Protein AF-0000000073466917 (afdb_homodimer)

pLDDT: mean 86.4, std 21.06, range [17.06, 98.94]

Structure (mmCIF, N/CA/C/O backbone):
data_AF-0000000073466917-model_v1
#
loop_
_entity.id
_entity.type
_entity.pdbx_description
1 polymer 'Aminotransferase class V domain-containing protein'
#
loop_
_atom_site.group_PDB
_atom_site.id
_atom_site.type_symbol
_atom_site.label_atom_id
_atom_site.label_alt_id
_atom_site.label_comp_id
_atom_site.label_asym_id
_atom_site.label_entity_id
_atom_site.label_seq_id
_atom_site.pdbx_PDB_ins_code
_atom_site.Cartn_x
_atom_site.Cartn_y
_atom_site.Cartn_z
_atom_site.occupancy
_atom_site.B_iso_or_equiv
_atom_site.auth_seq_id
_atom_site.auth_comp_id
_atom_site.auth_asym_id
_atom_site.auth_atom_id
_atom_site.pdbx_PDB_model_num
ATOM 1 N N . MET A 1 1 ? -24.281 -47.406 -5.012 1 67.31 1 MET A N 1
ATOM 2 C CA . MET A 1 1 ? -24.969 -46.812 -6.164 1 67.31 1 MET A CA 1
ATOM 3 C C . MET A 1 1 ? -26.047 -45.844 -5.715 1 67.31 1 MET A C 1
ATOM 5 O O . MET A 1 1 ? -26.109 -44.719 -6.207 1 67.31 1 MET A O 1
ATOM 9 N N . SER A 1 2 ? -26.781 -46.25 -4.707 1 73.5 2 SER A N 1
ATOM 10 C CA . SER A 1 2 ? -27.891 -45.406 -4.266 1 73.5 2 SER A CA 1
ATOM 11 C C . SER A 1 2 ? -27.359 -44.125 -3.578 1 73.5 2 SER A C 1
ATOM 13 O O . SER A 1 2 ? -27.828 -43.031 -3.844 1 73.5 2 SER A O 1
ATOM 15 N N . 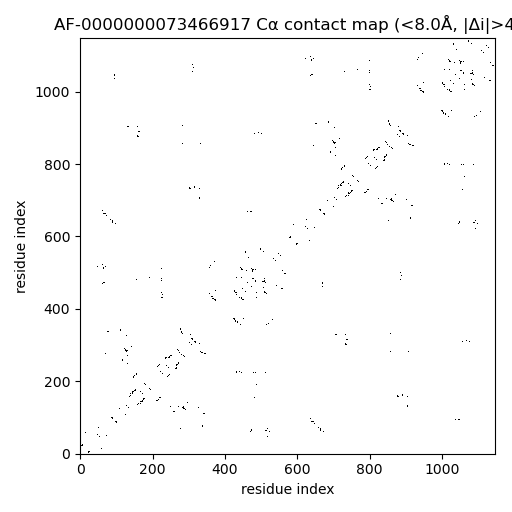LEU A 1 3 ? -26.438 -44.312 -2.848 1 83.56 3 LEU A N 1
ATOM 16 C CA . LEU A 1 3 ? -25.891 -43.156 -2.119 1 83.56 3 LEU A CA 1
ATOM 17 C C . LEU A 1 3 ? -25.234 -42.188 -3.074 1 83.56 3 LEU A C 1
ATOM 19 O O . LEU A 1 3 ? -25.344 -40.969 -2.9 1 83.56 3 LEU A O 1
ATOM 23 N N . THR A 1 4 ? -24.719 -42.719 -3.994 1 86.69 4 THR A N 1
ATOM 24 C CA . THR A 1 4 ? -24.062 -41.875 -5.004 1 86.69 4 THR A CA 1
ATOM 25 C C . THR A 1 4 ? -25.078 -41.031 -5.75 1 86.69 4 THR A C 1
ATOM 27 O O . THR A 1 4 ? -24.797 -39.875 -6.062 1 86.69 4 THR A O 1
ATOM 30 N N . LEU A 1 5 ? -26.203 -41.594 -5.996 1 85.94 5 LEU A N 1
ATOM 31 C CA . LEU A 1 5 ? -27.234 -40.875 -6.723 1 85.94 5 LEU A CA 1
ATOM 32 C C . LEU A 1 5 ? -27.812 -39.75 -5.871 1 85.94 5 LEU A C 1
ATOM 34 O O . LEU A 1 5 ? -28.094 -38.656 -6.379 1 85.94 5 LEU A O 1
ATOM 38 N N . ILE A 1 6 ? -28 -40 -4.652 1 87 6 ILE A N 1
ATOM 39 C CA . ILE A 1 6 ? -28.516 -38.969 -3.75 1 87 6 ILE A CA 1
ATOM 40 C C . ILE A 1 6 ? -27.547 -37.812 -3.658 1 87 6 ILE A C 1
ATOM 42 O O . ILE A 1 6 ? -27.953 -36.625 -3.738 1 87 6 ILE A O 1
ATOM 46 N N . LYS A 1 7 ? -26.391 -38.156 -3.506 1 88.62 7 LYS A N 1
ATOM 47 C CA . LYS A 1 7 ? -25.359 -37.125 -3.441 1 88.62 7 LYS A CA 1
ATOM 48 C C . LYS A 1 7 ? -25.281 -36.344 -4.754 1 88.62 7 LYS A C 1
ATOM 50 O O . LYS A 1 7 ? -25.047 -35.125 -4.75 1 88.62 7 LYS A O 1
ATOM 55 N N . ALA A 1 8 ? -25.5 -37.062 -5.723 1 90.81 8 ALA A N 1
ATOM 56 C CA . ALA A 1 8 ? -25.438 -36.438 -7.047 1 90.81 8 ALA A CA 1
ATOM 57 C C . ALA A 1 8 ? -26.562 -35.438 -7.242 1 90.81 8 ALA A C 1
ATOM 59 O O . ALA A 1 8 ? -26.375 -34.375 -7.871 1 90.81 8 ALA A O 1
ATOM 60 N N . VAL A 1 9 ? -27.703 -35.75 -6.766 1 86.19 9 VAL A N 1
ATOM 61 C CA . VAL A 1 9 ? -28.844 -34.844 -6.855 1 86.19 9 VAL A CA 1
ATOM 62 C C . VAL A 1 9 ? -28.547 -33.562 -6.105 1 86.19 9 VAL A C 1
ATOM 64 O O . VAL A 1 9 ? -28.797 -32.469 -6.609 1 86.19 9 VAL A O 1
ATOM 67 N N . SER A 1 10 ? -28.016 -33.75 -4.996 1 87.62 10 SER A N 1
ATOM 68 C CA . SER A 1 10 ? -27.641 -32.562 -4.199 1 87.62 10 SER A CA 1
ATOM 69 C C . SER A 1 10 ? -26.594 -31.719 -4.926 1 87.62 10 SER A C 1
ATOM 71 O O . SER A 1 10 ? -26.672 -30.5 -4.91 1 87.62 10 SER A O 1
ATOM 73 N N . THR A 1 11 ? -25.734 -32.344 -5.473 1 88.56 11 THR A N 1
ATOM 74 C CA . THR A 1 11 ? -24.688 -31.656 -6.223 1 88.56 11 THR A CA 1
ATOM 75 C C . THR A 1 11 ? -25.266 -30.875 -7.395 1 88.56 11 THR A C 1
ATOM 77 O O . THR A 1 11 ? -24.891 -29.719 -7.633 1 88.56 11 THR A O 1
ATOM 80 N N . ALA A 1 12 ? -26.172 -31.469 -8.047 1 87.5 12 ALA A N 1
ATOM 81 C CA . ALA A 1 12 ? -26.781 -30.844 -9.219 1 87.5 12 ALA A CA 1
ATOM 82 C C . ALA A 1 12 ? -27.594 -29.609 -8.82 1 87.5 12 ALA A C 1
ATOM 84 O O . ALA A 1 12 ? -27.656 -28.641 -9.562 1 87.5 12 ALA A O 1
ATOM 85 N N . ILE A 1 13 ? -28.172 -29.672 -7.699 1 84.38 13 ILE A N 1
ATOM 86 C CA . ILE A 1 13 ? -28.984 -28.562 -7.207 1 84.38 13 ILE A CA 1
ATOM 87 C C . ILE A 1 13 ? -28.094 -27.375 -6.848 1 84.38 13 ILE A C 1
ATOM 89 O O . ILE A 1 13 ? -28.406 -26.234 -7.156 1 84.38 13 ILE A O 1
ATOM 93 N N . LYS A 1 14 ? -26.984 -27.672 -6.312 1 85.81 14 LYS A N 1
ATOM 94 C CA . LYS A 1 14 ? -26.078 -26.641 -5.801 1 85.81 14 LYS A CA 1
ATOM 95 C C . LYS A 1 14 ? -25.203 -26.094 -6.914 1 85.81 14 LYS A C 1
ATOM 97 O O . LYS A 1 14 ? -24.578 -25.031 -6.754 1 85.81 14 LYS A O 1
ATOM 102 N N . ASN A 1 15 ? -25.188 -26.781 -7.977 1 87.31 15 ASN A N 1
ATOM 103 C CA . ASN A 1 15 ? -24.344 -26.391 -9.102 1 87.31 15 ASN A CA 1
ATOM 104 C C . ASN A 1 15 ? -25.141 -26.406 -10.414 1 87.31 15 ASN A C 1
ATOM 106 O O . ASN A 1 15 ? -25.031 -27.359 -11.195 1 87.31 15 ASN A O 1
ATOM 110 N N . PRO A 1 16 ? -25.781 -25.281 -10.734 1 83.81 16 PRO A N 1
ATOM 111 C CA . PRO A 1 16 ? -26.688 -25.25 -11.891 1 83.81 16 PRO A CA 1
ATOM 112 C C . PRO A 1 16 ? -25.953 -25.484 -13.211 1 83.81 16 PRO A C 1
ATOM 114 O O . PRO A 1 16 ? -26.594 -25.812 -14.227 1 83.81 16 PRO A O 1
ATOM 117 N N . HIS A 1 17 ? -24.641 -25.5 -13.195 1 83.88 17 HIS A N 1
ATOM 118 C CA . HIS A 1 17 ? -23.891 -25.688 -14.422 1 83.88 17 HIS A CA 1
ATOM 119 C C . HIS A 1 17 ? -23.594 -27.172 -14.656 1 83.88 17 HIS A C 1
ATOM 121 O O . HIS A 1 17 ? -23.078 -27.547 -15.711 1 83.88 17 HIS A O 1
ATOM 127 N N . LEU A 1 18 ? -24 -28.016 -13.703 1 88.75 18 LEU A N 1
ATOM 128 C CA . LEU A 1 18 ? -23.781 -29.453 -13.828 1 88.75 18 LEU A CA 1
ATOM 129 C C . LEU A 1 18 ? -25.094 -30.188 -14.055 1 88.75 18 LEU A C 1
ATOM 131 O O . LEU A 1 18 ? -26.062 -29.984 -13.32 1 88.75 18 LEU A O 1
ATOM 135 N N . SER A 1 19 ? -25.047 -31.078 -15.031 1 90.38 19 SER A N 1
ATOM 136 C CA . SER A 1 19 ? -26.172 -31.984 -15.211 1 90.38 19 SER A CA 1
ATOM 137 C C . SER A 1 19 ? -26.172 -33.094 -14.148 1 90.38 19 SER A C 1
ATOM 139 O O . SER A 1 19 ? -25.203 -33.25 -13.422 1 90.38 19 SER A O 1
ATOM 141 N N . LEU A 1 20 ? -27.312 -33.75 -14.102 1 90.06 20 LEU A N 1
ATOM 142 C CA . LEU A 1 20 ? -27.375 -34.875 -13.172 1 90.06 20 LEU A CA 1
ATOM 143 C C . LEU A 1 20 ? -26.344 -35.938 -13.531 1 90.06 20 LEU A C 1
ATOM 145 O O . LEU A 1 20 ? -25.719 -36.531 -12.641 1 90.06 20 LEU A O 1
ATOM 149 N N . SER A 1 21 ? -26.219 -36.156 -14.758 1 92.44 21 SER A N 1
ATOM 150 C CA . SER A 1 21 ? -25.25 -37.156 -15.211 1 92.44 21 SER A CA 1
ATOM 151 C C . SER A 1 21 ? -23.828 -36.719 -14.836 1 92.44 21 SER A C 1
ATOM 153 O O . SER A 1 21 ? -23.016 -37.562 -14.398 1 92.44 21 SER A O 1
ATOM 155 N N . GLU A 1 22 ? -23.562 -35.531 -15.023 1 93.31 22 GLU A N 1
ATOM 156 C CA . GLU A 1 22 ? -22.266 -35 -14.641 1 93.31 22 GLU A CA 1
ATOM 157 C C . GLU A 1 22 ? -22.062 -35.062 -13.133 1 93.31 22 GLU A C 1
ATOM 159 O O . GLU A 1 22 ? -20.953 -35.344 -12.664 1 93.31 22 GLU A O 1
ATOM 164 N N . SER A 1 23 ? -23.109 -34.844 -12.422 1 93.31 23 SER A N 1
ATOM 165 C CA . SER A 1 23 ? -23.031 -34.906 -10.961 1 93.31 23 SER A CA 1
ATOM 166 C C . SER A 1 23 ? -22.75 -36.312 -10.477 1 93.31 23 SER A C 1
ATOM 168 O O . SER A 1 23 ? -22.047 -36.5 -9.484 1 93.31 23 SER A O 1
ATOM 170 N N . VAL A 1 24 ? -23.344 -37.25 -11.141 1 94.25 24 VAL A N 1
ATOM 171 C CA . VAL A 1 24 ? -23.062 -38.656 -10.82 1 94.25 24 VAL A CA 1
ATOM 172 C C . VAL A 1 24 ? -21.594 -38.969 -11.094 1 94.25 24 VAL A C 1
ATOM 174 O O . VAL A 1 24 ? -20.922 -39.594 -10.281 1 94.25 24 VAL A O 1
ATOM 177 N N . SER A 1 25 ? -21.125 -38.531 -12.258 1 95.06 25 SER A N 1
ATOM 178 C CA . SER A 1 25 ? -19.734 -38.719 -12.609 1 95.06 25 SER A CA 1
ATOM 179 C C . SER A 1 25 ? -18.812 -38.062 -11.586 1 95.06 25 SER A C 1
ATOM 181 O O . SER A 1 25 ? -17.781 -38.625 -11.219 1 95.06 25 SER A O 1
ATOM 183 N N . TYR A 1 26 ? -19.172 -36.938 -11.117 1 95.75 26 TYR A N 1
ATOM 184 C CA . TYR A 1 26 ? -18.406 -36.25 -10.102 1 95.75 26 TYR A CA 1
ATOM 185 C C . TYR A 1 26 ? -18.297 -37.062 -8.828 1 95.75 26 TYR A C 1
ATOM 187 O O . TYR A 1 26 ? -17.203 -37.25 -8.273 1 95.75 26 TYR A O 1
ATOM 195 N N . GLN A 1 27 ? -19.406 -37.562 -8.391 1 94.81 27 GLN A N 1
ATOM 196 C CA . GLN A 1 27 ? -19.422 -38.344 -7.148 1 94.81 27 GLN A CA 1
ATOM 197 C C . GLN A 1 27 ? -18.578 -39.594 -7.277 1 94.81 27 GLN A C 1
ATOM 199 O O . GLN A 1 27 ? -17.891 -40 -6.328 1 94.81 27 GLN A O 1
ATOM 204 N N . ARG A 1 28 ? -18.625 -40.188 -8.438 1 95.56 28 ARG A N 1
ATOM 205 C CA . ARG A 1 28 ? -17.812 -41.375 -8.68 1 95.56 28 ARG A CA 1
ATOM 206 C C . ARG A 1 28 ? -16.328 -41.031 -8.672 1 95.56 28 ARG A C 1
ATOM 208 O O . ARG A 1 28 ? -15.531 -41.719 -8.023 1 95.56 28 ARG A O 1
ATOM 215 N N . ASP A 1 29 ? -15.961 -40.062 -9.414 1 96.44 29 ASP A N 1
ATOM 216 C CA . ASP A 1 29 ? -14.562 -39.656 -9.508 1 96.44 29 ASP A CA 1
ATOM 217 C C . ASP A 1 29 ? -14.039 -39.188 -8.156 1 96.44 29 ASP A C 1
ATOM 219 O O . ASP A 1 29 ? -12.875 -39.375 -7.824 1 96.44 29 ASP A O 1
ATOM 223 N N . LYS A 1 30 ? -14.898 -38.5 -7.402 1 96.19 30 LYS A N 1
ATOM 224 C CA . LYS A 1 30 ? -14.523 -38.031 -6.066 1 96.19 30 LYS A CA 1
ATOM 225 C C . LYS A 1 30 ? -14.219 -39.219 -5.152 1 96.19 30 LYS A C 1
ATOM 227 O O . LYS A 1 30 ? -13.227 -39.188 -4.422 1 96.19 30 LYS A O 1
ATOM 232 N N . ALA A 1 31 ? -15.117 -40.219 -5.199 1 94.88 31 ALA A N 1
ATOM 233 C CA . ALA A 1 31 ? -14.906 -41.406 -4.391 1 94.88 31 ALA A CA 1
ATOM 234 C C . ALA A 1 31 ? -13.594 -42.094 -4.754 1 94.88 31 ALA A C 1
ATOM 236 O O . ALA A 1 31 ? -12.859 -42.531 -3.877 1 94.88 31 ALA A O 1
ATOM 237 N N . HIS A 1 32 ? -13.367 -42.156 -6.008 1 96.62 32 HIS A N 1
ATOM 238 C CA . HIS A 1 32 ? -12.125 -42.781 -6.477 1 96.62 32 HIS A CA 1
ATOM 239 C C . HIS A 1 32 ? -10.914 -41.969 -6.027 1 96.62 32 HIS A C 1
ATOM 241 O O . HIS A 1 32 ? -9.914 -42.531 -5.586 1 96.62 32 HIS A O 1
ATOM 247 N N . PHE A 1 33 ? -10.945 -40.688 -6.121 1 97 33 PHE A N 1
ATOM 248 C CA . PHE A 1 33 ? -9.859 -39.812 -5.707 1 97 33 PHE A CA 1
ATOM 249 C C . PHE A 1 33 ? -9.555 -40 -4.223 1 97 33 PHE A C 1
ATOM 251 O O . PHE A 1 33 ? -8.391 -40.094 -3.832 1 97 33 PHE A O 1
ATOM 258 N N . ILE A 1 34 ? -10.617 -40.031 -3.463 1 96.56 34 ILE A N 1
ATOM 259 C CA . ILE A 1 34 ? -10.453 -40.156 -2.018 1 96.56 34 ILE A CA 1
ATOM 260 C C . ILE A 1 34 ? -9.828 -41.5 -1.691 1 96.56 34 ILE A C 1
ATOM 262 O O . ILE A 1 34 ? -8.984 -41.625 -0.794 1 96.56 34 ILE A O 1
ATOM 266 N N . SER A 1 35 ? -10.242 -42.5 -2.402 1 96.44 35 SER A N 1
ATOM 267 C CA . SER A 1 35 ? -9.703 -43.844 -2.16 1 96.44 35 SER A CA 1
ATOM 268 C C . SER A 1 35 ? -8.211 -43.906 -2.461 1 96.44 35 SER A C 1
ATOM 270 O O . SER A 1 35 ? -7.465 -44.625 -1.791 1 96.44 35 SER A O 1
ATOM 272 N N . THR A 1 36 ? -7.734 -43.156 -3.502 1 95.69 36 THR A N 1
ATOM 273 C CA . THR A 1 36 ? -6.336 -43.188 -3.91 1 95.69 36 THR A CA 1
ATOM 274 C C . THR A 1 36 ? -5.531 -42.125 -3.16 1 95.69 36 THR A C 1
ATOM 276 O O . THR A 1 36 ? -4.301 -42.188 -3.152 1 95.69 36 THR A O 1
ATOM 279 N N . HIS A 1 37 ? -6.203 -41.219 -2.482 1 96.06 37 HIS A N 1
ATOM 280 C CA . HIS A 1 37 ? -5.598 -40.156 -1.66 1 96.06 37 HIS A CA 1
ATOM 281 C C . HIS A 1 37 ? -6.273 -40.094 -0.296 1 96.06 37 HIS A C 1
ATOM 283 O O . HIS A 1 37 ? -6.902 -39.062 0.025 1 96.06 37 HIS A O 1
ATOM 289 N N . PRO A 1 38 ? -6.078 -41 0.511 1 94.31 38 PRO A N 1
ATOM 290 C CA . PRO A 1 38 ? -6.805 -41.062 1.78 1 94.31 38 PRO A CA 1
ATOM 291 C C . PRO A 1 38 ? -6.5 -39.875 2.688 1 94.31 38 PRO A C 1
ATOM 293 O O . PRO A 1 38 ? -7.27 -39.562 3.609 1 94.31 38 PRO A O 1
ATOM 296 N N . ALA A 1 39 ? -5.406 -39.156 2.414 1 94.12 39 ALA A N 1
ATOM 297 C CA . ALA A 1 39 ? -5.027 -38 3.232 1 94.12 39 ALA A CA 1
ATOM 298 C C . ALA A 1 39 ? -5.77 -36.75 2.791 1 94.12 39 ALA A C 1
ATOM 300 O O . ALA A 1 39 ? -5.746 -35.719 3.486 1 94.12 39 ALA A O 1
ATOM 301 N N . TYR A 1 40 ? -6.527 -36.75 1.741 1 95.44 40 TYR A N 1
ATOM 302 C CA . TYR A 1 40 ? -7.16 -35.594 1.151 1 95.44 40 TYR A CA 1
ATOM 303 C C . TYR A 1 40 ? -8.273 -35.062 2.049 1 95.44 40 TYR A C 1
ATOM 305 O O . TYR A 1 40 ? -8.336 -33.844 2.326 1 95.44 40 TYR A O 1
ATOM 313 N N . PRO A 1 41 ? -9.188 -35.969 2.453 1 90.81 41 PRO A N 1
ATOM 314 C CA . PRO A 1 41 ? -10.234 -35.406 3.318 1 90.81 41 PRO A CA 1
ATOM 315 C C . PRO A 1 41 ? -9.672 -34.75 4.562 1 90.81 41 PRO A C 1
ATOM 317 O O . PRO A 1 41 ? -8.953 -35.375 5.348 1 90.81 41 PRO A O 1
ATOM 320 N N . ASP A 1 42 ? -9.914 -33.469 4.699 1 93.88 42 ASP A N 1
ATOM 321 C CA . ASP A 1 42 ? -9.523 -32.656 5.836 1 93.88 42 ASP A CA 1
ATOM 322 C C . ASP A 1 42 ? -10.664 -31.719 6.25 1 93.88 42 ASP A C 1
ATOM 324 O O . ASP A 1 42 ? -10.945 -30.734 5.57 1 93.88 42 ASP A O 1
ATOM 328 N N . ALA A 1 43 ? -11.281 -31.953 7.32 1 95 43 ALA A N 1
ATOM 329 C CA . ALA A 1 43 ? -12.445 -31.219 7.801 1 95 43 ALA A CA 1
ATOM 330 C C . ALA A 1 43 ? -12.109 -29.766 8.055 1 95 43 ALA A C 1
ATOM 332 O O . ALA A 1 43 ? -12.953 -28.875 7.871 1 95 43 ALA A O 1
ATOM 333 N N . SER A 1 44 ? -10.906 -29.562 8.492 1 96.94 44 SER A N 1
ATOM 334 C CA . SER A 1 44 ? -10.516 -28.188 8.781 1 96.94 44 SER A CA 1
ATOM 335 C C . SER A 1 44 ? -10.469 -27.344 7.508 1 96.94 44 SER A C 1
ATOM 337 O O . SER A 1 44 ? -10.852 -26.172 7.516 1 96.94 44 SER A O 1
ATOM 339 N N . LEU A 1 45 ? -10.047 -27.922 6.391 1 97.62 45 LEU A N 1
ATOM 340 C CA . LEU A 1 45 ? -9.992 -27.203 5.121 1 97.62 45 LEU A CA 1
ATOM 341 C C . LEU A 1 45 ? -11.391 -27.016 4.543 1 97.62 45 LEU A C 1
ATOM 343 O O . LEU A 1 45 ? -11.688 -25.984 3.93 1 97.62 45 LEU A O 1
ATOM 347 N N . THR A 1 46 ? -12.219 -27.984 4.742 1 96.75 46 THR A N 1
ATOM 348 C CA . THR A 1 46 ? -13.617 -27.844 4.332 1 96.75 46 THR A CA 1
ATOM 349 C C . THR A 1 46 ? -14.305 -26.719 5.09 1 96.75 46 THR A C 1
ATOM 351 O O . THR A 1 46 ? -15.023 -25.922 4.5 1 96.75 46 THR A O 1
ATOM 354 N N . SER A 1 47 ? -14.078 -26.688 6.367 1 97.94 47 SER A N 1
ATOM 355 C CA . SER A 1 47 ? -14.641 -25.641 7.211 1 97.94 47 SER A CA 1
ATOM 356 C C . SER A 1 47 ? -14.078 -24.266 6.844 1 97.94 47 SER A C 1
ATOM 358 O O . SER A 1 47 ? -14.789 -23.266 6.898 1 97.94 47 SER A O 1
ATOM 360 N N . LEU A 1 48 ? -12.812 -24.266 6.551 1 98.12 48 LEU A N 1
ATOM 361 C CA . LEU A 1 48 ? -12.156 -23.031 6.137 1 98.12 48 LEU A CA 1
ATOM 362 C C . LEU A 1 48 ? -12.836 -22.438 4.91 1 98.12 48 LEU A C 1
ATOM 364 O O . LEU A 1 48 ? -13.148 -21.25 4.883 1 98.12 48 LEU A O 1
ATOM 368 N N . ARG A 1 49 ? -13.094 -23.234 3.859 1 98 49 ARG A N 1
ATOM 369 C CA . ARG A 1 49 ? -13.727 -22.75 2.639 1 98 49 ARG A CA 1
ATOM 370 C C . ARG A 1 49 ? -15.133 -22.234 2.924 1 98 49 ARG A C 1
ATOM 372 O O . ARG A 1 49 ? -15.523 -21.172 2.436 1 98 49 ARG A O 1
ATOM 379 N N . LYS A 1 50 ? -15.914 -22.906 3.793 1 97.5 50 LYS A N 1
ATOM 380 C CA . LYS A 1 50 ? -17.281 -22.531 4.125 1 97.5 50 LYS A CA 1
ATOM 381 C C . LYS A 1 50 ? -17.312 -21.203 4.887 1 97.5 50 LYS A C 1
ATOM 383 O O . LYS A 1 50 ? -18.219 -20.391 4.684 1 97.5 50 LYS A O 1
ATOM 388 N N . ARG A 1 51 ? -16.344 -21.016 5.684 1 97.94 51 ARG A N 1
ATOM 389 C CA . ARG A 1 51 ? -16.359 -19.859 6.57 1 97.94 51 ARG A CA 1
ATOM 390 C C . ARG A 1 51 ? -15.758 -18.641 5.875 1 97.94 51 ARG A C 1
ATOM 392 O O . ARG A 1 51 ? -16.297 -17.531 5.996 1 97.94 51 ARG A O 1
ATOM 399 N N . GLU A 1 52 ? -14.68 -18.859 5.172 1 98.5 52 GLU A N 1
ATOM 400 C CA . GLU A 1 52 ? -13.891 -17.719 4.711 1 98.5 52 GLU A CA 1
ATOM 401 C C . GLU A 1 52 ? -14.141 -17.438 3.229 1 98.5 52 GLU A C 1
ATOM 403 O O . GLU A 1 52 ? -13.914 -16.328 2.756 1 98.5 52 GLU A O 1
ATOM 408 N N . PHE A 1 53 ? -14.625 -18.453 2.455 1 98.44 53 PHE A N 1
ATOM 409 C CA . PHE A 1 53 ? -14.703 -18.312 1.005 1 98.44 53 PHE A CA 1
ATOM 410 C C . PHE A 1 53 ? -16.047 -18.812 0.491 1 98.44 53 PHE A C 1
ATOM 412 O O . PHE A 1 53 ? -16.141 -19.359 -0.61 1 98.44 53 PHE A O 1
ATOM 419 N N . SER A 1 54 ? -17.141 -18.609 1.236 1 97.56 54 SER A N 1
ATOM 420 C CA . SER A 1 54 ? -18.484 -19.094 0.898 1 97.56 54 SER A CA 1
ATOM 421 C C . SER A 1 54 ? -19 -18.453 -0.385 1 97.56 54 SER A C 1
ATOM 423 O O . SER A 1 54 ? -19.891 -18.984 -1.036 1 97.56 54 SER A O 1
ATOM 425 N N . ARG A 1 55 ? -18.422 -17.297 -0.761 1 96.88 55 ARG A N 1
ATOM 426 C CA . ARG A 1 55 ? -18.844 -16.594 -1.973 1 96.88 55 ARG A CA 1
ATOM 427 C C . ARG A 1 55 ? -18.594 -17.453 -3.211 1 96.88 55 ARG A C 1
ATOM 429 O O . ARG A 1 55 ? -19.312 -17.328 -4.203 1 96.88 55 ARG A O 1
ATOM 436 N N . LEU A 1 56 ? -17.656 -18.359 -3.184 1 97.62 56 LEU A N 1
ATOM 437 C CA . LEU A 1 56 ? -17.391 -19.281 -4.289 1 97.62 56 LEU A CA 1
ATOM 438 C C . LEU A 1 56 ? -18.547 -20.25 -4.469 1 97.62 56 LEU A C 1
ATOM 440 O O . LEU A 1 56 ? -19.016 -20.484 -5.586 1 97.62 56 LEU A O 1
ATOM 444 N N . ASP A 1 57 ? -19.047 -20.734 -3.395 1 95 57 ASP A N 1
ATOM 445 C CA . ASP A 1 57 ? -20.094 -21.75 -3.439 1 95 57 ASP A CA 1
ATOM 446 C C . ASP A 1 57 ? -21.469 -21.125 -3.691 1 95 57 ASP A C 1
ATOM 448 O O . ASP A 1 57 ? -22.297 -21.719 -4.391 1 95 57 ASP A O 1
ATOM 452 N N . ARG A 1 58 ? -21.641 -19.969 -3.088 1 93.25 58 ARG A N 1
ATOM 453 C CA . ARG A 1 58 ? -22.906 -19.281 -3.283 1 93.25 58 ARG A CA 1
ATOM 454 C C . ARG A 1 58 ? -23.141 -18.969 -4.758 1 93.25 58 ARG A C 1
ATOM 456 O O . ARG A 1 58 ? -24.281 -19.016 -5.23 1 93.25 58 ARG A O 1
ATOM 463 N N . SER A 1 59 ? -22.094 -18.703 -5.453 1 92.19 59 SER A N 1
ATOM 464 C CA . SER A 1 59 ? -22.219 -18.375 -6.863 1 92.19 59 SER A CA 1
ATOM 465 C C . SER A 1 59 ? -21.812 -19.531 -7.754 1 92.19 59 SER A C 1
ATOM 467 O O . SER A 1 59 ? -21.703 -19.391 -8.977 1 92.19 59 SER A O 1
ATOM 469 N N . SER A 1 60 ? -21.516 -20.734 -7.184 1 94.12 60 SER A N 1
ATOM 470 C CA . SER A 1 60 ? -21.016 -21.891 -7.914 1 94.12 60 SER A CA 1
ATOM 471 C C . SER A 1 60 ? -19.844 -21.531 -8.805 1 94.12 60 SER A C 1
ATOM 473 O O . SER A 1 60 ? -19.812 -21.875 -9.984 1 94.12 60 SER A O 1
ATOM 475 N N . SER A 1 61 ? -18.938 -20.766 -8.242 1 96.88 61 SER A N 1
ATOM 476 C CA . SER A 1 61 ? -17.781 -20.266 -8.992 1 96.88 61 SER A CA 1
ATOM 477 C C . SER A 1 61 ? -16.562 -21.156 -8.75 1 96.88 61 SER A C 1
ATOM 479 O O . SER A 1 61 ? -16.344 -21.625 -7.629 1 96.88 61 SER A O 1
ATOM 481 N N . VAL A 1 62 ? -15.875 -21.453 -9.867 1 98.06 62 VAL A N 1
ATOM 482 C CA . VAL A 1 62 ? -14.555 -22.078 -9.789 1 98.06 62 VAL A CA 1
ATOM 483 C C . VAL A 1 62 ? -13.477 -21.031 -10.039 1 98.06 62 VAL A C 1
ATOM 485 O O . VAL A 1 62 ? -13.438 -20.391 -11.094 1 98.06 62 VAL A O 1
ATOM 488 N N . TYR A 1 63 ? -12.648 -20.812 -9.023 1 98.56 63 TYR A N 1
ATOM 489 C CA . TYR A 1 63 ? -11.555 -19.859 -9.156 1 98.56 63 TYR A CA 1
ATOM 490 C C . TYR A 1 63 ? -10.211 -20.562 -9.242 1 98.56 63 TYR A C 1
ATOM 492 O O . TYR A 1 63 ? -9.789 -21.234 -8.289 1 98.56 63 TYR A O 1
ATOM 500 N N . LEU A 1 64 ? -9.531 -20.375 -10.391 1 98.62 64 LEU A N 1
ATOM 501 C CA . LEU A 1 64 ? -8.266 -21.078 -10.625 1 98.62 64 LEU A CA 1
ATOM 502 C C . LEU A 1 64 ? -7.207 -20.109 -11.148 1 98.62 64 LEU A C 1
ATOM 504 O O . LEU A 1 64 ? -6.426 -20.453 -12.031 1 98.62 64 LEU A O 1
ATOM 508 N N . ASP A 1 65 ? -7.1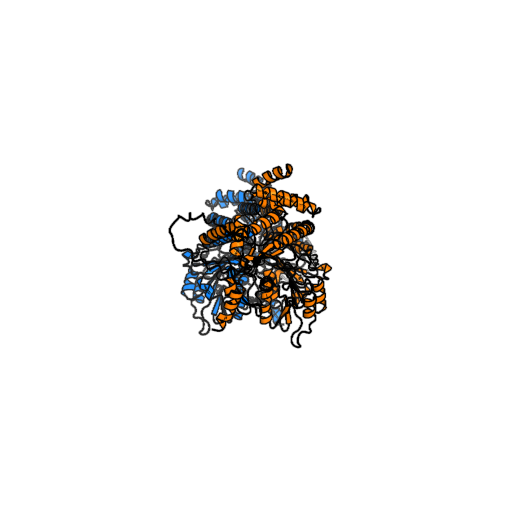45 -18.891 -10.656 1 97.94 65 ASP A N 1
ATOM 509 C CA . ASP A 1 65 ? -6.133 -17.891 -10.984 1 97.94 65 ASP A CA 1
ATOM 510 C C . ASP A 1 65 ? -5.461 -17.344 -9.727 1 97.94 65 ASP A C 1
ATOM 512 O O . ASP A 1 65 ? -5.336 -16.141 -9.555 1 97.94 65 ASP A O 1
ATOM 516 N N . TYR A 1 66 ? -5.039 -18.203 -8.859 1 97.94 66 TYR A N 1
ATOM 517 C CA . TYR A 1 66 ? -4.445 -17.828 -7.582 1 97.94 66 TYR A CA 1
ATOM 518 C C . TYR A 1 66 ? -3.051 -17.234 -7.785 1 97.94 66 TYR A C 1
ATOM 520 O O . TYR A 1 66 ? -2.557 -16.5 -6.938 1 97.94 66 TYR A O 1
ATOM 528 N N . THR A 1 67 ? -2.316 -17.578 -8.875 1 96.75 67 THR A N 1
ATOM 529 C CA . THR A 1 67 ? -1.033 -16.953 -9.172 1 96.75 67 THR A CA 1
ATOM 530 C C . THR A 1 67 ? -1.218 -15.477 -9.516 1 96.75 67 THR A C 1
ATOM 532 O O . THR A 1 67 ? -0.345 -14.648 -9.227 1 96.75 67 THR A O 1
ATOM 535 N N . GLY A 1 68 ? -2.365 -15.156 -10.164 1 96.56 68 GLY A N 1
ATOM 536 C CA . GLY A 1 68 ? -2.686 -13.766 -10.438 1 96.56 68 GLY A CA 1
ATOM 537 C C . GLY A 1 68 ? -3.061 -12.984 -9.195 1 96.56 68 GLY A C 1
ATOM 538 O O . GLY A 1 68 ? -2.553 -11.883 -8.969 1 96.56 68 GLY A O 1
ATOM 539 N N . ALA A 1 69 ? -3.959 -13.562 -8.406 1 97.94 69 ALA A N 1
ATOM 540 C CA . ALA A 1 69 ? -4.395 -12.969 -7.145 1 97.94 69 ALA A CA 1
ATOM 541 C C . ALA A 1 69 ? -5.008 -14.023 -6.227 1 97.94 69 ALA A C 1
ATOM 543 O O . ALA A 1 69 ? -5.914 -14.758 -6.633 1 97.94 69 ALA A O 1
ATOM 544 N N . ALA A 1 70 ? -4.512 -14.055 -5.02 1 98.44 70 ALA A N 1
ATOM 545 C CA . ALA A 1 70 ? -5.172 -14.906 -4.031 1 98.44 70 ALA A CA 1
ATOM 546 C C . ALA A 1 70 ? -6.547 -14.352 -3.666 1 98.44 70 ALA A C 1
ATOM 548 O O . ALA A 1 70 ? -6.848 -13.188 -3.941 1 98.44 70 ALA A O 1
ATOM 549 N N . LEU A 1 71 ? -7.395 -15.227 -3.143 1 98.31 71 LEU A N 1
ATOM 550 C CA . LEU A 1 71 ? -8.664 -14.766 -2.598 1 98.31 71 LEU A CA 1
ATOM 551 C C . LEU A 1 71 ? -8.516 -14.359 -1.134 1 98.31 71 LEU A C 1
ATOM 553 O O . LEU A 1 71 ? -7.77 -15 -0.385 1 98.31 71 LEU A O 1
ATOM 557 N N . TYR A 1 72 ? -9.133 -13.312 -0.745 1 98.62 72 TYR A N 1
ATOM 558 C CA . TYR A 1 72 ? -9.078 -12.82 0.627 1 98.62 72 TYR A CA 1
ATOM 559 C C . TYR A 1 72 ? -10.109 -13.539 1.5 1 98.62 72 TYR A C 1
ATOM 561 O O . TYR A 1 72 ? -11.211 -13.852 1.044 1 98.62 72 TYR A O 1
ATOM 569 N N . ALA A 1 73 ? -9.75 -13.812 2.727 1 98.69 73 ALA A N 1
ATOM 570 C CA . ALA A 1 73 ? -10.656 -14.391 3.711 1 98.69 73 ALA A CA 1
ATOM 571 C C . ALA A 1 73 ? -11.711 -13.375 4.148 1 98.69 73 ALA A C 1
ATOM 573 O O . ALA A 1 73 ? -11.406 -12.195 4.324 1 98.69 73 ALA A O 1
ATOM 574 N N . SER A 1 74 ? -12.914 -13.859 4.367 1 98.5 74 SER A N 1
ATOM 575 C CA . SER A 1 74 ? -13.984 -12.984 4.84 1 98.5 74 SER A CA 1
ATOM 576 C C . SER A 1 74 ? -13.641 -12.367 6.188 1 98.5 74 SER A C 1
ATOM 578 O O . SER A 1 74 ? -13.977 -11.203 6.445 1 98.5 74 SER A O 1
ATOM 580 N N . SER A 1 75 ? -13.008 -13.078 7.02 1 98.56 75 SER A N 1
ATOM 581 C CA . SER A 1 75 ? -12.648 -12.602 8.352 1 98.56 75 SER A CA 1
ATOM 582 C C . SER A 1 75 ? -11.656 -11.445 8.273 1 98.56 75 SER A C 1
ATOM 584 O O . SER A 1 75 ? -11.688 -10.539 9.102 1 98.56 75 SER A O 1
ATOM 586 N N . LEU A 1 76 ? -10.75 -11.516 7.309 1 98.5 76 LEU A N 1
ATOM 587 C CA . LEU A 1 76 ? -9.773 -10.453 7.125 1 98.5 76 LEU A CA 1
ATOM 588 C C . LEU A 1 76 ? -10.461 -9.141 6.742 1 98.5 76 LEU A C 1
ATOM 590 O O . LEU A 1 76 ? -10.148 -8.086 7.297 1 98.5 76 LEU A O 1
ATOM 594 N N . VAL A 1 77 ? -11.414 -9.227 5.82 1 98.5 77 VAL A N 1
ATOM 595 C CA . VAL A 1 77 ? -12.18 -8.07 5.367 1 98.5 77 VAL A CA 1
ATOM 596 C C . VAL A 1 77 ? -12.977 -7.488 6.535 1 98.5 77 VAL A C 1
ATOM 598 O O . VAL A 1 77 ? -12.969 -6.273 6.75 1 98.5 77 VAL A O 1
ATOM 601 N N . LYS A 1 78 ? -13.625 -8.328 7.277 1 98.31 78 LYS A N 1
ATOM 602 C CA . LYS A 1 78 ? -14.438 -7.902 8.406 1 98.31 78 LYS A CA 1
ATOM 603 C C . LYS A 1 78 ? -13.586 -7.238 9.484 1 98.31 78 LYS A C 1
ATOM 605 O O . LYS A 1 78 ? -13.969 -6.207 10.039 1 98.31 78 LYS A O 1
ATOM 610 N N . SER A 1 79 ? -12.477 -7.84 9.758 1 98.38 79 SER A N 1
ATOM 611 C CA . SER A 1 79 ? -11.586 -7.305 10.781 1 98.38 79 SER A CA 1
ATOM 612 C C . SER A 1 79 ? -11.047 -5.934 10.391 1 98.38 79 SER A C 1
ATOM 614 O O . SER A 1 79 ? -10.969 -5.027 11.219 1 98.38 79 SER A O 1
ATOM 616 N N . HIS A 1 80 ? -10.633 -5.77 9.18 1 98.56 80 HIS A N 1
ATOM 617 C CA . HIS A 1 80 ? -10.133 -4.48 8.719 1 98.56 80 HIS A CA 1
ATOM 618 C C . HIS A 1 80 ? -11.227 -3.412 8.773 1 98.56 80 HIS A C 1
ATOM 620 O O . HIS A 1 80 ? -10.977 -2.283 9.195 1 98.56 80 HIS A O 1
ATOM 626 N N . ALA A 1 81 ? -12.453 -3.779 8.289 1 98.56 81 ALA A N 1
ATOM 627 C CA . ALA A 1 81 ? -13.57 -2.844 8.336 1 98.56 81 ALA A CA 1
ATOM 628 C C . ALA A 1 81 ? -13.859 -2.406 9.766 1 98.56 81 ALA A C 1
ATOM 630 O O . ALA A 1 81 ? -14.156 -1.236 10.016 1 98.56 81 ALA A O 1
ATOM 631 N N . LYS A 1 82 ? -13.766 -3.322 10.672 1 98.31 82 LYS A N 1
ATOM 632 C CA . LYS A 1 82 ? -13.969 -3.008 12.078 1 98.31 82 LYS A CA 1
ATOM 633 C C . LYS A 1 82 ? -12.922 -2.018 12.586 1 98.31 82 LYS A C 1
ATOM 635 O O . LYS A 1 82 ? -13.25 -1.067 13.297 1 98.31 82 LYS A O 1
ATOM 640 N N . TRP A 1 83 ? -11.695 -2.264 12.227 1 98.44 83 TRP A N 1
ATOM 641 C CA . TRP A 1 83 ? -10.633 -1.346 12.625 1 98.44 83 TRP A CA 1
ATOM 642 C C . TRP A 1 83 ? -10.883 0.05 12.062 1 98.44 83 TRP A C 1
ATOM 644 O O . TRP A 1 83 ? -10.781 1.044 12.781 1 98.44 83 TRP A O 1
ATOM 654 N N . LEU A 1 84 ? -11.211 0.149 10.797 1 98.38 84 LEU A N 1
ATOM 655 C CA . LEU A 1 84 ? -11.484 1.437 10.172 1 98.38 84 LEU A CA 1
ATOM 656 C C . LEU A 1 84 ? -12.656 2.135 10.867 1 98.38 84 LEU A C 1
ATOM 658 O O . LEU A 1 84 ? -12.594 3.336 11.133 1 98.38 84 LEU A O 1
ATOM 662 N N . GLY A 1 85 ? -13.68 1.364 11.148 1 97.31 85 GLY A N 1
ATOM 663 C CA . GLY A 1 85 ? -14.883 1.924 11.75 1 97.31 85 GLY A CA 1
ATOM 664 C C . GLY A 1 85 ? -14.656 2.463 13.148 1 97.31 85 GLY A C 1
ATOM 665 O O . GLY A 1 85 ? -15.414 3.318 13.617 1 97.31 85 GLY A O 1
ATOM 666 N N . SER A 1 86 ? -13.609 2.023 13.766 1 96.94 86 SER A N 1
ATOM 667 C CA . SER A 1 86 ? -13.406 2.4 15.164 1 96.94 86 SER A CA 1
ATOM 668 C C . SER A 1 86 ? -12.195 3.309 15.312 1 96.94 86 SER A C 1
ATOM 670 O O . SER A 1 86 ? -11.914 3.803 16.406 1 96.94 86 SER A O 1
ATOM 672 N N . SER A 1 87 ? -11.523 3.561 14.25 1 97.56 87 SER A N 1
ATOM 673 C CA . SER A 1 87 ? -10.266 4.289 14.367 1 97.56 87 SER A CA 1
ATOM 674 C C . SER A 1 87 ? -10.375 5.68 13.742 1 97.56 87 SER A C 1
ATOM 676 O O . SER A 1 87 ? -11.094 5.871 12.766 1 97.56 87 SER A O 1
ATOM 678 N N . ILE A 1 88 ? -9.758 6.648 14.414 1 97.94 88 ILE A N 1
ATOM 679 C CA . ILE A 1 88 ? -9.414 7.934 13.812 1 97.94 88 ILE A CA 1
ATOM 680 C C . ILE A 1 88 ? -7.969 7.902 13.32 1 97.94 88 ILE A C 1
ATOM 682 O O . ILE A 1 88 ? -7.035 8.07 14.117 1 97.94 88 ILE A O 1
ATOM 686 N N . ALA A 1 89 ? -7.859 7.637 12.023 1 97.44 89 ALA A N 1
ATOM 687 C CA . ALA A 1 89 ? -6.535 7.414 11.445 1 97.44 89 ALA A CA 1
ATOM 688 C C . ALA A 1 89 ? -6.133 8.562 10.531 1 97.44 89 ALA A C 1
ATOM 690 O O . ALA A 1 89 ? -6.75 8.781 9.484 1 97.44 89 ALA A O 1
ATOM 691 N N . GLY A 1 90 ? -5.145 9.344 10.969 1 96.56 90 GLY A N 1
ATOM 692 C CA . GLY A 1 90 ? -4.621 10.453 10.188 1 96.56 90 GLY A CA 1
ATOM 693 C C . GLY A 1 90 ? -3.316 10.117 9.484 1 96.56 90 GLY A C 1
ATOM 694 O O . GLY A 1 90 ? -2.83 8.992 9.562 1 96.56 90 GLY A O 1
ATOM 695 N N . ASN A 1 91 ? -2.855 11.016 8.672 1 94 91 ASN A N 1
ATOM 696 C CA . ASN A 1 91 ? -1.563 10.852 8.016 1 94 91 ASN A CA 1
ATOM 697 C C . ASN A 1 91 ? -0.465 10.516 9.016 1 94 91 ASN A C 1
ATOM 699 O O . ASN A 1 91 ? -0.353 11.156 10.062 1 94 91 ASN A O 1
ATOM 703 N N . PRO A 1 92 ? 0.353 9.594 8.758 1 92.12 92 PRO A N 1
ATOM 704 C CA . PRO A 1 92 ? 1.302 9.078 9.75 1 92.12 92 PRO A CA 1
ATOM 705 C C . PRO A 1 92 ? 2.496 10.008 9.961 1 92.12 92 PRO A C 1
ATOM 707 O O . PRO A 1 92 ? 3.352 9.742 10.805 1 92.12 92 PRO A O 1
ATOM 710 N N . HIS A 1 93 ? 2.631 11.102 9.422 1 85.12 93 HIS A N 1
ATOM 711 C CA . HIS A 1 93 ? 3.824 11.938 9.477 1 85.12 93 HIS A CA 1
ATOM 712 C C . HIS A 1 93 ? 3.701 13.008 10.555 1 85.12 93 HIS A C 1
ATOM 714 O O . HIS A 1 93 ? 4.152 14.141 10.367 1 85.12 93 HIS A O 1
ATOM 720 N N . SER A 1 94 ? 3.023 12.703 11.625 1 86.38 94 SER A N 1
ATOM 721 C CA . SER A 1 94 ? 2.896 13.547 12.805 1 86.38 94 SER A CA 1
ATOM 722 C C . SER A 1 94 ? 2.926 12.719 14.086 1 86.38 94 SER A C 1
ATOM 724 O O . SER A 1 94 ? 3.232 11.523 14.047 1 86.38 94 SER A O 1
ATOM 726 N N . THR A 1 95 ? 2.848 13.406 15.203 1 88.56 95 THR A N 1
ATOM 727 C CA . THR A 1 95 ? 2.855 12.695 16.484 1 88.56 95 THR A CA 1
ATOM 728 C C . THR A 1 95 ? 1.537 12.898 17.219 1 88.56 95 THR A C 1
ATOM 730 O O . THR A 1 95 ? 1.46 12.68 18.422 1 88.56 95 THR A O 1
ATOM 733 N N . SER A 1 96 ? 0.521 13.359 16.516 1 94.25 96 SER A N 1
ATOM 734 C CA . SER A 1 96 ? -0.813 13.484 17.078 1 94.25 96 SER A CA 1
ATOM 735 C C . SER A 1 96 ? -1.467 12.125 17.281 1 94.25 96 SER A C 1
ATOM 737 O O . SER A 1 96 ? -1.004 11.125 16.734 1 94.25 96 SER A O 1
ATOM 739 N N . PRO A 1 97 ? -2.572 12.039 18.078 1 95.81 97 PRO A N 1
ATOM 740 C CA . PRO A 1 97 ? -3.236 10.758 18.328 1 95.81 97 PRO A CA 1
ATOM 741 C C . PRO A 1 97 ? -3.67 10.062 17.031 1 95.81 97 PRO A C 1
ATOM 743 O O . PRO A 1 97 ? -3.441 8.859 16.875 1 95.81 97 PRO A O 1
ATOM 746 N N . ALA A 1 98 ? -4.254 10.836 16.141 1 97.19 98 ALA A N 1
ATOM 747 C CA . ALA A 1 98 ? -4.707 10.258 14.875 1 97.19 98 ALA A CA 1
ATOM 748 C C . ALA A 1 98 ? -3.523 9.766 14.039 1 97.19 98 ALA A C 1
ATOM 750 O O . ALA A 1 98 ? -3.594 8.703 13.414 1 97.19 98 ALA A O 1
ATOM 751 N N . SER A 1 99 ? -2.494 10.516 14.016 1 96.5 99 SER A N 1
ATOM 752 C CA . SER A 1 99 ? -1.282 10.133 13.297 1 96.5 99 SER A CA 1
ATOM 753 C C . SER A 1 99 ? -0.646 8.891 13.922 1 96.5 99 SER A C 1
ATOM 755 O O . SER A 1 99 ? -0.213 7.984 13.203 1 96.5 99 SER A O 1
ATOM 757 N N . LEU A 1 100 ? -0.605 8.859 15.227 1 96.19 100 LEU A N 1
ATOM 758 C CA . LEU A 1 100 ? -0 7.73 15.93 1 96.19 100 LEU A CA 1
ATOM 759 C C . LEU A 1 100 ? -0.789 6.449 15.688 1 96.19 100 LEU A C 1
ATOM 761 O O . LEU A 1 100 ? -0.213 5.359 15.641 1 96.19 100 LEU A O 1
ATOM 765 N N . ALA A 1 101 ? -2.08 6.586 15.555 1 96.88 101 ALA A N 1
ATOM 766 C CA . ALA A 1 101 ? -2.883 5.414 15.219 1 96.88 101 ALA A CA 1
ATOM 767 C C . ALA A 1 101 ? -2.42 4.789 13.898 1 96.88 101 ALA A C 1
ATOM 769 O O . ALA A 1 101 ? -2.25 3.572 13.812 1 96.88 101 ALA A O 1
ATOM 770 N N . SER A 1 102 ? -2.219 5.574 12.898 1 97.44 102 SER A N 1
ATOM 771 C CA . SER A 1 102 ? -1.73 5.117 11.602 1 97.44 102 SER A CA 1
ATOM 772 C C . SER A 1 102 ? -0.302 4.594 11.703 1 97.44 102 SER A C 1
ATOM 774 O O . SER A 1 102 ? 0.032 3.568 11.102 1 97.44 102 SER A O 1
ATOM 776 N N . SER A 1 103 ? 0.562 5.309 12.469 1 96.5 103 SER A N 1
ATOM 777 C CA . SER A 1 103 ? 1.951 4.895 12.633 1 96.5 103 SER A CA 1
ATOM 778 C C . SER A 1 103 ? 2.045 3.533 13.312 1 96.5 103 SER A C 1
ATOM 780 O O . SER A 1 103 ? 2.885 2.709 12.945 1 96.5 103 SER A O 1
ATOM 782 N N . ARG A 1 104 ? 1.209 3.299 14.289 1 97.5 104 ARG A N 1
ATOM 783 C CA . ARG A 1 104 ? 1.183 2.006 14.969 1 97.5 104 ARG A CA 1
ATOM 784 C C . ARG A 1 104 ? 0.797 0.891 14 1 97.5 104 ARG A C 1
ATOM 786 O O . ARG A 1 104 ? 1.393 -0.188 14.023 1 97.5 104 ARG A O 1
ATOM 793 N N . ALA A 1 105 ? -0.197 1.161 13.188 1 98 105 ALA A N 1
ATOM 794 C CA . ALA A 1 105 ? -0.594 0.186 12.18 1 98 105 ALA A CA 1
ATOM 795 C C . ALA A 1 105 ? 0.553 -0.099 11.211 1 98 105 ALA A C 1
ATOM 797 O O . ALA A 1 105 ? 0.799 -1.253 10.852 1 98 105 ALA A O 1
ATOM 798 N N . MET A 1 106 ? 1.247 0.894 10.82 1 97.38 106 MET A N 1
ATOM 799 C CA . MET A 1 106 ? 2.379 0.765 9.906 1 97.38 106 MET A CA 1
ATOM 800 C C . MET A 1 106 ? 3.5 -0.051 10.539 1 97.38 106 MET A C 1
ATOM 802 O O . MET A 1 106 ? 4.066 -0.94 9.898 1 97.38 106 MET A O 1
ATOM 806 N N . ASP A 1 107 ? 3.801 0.265 11.805 1 97.5 107 ASP A N 1
ATOM 807 C CA . ASP A 1 107 ? 4.859 -0.443 12.516 1 97.5 107 ASP A CA 1
ATOM 808 C C . ASP A 1 107 ? 4.508 -1.917 12.695 1 97.5 107 ASP A C 1
ATOM 810 O O . ASP A 1 107 ? 5.355 -2.791 12.5 1 97.5 107 ASP A O 1
ATOM 814 N N . GLN A 1 108 ? 3.328 -2.146 13.039 1 98.5 108 GLN A N 1
ATOM 815 C CA . GLN A 1 108 ? 2.867 -3.52 13.203 1 98.5 108 GLN A CA 1
ATOM 816 C C . GLN A 1 108 ? 2.916 -4.281 11.883 1 98.5 108 GLN A C 1
ATOM 818 O O . GLN A 1 108 ? 3.25 -5.469 11.859 1 98.5 108 GLN A O 1
ATOM 823 N N . ALA A 1 109 ? 2.543 -3.627 10.867 1 98.75 109 ALA A N 1
ATOM 824 C CA . ALA A 1 109 ? 2.588 -4.246 9.539 1 98.75 109 ALA A CA 1
ATOM 825 C C . ALA A 1 109 ? 4.016 -4.617 9.156 1 98.75 109 ALA A C 1
ATOM 827 O O . ALA A 1 109 ? 4.27 -5.723 8.672 1 98.75 109 ALA A O 1
ATOM 828 N N . ARG A 1 110 ? 5.016 -3.689 9.336 1 98.56 110 ARG A N 1
ATOM 829 C CA . ARG A 1 110 ? 6.414 -3.986 9.039 1 98.56 110 ARG A CA 1
ATOM 830 C C . ARG A 1 110 ? 6.91 -5.172 9.859 1 98.56 110 ARG A C 1
ATOM 832 O O . ARG A 1 110 ? 7.562 -6.074 9.32 1 98.56 110 ARG A O 1
ATOM 839 N N . ALA A 1 111 ? 6.531 -5.16 11.117 1 98.81 111 ALA A N 1
ATOM 840 C CA . ALA A 1 111 ? 6.934 -6.258 11.992 1 98.81 111 ALA A CA 1
ATOM 841 C C . ALA A 1 111 ? 6.348 -7.582 11.523 1 98.81 111 ALA A C 1
ATOM 843 O O . ALA A 1 111 ? 7.02 -8.617 11.57 1 98.81 111 ALA A O 1
ATOM 844 N N . ALA A 1 112 ? 5.152 -7.562 11.078 1 98.88 112 ALA A N 1
ATOM 845 C CA . ALA A 1 112 ? 4.477 -8.773 10.609 1 98.88 112 ALA A CA 1
ATOM 846 C C . ALA A 1 112 ? 5.156 -9.328 9.367 1 98.88 112 ALA A C 1
ATOM 848 O O . ALA A 1 112 ? 5.297 -10.547 9.227 1 98.88 112 ALA A O 1
ATOM 849 N N . VAL A 1 113 ? 5.574 -8.477 8.461 1 98.88 113 VAL A N 1
ATOM 850 C CA . VAL A 1 113 ? 6.27 -8.906 7.25 1 98.88 113 VAL A CA 1
ATOM 851 C C . VAL A 1 113 ? 7.602 -9.562 7.625 1 98.88 113 VAL A C 1
ATOM 853 O O . VAL A 1 113 ? 7.93 -10.641 7.137 1 98.88 113 VAL A O 1
ATOM 856 N N . LEU A 1 114 ? 8.344 -8.859 8.508 1 98.88 114 LEU A N 1
ATOM 857 C CA . LEU A 1 114 ? 9.625 -9.406 8.938 1 98.88 114 LEU A CA 1
ATOM 858 C C . LEU A 1 114 ? 9.445 -10.758 9.617 1 98.88 114 LEU A C 1
ATOM 860 O O . LEU A 1 114 ? 10.195 -11.695 9.352 1 98.88 114 LEU A O 1
ATOM 864 N N . GLU A 1 115 ? 8.445 -10.875 10.422 1 98.81 115 GLU A N 1
ATOM 865 C CA . GLU A 1 115 ? 8.156 -12.125 11.117 1 98.81 115 GLU A CA 1
ATOM 866 C C . GLU A 1 115 ? 7.754 -13.219 10.133 1 98.81 115 GLU A C 1
ATOM 868 O O . GLU A 1 115 ? 8.227 -14.352 10.234 1 98.81 115 GLU A O 1
ATOM 873 N N . PHE A 1 116 ? 6.953 -12.961 9.234 1 98.81 116 PHE A N 1
ATOM 874 C CA . PHE A 1 116 ? 6.461 -13.922 8.258 1 98.81 116 PHE A CA 1
ATOM 875 C C . PHE A 1 116 ? 7.617 -14.547 7.484 1 98.81 116 PHE A C 1
ATOM 877 O O . PHE A 1 116 ? 7.586 -15.734 7.156 1 98.81 116 PHE A O 1
ATOM 884 N N . PHE A 1 117 ? 8.664 -13.758 7.203 1 98.88 117 PHE A N 1
ATOM 885 C CA . PHE A 1 117 ? 9.781 -14.227 6.387 1 98.88 117 PHE A CA 1
ATOM 886 C C . PHE A 1 117 ? 10.984 -14.562 7.258 1 98.88 117 PHE A C 1
ATOM 888 O O . PHE A 1 117 ? 12.094 -14.734 6.75 1 98.88 117 PHE A O 1
ATOM 895 N N . ASP A 1 118 ? 10.742 -14.594 8.57 1 98.75 118 ASP A N 1
ATOM 896 C CA . ASP A 1 118 ? 11.836 -14.883 9.492 1 98.75 118 ASP A CA 1
ATOM 897 C C . ASP A 1 118 ? 13.062 -14.023 9.188 1 98.75 118 ASP A C 1
ATOM 899 O O . ASP A 1 118 ? 14.164 -14.539 9.008 1 98.75 118 ASP A O 1
ATOM 903 N N . ALA A 1 119 ? 12.836 -12.82 9.023 1 98.81 119 ALA A N 1
ATOM 904 C CA . ALA A 1 119 ? 13.875 -11.828 8.758 1 98.81 119 ALA A CA 1
ATOM 905 C C . ALA A 1 119 ? 14.242 -11.062 10.031 1 98.81 119 ALA A C 1
ATOM 907 O O . ALA A 1 119 ? 13.375 -10.477 10.68 1 98.81 119 ALA A O 1
ATOM 908 N N . ASP A 1 120 ? 15.477 -11.008 10.391 1 98.62 120 ASP A N 1
ATOM 909 C CA . ASP A 1 120 ? 15.977 -10.281 11.555 1 98.62 120 ASP A CA 1
ATOM 910 C C . ASP A 1 120 ? 15.852 -8.773 11.352 1 98.62 120 ASP A C 1
ATOM 912 O O . ASP A 1 120 ? 16.438 -8.211 10.422 1 98.62 120 ASP A O 1
ATOM 916 N N . PRO A 1 121 ? 15.094 -8.148 12.281 1 98.25 121 PRO A N 1
ATOM 917 C CA . PRO A 1 121 ? 14.906 -6.703 12.141 1 98.25 121 PRO A CA 1
ATOM 918 C C . PRO A 1 121 ? 16.219 -5.926 12.242 1 98.25 121 PRO A C 1
ATOM 920 O O . PRO A 1 121 ? 16.281 -4.758 11.836 1 98.25 121 PRO A O 1
ATOM 923 N N . GLU A 1 122 ? 17.234 -6.465 12.758 1 98.25 122 GLU A N 1
ATOM 924 C CA . GLU A 1 122 ? 18.547 -5.82 12.805 1 98.25 122 GLU A CA 1
ATOM 925 C C . GLU A 1 122 ? 19.266 -5.934 11.461 1 98.25 122 GLU A C 1
ATOM 927 O O . GLU A 1 122 ? 20.203 -5.184 11.188 1 98.25 122 GLU A O 1
ATOM 932 N N . VAL A 1 123 ? 18.781 -6.852 10.648 1 98.69 123 VAL A N 1
ATOM 933 C CA . VAL A 1 123 ? 19.484 -7.148 9.398 1 98.69 123 VAL A CA 1
ATOM 934 C C . VAL A 1 123 ? 18.656 -6.641 8.219 1 98.69 123 VAL A C 1
ATOM 936 O O . VAL A 1 123 ? 19.219 -6.262 7.184 1 98.69 123 VAL A O 1
ATOM 939 N N . TYR A 1 124 ? 17.375 -6.668 8.414 1 98.88 124 TYR A N 1
ATOM 940 C CA . TYR A 1 124 ? 16.531 -6.332 7.277 1 98.88 124 TYR A CA 1
ATOM 941 C C . TYR A 1 124 ? 15.594 -5.18 7.625 1 98.88 124 TYR A C 1
ATOM 943 O O . TYR A 1 124 ? 15.164 -5.039 8.773 1 98.88 124 TYR A O 1
ATOM 951 N N . ASP A 1 125 ? 15.289 -4.328 6.613 1 98.75 125 ASP A N 1
ATOM 952 C CA . ASP A 1 125 ? 14.195 -3.357 6.629 1 98.75 125 ASP A CA 1
ATOM 953 C C . ASP A 1 125 ? 13.125 -3.723 5.605 1 98.75 125 ASP A C 1
ATOM 955 O O . ASP A 1 125 ? 13.383 -4.48 4.668 1 98.75 125 ASP A O 1
ATOM 959 N N . VAL A 1 126 ? 11.977 -3.275 5.844 1 98.81 126 VAL A N 1
ATOM 960 C CA . VAL A 1 126 ? 10.859 -3.412 4.906 1 98.81 126 VAL A CA 1
ATOM 961 C C . VAL A 1 126 ? 10.578 -2.064 4.25 1 98.81 126 VAL A C 1
ATOM 963 O O . VAL A 1 126 ? 10.242 -1.092 4.93 1 98.81 126 VAL A O 1
ATOM 966 N N . VAL A 1 127 ? 10.703 -1.96 2.957 1 98.56 127 VAL A N 1
ATOM 967 C CA . VAL A 1 127 ? 10.297 -0.797 2.178 1 98.56 127 VAL A CA 1
ATOM 968 C C . VAL A 1 127 ? 8.922 -1.05 1.555 1 98.56 127 VAL A C 1
ATOM 970 O O . VAL A 1 127 ? 8.758 -1.98 0.763 1 98.56 127 VAL A O 1
ATOM 973 N N . TRP A 1 128 ? 7.977 -0.242 1.899 1 98.12 128 TRP A N 1
ATOM 974 C CA . TRP A 1 128 ? 6.645 -0.399 1.326 1 98.12 128 TRP A CA 1
ATOM 975 C C . TRP A 1 128 ? 6.621 0.043 -0.133 1 98.12 128 TRP A C 1
ATOM 977 O O . TRP A 1 128 ? 7.215 1.064 -0.487 1 98.12 128 TRP A O 1
ATOM 987 N N . THR A 1 129 ? 6.012 -0.768 -0.963 1 97.81 129 THR A N 1
ATOM 988 C CA . THR A 1 129 ? 5.793 -0.506 -2.383 1 97.81 129 THR A CA 1
ATOM 989 C C . THR A 1 129 ? 4.34 -0.773 -2.766 1 97.81 129 THR A C 1
ATOM 991 O O . THR A 1 129 ? 3.598 -1.399 -2.006 1 97.81 129 THR A O 1
ATOM 994 N N . PRO A 1 130 ? 3.879 -0.268 -3.885 1 97.06 130 PRO A N 1
ATOM 995 C CA . PRO A 1 130 ? 2.504 -0.56 -4.293 1 97.06 130 PRO A CA 1
ATOM 996 C C . PRO A 1 130 ? 2.299 -2.025 -4.672 1 97.06 130 PRO A C 1
ATOM 998 O O . PRO A 1 130 ? 1.177 -2.533 -4.598 1 97.06 130 PRO A O 1
ATOM 1001 N N . ASN A 1 131 ? 3.295 -2.695 -5.121 1 97.31 131 ASN A N 1
ATOM 1002 C CA . ASN A 1 131 ? 3.342 -4.078 -5.578 1 97.31 131 ASN A CA 1
ATOM 1003 C C . ASN A 1 131 ? 4.777 -4.582 -5.691 1 97.31 131 ASN A C 1
ATOM 1005 O O . ASN A 1 131 ? 5.723 -3.844 -5.41 1 97.31 131 ASN A O 1
ATOM 1009 N N . ALA A 1 132 ? 4.93 -5.836 -6.086 1 98.12 132 ALA A N 1
ATOM 1010 C CA . ALA A 1 132 ? 6.27 -6.398 -6.238 1 98.12 132 ALA A CA 1
ATOM 1011 C C . ALA A 1 132 ? 7.07 -5.633 -7.285 1 98.12 132 ALA A C 1
ATOM 1013 O O . ALA A 1 132 ? 8.273 -5.402 -7.113 1 98.12 132 ALA A O 1
ATOM 1014 N N . THR A 1 133 ? 6.453 -5.203 -8.359 1 97.69 133 THR A N 1
ATOM 1015 C CA . THR A 1 133 ? 7.082 -4.438 -9.43 1 97.69 133 THR A CA 1
ATOM 1016 C C . THR A 1 133 ? 7.746 -3.18 -8.875 1 97.69 133 THR A C 1
ATOM 1018 O O . THR A 1 133 ? 8.836 -2.801 -9.312 1 97.69 133 THR A O 1
ATOM 1021 N N . GLY A 1 134 ? 7.082 -2.582 -7.891 1 97.12 134 GLY A N 1
ATOM 1022 C CA . GLY A 1 134 ? 7.664 -1.407 -7.258 1 97.12 134 GLY A CA 1
ATOM 1023 C C . GLY A 1 134 ? 9 -1.688 -6.594 1 97.12 134 GLY A C 1
ATOM 1024 O O . GLY A 1 134 ? 9.875 -0.822 -6.559 1 97.12 134 GLY A O 1
ATOM 1025 N N . GLY A 1 135 ? 9.172 -2.846 -6.008 1 98 135 GLY A N 1
ATOM 1026 C CA . GLY A 1 135 ? 10.453 -3.236 -5.441 1 98 135 GLY A CA 1
ATOM 1027 C C . GLY A 1 135 ? 11.547 -3.367 -6.477 1 98 135 GLY A C 1
ATOM 1028 O O . GLY A 1 135 ? 12.672 -2.896 -6.27 1 98 135 GLY A O 1
ATOM 1029 N N . PHE A 1 136 ? 11.211 -3.969 -7.637 1 97.88 136 PHE A N 1
ATOM 1030 C CA . PHE A 1 136 ? 12.148 -4.078 -8.742 1 97.88 136 PHE A CA 1
ATOM 1031 C C . PHE A 1 136 ? 12.57 -2.699 -9.234 1 97.88 136 PHE A C 1
ATOM 1033 O O . PHE A 1 136 ? 13.742 -2.471 -9.531 1 97.88 136 PHE A O 1
ATOM 1040 N N . ARG A 1 137 ? 11.625 -1.865 -9.305 1 96.12 137 ARG A N 1
ATOM 1041 C CA . ARG A 1 137 ? 11.898 -0.511 -9.773 1 96.12 137 ARG A CA 1
ATOM 1042 C C . ARG A 1 137 ? 12.891 0.198 -8.859 1 96.12 137 ARG A C 1
ATOM 1044 O O . ARG A 1 137 ? 13.828 0.834 -9.328 1 96.12 137 ARG A O 1
ATOM 1051 N N . ILE A 1 138 ? 12.656 0.126 -7.531 1 97.38 138 ILE A N 1
ATOM 1052 C CA . ILE A 1 138 ? 13.547 0.757 -6.57 1 97.38 138 ILE A CA 1
ATOM 1053 C C . ILE A 1 138 ? 14.969 0.232 -6.77 1 97.38 138 ILE A C 1
ATOM 1055 O O . ILE A 1 138 ? 15.914 1.014 -6.91 1 97.38 138 ILE A O 1
ATOM 1059 N N . VAL A 1 139 ? 15.133 -1.059 -6.844 1 98.25 139 VAL A N 1
ATOM 1060 C CA . VAL A 1 139 ? 16.453 -1.655 -7.008 1 98.25 139 VAL A CA 1
ATOM 1061 C C . VAL A 1 139 ? 17.047 -1.234 -8.352 1 98.25 139 VAL A C 1
ATOM 1063 O O . VAL A 1 139 ? 18.203 -0.779 -8.414 1 98.25 139 VAL A O 1
ATOM 1066 N N . GLY A 1 140 ? 16.281 -1.356 -9.398 1 97.06 140 GLY A N 1
ATOM 1067 C CA . GLY A 1 140 ? 16.75 -1.02 -10.734 1 97.06 140 GLY A CA 1
ATOM 1068 C C . GLY A 1 140 ? 17.219 0.417 -10.852 1 97.06 140 GLY A C 1
ATOM 1069 O O . GLY A 1 140 ? 18.266 0.686 -11.469 1 97.06 140 GLY A O 1
ATOM 1070 N N . GLU A 1 141 ? 16.516 1.331 -10.242 1 95.62 141 GLU A N 1
ATOM 1071 C CA . GLU A 1 141 ? 16.75 2.758 -10.445 1 95.62 141 GLU A CA 1
ATOM 1072 C C . GLU A 1 141 ? 17.797 3.287 -9.469 1 95.62 141 GLU A C 1
ATOM 1074 O O . GLU A 1 141 ? 18.375 4.355 -9.688 1 95.62 141 GLU A O 1
ATOM 1079 N N . THR A 1 142 ? 18.031 2.574 -8.383 1 97.12 142 THR A N 1
ATOM 1080 C CA . THR A 1 142 ? 18.859 3.197 -7.355 1 97.12 142 THR A CA 1
ATOM 1081 C C . THR A 1 142 ? 20.141 2.404 -7.133 1 97.12 142 THR A C 1
ATOM 1083 O O . THR A 1 142 ? 21.094 2.91 -6.539 1 97.12 142 THR A O 1
ATOM 1086 N N . TYR A 1 143 ? 20.234 1.105 -7.496 1 98 143 TYR A N 1
ATOM 1087 C CA . TYR A 1 143 ? 21.438 0.308 -7.359 1 98 143 TYR A CA 1
ATOM 1088 C C . TYR A 1 143 ? 22.562 0.87 -8.227 1 98 143 TYR A C 1
ATOM 1090 O O . TYR A 1 143 ? 22.328 1.28 -9.359 1 98 143 TYR A O 1
ATOM 1098 N N . ASP A 1 144 ? 23.766 0.989 -7.73 1 97.88 144 ASP A N 1
ATOM 1099 C CA . ASP A 1 144 ? 24.938 1.406 -8.508 1 97.88 144 ASP A CA 1
ATOM 1100 C C . ASP A 1 144 ? 25.406 0.282 -9.43 1 97.88 144 ASP A C 1
ATOM 1102 O O . ASP A 1 144 ? 26.219 -0.559 -9.016 1 97.88 144 ASP A O 1
ATOM 1106 N N . TRP A 1 145 ? 25 0.311 -10.648 1 97.19 145 TRP A N 1
ATOM 1107 C CA . TRP A 1 145 ? 25.266 -0.734 -11.633 1 97.19 145 TRP A CA 1
ATOM 1108 C C . TRP A 1 145 ? 26.656 -0.549 -12.25 1 97.19 145 TRP A C 1
ATOM 1110 O O . TRP A 1 145 ? 27.125 -1.41 -13 1 97.19 145 TRP A O 1
ATOM 1120 N N . HIS A 1 146 ? 27.344 0.536 -12.031 1 96.88 146 HIS A N 1
ATOM 1121 C CA . HIS A 1 146 ? 28.578 0.887 -12.734 1 96.88 146 HIS A CA 1
ATOM 1122 C C . HIS A 1 146 ? 29.594 -0.241 -12.664 1 96.88 146 HIS A C 1
ATOM 1124 O O . HIS A 1 146 ? 30 -0.647 -11.57 1 96.88 146 HIS A O 1
ATOM 1130 N N . ASP A 1 147 ? 30.016 -0.761 -13.805 1 95.38 147 ASP A N 1
ATOM 1131 C CA . ASP A 1 147 ? 31.031 -1.79 -13.977 1 95.38 147 ASP A CA 1
ATOM 1132 C C . ASP A 1 147 ? 30.625 -3.09 -13.281 1 95.38 147 ASP A C 1
ATOM 1134 O O . ASP A 1 147 ? 31.469 -3.814 -12.766 1 95.38 147 ASP A O 1
ATOM 1138 N N . LYS A 1 148 ? 29.312 -3.385 -13.234 1 96 148 LYS A N 1
ATOM 1139 C CA . LYS A 1 148 ? 28.797 -4.598 -12.602 1 96 148 LYS A CA 1
ATOM 1140 C C . LYS A 1 148 ? 27.922 -5.398 -13.555 1 96 148 LYS A C 1
ATOM 1142 O O . LYS A 1 148 ? 27.359 -4.844 -14.5 1 96 148 LYS A O 1
ATOM 1147 N N . THR A 1 149 ? 27.859 -6.648 -13.297 1 95.75 149 THR A N 1
ATOM 1148 C CA . THR A 1 149 ? 27.047 -7.555 -14.109 1 95.75 149 THR A CA 1
ATOM 1149 C C . THR A 1 149 ? 25.781 -7.965 -13.375 1 95.75 149 THR A C 1
ATOM 1151 O O . THR A 1 149 ? 25.828 -8.273 -12.18 1 95.75 149 THR A O 1
ATOM 1154 N N . LEU A 1 150 ? 24.641 -7.902 -14.086 1 97 150 LEU A N 1
ATOM 1155 C CA . LEU A 1 150 ? 23.375 -8.438 -13.625 1 97 150 LEU A CA 1
ATOM 1156 C C . LEU A 1 150 ? 23.062 -9.773 -14.281 1 97 150 LEU A C 1
ATOM 1158 O O . LEU A 1 150 ? 23.078 -9.883 -15.508 1 97 150 LEU A O 1
ATOM 1162 N N . LEU A 1 151 ? 22.875 -10.766 -13.516 1 97 151 LEU A N 1
ATOM 1163 C CA . LEU A 1 151 ? 22.391 -12.055 -14.023 1 97 151 LEU A CA 1
ATOM 1164 C C . LEU A 1 151 ? 20.891 -12.188 -13.836 1 97 151 LEU A C 1
ATOM 1166 O O . LEU A 1 151 ? 20.375 -11.977 -12.742 1 97 151 LEU A O 1
ATOM 1170 N N . ILE A 1 152 ? 20.203 -12.57 -14.898 1 97.06 152 ILE A N 1
ATOM 1171 C CA . ILE A 1 152 ? 18.75 -12.734 -14.906 1 97.06 152 ILE A CA 1
ATOM 1172 C C . ILE A 1 152 ? 18.391 -14.109 -15.461 1 97.06 152 ILE A C 1
ATOM 1174 O O . ILE A 1 152 ? 18.875 -14.508 -16.531 1 97.06 152 ILE A O 1
ATOM 1178 N N . PRO A 1 153 ? 17.578 -14.859 -14.781 1 97.38 153 PRO A N 1
ATOM 1179 C CA . PRO A 1 153 ? 17.109 -16.109 -15.367 1 97.38 153 PRO A CA 1
ATOM 1180 C C . PRO A 1 153 ? 16.188 -15.898 -16.562 1 97.38 153 PRO A C 1
ATOM 1182 O O . PRO A 1 153 ? 15.367 -14.977 -16.547 1 97.38 153 PRO A O 1
ATOM 1185 N N . ARG A 1 154 ? 16.266 -16.781 -17.531 1 95.75 154 ARG A N 1
ATOM 1186 C CA . ARG A 1 154 ? 15.414 -16.703 -18.703 1 95.75 154 ARG A CA 1
ATOM 1187 C C . ARG A 1 154 ? 13.945 -16.797 -18.328 1 95.75 154 ARG A C 1
ATOM 1189 O O . ARG A 1 154 ? 13.078 -16.25 -19.016 1 95.75 154 ARG A O 1
ATOM 1196 N N . ASP A 1 155 ? 13.695 -17.422 -17.219 1 95.38 155 ASP A N 1
ATOM 1197 C CA . ASP A 1 155 ? 12.352 -17.562 -16.672 1 95.38 155 ASP A CA 1
ATOM 1198 C C . ASP A 1 155 ? 12.031 -16.422 -15.711 1 95.38 155 ASP A C 1
ATOM 1200 O O . ASP A 1 155 ? 11.609 -16.656 -14.578 1 95.38 155 ASP A O 1
ATOM 1204 N N . ALA A 1 156 ? 12.227 -15.164 -16.172 1 97 156 ALA A N 1
ATOM 1205 C CA . ALA A 1 156 ? 11.977 -14.008 -15.312 1 97 156 ALA A CA 1
ATOM 1206 C C . ALA A 1 156 ? 10.703 -13.281 -15.734 1 97 156 ALA A C 1
ATOM 1208 O O . ALA A 1 156 ? 10.398 -13.18 -16.922 1 97 156 ALA A O 1
ATOM 1209 N N . HIS A 1 157 ? 9.984 -12.844 -14.734 1 96.75 157 HIS A N 1
ATOM 1210 C CA . HIS A 1 157 ? 8.883 -11.922 -14.969 1 96.75 157 HIS A CA 1
ATOM 1211 C C . HIS A 1 157 ? 9.367 -10.617 -15.594 1 96.75 157 HIS A C 1
ATOM 1213 O O . HIS A 1 157 ? 10.5 -10.195 -15.336 1 96.75 157 HIS A O 1
ATOM 1219 N N . ASN A 1 158 ? 8.539 -9.938 -16.359 1 95.12 158 ASN A N 1
ATOM 1220 C CA . ASN A 1 158 ? 8.883 -8.711 -17.078 1 95.12 158 ASN A CA 1
ATOM 1221 C C . ASN A 1 158 ? 9.383 -7.625 -16.125 1 95.12 158 ASN A C 1
ATOM 1223 O O . ASN A 1 158 ? 10.234 -6.816 -16.484 1 95.12 158 ASN A O 1
ATOM 1227 N N . SER A 1 159 ? 8.891 -7.566 -14.891 1 96.06 159 SER A N 1
ATOM 1228 C CA . SER A 1 159 ? 9.359 -6.578 -13.922 1 96.06 159 SER A CA 1
ATOM 1229 C C . SER A 1 159 ? 10.828 -6.797 -13.578 1 96.06 159 SER A C 1
ATOM 1231 O O . SER A 1 159 ? 11.562 -5.84 -13.305 1 96.06 159 SER A O 1
ATOM 1233 N N . LEU A 1 160 ? 11.195 -8.016 -13.539 1 96.94 160 LEU A N 1
ATOM 1234 C CA . LEU A 1 160 ? 12.602 -8.328 -13.328 1 96.94 160 LEU A CA 1
ATOM 1235 C C . LEU A 1 160 ? 13.406 -8.094 -14.602 1 96.94 160 LEU A C 1
ATOM 1237 O O . LEU A 1 160 ? 14.508 -7.531 -14.547 1 96.94 160 LEU A O 1
ATOM 1241 N N . ASN A 1 161 ? 12.891 -8.461 -15.742 1 95.94 161 ASN A N 1
ATOM 1242 C CA . ASN A 1 161 ? 13.555 -8.234 -17.016 1 95.94 161 ASN A CA 1
ATOM 1243 C C . ASN A 1 161 ? 13.883 -6.758 -17.234 1 95.94 161 ASN A C 1
ATOM 1245 O O . ASN A 1 161 ? 14.891 -6.43 -17.859 1 95.94 161 ASN A O 1
ATOM 1249 N N . SER A 1 162 ? 13.062 -5.91 -16.719 1 94.06 162 SER A N 1
ATOM 1250 C CA . SER A 1 162 ? 13.25 -4.473 -16.891 1 94.06 162 SER A CA 1
ATOM 1251 C C . SER A 1 162 ? 14.562 -4 -16.281 1 94.06 162 SER A C 1
ATOM 1253 O O . SER A 1 162 ? 15.102 -2.971 -16.672 1 94.06 162 SER A O 1
ATOM 1255 N N . LEU A 1 163 ? 15.07 -4.691 -15.32 1 96.38 163 LEU A N 1
ATOM 1256 C CA . LEU A 1 163 ? 16.312 -4.324 -14.656 1 96.38 163 LEU A CA 1
ATOM 1257 C C . LEU A 1 163 ? 17.484 -4.398 -15.633 1 96.38 163 LEU A C 1
ATOM 1259 O O . LEU A 1 163 ? 18.516 -3.752 -15.414 1 96.38 163 LEU A O 1
ATOM 1263 N N . ALA A 1 164 ? 17.344 -5.242 -16.656 1 95.88 164 ALA A N 1
ATOM 1264 C CA . ALA A 1 164 ? 18.406 -5.355 -17.641 1 95.88 164 ALA A CA 1
ATOM 1265 C C . ALA A 1 164 ? 18.719 -3.996 -18.266 1 95.88 164 ALA A C 1
ATOM 1267 O O . ALA A 1 164 ? 19.875 -3.596 -18.344 1 95.88 164 ALA A O 1
ATOM 1268 N N . ARG A 1 165 ? 17.672 -3.297 -18.641 1 93.69 165 ARG A N 1
ATOM 1269 C CA . ARG A 1 165 ? 17.844 -1.978 -19.234 1 93.69 165 ARG A CA 1
ATOM 1270 C C . ARG A 1 165 ? 18.422 -0.992 -18.219 1 93.69 165 ARG A C 1
ATOM 1272 O O . ARG A 1 165 ? 19.25 -0.141 -18.578 1 93.69 165 ARG A O 1
ATOM 1279 N N . GLN A 1 166 ? 17.984 -1.099 -17.016 1 95.12 166 GLN A N 1
ATOM 1280 C CA . GLN A 1 166 ? 18.5 -0.227 -15.961 1 95.12 166 GLN A CA 1
ATOM 1281 C C . GLN A 1 166 ? 19.984 -0.478 -15.711 1 95.12 166 GLN A C 1
ATOM 1283 O O . GLN A 1 166 ? 20.75 0.463 -15.492 1 95.12 166 GLN A O 1
ATOM 1288 N N . ALA A 1 167 ? 20.375 -1.745 -15.734 1 96.25 167 ALA A N 1
ATOM 1289 C CA . ALA A 1 167 ? 21.781 -2.098 -15.555 1 96.25 167 ALA A CA 1
ATOM 1290 C C . ALA A 1 167 ? 22.641 -1.486 -16.656 1 96.25 167 ALA A C 1
ATOM 1292 O O . ALA A 1 167 ? 23.688 -0.887 -16.375 1 96.25 167 ALA A O 1
ATOM 1293 N N . GLU A 1 168 ? 22.172 -1.563 -17.859 1 95.75 168 GLU A N 1
ATOM 1294 C CA . GLU A 1 168 ? 22.922 -1 -18.984 1 95.75 168 GLU A CA 1
ATOM 1295 C C . GLU A 1 168 ? 23 0.52 -18.875 1 95.75 168 GLU A C 1
ATOM 1297 O O . GLU A 1 168 ? 24.078 1.103 -19.062 1 95.75 168 GLU A O 1
ATOM 1302 N N . ARG A 1 169 ? 21.938 1.142 -18.609 1 93.94 169 ARG A N 1
ATOM 1303 C CA . ARG A 1 169 ? 21.875 2.594 -18.469 1 93.94 169 ARG A CA 1
ATOM 1304 C C . ARG A 1 169 ? 22.797 3.074 -17.359 1 93.94 169 ARG A C 1
ATOM 1306 O O . ARG A 1 169 ? 23.375 4.164 -17.453 1 93.94 169 ARG A O 1
ATOM 1313 N N . GLY A 1 170 ? 22.953 2.227 -16.344 1 95.56 170 GLY A N 1
ATOM 1314 C CA . GLY A 1 170 ? 23.781 2.578 -15.195 1 95.56 170 GLY A CA 1
ATOM 1315 C C . GLY A 1 170 ? 25.25 2.273 -15.406 1 95.56 170 GLY A C 1
ATOM 1316 O O . GLY A 1 170 ? 26.062 2.451 -14.5 1 95.56 170 GLY A O 1
ATOM 1317 N N . GLY A 1 171 ? 25.641 1.782 -16.562 1 96.25 171 GLY A N 1
ATOM 1318 C CA . GLY A 1 171 ? 27.031 1.536 -16.891 1 96.25 171 GLY A CA 1
ATOM 1319 C C . GLY A 1 171 ? 27.453 0.097 -16.656 1 96.25 171 GLY A C 1
ATOM 1320 O O . GLY A 1 171 ? 28.641 -0.228 -16.75 1 96.25 171 GLY A O 1
ATOM 1321 N N . GLY A 1 172 ? 26.484 -0.741 -16.344 1 96.44 172 GLY A N 1
ATOM 1322 C CA . GLY A 1 172 ? 26.75 -2.164 -16.188 1 96.44 172 GLY A CA 1
ATOM 1323 C C . GLY A 1 172 ? 26.344 -2.977 -17.406 1 96.44 172 GLY A C 1
ATOM 1324 O O . GLY A 1 172 ? 26.312 -2.457 -18.531 1 96.44 172 GLY A O 1
ATOM 1325 N N . MET A 1 173 ? 26.219 -4.258 -17.219 1 94.88 173 MET A N 1
ATOM 1326 C CA . MET A 1 173 ? 25.75 -5.18 -18.25 1 94.88 173 MET A CA 1
ATOM 1327 C C . MET A 1 173 ? 24.859 -6.254 -17.656 1 94.88 173 MET A C 1
ATOM 1329 O O . MET A 1 173 ? 24.734 -6.363 -16.438 1 94.88 173 MET A O 1
ATOM 1333 N N . PHE A 1 174 ? 24.172 -7.016 -18.562 1 95.69 174 PHE A N 1
ATOM 1334 C CA . PHE A 1 174 ? 23.359 -8.125 -18.078 1 95.69 174 PHE A CA 1
ATOM 1335 C C . PHE A 1 174 ? 23.625 -9.383 -18.906 1 95.69 174 PHE A C 1
ATOM 1337 O O . PHE A 1 174 ? 24.062 -9.297 -20.047 1 95.69 174 PHE A O 1
ATOM 1344 N N . GLU A 1 175 ? 23.453 -10.492 -18.281 1 94.62 175 GLU A N 1
ATOM 1345 C CA . GLU A 1 175 ? 23.531 -11.812 -18.891 1 94.62 175 GLU A CA 1
ATOM 1346 C C . GLU A 1 175 ? 22.391 -12.711 -18.406 1 94.62 175 GLU A C 1
ATOM 1348 O O . GLU A 1 175 ? 21.797 -12.445 -17.359 1 94.62 175 GLU A O 1
ATOM 1353 N N . PHE A 1 176 ? 22.188 -13.781 -19.203 1 95.31 176 PHE A N 1
ATOM 1354 C CA . PHE A 1 176 ? 21.094 -14.672 -18.875 1 95.31 176 PHE A CA 1
ATOM 1355 C C . PHE A 1 176 ? 21.609 -15.977 -18.281 1 95.31 176 PHE A C 1
ATOM 1357 O O . PHE A 1 176 ? 22.703 -16.422 -18.609 1 95.31 176 PHE A O 1
ATOM 1364 N N . ILE A 1 177 ? 20.812 -16.438 -17.422 1 95.69 177 ILE A N 1
ATOM 1365 C CA . ILE A 1 177 ? 20.859 -17.859 -17.125 1 95.69 177 ILE A CA 1
ATOM 1366 C C . ILE A 1 177 ? 19.844 -18.609 -17.984 1 95.69 177 ILE A C 1
ATOM 1368 O O . ILE A 1 177 ? 18.625 -18.438 -17.797 1 95.69 177 ILE A O 1
ATOM 1372 N N . GLU A 1 178 ? 20.328 -19.469 -18.781 1 93.31 178 GLU A N 1
ATOM 1373 C CA . GLU A 1 178 ? 19.484 -20.047 -19.844 1 93.31 178 GLU A CA 1
ATOM 1374 C C . GLU A 1 178 ? 18.812 -21.328 -19.375 1 93.31 178 GLU A C 1
ATOM 1376 O O . GLU A 1 178 ? 19.297 -22 -18.453 1 93.31 178 GLU A O 1
ATOM 1381 N N . PHE A 1 179 ? 17.703 -21.656 -20.078 1 90.81 179 PHE A N 1
ATOM 1382 C CA . PHE A 1 179 ? 17.078 -22.969 -19.922 1 90.81 179 PHE A CA 1
ATOM 1383 C C . PHE A 1 179 ? 18.031 -24.078 -20.297 1 90.81 179 PHE A C 1
ATOM 1385 O O . PHE A 1 179 ? 18.938 -23.875 -21.109 1 90.81 179 PHE A O 1
ATOM 1392 N N . ASP A 1 180 ? 17.766 -25.172 -19.703 1 85.06 180 ASP A N 1
ATOM 1393 C CA . ASP A 1 180 ? 18.547 -26.344 -20.078 1 85.06 180 ASP A CA 1
ATOM 1394 C C . ASP A 1 180 ? 18.312 -26.734 -21.531 1 85.06 180 ASP A C 1
ATOM 1396 O O . ASP A 1 180 ? 17.188 -26.594 -22.047 1 85.06 180 ASP A O 1
ATOM 1400 N N . GLN A 1 181 ? 19.469 -26.875 -22.375 1 70.38 181 GLN A N 1
ATOM 1401 C CA . GLN A 1 181 ? 19.344 -27.297 -23.766 1 70.38 181 GLN A CA 1
ATOM 1402 C C . GLN A 1 181 ? 18.703 -28.672 -23.859 1 70.38 181 GLN A C 1
ATOM 1404 O O . GLN A 1 181 ? 18.906 -29.531 -23 1 70.38 181 GLN A O 1
ATOM 1409 N N . ALA A 1 182 ? 17.641 -28.703 -24.719 1 53.53 182 ALA A N 1
ATOM 1410 C CA . ALA A 1 182 ? 17.078 -30.031 -24.969 1 53.53 182 ALA A CA 1
ATOM 1411 C C . ALA A 1 182 ? 18.172 -31.016 -25.375 1 53.53 182 ALA A C 1
ATOM 1413 O O . ALA A 1 182 ? 18.922 -30.781 -26.328 1 53.53 182 ALA A O 1
ATOM 1414 N N . SER A 1 183 ? 19.062 -31.438 -24.641 1 42.25 183 SER A N 1
ATOM 1415 C CA . SER A 1 183 ? 20.016 -32.469 -25.062 1 42.25 183 SER A CA 1
ATOM 1416 C C . SER A 1 183 ? 19.359 -33.5 -25.969 1 42.25 183 SER A C 1
ATOM 1418 O O . SER A 1 183 ? 18.203 -33.875 -25.75 1 42.25 183 SER A O 1
ATOM 1420 N N . SER A 1 184 ? 19.797 -33.594 -27.375 1 38.62 184 SER A N 1
ATOM 1421 C CA . SER A 1 184 ? 19.422 -34.688 -28.281 1 38.62 184 SER A CA 1
ATOM 1422 C C . SER A 1 184 ? 19.25 -36 -27.531 1 38.62 184 SER A C 1
ATOM 1424 O O . SER A 1 184 ? 18.812 -37 -28.109 1 38.62 184 SER A O 1
ATOM 1426 N N . ALA A 1 185 ? 20.281 -36.5 -26.906 1 38.94 185 ALA A N 1
ATOM 1427 C CA . ALA A 1 185 ? 20.172 -37.875 -26.406 1 38.94 185 ALA A CA 1
ATOM 1428 C C . ALA A 1 185 ? 18.906 -38.062 -25.562 1 38.94 185 ALA A C 1
ATOM 1430 O O . ALA A 1 185 ? 18.547 -37.188 -24.781 1 38.94 185 ALA A O 1
ATOM 1431 N N . ALA A 1 186 ? 18.016 -38.938 -25.953 1 38.53 186 ALA A N 1
ATOM 1432 C CA . ALA A 1 186 ? 16.828 -39.625 -25.453 1 38.53 186 ALA A CA 1
ATOM 1433 C C . ALA A 1 186 ? 16.75 -39.562 -23.922 1 38.53 186 ALA A C 1
ATOM 1435 O O . ALA A 1 186 ? 15.883 -40.156 -23.312 1 38.53 186 ALA A O 1
ATOM 1436 N N . SER A 1 187 ? 17.953 -39.344 -23.281 1 33.72 187 SER A N 1
ATOM 1437 C CA . SER A 1 187 ? 17.734 -39.75 -21.906 1 33.72 187 SER A CA 1
ATOM 1438 C C . SER A 1 187 ? 16.781 -38.844 -21.172 1 33.72 187 SER A C 1
ATOM 1440 O O . SER A 1 187 ? 15.773 -39.281 -20.625 1 33.72 187 SER A O 1
ATOM 1442 N N . SER A 1 188 ? 17.422 -38.031 -19.984 1 37.44 188 SER A N 1
ATOM 1443 C CA . SER A 1 188 ? 16.75 -37.719 -18.734 1 37.44 188 SER A CA 1
ATOM 1444 C C . SER A 1 188 ? 15.664 -36.656 -18.953 1 37.44 188 SER A C 1
ATOM 1446 O O . SER A 1 188 ? 15.688 -35.906 -19.953 1 37.44 188 SER A O 1
ATOM 1448 N N . SER A 1 189 ? 14.641 -36.625 -18 1 41.69 189 SER A N 1
ATOM 1449 C CA . SER A 1 189 ? 13.422 -36 -17.469 1 41.69 189 SER A CA 1
ATOM 1450 C C . SER A 1 189 ? 13.516 -34.5 -17.484 1 41.69 189 SER A C 1
ATOM 1452 O O . SER A 1 189 ? 12.609 -33.812 -17 1 41.69 189 SER A O 1
ATOM 1454 N N . GLN A 1 190 ? 14.711 -33.969 -17.812 1 49.72 190 GLN A N 1
ATOM 1455 C CA . GLN A 1 190 ? 14.695 -32.5 -17.594 1 49.72 190 GLN A CA 1
ATOM 1456 C C . GLN A 1 190 ? 14.039 -31.781 -18.766 1 49.72 190 GLN A C 1
ATOM 1458 O O . GLN A 1 190 ? 14.438 -31.953 -19.906 1 49.72 190 GLN A O 1
ATOM 1463 N N . GLN A 1 191 ? 12.836 -31.188 -18.609 1 60.47 191 GLN A N 1
ATOM 1464 C CA . GLN A 1 191 ? 11.945 -30.484 -19.531 1 60.47 191 GLN A CA 1
ATOM 1465 C C . GLN A 1 191 ? 12.57 -29.188 -20.031 1 60.47 191 GLN A C 1
ATOM 1467 O O . GLN A 1 191 ? 13.211 -28.469 -19.266 1 60.47 191 GLN A O 1
ATOM 1472 N N . ALA A 1 192 ? 12.711 -28.859 -21.344 1 70.69 192 ALA A N 1
ATOM 1473 C CA . ALA A 1 192 ? 13.211 -27.734 -22.125 1 70.69 192 ALA A CA 1
ATOM 1474 C C . ALA A 1 192 ? 12.625 -26.422 -21.625 1 70.69 192 ALA A C 1
ATOM 1476 O O . ALA A 1 192 ? 13.023 -25.344 -22.078 1 70.69 192 ALA A O 1
ATOM 1477 N N . ASP A 1 193 ? 11.898 -26.453 -20.469 1 85.31 193 ASP A N 1
ATOM 1478 C CA . ASP A 1 193 ? 11.25 -25.234 -20 1 85.31 193 ASP A CA 1
ATOM 1479 C C . ASP A 1 193 ? 11.578 -24.969 -18.531 1 85.31 193 ASP A C 1
ATOM 1481 O O . ASP A 1 193 ? 10.773 -24.375 -17.812 1 85.31 193 ASP A O 1
ATOM 1485 N N . SER A 1 194 ? 12.797 -25.516 -18.078 1 87.38 194 SER A N 1
ATOM 1486 C CA . SER A 1 194 ? 13.281 -25.281 -16.719 1 87.38 194 SER A CA 1
ATOM 1487 C C . SER A 1 194 ? 14.773 -24.969 -16.719 1 87.38 194 SER A C 1
ATOM 1489 O O . SER A 1 194 ? 15.484 -25.266 -17.672 1 87.38 194 SER A O 1
ATOM 1491 N N . ILE A 1 195 ? 15.172 -24.297 -15.688 1 90.31 195 ILE A N 1
ATOM 1492 C CA . ILE A 1 195 ? 16.594 -24.031 -15.453 1 90.31 195 ILE A CA 1
ATOM 1493 C C . ILE A 1 195 ? 17.109 -24.906 -14.328 1 90.31 195 ILE A C 1
ATOM 1495 O O . ILE A 1 195 ? 16.641 -24.828 -13.188 1 90.31 195 ILE A O 1
ATOM 1499 N N . SER A 1 196 ? 18.109 -25.734 -14.688 1 88.19 196 SER A N 1
ATOM 1500 C CA . SER A 1 196 ? 18.625 -26.688 -13.711 1 88.19 196 SER A CA 1
ATOM 1501 C C . SER A 1 196 ? 19.594 -26.031 -12.742 1 88.19 196 SER A C 1
ATOM 1503 O O . SER A 1 196 ? 20.109 -24.953 -13.023 1 88.19 196 SER A O 1
ATOM 1505 N N . LYS A 1 197 ? 19.75 -26.656 -11.602 1 90.38 197 LYS A N 1
ATOM 1506 C CA . LYS A 1 197 ? 20.766 -26.203 -10.648 1 90.38 197 LYS A CA 1
ATOM 1507 C C . LYS A 1 197 ? 22.141 -26.109 -11.297 1 90.38 197 LYS A C 1
ATOM 1509 O O . LYS A 1 197 ? 22.906 -25.203 -11 1 90.38 197 LYS A O 1
ATOM 1514 N N . ALA A 1 198 ? 22.438 -27.016 -12.164 1 90.38 198 ALA A N 1
ATOM 1515 C CA . ALA A 1 198 ? 23.734 -27.031 -12.852 1 90.38 198 ALA A CA 1
ATOM 1516 C C . ALA A 1 198 ? 23.906 -25.797 -13.727 1 90.38 198 ALA A C 1
ATOM 1518 O O . ALA A 1 198 ? 25 -25.234 -13.805 1 90.38 198 ALA A O 1
ATOM 1519 N N . ALA A 1 199 ? 22.828 -25.438 -14.375 1 91.25 199 ALA A N 1
ATOM 1520 C CA . ALA A 1 199 ? 22.891 -24.25 -15.211 1 91.25 199 ALA A CA 1
ATOM 1521 C C . ALA A 1 199 ? 23.156 -23 -14.375 1 91.25 199 ALA A C 1
ATOM 1523 O O . ALA A 1 199 ? 23.953 -22.141 -14.773 1 91.25 199 ALA A O 1
ATOM 1524 N N . TYR A 1 200 ? 22.562 -22.891 -13.242 1 93.69 200 TYR A N 1
ATOM 1525 C CA . TYR A 1 200 ? 22.828 -21.797 -12.32 1 93.69 200 TYR A CA 1
ATOM 1526 C C . TYR A 1 200 ? 24.281 -21.812 -11.867 1 93.69 200 TYR A C 1
ATOM 1528 O O . TYR A 1 200 ? 24.953 -20.781 -11.914 1 93.69 200 TYR A O 1
ATOM 1536 N N . LEU A 1 201 ? 24.734 -22.938 -11.438 1 93.94 201 LEU A N 1
ATOM 1537 C CA . LEU A 1 201 ? 26.094 -23.062 -10.906 1 93.94 201 LEU A CA 1
ATOM 1538 C C . LEU A 1 201 ? 27.125 -22.656 -11.953 1 93.94 201 LEU A C 1
ATOM 1540 O O . LEU A 1 201 ? 28.109 -22 -11.633 1 93.94 201 LEU A O 1
ATOM 1544 N N . GLU A 1 202 ? 26.875 -23.109 -13.094 1 92.31 202 GLU A N 1
ATOM 1545 C CA . GLU A 1 202 ? 27.797 -22.781 -14.18 1 92.31 202 GLU A CA 1
ATOM 1546 C C . GLU A 1 202 ? 27.891 -21.266 -14.375 1 92.31 202 GLU A C 1
ATOM 1548 O O . GLU A 1 202 ? 28.984 -20.719 -14.461 1 92.31 202 GLU A O 1
ATOM 1553 N N . ARG A 1 203 ? 26.766 -20.609 -14.414 1 93.31 203 ARG A N 1
ATOM 1554 C CA . ARG A 1 203 ? 26.75 -19.188 -14.672 1 93.31 203 ARG A CA 1
ATOM 1555 C C . ARG A 1 203 ? 27.266 -18.406 -13.469 1 93.31 203 ARG A C 1
ATOM 1557 O O . ARG A 1 203 ? 27.984 -17.406 -13.633 1 93.31 203 ARG A O 1
ATOM 1564 N N . LEU A 1 204 ? 26.969 -18.797 -12.305 1 94.88 204 LEU A N 1
ATOM 1565 C CA . LEU A 1 204 ? 27.375 -18.109 -11.078 1 94.88 204 LEU A CA 1
ATOM 1566 C C . LEU A 1 204 ? 28.875 -18.188 -10.883 1 94.88 204 LEU A C 1
ATOM 1568 O O . LEU A 1 204 ? 29.484 -17.281 -10.305 1 94.88 204 LEU A O 1
ATOM 1572 N N . SER A 1 205 ? 29.469 -19.266 -11.344 1 92.19 205 SER A N 1
ATOM 1573 C CA . SER A 1 205 ? 30.891 -19.516 -11.078 1 92.19 205 SER A CA 1
ATOM 1574 C C . SER A 1 205 ? 31.766 -18.953 -12.18 1 92.19 205 SER A C 1
ATOM 1576 O O . SER A 1 205 ? 33 -18.906 -12.055 1 92.19 205 SER A O 1
ATOM 1578 N N . GLN A 1 206 ? 31.094 -18.688 -13.258 1 86 206 GLN A N 1
ATOM 1579 C CA . GLN A 1 206 ? 31.875 -18.172 -14.375 1 86 206 GLN A CA 1
ATOM 1580 C C . GLN A 1 206 ? 32.656 -16.906 -13.984 1 86 206 GLN A C 1
ATOM 1582 O O . GLN A 1 206 ? 32.125 -16.062 -13.242 1 86 206 GLN A O 1
ATOM 1587 N N . SER A 1 207 ? 33.875 -17.047 -14.383 1 71.5 207 SER A N 1
ATOM 1588 C CA . SER A 1 207 ? 34.719 -15.867 -14.18 1 71.5 207 SER A CA 1
ATOM 1589 C C . SER A 1 207 ? 34.344 -14.75 -15.141 1 71.5 207 SER A C 1
ATOM 1591 O O . SER A 1 207 ? 33.969 -15.008 -16.297 1 71.5 207 SER A O 1
ATOM 1593 N N . HIS A 1 208 ? 33.656 -13.805 -14.68 1 63.78 208 HIS A N 1
ATOM 1594 C CA . HIS A 1 208 ? 33.25 -12.688 -15.523 1 63.78 208 HIS A CA 1
ATOM 1595 C C . HIS A 1 208 ? 34.469 -11.945 -16.094 1 63.78 208 HIS A C 1
ATOM 1597 O O . HIS A 1 208 ? 35.531 -11.93 -15.477 1 63.78 208 HIS A O 1
ATOM 1603 N N . ALA A 1 209 ? 34.375 -11.891 -17.453 1 53.5 209 ALA A N 1
ATOM 1604 C CA . ALA A 1 209 ? 35.469 -11.242 -18.188 1 53.5 209 ALA A CA 1
ATOM 1605 C C . ALA A 1 209 ? 36.094 -10.133 -17.359 1 53.5 209 ALA A C 1
ATOM 1607 O O . ALA A 1 209 ? 35.469 -9.578 -16.453 1 53.5 209 ALA A O 1
ATOM 1608 N N . GLU A 1 210 ? 37.406 -9.938 -17.594 1 55 210 GLU A N 1
ATOM 1609 C CA . GLU A 1 210 ? 38.281 -8.945 -17.016 1 55 210 GLU A CA 1
ATOM 1610 C C . GLU A 1 210 ? 37.594 -7.605 -16.844 1 55 210 GLU A C 1
ATOM 1612 O O . GLU A 1 210 ? 38.031 -6.758 -16.062 1 55 210 GLU A O 1
ATOM 1617 N N . LYS A 1 211 ? 36.438 -7.367 -17.484 1 61.34 211 LYS A N 1
ATOM 1618 C CA . LYS A 1 211 ? 36.125 -5.941 -17.5 1 61.34 211 LYS A CA 1
ATOM 1619 C C . LYS A 1 211 ? 34.938 -5.625 -16.562 1 61.34 211 LYS A C 1
ATOM 1621 O O . LYS A 1 211 ? 34.75 -4.465 -16.203 1 61.34 211 LYS A O 1
ATOM 1626 N N . ARG A 1 212 ? 34.156 -6.77 -16.125 1 77.31 212 ARG A N 1
ATOM 1627 C CA . ARG A 1 212 ? 33.125 -6.289 -15.227 1 77.31 212 ARG A CA 1
ATOM 1628 C C . ARG A 1 212 ? 33 -7.184 -14 1 77.31 212 ARG A C 1
ATOM 1630 O O . ARG A 1 212 ? 33.125 -8.406 -14.094 1 77.31 212 ARG A O 1
ATOM 1637 N N . ALA A 1 213 ? 32.875 -6.535 -12.844 1 86.38 213 ALA A N 1
ATOM 1638 C CA . ALA A 1 213 ? 32.75 -7.188 -11.539 1 86.38 213 ALA A CA 1
ATOM 1639 C C . ALA A 1 213 ? 31.375 -7.852 -11.383 1 86.38 213 ALA A C 1
ATOM 1641 O O . ALA A 1 213 ? 30.422 -7.5 -12.094 1 86.38 213 ALA A O 1
ATOM 1642 N N . LYS A 1 214 ? 31.438 -8.859 -10.625 1 91.5 214 LYS A N 1
ATOM 1643 C CA . LYS A 1 214 ? 30.172 -9.422 -10.188 1 91.5 214 LYS A CA 1
ATOM 1644 C C . LYS A 1 214 ? 29.312 -8.352 -9.508 1 91.5 214 LYS A C 1
ATOM 1646 O O . LYS A 1 214 ? 29.797 -7.594 -8.672 1 91.5 214 LYS A O 1
ATOM 1651 N N . GLY A 1 215 ? 28.109 -8.25 -9.984 1 95.19 215 GLY A N 1
ATOM 1652 C CA . GLY A 1 215 ? 27.141 -7.332 -9.406 1 95.19 215 GLY A CA 1
ATOM 1653 C C . GLY A 1 215 ? 26.031 -8.039 -8.656 1 95.19 215 GLY A C 1
ATOM 1654 O O . GLY A 1 215 ? 26.203 -8.422 -7.496 1 95.19 215 GLY A O 1
ATOM 1655 N N . MET A 1 216 ? 25 -8.414 -9.469 1 97.44 216 MET A N 1
ATOM 1656 C CA . MET A 1 216 ? 23.797 -8.969 -8.844 1 97.44 216 MET A CA 1
ATOM 1657 C C . MET A 1 216 ? 23.25 -10.133 -9.656 1 97.44 216 MET A C 1
ATOM 1659 O O . MET A 1 216 ? 23.328 -10.133 -10.891 1 97.44 216 MET A O 1
ATOM 1663 N N . VAL A 1 217 ? 22.797 -11.078 -8.93 1 98 217 VAL A N 1
ATOM 1664 C CA . VAL A 1 217 ? 21.984 -12.125 -9.539 1 98 217 VAL A CA 1
ATOM 1665 C C . VAL A 1 217 ? 20.578 -12.094 -8.938 1 98 217 VAL A C 1
ATOM 1667 O O . VAL A 1 217 ? 20.422 -12.109 -7.715 1 98 217 VAL A O 1
ATOM 1670 N N . PHE A 1 218 ? 19.578 -11.969 -9.758 1 97.94 218 PHE A N 1
ATOM 1671 C CA . PHE A 1 218 ? 18.188 -12.117 -9.32 1 97.94 218 PHE A CA 1
ATOM 1672 C C . PHE A 1 218 ? 17.656 -13.5 -9.672 1 97.94 218 PHE A C 1
ATOM 1674 O O . PHE A 1 218 ? 17.828 -13.977 -10.797 1 97.94 218 PHE A O 1
ATOM 1681 N N . PHE A 1 219 ? 17.047 -14.164 -8.711 1 98.31 219 PHE A N 1
ATOM 1682 C CA . PHE A 1 219 ? 16.469 -15.492 -8.906 1 98.31 219 PHE A CA 1
ATOM 1683 C C . PHE A 1 219 ? 14.945 -15.406 -8.992 1 98.31 219 PHE A C 1
ATOM 1685 O O . PHE A 1 219 ? 14.32 -14.641 -8.258 1 98.31 219 PHE A O 1
ATOM 1692 N N . THR A 1 220 ? 14.383 -16.156 -10.008 1 98 220 THR A N 1
ATOM 1693 C CA . THR A 1 220 ? 12.953 -16.453 -9.977 1 98 220 THR A CA 1
ATOM 1694 C C . THR A 1 220 ? 12.633 -17.516 -8.93 1 98 220 THR A C 1
ATOM 1696 O O . THR A 1 220 ? 13.008 -18.672 -9.094 1 98 220 THR A O 1
ATOM 1699 N N . GLY A 1 221 ? 11.969 -17.109 -7.781 1 98.12 221 GLY A N 1
ATOM 1700 C CA . GLY A 1 221 ? 11.664 -18.078 -6.73 1 98.12 221 GLY A CA 1
ATOM 1701 C C . GLY A 1 221 ? 10.766 -19.203 -7.199 1 98.12 221 GLY A C 1
ATOM 1702 O O . GLY A 1 221 ? 11.023 -20.375 -6.91 1 98.12 221 GLY A O 1
ATOM 1703 N N . GLN A 1 222 ? 9.781 -18.859 -7.875 1 97.06 222 GLN A N 1
ATOM 1704 C CA . GLN A 1 222 ? 8.859 -19.781 -8.531 1 97.06 222 GLN A CA 1
ATOM 1705 C C . GLN A 1 222 ? 8.359 -19.203 -9.859 1 97.06 222 GLN A C 1
ATOM 1707 O O . GLN A 1 222 ? 7.91 -18.062 -9.914 1 97.06 222 GLN A O 1
ATOM 1712 N N . SER A 1 223 ? 8.5 -20.016 -10.883 1 96.25 223 SER A N 1
ATOM 1713 C CA . SER A 1 223 ? 8 -19.562 -12.172 1 96.25 223 SER A CA 1
ATOM 1714 C C . SER A 1 223 ? 6.488 -19.375 -12.148 1 96.25 223 SER A C 1
ATOM 1716 O O . SER A 1 223 ? 5.762 -20.25 -11.656 1 96.25 223 SER A O 1
ATOM 1718 N N . ASN A 1 224 ? 6.012 -18.219 -12.688 1 95.31 224 ASN A N 1
ATOM 1719 C CA . ASN A 1 224 ? 4.57 -18.016 -12.797 1 95.31 224 ASN A CA 1
ATOM 1720 C C . ASN A 1 224 ? 3.979 -18.797 -13.969 1 95.31 224 ASN A C 1
ATOM 1722 O O . ASN A 1 224 ? 2.76 -18.828 -14.141 1 95.31 224 ASN A O 1
ATOM 1726 N N . ILE A 1 225 ? 4.836 -19.453 -14.734 1 95 225 ILE A N 1
ATOM 1727 C CA . ILE A 1 225 ? 4.391 -20.203 -15.898 1 95 225 ILE A CA 1
ATOM 1728 C C . ILE A 1 225 ? 4.602 -21.703 -15.656 1 95 225 ILE A C 1
ATOM 1730 O O . ILE A 1 225 ? 3.641 -22.453 -15.477 1 95 225 ILE A O 1
ATOM 1734 N N . THR A 1 226 ? 5.832 -22.078 -15.375 1 90.06 226 THR A N 1
ATOM 1735 C CA . THR A 1 226 ? 6.156 -23.5 -15.289 1 90.06 226 THR A CA 1
ATOM 1736 C C . THR A 1 226 ? 5.98 -24 -13.867 1 90.06 226 THR A C 1
ATOM 1738 O O . THR A 1 226 ? 5.973 -25.219 -13.625 1 90.06 226 THR A O 1
ATOM 1741 N N . SER A 1 227 ? 5.891 -23.125 -12.922 1 92.69 227 SER A N 1
ATOM 1742 C CA . SER A 1 227 ? 5.664 -23.422 -11.516 1 92.69 227 SER A CA 1
ATOM 1743 C C . SER A 1 227 ? 6.898 -24.062 -10.875 1 92.69 227 SER A C 1
ATOM 1745 O O . SER A 1 227 ? 6.848 -24.516 -9.734 1 92.69 227 SER A O 1
ATOM 1747 N N . VAL A 1 228 ? 8.016 -24.109 -11.641 1 92.5 228 VAL A N 1
ATOM 1748 C CA . VAL A 1 228 ? 9.266 -24.625 -11.078 1 92.5 228 VAL A CA 1
ATOM 1749 C C . VAL A 1 228 ? 9.695 -23.75 -9.898 1 92.5 228 VAL A C 1
ATOM 1751 O O . VAL A 1 228 ? 9.648 -22.531 -9.969 1 92.5 228 VAL A O 1
ATOM 1754 N N . LYS A 1 229 ? 10.016 -24.422 -8.781 1 93.88 229 LYS A N 1
ATOM 1755 C CA . LYS A 1 229 ? 10.539 -23.719 -7.617 1 93.88 229 LYS A CA 1
ATOM 1756 C C . LYS A 1 229 ? 12.062 -23.766 -7.582 1 93.88 229 LYS A C 1
ATOM 1758 O O . LYS A 1 229 ? 12.664 -24.812 -7.879 1 93.88 229 LYS A O 1
ATOM 1763 N N . LEU A 1 230 ? 12.594 -22.672 -7.25 1 95.25 230 LEU A N 1
ATOM 1764 C CA . LEU A 1 230 ? 14.039 -22.547 -7.113 1 95.25 230 LEU A CA 1
ATOM 1765 C C . LEU A 1 230 ? 14.547 -23.359 -5.934 1 95.25 230 LEU A C 1
ATOM 1767 O O . LEU A 1 230 ? 13.914 -23.406 -4.879 1 95.25 230 LEU A O 1
ATOM 1771 N N . ASP A 1 231 ? 15.688 -24.094 -6.188 1 94.88 231 ASP A N 1
ATOM 1772 C CA . ASP A 1 231 ? 16.438 -24.609 -5.039 1 94.88 231 ASP A CA 1
ATOM 1773 C C . ASP A 1 231 ? 17.047 -23.453 -4.234 1 94.88 231 ASP A C 1
ATOM 1775 O O . ASP A 1 231 ? 18.047 -22.875 -4.645 1 94.88 231 ASP A O 1
ATOM 1779 N N . LEU A 1 232 ? 16.531 -23.188 -3.045 1 96.62 232 LEU A N 1
ATOM 1780 C CA . LEU A 1 232 ? 16.875 -21.984 -2.285 1 96.62 232 LEU A CA 1
ATOM 1781 C C . LEU A 1 232 ? 18.297 -22.062 -1.774 1 96.62 232 LEU A C 1
ATOM 1783 O O . LEU A 1 232 ? 18.875 -21.047 -1.354 1 96.62 232 LEU A O 1
ATOM 1787 N N . SER A 1 233 ? 18.953 -23.234 -1.826 1 96.38 233 SER A N 1
ATOM 1788 C CA . SER A 1 233 ? 20.344 -23.359 -1.424 1 96.38 233 SER A CA 1
ATOM 1789 C C . SER A 1 233 ? 21.266 -22.578 -2.369 1 96.38 233 SER A C 1
ATOM 1791 O O . SER A 1 233 ? 22.422 -22.312 -2.041 1 96.38 233 SER A O 1
ATOM 1793 N N . LEU A 1 234 ? 20.719 -22.266 -3.539 1 97.19 234 LEU A N 1
ATOM 1794 C CA . LEU A 1 234 ? 21.484 -21.5 -4.52 1 97.19 234 LEU A CA 1
ATOM 1795 C C . LEU A 1 234 ? 21.734 -20.078 -4.023 1 97.19 234 LEU A C 1
ATOM 1797 O O . LEU A 1 234 ? 22.672 -19.422 -4.477 1 97.19 234 LEU A O 1
ATOM 1801 N N . LEU A 1 235 ? 20.891 -19.562 -3.152 1 98.5 235 LEU A N 1
ATOM 1802 C CA . LEU A 1 235 ? 20.984 -18.188 -2.709 1 98.5 235 LEU A CA 1
ATOM 1803 C C . LEU A 1 235 ? 22.219 -17.969 -1.856 1 98.5 235 LEU A C 1
ATOM 1805 O O . LEU A 1 235 ? 23.062 -17.109 -2.178 1 98.5 235 LEU A O 1
ATOM 1809 N N . PRO A 1 236 ? 22.422 -18.719 -0.721 1 98.38 236 PRO A N 1
ATOM 1810 C CA . PRO A 1 236 ? 23.672 -18.547 0.019 1 98.38 236 PRO A CA 1
ATOM 1811 C C . PRO A 1 236 ? 24.906 -18.875 -0.824 1 98.38 236 PRO A C 1
ATOM 1813 O O . PRO A 1 236 ? 25.969 -18.281 -0.63 1 98.38 236 PRO A O 1
ATOM 1816 N N . LEU A 1 237 ? 24.766 -19.797 -1.771 1 97.69 237 LEU A N 1
ATOM 1817 C CA . LEU A 1 237 ? 25.875 -20.125 -2.652 1 97.69 237 LEU A CA 1
ATOM 1818 C C . LEU A 1 237 ? 26.266 -18.906 -3.492 1 97.69 237 LEU A C 1
ATOM 1820 O O . LEU A 1 237 ? 27.453 -18.578 -3.59 1 97.69 237 LEU A O 1
ATOM 1824 N N . ALA A 1 238 ? 25.297 -18.281 -4.141 1 98.19 238 ALA A N 1
ATOM 1825 C CA . ALA A 1 238 ? 25.562 -17.094 -4.945 1 98.19 238 ALA A CA 1
ATOM 1826 C C . ALA A 1 238 ? 26.219 -16 -4.109 1 98.19 238 ALA A C 1
ATOM 1828 O O . ALA A 1 238 ? 27.172 -15.352 -4.566 1 98.19 238 ALA A O 1
ATOM 1829 N N . SER A 1 239 ? 25.688 -15.789 -2.926 1 98.06 239 SER A N 1
ATOM 1830 C CA . SER A 1 239 ? 26.266 -14.805 -2.018 1 98.06 239 SER A CA 1
ATOM 1831 C C . SER A 1 239 ? 27.719 -15.125 -1.716 1 98.06 239 SER A C 1
ATOM 1833 O O . SER A 1 239 ? 28.578 -14.234 -1.716 1 98.06 239 SER A O 1
ATOM 1835 N N . SER A 1 240 ? 28.078 -16.359 -1.456 1 97.25 240 SER A N 1
ATOM 1836 C CA . SER A 1 240 ? 29.438 -16.781 -1.134 1 97.25 240 SER A CA 1
ATOM 1837 C C . SER A 1 240 ? 30.375 -16.578 -2.322 1 97.25 240 SER A C 1
ATOM 1839 O O . SER A 1 240 ? 31.578 -16.469 -2.148 1 97.25 240 SER A O 1
ATOM 1841 N N . LEU A 1 241 ? 29.797 -16.594 -3.48 1 95.62 241 LEU A N 1
ATOM 1842 C CA . LEU A 1 241 ? 30.594 -16.406 -4.691 1 95.62 241 LEU A CA 1
ATOM 1843 C C . LEU A 1 241 ? 30.75 -14.922 -5.016 1 95.62 241 LEU A C 1
ATOM 1845 O O . LEU A 1 241 ? 31.328 -14.57 -6.051 1 95.62 241 LEU A O 1
ATOM 1849 N N . GLY A 1 242 ? 30.188 -14.039 -4.227 1 95.62 242 GLY A N 1
ATOM 1850 C CA . GLY A 1 242 ? 30.469 -12.609 -4.352 1 95.62 242 GLY A CA 1
ATOM 1851 C C . GLY A 1 242 ? 29.328 -11.852 -5.02 1 95.62 242 GLY A C 1
ATOM 1852 O O . GLY A 1 242 ? 29.453 -10.648 -5.258 1 95.62 242 GLY A O 1
ATOM 1853 N N . TRP A 1 243 ? 28.234 -12.5 -5.309 1 97.56 243 TRP A N 1
ATOM 1854 C CA . TRP A 1 243 ? 27.094 -11.82 -5.926 1 97.56 243 TRP A CA 1
ATOM 1855 C C . TRP A 1 243 ? 26.219 -11.156 -4.871 1 97.56 243 TRP A C 1
ATOM 1857 O O . TRP A 1 243 ? 26.047 -11.688 -3.77 1 97.56 243 TRP A O 1
ATOM 1867 N N . HIS A 1 244 ? 25.703 -9.953 -5.129 1 98.5 244 HIS A N 1
ATOM 1868 C CA . HIS A 1 244 ? 24.484 -9.531 -4.441 1 98.5 244 HIS A CA 1
ATOM 1869 C C . HIS A 1 244 ? 23.281 -10.352 -4.898 1 98.5 244 HIS A C 1
ATOM 1871 O O . HIS A 1 244 ? 23.141 -10.641 -6.09 1 98.5 244 HIS A O 1
ATOM 1877 N N . VAL A 1 245 ? 22.469 -10.711 -3.959 1 98.88 245 VAL A N 1
ATOM 1878 C CA . VAL A 1 245 ? 21.453 -11.727 -4.254 1 98.88 245 VAL A CA 1
ATOM 1879 C C . VAL A 1 245 ? 20.062 -11.102 -4.184 1 98.88 245 VAL A C 1
ATOM 1881 O O . VAL A 1 245 ? 19.672 -10.547 -3.15 1 98.88 245 VAL A O 1
ATOM 1884 N N . GLY A 1 246 ? 19.344 -11.148 -5.293 1 98.88 246 GLY A N 1
ATOM 1885 C CA . GLY A 1 246 ? 17.938 -10.797 -5.355 1 98.88 246 GLY A CA 1
ATOM 1886 C C . GLY A 1 246 ? 17.031 -11.992 -5.527 1 98.88 246 GLY A C 1
ATOM 1887 O O . GLY A 1 246 ? 17.359 -12.938 -6.242 1 98.88 246 GLY A O 1
ATOM 1888 N N . LEU A 1 247 ? 15.844 -11.93 -4.891 1 98.88 247 LEU A N 1
ATOM 1889 C CA . LEU A 1 247 ? 14.852 -13 -5 1 98.88 247 LEU A CA 1
ATOM 1890 C C . LEU A 1 247 ? 13.484 -12.438 -5.355 1 98.88 247 LEU A C 1
ATOM 1892 O O . LEU A 1 247 ? 12.93 -11.625 -4.609 1 98.88 247 LEU A O 1
ATOM 1896 N N . ASP A 1 248 ? 12.977 -12.844 -6.578 1 98.75 248 ASP A N 1
ATOM 1897 C CA . ASP A 1 248 ? 11.562 -12.633 -6.875 1 98.75 248 ASP A CA 1
ATOM 1898 C C . ASP A 1 248 ? 10.695 -13.664 -6.164 1 98.75 248 ASP A C 1
ATOM 1900 O O . ASP A 1 248 ? 10.57 -14.805 -6.625 1 98.75 248 ASP A O 1
ATOM 1904 N N . ALA A 1 249 ? 10.078 -13.227 -5.074 1 98.81 249 ALA A N 1
ATOM 1905 C CA . ALA A 1 249 ? 9.305 -14.156 -4.262 1 98.81 249 ALA A CA 1
ATOM 1906 C C . ALA A 1 249 ? 7.805 -13.961 -4.484 1 98.81 249 ALA A C 1
ATOM 1908 O O . ALA A 1 249 ? 6.984 -14.508 -3.742 1 98.81 249 ALA A O 1
ATOM 1909 N N . ALA A 1 250 ? 7.438 -13.227 -5.535 1 98.31 250 ALA A N 1
ATOM 1910 C CA . ALA A 1 250 ? 6.031 -12.883 -5.742 1 98.31 250 ALA A CA 1
ATOM 1911 C C . ALA A 1 250 ? 5.184 -14.133 -5.93 1 98.31 250 ALA A C 1
ATOM 1913 O O . ALA A 1 250 ? 4.098 -14.25 -5.352 1 98.31 250 ALA A O 1
ATOM 1914 N N . ALA A 1 251 ? 5.648 -15.07 -6.727 1 97.88 251 ALA A N 1
ATOM 1915 C CA . ALA A 1 251 ? 4.883 -16.281 -6.965 1 97.88 251 ALA A CA 1
ATOM 1916 C C . ALA A 1 251 ? 5.289 -17.391 -5.984 1 97.88 251 ALA A C 1
ATOM 1918 O O . ALA A 1 251 ? 4.602 -18.406 -5.867 1 97.88 251 ALA A O 1
ATOM 1919 N N . LEU A 1 252 ? 6.383 -17.234 -5.246 1 98.25 252 LEU A N 1
ATOM 1920 C CA . LEU A 1 252 ? 6.895 -18.25 -4.336 1 98.25 252 LEU A CA 1
ATOM 1921 C C . LEU A 1 252 ? 6.254 -18.109 -2.957 1 98.25 252 LEU A C 1
ATOM 1923 O O . LEU A 1 252 ? 5.836 -19.109 -2.359 1 98.25 252 LEU A O 1
ATOM 1927 N N . ALA A 1 253 ? 6.105 -16.922 -2.469 1 98.5 253 ALA A N 1
ATOM 1928 C CA . ALA A 1 253 ? 5.773 -16.594 -1.082 1 98.5 253 ALA A CA 1
ATOM 1929 C C . ALA A 1 253 ? 4.391 -17.125 -0.713 1 98.5 253 ALA A C 1
ATOM 1931 O O . ALA A 1 253 ? 4.148 -17.5 0.438 1 98.5 253 ALA A O 1
ATOM 1932 N N . PRO A 1 254 ? 3.449 -17.172 -1.651 1 97.69 254 PRO A N 1
ATOM 1933 C CA . PRO A 1 254 ? 2.104 -17.609 -1.28 1 97.69 254 PRO A CA 1
ATOM 1934 C C . PRO A 1 254 ? 2.062 -19.078 -0.849 1 97.69 254 PRO A C 1
ATOM 1936 O O . PRO A 1 254 ? 1.114 -19.5 -0.184 1 97.69 254 PRO A O 1
ATOM 1939 N N . SER A 1 255 ? 3.117 -19.906 -1.238 1 96.56 255 SER A N 1
ATOM 1940 C CA . SER A 1 255 ? 2.988 -21.328 -1.012 1 96.56 255 SER A CA 1
ATOM 1941 C C . SER A 1 255 ? 4.258 -21.906 -0.394 1 96.56 255 SER A C 1
ATOM 1943 O O . SER A 1 255 ? 4.383 -23.125 -0.245 1 96.56 255 SER A O 1
ATOM 1945 N N . THR A 1 256 ? 5.246 -21.094 -0.134 1 96 256 THR A N 1
ATOM 1946 C CA . THR A 1 256 ? 6.516 -21.562 0.408 1 96 256 THR A CA 1
ATOM 1947 C C . THR A 1 256 ? 6.922 -20.734 1.624 1 96 256 THR A C 1
ATOM 1949 O O . THR A 1 256 ? 6.91 -19.5 1.577 1 96 256 THR A O 1
ATOM 1952 N N . ARG A 1 257 ? 7.207 -21.453 2.721 1 95.75 257 ARG A N 1
ATOM 1953 C CA . ARG A 1 257 ? 7.777 -20.75 3.875 1 95.75 257 ARG A CA 1
ATOM 1954 C C . ARG A 1 257 ? 9.211 -20.328 3.602 1 95.75 257 ARG A C 1
ATOM 1956 O O . ARG A 1 257 ? 10.102 -21.172 3.469 1 95.75 257 ARG A O 1
ATOM 1963 N N . ILE A 1 258 ? 9.484 -19.094 3.477 1 98.12 258 ILE A N 1
ATOM 1964 C CA . ILE A 1 258 ? 10.812 -18.531 3.24 1 98.12 258 ILE A CA 1
ATOM 1965 C C . ILE A 1 258 ? 11.391 -18 4.551 1 98.12 258 ILE A C 1
ATOM 1967 O O . ILE A 1 258 ? 10.781 -17.156 5.203 1 98.12 258 ILE A O 1
ATOM 1971 N N . SER A 1 259 ? 12.414 -18.516 4.969 1 98.56 259 SER A N 1
ATOM 1972 C CA . SER A 1 259 ? 13.133 -18.031 6.137 1 98.56 259 SER A CA 1
ATOM 1973 C C . SER A 1 259 ? 14.461 -17.375 5.738 1 98.56 259 SER A C 1
ATOM 1975 O O . SER A 1 259 ? 15.422 -18.078 5.402 1 98.56 259 SER A O 1
ATOM 1977 N N . LEU A 1 260 ? 14.492 -16.078 5.809 1 98.75 260 LEU A N 1
ATOM 1978 C CA . LEU A 1 260 ? 15.727 -15.391 5.453 1 98.75 260 LEU A CA 1
ATOM 1979 C C . LEU A 1 260 ? 16.844 -15.711 6.449 1 98.75 260 LEU A C 1
ATOM 1981 O O . LEU A 1 260 ? 18.016 -15.758 6.082 1 98.75 260 LEU A O 1
ATOM 1985 N N . GLY A 1 261 ? 16.453 -15.961 7.699 1 98.38 261 GLY A N 1
ATOM 1986 C CA . GLY A 1 261 ? 17.406 -16.406 8.695 1 98.38 261 GLY A CA 1
ATOM 1987 C C . GLY A 1 261 ? 18.062 -17.734 8.359 1 98.38 261 GLY A C 1
ATOM 1988 O O . GLY A 1 261 ? 19.281 -17.859 8.43 1 98.38 261 GLY A O 1
ATOM 1989 N N . SER A 1 262 ? 17.219 -18.688 7.941 1 97.88 262 SER A N 1
ATOM 1990 C CA . SER A 1 262 ? 17.734 -20.016 7.602 1 97.88 262 SER A CA 1
ATOM 1991 C C . SER A 1 262 ? 18.594 -19.969 6.34 1 97.88 262 SER A C 1
ATOM 1993 O O . SER A 1 262 ? 19.391 -20.859 6.098 1 97.88 262 SER A O 1
ATOM 1995 N N . LEU A 1 263 ? 18.438 -18.938 5.559 1 98.31 263 LEU A N 1
ATOM 1996 C CA . LEU A 1 263 ? 19.25 -18.75 4.355 1 98.31 263 LEU A CA 1
ATOM 1997 C C . LEU A 1 263 ? 20.484 -17.922 4.66 1 98.31 263 LEU A C 1
ATOM 1999 O O . LEU A 1 263 ? 21.062 -17.312 3.758 1 98.31 263 LEU A O 1
ATOM 2003 N N . ARG A 1 264 ? 20.797 -17.734 5.941 1 97.81 264 ARG A N 1
ATOM 2004 C CA . ARG A 1 264 ? 22 -17.094 6.441 1 97.81 264 ARG A CA 1
ATOM 2005 C C . ARG A 1 264 ? 22.031 -15.609 6.051 1 97.81 264 ARG A C 1
ATOM 2007 O O . ARG A 1 264 ? 23.094 -15.062 5.766 1 97.81 264 ARG A O 1
ATOM 2014 N N . ASN A 1 265 ? 20.844 -15.078 5.953 1 98.19 265 ASN A N 1
ATOM 2015 C CA . ASN A 1 265 ? 20.719 -13.68 5.578 1 98.19 265 ASN A CA 1
ATOM 2016 C C . ASN A 1 265 ? 21.438 -13.383 4.266 1 98.19 265 ASN A C 1
ATOM 2018 O O . ASN A 1 265 ? 22.062 -12.328 4.113 1 98.19 265 ASN A O 1
ATOM 2022 N N . SER A 1 266 ? 21.438 -14.32 3.291 1 98.62 266 SER A N 1
ATOM 2023 C CA . SER A 1 266 ? 22.172 -14.195 2.035 1 98.62 266 SER A CA 1
ATOM 2024 C C . SER A 1 266 ? 21.391 -13.383 1.015 1 98.62 266 SER A C 1
ATOM 2026 O O . SER A 1 266 ? 21.938 -12.961 -0.006 1 98.62 266 SER A O 1
ATOM 2028 N N . VAL A 1 267 ? 20.125 -13.211 1.219 1 98.88 267 VAL A N 1
ATOM 2029 C CA . VAL A 1 267 ? 19.266 -12.477 0.284 1 98.88 267 VAL A CA 1
ATOM 2030 C C . VAL A 1 267 ? 19.391 -10.977 0.544 1 98.88 267 VAL A C 1
ATOM 2032 O O . VAL A 1 267 ? 19.078 -10.508 1.642 1 98.88 267 VAL A O 1
ATOM 2035 N N . ASP A 1 268 ? 19.828 -10.211 -0.486 1 98.88 268 ASP A N 1
ATOM 2036 C CA . ASP A 1 268 ? 20 -8.766 -0.34 1 98.88 268 ASP A CA 1
ATOM 2037 C C . ASP A 1 268 ? 18.703 -8.016 -0.649 1 98.88 268 ASP A C 1
ATOM 2039 O O . ASP A 1 268 ? 18.422 -6.984 -0.041 1 98.88 268 ASP A O 1
ATOM 2043 N N . PHE A 1 269 ? 17.984 -8.492 -1.605 1 98.88 269 PHE A N 1
ATOM 2044 C CA . PHE A 1 269 ? 16.734 -7.895 -2.059 1 98.88 269 PHE A CA 1
ATOM 2045 C C . PHE A 1 269 ? 15.68 -8.961 -2.295 1 98.88 269 PHE A C 1
ATOM 2047 O O . PHE A 1 269 ? 15.898 -9.906 -3.061 1 98.88 269 PHE A O 1
ATOM 2054 N N . MET A 1 270 ? 14.562 -8.867 -1.626 1 98.94 270 MET A N 1
ATOM 2055 C CA . MET A 1 270 ? 13.438 -9.758 -1.893 1 98.94 270 MET A CA 1
ATOM 2056 C C . MET A 1 270 ? 12.156 -8.961 -2.111 1 98.94 270 MET A C 1
ATOM 2058 O O . MET A 1 270 ? 11.828 -8.07 -1.326 1 98.94 270 MET A O 1
ATOM 2062 N N . VAL A 1 271 ? 11.43 -9.258 -3.205 1 98.81 271 VAL A N 1
ATOM 2063 C CA . VAL A 1 271 ? 10.211 -8.508 -3.514 1 98.81 271 VAL A CA 1
ATOM 2064 C C . VAL A 1 271 ? 9 -9.422 -3.375 1 98.81 271 VAL A C 1
ATOM 2066 O O . VAL A 1 271 ? 9.062 -10.609 -3.707 1 98.81 271 VAL A O 1
ATOM 2069 N N . VAL A 1 272 ? 7.891 -8.852 -2.857 1 98.81 272 VAL A N 1
ATOM 2070 C CA . VAL A 1 272 ? 6.637 -9.578 -2.717 1 98.81 272 VAL A CA 1
ATOM 2071 C C . VAL A 1 272 ? 5.461 -8.625 -2.932 1 98.81 272 VAL A C 1
ATOM 2073 O O . VAL A 1 272 ? 5.629 -7.406 -2.908 1 98.81 272 VAL A O 1
ATOM 2076 N N . SER A 1 273 ? 4.324 -9.156 -3.23 1 98.31 273 SER A N 1
ATOM 2077 C CA . SER A 1 273 ? 3.029 -8.484 -3.182 1 98.31 273 SER A CA 1
ATOM 2078 C C . SER A 1 273 ? 2.096 -9.148 -2.176 1 98.31 273 SER A C 1
ATOM 2080 O O . SER A 1 273 ? 1.893 -10.367 -2.221 1 98.31 273 SER A O 1
ATOM 2082 N N . LEU A 1 274 ? 1.466 -8.422 -1.339 1 98.56 274 LEU A N 1
ATOM 2083 C CA . LEU A 1 274 ? 0.692 -8.992 -0.242 1 98.56 274 LEU A CA 1
ATOM 2084 C C . LEU A 1 274 ? -0.576 -9.664 -0.762 1 98.56 274 LEU A C 1
ATOM 2086 O O . LEU A 1 274 ? -0.987 -10.711 -0.249 1 98.56 274 LEU A O 1
ATOM 2090 N N . TYR A 1 275 ? -1.218 -9.117 -1.777 1 98.31 275 TYR A N 1
ATOM 2091 C CA . TYR A 1 275 ? -2.469 -9.672 -2.283 1 98.31 275 TYR A CA 1
ATOM 2092 C C . TYR A 1 275 ? -2.248 -11.039 -2.908 1 98.31 275 TYR A C 1
ATOM 2094 O O . TYR A 1 275 ? -3.191 -11.82 -3.068 1 98.31 275 TYR A O 1
ATOM 2102 N N . LYS A 1 276 ? -1.044 -11.359 -3.361 1 98.38 276 LYS A N 1
ATOM 2103 C CA . LYS A 1 276 ? -0.752 -12.695 -3.877 1 98.38 276 LYS A CA 1
ATOM 2104 C C . LYS A 1 276 ? -0.628 -13.711 -2.74 1 98.38 276 LYS A C 1
ATOM 2106 O O . LYS A 1 276 ? -0.877 -14.898 -2.934 1 98.38 276 LYS A O 1
ATOM 2111 N N . ILE A 1 277 ? -0.209 -13.203 -1.532 1 98.56 277 ILE A N 1
ATOM 2112 C CA . ILE A 1 277 ? 0.012 -14.07 -0.382 1 98.56 277 ILE A CA 1
ATOM 2113 C C . ILE A 1 277 ? -1.311 -14.32 0.341 1 98.56 277 ILE A C 1
ATOM 2115 O O . ILE A 1 277 ? -1.686 -15.469 0.587 1 98.56 277 ILE A O 1
ATOM 2119 N N . CYS A 1 278 ? -2.053 -13.172 0.604 1 97.31 278 CYS A N 1
ATOM 2120 C CA . CYS A 1 278 ? -3.213 -13.336 1.474 1 97.31 278 CYS A CA 1
ATOM 2121 C C . CYS A 1 278 ? -4.461 -12.742 0.836 1 97.31 278 CYS A C 1
ATOM 2123 O O . CYS A 1 278 ? -5.512 -12.664 1.477 1 97.31 278 CYS A O 1
ATOM 2125 N N . GLY A 1 279 ? -4.391 -12.352 -0.373 1 98.06 279 GLY A N 1
ATOM 2126 C CA . GLY A 1 279 ? -5.547 -11.922 -1.14 1 98.06 279 GLY A CA 1
ATOM 2127 C C . GLY A 1 279 ? -5.906 -10.469 -0.913 1 98.06 279 GLY A C 1
ATOM 2128 O O . GLY A 1 279 ? -6.613 -9.859 -1.721 1 98.06 279 GLY A O 1
ATOM 2129 N N . TYR A 1 280 ? -5.504 -9.93 0.136 1 97.44 280 TYR A N 1
ATOM 2130 C CA . TYR A 1 280 ? -5.816 -8.578 0.584 1 97.44 280 TYR A CA 1
ATOM 2131 C C . TYR A 1 280 ? -4.738 -8.047 1.521 1 97.44 280 TYR A C 1
ATOM 2133 O O . TYR A 1 280 ? -4.191 -8.797 2.332 1 97.44 280 TYR A O 1
ATOM 2141 N N . PRO A 1 281 ? -4.383 -6.742 1.369 1 97.38 281 PRO A N 1
ATOM 2142 C CA . PRO A 1 281 ? -4.891 -5.719 0.452 1 97.38 281 PRO A CA 1
ATOM 2143 C C . PRO A 1 281 ? -4.141 -5.695 -0.877 1 97.38 281 PRO A C 1
ATOM 2145 O O . PRO A 1 281 ? -3.059 -6.273 -0.991 1 97.38 281 PRO A O 1
ATOM 2148 N N . THR A 1 282 ? -4.785 -5.234 -1.943 1 98.06 282 THR A N 1
ATOM 2149 C CA . THR A 1 282 ? -4.035 -4.781 -3.111 1 98.06 282 THR A CA 1
ATOM 2150 C C . THR A 1 282 ? -3.451 -3.391 -2.873 1 98.06 282 THR A C 1
ATOM 2152 O O . THR A 1 282 ? -3.846 -2.697 -1.933 1 98.06 282 THR A O 1
ATOM 2155 N N . GLY A 1 283 ? -2.432 -3.004 -3.652 1 97.44 283 GLY A N 1
ATOM 2156 C CA . GLY A 1 283 ? -1.808 -1.7 -3.5 1 97.44 283 GLY A CA 1
ATOM 2157 C C . GLY A 1 283 ? -0.736 -1.673 -2.426 1 97.44 283 GLY A C 1
ATOM 2158 O O . GLY A 1 283 ? -0.336 -0.601 -1.968 1 97.44 283 GLY A O 1
ATOM 2159 N N . LEU A 1 284 ? -0.345 -2.869 -2.008 1 98.19 284 LEU A N 1
ATOM 2160 C CA . LEU A 1 284 ? 0.707 -2.959 -1.002 1 98.19 284 LEU A CA 1
ATOM 2161 C C . LEU A 1 284 ? 1.636 -4.133 -1.289 1 98.19 284 LEU A C 1
ATOM 2163 O O . LEU A 1 284 ? 1.193 -5.285 -1.329 1 98.19 284 LEU A O 1
ATOM 2167 N N . GLY A 1 285 ? 2.836 -3.873 -1.628 1 98.12 285 GLY A N 1
ATOM 2168 C CA . GLY A 1 285 ? 3.955 -4.801 -1.717 1 98.12 285 GLY A CA 1
ATOM 2169 C C . GLY A 1 285 ? 5.102 -4.438 -0.793 1 98.12 285 GLY A C 1
ATOM 2170 O O . GLY A 1 285 ? 4.977 -3.537 0.038 1 98.12 285 GLY A O 1
ATOM 2171 N N . ALA A 1 286 ? 6.145 -5.207 -0.848 1 98.75 286 ALA A N 1
ATOM 2172 C CA . ALA A 1 286 ? 7.289 -4.941 0.017 1 98.75 286 ALA A CA 1
ATOM 2173 C C . ALA A 1 286 ? 8.594 -5.344 -0.662 1 98.75 286 ALA A C 1
ATOM 2175 O O . ALA A 1 286 ? 8.648 -6.359 -1.361 1 98.75 286 ALA A O 1
ATOM 2176 N N . LEU A 1 287 ? 9.516 -4.52 -0.516 1 98.81 287 LEU A N 1
ATOM 2177 C CA . LEU A 1 287 ? 10.922 -4.855 -0.725 1 98.81 287 LEU A CA 1
ATOM 2178 C C . LEU A 1 287 ? 11.625 -5.105 0.605 1 98.81 287 LEU A C 1
ATOM 2180 O O . LEU A 1 287 ? 11.766 -4.191 1.422 1 98.81 287 LEU A O 1
ATOM 2184 N N . LEU A 1 288 ? 11.891 -6.359 0.925 1 98.94 288 LEU A N 1
ATOM 2185 C CA . LEU A 1 288 ? 12.797 -6.641 2.033 1 98.94 288 LEU A CA 1
ATOM 2186 C C . LEU A 1 288 ? 14.25 -6.367 1.635 1 98.94 288 LEU A C 1
ATOM 2188 O O . LEU A 1 288 ? 14.773 -7 0.719 1 98.94 288 LEU A O 1
ATOM 2192 N N . LEU A 1 289 ? 14.828 -5.422 2.295 1 98.88 289 LEU A N 1
ATOM 2193 C CA . LEU A 1 289 ? 16.141 -4.879 1.96 1 98.88 289 LEU A CA 1
ATOM 2194 C C . LEU A 1 289 ? 17.141 -5.156 3.074 1 98.88 289 LEU A C 1
ATOM 2196 O O . LEU A 1 289 ? 16.938 -4.75 4.219 1 98.88 289 LEU A O 1
ATOM 2200 N N . LYS A 1 290 ? 18.172 -5.875 2.764 1 98.81 290 LYS A N 1
ATOM 2201 C CA . LYS A 1 290 ? 19.266 -6 3.721 1 98.81 290 LYS A CA 1
ATOM 2202 C C . LYS A 1 290 ? 19.906 -4.648 4 1 98.81 290 LYS A C 1
ATOM 2204 O O . LYS A 1 290 ? 20.266 -3.918 3.072 1 98.81 290 LYS A O 1
ATOM 2209 N N . LYS A 1 291 ? 20.062 -4.332 5.242 1 98.44 291 LYS A N 1
ATOM 2210 C CA . LYS A 1 291 ? 20.469 -2.992 5.664 1 98.44 291 LYS A CA 1
ATOM 2211 C C . LYS A 1 291 ? 21.828 -2.635 5.102 1 98.44 291 LYS A C 1
ATOM 2213 O O . LYS A 1 291 ? 22.078 -1.48 4.746 1 98.44 291 LYS A O 1
ATOM 2218 N N . ASP A 1 292 ? 22.703 -3.594 4.926 1 97.94 292 ASP A N 1
ATOM 2219 C CA . ASP A 1 292 ? 24.047 -3.346 4.395 1 97.94 292 ASP A CA 1
ATOM 2220 C C . ASP A 1 292 ? 23.969 -2.84 2.955 1 97.94 292 ASP A C 1
ATOM 2222 O O . ASP A 1 292 ? 24.906 -2.209 2.467 1 97.94 292 ASP A O 1
ATOM 2226 N N . ARG A 1 293 ? 22.922 -3.084 2.262 1 98.06 293 ARG A N 1
ATOM 2227 C CA . ARG A 1 293 ? 22.797 -2.766 0.843 1 98.06 293 ARG A CA 1
ATOM 2228 C C . ARG A 1 293 ? 22.391 -1.311 0.642 1 98.06 293 ARG A C 1
ATOM 2230 O O . ARG A 1 293 ? 22.453 -0.791 -0.475 1 98.06 293 ARG A O 1
ATOM 2237 N N . TYR A 1 294 ? 22 -0.59 1.732 1 97.44 294 TYR A N 1
ATOM 2238 C CA . TYR A 1 294 ? 21.75 0.841 1.603 1 97.44 294 TYR A CA 1
ATOM 2239 C C . TYR A 1 294 ? 22.922 1.543 0.934 1 97.44 294 TYR A C 1
ATOM 2241 O O . TYR A 1 294 ? 22.734 2.484 0.159 1 97.44 294 TYR A O 1
ATOM 2249 N N . ALA A 1 295 ? 24.156 1.132 1.182 1 97.19 295 ALA A N 1
ATOM 2250 C CA . ALA A 1 295 ? 25.375 1.729 0.653 1 97.19 295 ALA A CA 1
ATOM 2251 C C . ALA A 1 295 ? 25.484 1.519 -0.854 1 97.19 295 ALA A C 1
ATOM 2253 O O . ALA A 1 295 ? 26.219 2.23 -1.536 1 97.19 295 ALA A O 1
ATOM 2254 N N . ASP A 1 296 ? 24.719 0.523 -1.392 1 97.69 296 ASP A N 1
ATOM 2255 C CA . ASP A 1 296 ? 24.766 0.208 -2.816 1 97.69 296 ASP A CA 1
ATOM 2256 C C . ASP A 1 296 ? 23.609 0.884 -3.564 1 97.69 296 ASP A C 1
ATOM 2258 O O . ASP A 1 296 ? 23.625 0.958 -4.797 1 97.69 296 ASP A O 1
ATOM 2262 N N . LEU A 1 297 ? 22.625 1.327 -2.852 1 97.44 297 LEU A N 1
ATOM 2263 C CA . LEU A 1 297 ? 21.453 1.978 -3.438 1 97.44 297 LEU A CA 1
ATOM 2264 C C . LEU A 1 297 ? 21.594 3.494 -3.387 1 97.44 297 LEU A C 1
ATOM 2266 O O . LEU A 1 297 ? 20.812 4.172 -2.721 1 97.44 297 LEU A O 1
ATOM 2270 N N . THR A 1 298 ? 22.469 4.086 -4.176 1 94.94 298 THR A N 1
ATOM 2271 C CA . THR A 1 298 ? 22.875 5.48 -4.023 1 94.94 298 THR A CA 1
ATOM 2272 C C . THR A 1 298 ? 22.5 6.293 -5.258 1 94.94 298 THR A C 1
ATOM 2274 O O . THR A 1 298 ? 22.781 7.492 -5.328 1 94.94 298 THR A O 1
ATOM 2277 N N . LYS A 1 299 ? 21.812 5.695 -6.227 1 94 299 LYS A N 1
ATOM 2278 C CA . LYS A 1 299 ? 21.641 6.363 -7.516 1 94 299 LYS A CA 1
ATOM 2279 C C . LYS A 1 299 ? 20.234 6.914 -7.672 1 94 299 LYS A C 1
ATOM 2281 O O . LYS A 1 299 ? 19.781 7.16 -8.789 1 94 299 LYS A O 1
ATOM 2286 N N . LYS A 1 300 ? 19.531 7.055 -6.59 1 90.12 300 LYS A N 1
ATOM 2287 C CA . LYS A 1 300 ? 18.219 7.68 -6.684 1 90.12 300 LYS A CA 1
ATOM 2288 C C . LYS A 1 300 ? 18.312 9.07 -7.301 1 90.12 300 LYS A C 1
ATOM 2290 O O . LYS A 1 300 ? 19.094 9.906 -6.844 1 90.12 300 LYS A O 1
ATOM 2295 N N . SER A 1 301 ? 17.484 9.32 -8.391 1 84.44 301 SER A N 1
ATOM 2296 C CA . SER A 1 301 ? 17.641 10.516 -9.219 1 84.44 301 SER A CA 1
ATOM 2297 C C . SER A 1 301 ? 17.172 11.766 -8.492 1 84.44 301 SER A C 1
ATOM 2299 O O . SER A 1 301 ? 17.688 12.859 -8.734 1 84.44 301 SER A O 1
ATOM 2301 N N . THR A 1 302 ? 16.156 11.594 -7.648 1 82 302 THR A N 1
ATOM 2302 C CA . THR A 1 302 ? 15.625 12.734 -6.918 1 82 302 THR A CA 1
ATOM 2303 C C . THR A 1 302 ? 14.828 12.281 -5.703 1 82 302 THR A C 1
ATOM 2305 O O . THR A 1 302 ? 14.852 11.102 -5.344 1 82 302 THR A O 1
ATOM 2308 N N . PHE A 1 303 ? 14.172 13.32 -5.051 1 81.31 303 PHE A N 1
ATOM 2309 C CA . PHE A 1 303 ? 13.297 13.125 -3.902 1 81.31 303 PHE A CA 1
ATOM 2310 C C . PHE A 1 303 ? 11.836 13.289 -4.305 1 81.31 303 PHE A C 1
ATOM 2312 O O . PHE A 1 303 ? 11.531 13.836 -5.371 1 81.31 303 PHE A O 1
ATOM 2319 N N . TYR A 1 304 ? 10.977 12.664 -3.506 1 84.69 304 TYR A N 1
ATOM 2320 C CA . TYR A 1 304 ? 9.547 12.906 -3.672 1 84.69 304 TYR A CA 1
ATOM 2321 C C . TYR A 1 304 ? 8.844 12.992 -2.322 1 84.69 304 TYR A C 1
ATOM 2323 O O . TYR A 1 304 ? 8.922 12.062 -1.515 1 84.69 304 TYR A O 1
ATOM 2331 N N . GLY A 1 305 ? 8.281 14.156 -2.127 1 84.56 305 GLY A N 1
ATOM 2332 C CA . GLY A 1 305 ? 7.512 14.344 -0.904 1 84.56 305 GLY A CA 1
ATOM 2333 C C . GLY A 1 305 ? 8.383 14.484 0.329 1 84.56 305 GLY A C 1
ATOM 2334 O O . GLY A 1 305 ? 9.312 15.305 0.351 1 84.56 305 GLY A O 1
ATOM 2335 N N . GLY A 1 306 ? 8.102 13.695 1.307 1 82.12 306 GLY A N 1
ATOM 2336 C CA . GLY A 1 306 ? 8.672 13.883 2.631 1 82.12 306 GLY A CA 1
ATOM 2337 C C . GLY A 1 306 ? 9.828 12.945 2.922 1 82.12 306 GLY A C 1
ATOM 2338 O O . GLY A 1 306 ? 10.25 12.812 4.07 1 82.12 306 GLY A O 1
ATOM 2339 N N . ASN A 1 307 ? 10.398 12.359 1.925 1 85.5 307 ASN A N 1
ATOM 2340 C CA . ASN A 1 307 ? 11.477 11.414 2.215 1 85.5 307 ASN A CA 1
ATOM 2341 C C . ASN A 1 307 ? 12.828 12.109 2.305 1 85.5 307 ASN A C 1
ATOM 2343 O O . ASN A 1 307 ? 13.844 11.555 1.877 1 85.5 307 ASN A O 1
ATOM 2347 N N . ILE A 1 308 ? 12.812 13.383 2.766 1 84.69 308 ILE A N 1
ATOM 2348 C CA . ILE A 1 308 ? 14.039 14.172 2.891 1 84.69 308 ILE A CA 1
ATOM 2349 C C . ILE A 1 308 ? 14.125 14.766 4.297 1 84.69 308 ILE A C 1
ATOM 2351 O O . ILE A 1 308 ? 13.117 14.898 4.988 1 84.69 308 ILE A O 1
ATOM 2355 N N . ILE A 1 309 ? 15.328 15.117 4.719 1 83.5 309 ILE A N 1
ATOM 2356 C CA . ILE A 1 309 ? 15.57 15.781 5.996 1 83.5 309 ILE A CA 1
ATOM 2357 C C . ILE A 1 309 ? 16.188 17.156 5.75 1 83.5 309 ILE A C 1
ATOM 2359 O O . ILE A 1 309 ? 16.172 18.016 6.637 1 83.5 309 ILE A O 1
ATOM 2363 N N . GLY A 1 310 ? 16.656 17.406 4.535 1 85.56 310 GLY A N 1
ATOM 2364 C CA . GLY A 1 310 ? 17.203 18.688 4.129 1 85.56 310 GLY A CA 1
ATOM 2365 C C . GLY A 1 310 ? 16.984 19 2.658 1 85.56 310 GLY A C 1
ATOM 2366 O O . GLY A 1 310 ? 17.047 18.109 1.815 1 85.56 310 GLY A O 1
ATOM 2367 N N . ILE A 1 311 ? 16.688 20.25 2.418 1 89.56 311 ILE A N 1
ATOM 2368 C CA . ILE A 1 311 ? 16.469 20.672 1.037 1 89.56 311 ILE A CA 1
ATOM 2369 C C . ILE A 1 311 ? 16.828 22.156 0.884 1 89.56 311 ILE A C 1
ATOM 2371 O O . ILE A 1 311 ? 16.531 22.953 1.768 1 89.56 311 ILE A O 1
ATOM 2375 N N . THR A 1 312 ? 17.547 22.422 -0.211 1 89.81 312 THR A N 1
ATOM 2376 C CA . THR A 1 312 ? 17.766 23.828 -0.53 1 89.81 312 THR A CA 1
ATOM 2377 C C . THR A 1 312 ? 16.625 24.375 -1.404 1 89.81 312 THR A C 1
ATOM 2379 O O . THR A 1 312 ? 15.914 23.594 -2.043 1 89.81 312 THR A O 1
ATOM 2382 N N . MET A 1 313 ? 16.453 25.594 -1.374 1 89.31 313 MET A N 1
ATOM 2383 C CA . MET A 1 313 ? 15.281 26.188 -2.021 1 89.31 313 MET A CA 1
ATOM 2384 C C . MET A 1 313 ? 15.656 26.797 -3.369 1 89.31 313 MET A C 1
ATOM 2386 O O . MET A 1 313 ? 14.781 27.266 -4.105 1 89.31 313 MET A O 1
ATOM 2390 N N . ASP A 1 314 ? 16.938 26.766 -3.721 1 89.12 314 ASP A N 1
ATOM 2391 C CA . ASP A 1 314 ? 17.375 27.344 -4.984 1 89.12 314 ASP A CA 1
ATOM 2392 C C . ASP A 1 314 ? 17.625 26.266 -6.031 1 89.12 314 ASP A C 1
ATOM 2394 O O . ASP A 1 314 ? 17.125 26.359 -7.156 1 89.12 314 ASP A O 1
ATOM 2398 N N . ARG A 1 315 ? 18.297 25.188 -5.598 1 87.94 315 ARG A N 1
ATOM 2399 C CA . ARG A 1 315 ? 18.656 24.125 -6.539 1 87.94 315 ARG A CA 1
ATOM 2400 C C . ARG A 1 315 ? 18 22.812 -6.16 1 87.94 315 ARG A C 1
ATOM 2402 O O . ARG A 1 315 ? 18.031 21.844 -6.93 1 87.94 315 ARG A O 1
ATOM 2409 N N . PHE A 1 316 ? 17.406 22.828 -5.078 1 91.25 316 PHE A N 1
ATOM 2410 C CA . PHE A 1 316 ? 16.75 21.656 -4.535 1 91.25 316 PHE A CA 1
ATOM 2411 C C . PHE A 1 316 ? 17.734 20.516 -4.332 1 91.25 316 PHE A C 1
ATOM 2413 O O . PHE A 1 316 ? 17.453 19.359 -4.664 1 91.25 316 PHE A O 1
ATOM 2420 N N . ASP A 1 317 ? 18.938 20.953 -3.881 1 89.88 317 ASP A N 1
ATOM 2421 C CA . ASP A 1 317 ? 19.781 19.938 -3.277 1 89.88 317 ASP A CA 1
ATOM 2422 C C . ASP A 1 317 ? 19.109 19.328 -2.049 1 89.88 317 ASP A C 1
ATOM 2424 O O . ASP A 1 317 ? 18.391 20 -1.327 1 89.88 317 ASP A O 1
ATOM 2428 N N . PHE A 1 318 ? 19.328 18 -1.879 1 90.5 318 PHE A N 1
ATOM 2429 C CA . PHE A 1 318 ? 18.547 17.359 -0.839 1 90.5 318 PHE A CA 1
ATOM 2430 C C . PHE A 1 318 ? 19.359 16.266 -0.153 1 90.5 318 PHE A C 1
ATOM 2432 O O . PHE A 1 318 ? 20.375 15.805 -0.689 1 90.5 318 PHE A O 1
ATOM 2439 N N . THR A 1 319 ? 18.938 16.047 1.069 1 88.88 319 THR A N 1
ATOM 2440 C CA . THR A 1 319 ? 19.391 14.859 1.808 1 88.88 319 THR A CA 1
ATOM 2441 C C . THR A 1 319 ? 18.203 13.969 2.162 1 88.88 319 THR A C 1
ATOM 2443 O O . THR A 1 319 ? 17.234 14.43 2.76 1 88.88 319 THR A O 1
ATOM 2446 N N . LEU A 1 320 ? 18.359 12.695 1.729 1 89.75 320 LEU A N 1
ATOM 2447 C CA . LEU A 1 320 ? 17.281 11.742 2.004 1 89.75 320 LEU A CA 1
ATOM 2448 C C . LEU A 1 320 ? 17.266 11.352 3.48 1 89.75 320 LEU A C 1
ATOM 2450 O O . LEU A 1 320 ? 18.297 11.438 4.16 1 89.75 320 LEU A O 1
ATOM 2454 N N . VAL A 1 321 ? 16.078 11.008 3.977 1 89.38 321 VAL A N 1
ATOM 2455 C CA . VAL A 1 321 ? 15.969 10.453 5.32 1 89.38 321 VAL A CA 1
ATOM 2456 C C . VAL A 1 321 ? 16.703 9.117 5.387 1 89.38 321 VAL A C 1
ATOM 2458 O O . VAL A 1 321 ? 16.969 8.5 4.355 1 89.38 321 VAL A O 1
ATOM 2461 N N . GLU A 1 322 ? 17.031 8.711 6.574 1 90.19 322 GLU A N 1
ATOM 2462 C CA . GLU A 1 322 ? 17.609 7.379 6.766 1 90.19 322 GLU A CA 1
ATOM 2463 C C . GLU A 1 322 ? 16.516 6.32 6.84 1 90.19 322 GLU A C 1
ATOM 2465 O O . GLU A 1 322 ? 15.336 6.645 7.055 1 90.19 322 GLU A O 1
ATOM 2470 N N . GLY A 1 323 ? 16.875 5.133 6.535 1 94.06 323 GLY A N 1
ATOM 2471 C CA . GLY A 1 323 ? 15.93 4.035 6.684 1 94.06 323 GLY A CA 1
ATOM 2472 C C . GLY A 1 323 ? 15.086 3.803 5.441 1 94.06 323 GLY A C 1
ATOM 2473 O O . GLY A 1 323 ? 15.359 4.371 4.383 1 94.06 323 GLY A O 1
ATOM 2474 N N . PRO A 1 324 ? 14.086 2.926 5.57 1 96 324 PRO A N 1
ATOM 2475 C CA . PRO A 1 324 ? 13.32 2.479 4.402 1 96 324 PRO A CA 1
ATOM 2476 C C . PRO A 1 324 ? 12.484 3.598 3.777 1 96 324 PRO A C 1
ATOM 2478 O O . PRO A 1 324 ? 12.219 3.572 2.574 1 96 324 PRO A O 1
ATOM 2481 N N . GLU A 1 325 ? 12.125 4.648 4.535 1 94.19 325 GLU A N 1
ATOM 2482 C CA . GLU A 1 325 ? 11.258 5.723 4.07 1 94.19 325 GLU A CA 1
ATOM 2483 C C . GLU A 1 325 ? 11.922 6.523 2.955 1 94.19 325 GLU A C 1
ATOM 2485 O O . GLU A 1 325 ? 11.25 7.238 2.209 1 94.19 325 GLU A O 1
ATOM 2490 N N . ARG A 1 326 ? 13.258 6.406 2.801 1 95.06 326 ARG A N 1
ATOM 2491 C CA . ARG A 1 326 ? 13.953 7.148 1.757 1 95.06 326 ARG A CA 1
ATOM 2492 C C . ARG A 1 326 ? 13.508 6.699 0.371 1 95.06 326 ARG A C 1
ATOM 2494 O O . ARG A 1 326 ? 13.711 7.41 -0.615 1 95.06 326 ARG A O 1
ATOM 2501 N N . PHE A 1 327 ? 12.898 5.457 0.343 1 96.75 327 PHE A N 1
ATOM 2502 C CA . PHE A 1 327 ? 12.469 4.906 -0.937 1 96.75 327 PHE A CA 1
ATOM 2503 C C . PHE A 1 327 ? 10.953 4.953 -1.066 1 96.75 327 PHE A C 1
ATOM 2505 O O . PHE A 1 327 ? 10.398 4.582 -2.104 1 96.75 327 PHE A O 1
ATOM 2512 N N . GLU A 1 328 ? 10.219 5.355 -0.025 1 95.81 328 GLU A N 1
ATOM 2513 C CA . GLU A 1 328 ? 8.758 5.422 -0.017 1 95.81 328 GLU A CA 1
ATOM 2514 C C . GLU A 1 328 ? 8.266 6.805 -0.425 1 95.81 328 GLU A C 1
ATOM 2516 O O . GLU A 1 328 ? 8.078 7.68 0.424 1 95.81 328 GLU A O 1
ATOM 2521 N N . ASP A 1 329 ? 8.031 6.98 -1.761 1 94.06 329 ASP A N 1
ATOM 2522 C CA . ASP A 1 329 ? 7.676 8.281 -2.33 1 94.06 329 ASP A CA 1
ATOM 2523 C C . ASP A 1 329 ? 6.207 8.609 -2.076 1 94.06 329 ASP A C 1
ATOM 2525 O O . ASP A 1 329 ? 5.316 7.918 -2.572 1 94.06 329 ASP A O 1
ATOM 2529 N N . GLY A 1 330 ? 5.969 9.688 -1.311 1 93.44 330 GLY A N 1
ATOM 2530 C CA . GLY A 1 330 ? 4.609 10.094 -0.98 1 93.44 330 GLY A CA 1
ATOM 2531 C C . GLY A 1 330 ? 4.027 9.32 0.187 1 93.44 330 GLY A C 1
ATOM 2532 O O . GLY A 1 330 ? 4.723 8.516 0.816 1 93.44 330 GLY A O 1
ATOM 2533 N N . THR A 1 331 ? 2.791 9.609 0.495 1 94.12 331 THR A N 1
ATOM 2534 C CA . THR A 1 331 ? 2.119 8.938 1.604 1 94.12 331 THR A CA 1
ATOM 2535 C C . THR A 1 331 ? 1.814 7.484 1.253 1 94.12 331 THR A C 1
ATOM 2537 O O . THR A 1 331 ? 1.232 7.203 0.204 1 94.12 331 THR A O 1
ATOM 2540 N N . ALA A 1 332 ? 2.303 6.645 2.082 1 93.88 332 ALA A N 1
ATOM 2541 C CA . ALA A 1 332 ? 2.098 5.215 1.872 1 93.88 332 ALA A CA 1
ATOM 2542 C C . ALA A 1 332 ? 0.641 4.828 2.107 1 93.88 332 ALA A C 1
ATOM 2544 O O . ALA A 1 332 ? -0.169 5.66 2.523 1 93.88 332 ALA A O 1
ATOM 2545 N N . ASN A 1 333 ? 0.28 3.609 1.693 1 97.81 333 ASN A N 1
ATOM 2546 C CA . ASN A 1 333 ? -1.062 3.062 1.854 1 97.81 333 ASN A CA 1
ATOM 2547 C C . ASN A 1 333 ? -1.345 2.686 3.305 1 97.81 333 ASN A C 1
ATOM 2549 O O . ASN A 1 333 ? -1.681 1.536 3.6 1 97.81 333 ASN A O 1
ATOM 2553 N N . PHE A 1 334 ? -1.406 3.674 4.238 1 97.69 334 PHE A N 1
ATOM 2554 C CA . PHE A 1 334 ? -1.312 3.432 5.672 1 97.69 334 PHE A CA 1
ATOM 2555 C C . PHE A 1 334 ? -2.613 2.848 6.211 1 97.69 334 PHE A C 1
ATOM 2557 O O . PHE A 1 334 ? -2.604 2.084 7.18 1 97.69 334 PHE A O 1
ATOM 2564 N N . LEU A 1 335 ? -3.764 3.135 5.656 1 98.31 335 LEU A N 1
ATOM 2565 C CA . LEU A 1 335 ? -5.016 2.605 6.184 1 98.31 335 LEU A CA 1
ATOM 2566 C C . LEU A 1 335 ? -5.09 1.093 6.004 1 98.31 335 LEU A C 1
ATOM 2568 O O . LEU A 1 335 ? -5.625 0.386 6.855 1 98.31 335 LEU A O 1
ATOM 2572 N N . CYS A 1 336 ? -4.496 0.618 4.898 1 97.88 336 CYS A N 1
ATOM 2573 C CA . CYS A 1 336 ? -4.582 -0.808 4.602 1 97.88 336 CYS A CA 1
ATOM 2574 C C . CYS A 1 336 ? -3.574 -1.599 5.426 1 97.88 336 CYS A C 1
ATOM 2576 O O . CYS A 1 336 ? -3.691 -2.818 5.551 1 97.88 336 CYS A O 1
ATOM 2578 N N . MET A 1 337 ? -2.592 -0.945 6.008 1 98.38 337 MET A N 1
ATOM 2579 C CA . MET A 1 337 ? -1.523 -1.634 6.727 1 98.38 337 MET A CA 1
ATOM 2580 C C . MET A 1 337 ? -2.055 -2.281 8 1 98.38 337 MET A C 1
ATOM 2582 O O . MET A 1 337 ? -1.458 -3.23 8.516 1 98.38 337 MET A O 1
ATOM 2586 N N . ALA A 1 338 ? -3.246 -1.83 8.445 1 98.38 338 ALA A N 1
ATOM 2587 C CA . ALA A 1 338 ? -3.879 -2.412 9.625 1 98.38 338 ALA A CA 1
ATOM 2588 C C . ALA A 1 338 ? -4.34 -3.84 9.352 1 98.38 338 ALA A C 1
ATOM 2590 O O . ALA A 1 338 ? -4.633 -4.594 10.281 1 98.38 338 ALA A O 1
ATOM 2591 N N . SER A 1 339 ? -4.418 -4.246 8.109 1 98.56 339 SER A N 1
ATOM 2592 C CA . SER A 1 339 ? -4.891 -5.582 7.754 1 98.56 339 SER A CA 1
ATOM 2593 C C . SER A 1 339 ? -3.729 -6.547 7.555 1 98.56 339 SER A C 1
ATOM 2595 O O . SER A 1 339 ? -3.93 -7.762 7.457 1 98.56 339 SER A O 1
ATOM 2597 N N . VAL A 1 340 ? -2.512 -6.109 7.535 1 98.81 340 VAL A N 1
ATOM 2598 C CA . VAL A 1 340 ? -1.361 -6.871 7.055 1 98.81 340 VAL A CA 1
ATOM 2599 C C . VAL A 1 340 ? -1.053 -8.008 8.023 1 98.81 340 VAL A C 1
ATOM 2601 O O . VAL A 1 340 ? -0.9 -9.164 7.613 1 98.81 340 VAL A O 1
ATOM 2604 N N . LYS A 1 341 ? -1.009 -7.684 9.328 1 98.81 341 LYS A N 1
ATOM 2605 C CA . LYS A 1 341 ? -0.657 -8.695 10.312 1 98.81 341 LYS A CA 1
ATOM 2606 C C . LYS A 1 341 ? -1.628 -9.875 10.266 1 98.81 341 LYS A C 1
ATOM 2608 O O . LYS A 1 341 ? -1.208 -11.031 10.156 1 98.81 341 LYS A O 1
ATOM 2613 N N . GLN A 1 342 ? -2.885 -9.602 10.297 1 98.62 342 GLN A N 1
ATOM 2614 C CA . GLN A 1 342 ? -3.895 -10.656 10.281 1 98.62 342 GLN A CA 1
ATOM 2615 C C . GLN A 1 342 ? -3.842 -11.453 8.984 1 98.62 342 GLN A C 1
ATOM 2617 O O . GLN A 1 342 ? -4.027 -12.672 8.984 1 98.62 342 GLN A O 1
ATOM 2622 N N . GLY A 1 343 ? -3.662 -10.742 7.848 1 98.75 343 GLY A N 1
ATOM 2623 C CA . GLY A 1 343 ? -3.547 -11.422 6.57 1 98.75 343 GLY A CA 1
ATOM 2624 C C . GLY A 1 343 ? -2.396 -12.406 6.52 1 98.75 343 GLY A C 1
ATOM 2625 O O . GLY A 1 343 ? -2.57 -13.555 6.105 1 98.75 343 GLY A O 1
ATOM 2626 N N . LEU A 1 344 ? -1.217 -11.984 6.961 1 98.81 344 LEU A N 1
ATOM 2627 C CA . LEU A 1 344 ? -0.029 -12.828 6.922 1 98.81 344 LEU A CA 1
ATOM 2628 C C . LEU A 1 344 ? -0.143 -13.969 7.926 1 98.81 344 LEU A C 1
ATOM 2630 O O . LEU A 1 344 ? 0.309 -15.086 7.656 1 98.81 344 LEU A O 1
ATOM 2634 N N . GLU A 1 345 ? -0.75 -13.734 9.117 1 98.69 345 GLU A N 1
ATOM 2635 C CA . GLU A 1 345 ? -0.994 -14.797 10.086 1 98.69 345 GLU A CA 1
ATOM 2636 C C . GLU A 1 345 ? -1.934 -15.859 9.523 1 98.69 345 GLU A C 1
ATOM 2638 O O . GLU A 1 345 ? -1.732 -17.047 9.734 1 98.69 345 GLU A O 1
ATOM 2643 N N . PHE A 1 346 ? -2.918 -15.406 8.844 1 98.5 346 PHE A N 1
ATOM 2644 C CA . PHE A 1 346 ? -3.846 -16.328 8.195 1 98.5 346 PHE A CA 1
ATOM 2645 C C . PHE A 1 346 ? -3.119 -17.203 7.18 1 98.5 346 PHE A C 1
ATOM 2647 O O . PHE A 1 346 ? -3.275 -18.422 7.184 1 98.5 346 PHE A O 1
ATOM 2654 N N . ALA A 1 347 ? -2.363 -16.578 6.309 1 98.5 347 ALA A N 1
ATOM 2655 C CA . ALA A 1 347 ? -1.607 -17.312 5.293 1 98.5 347 ALA A CA 1
ATOM 2656 C C . ALA A 1 347 ? -0.664 -18.312 5.938 1 98.5 347 ALA A C 1
ATOM 2658 O O . ALA A 1 347 ? -0.603 -19.484 5.52 1 98.5 347 ALA A O 1
ATOM 2659 N N . ALA A 1 348 ? 0.063 -17.875 6.949 1 98.31 348 ALA A N 1
ATOM 2660 C CA . ALA A 1 348 ? 1.024 -18.734 7.629 1 98.31 348 ALA A CA 1
ATOM 2661 C C . ALA A 1 348 ? 0.332 -19.938 8.258 1 98.31 348 ALA A C 1
ATOM 2663 O O . ALA A 1 348 ? 0.851 -21.062 8.211 1 98.31 348 ALA A O 1
ATOM 2664 N N . LYS A 1 349 ? -0.802 -19.719 8.836 1 98 349 LYS A N 1
ATOM 2665 C CA . LYS A 1 349 ? -1.549 -20.75 9.547 1 98 349 LYS A CA 1
ATOM 2666 C C . LYS A 1 349 ? -1.945 -21.891 8.609 1 98 349 LYS A C 1
ATOM 2668 O O . LYS A 1 349 ? -1.894 -23.062 8.984 1 98 349 LYS A O 1
ATOM 2673 N N . TRP A 1 350 ? -2.312 -21.594 7.395 1 98 350 TRP A N 1
ATOM 2674 C CA . TRP A 1 350 ? -2.953 -22.594 6.539 1 98 350 TRP A CA 1
ATOM 2675 C C . TRP A 1 350 ? -1.998 -23.062 5.449 1 98 350 TRP A C 1
ATOM 2677 O O . TRP A 1 350 ? -2.275 -24.047 4.762 1 98 350 TRP A O 1
ATOM 2687 N N . MET A 1 351 ? -0.829 -22.516 5.336 1 97.44 351 MET A N 1
ATOM 2688 C CA . MET A 1 351 ? 0.077 -22.719 4.211 1 97.44 351 MET A CA 1
ATOM 2689 C C . MET A 1 351 ? 0.448 -24.188 4.074 1 97.44 351 MET A C 1
ATOM 2691 O O . MET A 1 351 ? 0.371 -24.75 2.98 1 97.44 351 MET A O 1
ATOM 2695 N N . ASP A 1 352 ? 0.76 -24.844 5.152 1 96.06 352 ASP A N 1
ATOM 2696 C CA . ASP A 1 352 ? 1.222 -26.219 5.098 1 96.06 352 ASP A CA 1
ATOM 2697 C C . ASP A 1 352 ? 0.092 -27.156 4.684 1 96.06 352 ASP A C 1
ATOM 2699 O O . ASP A 1 352 ? 0.273 -28 3.805 1 96.06 352 ASP A O 1
ATOM 2703 N N . LYS A 1 353 ? -1.033 -27.047 5.297 1 96.88 353 LYS A N 1
ATOM 2704 C CA . LYS A 1 353 ? -2.174 -27.906 4.988 1 96.88 353 LYS A CA 1
ATOM 2705 C C . LYS A 1 353 ? -2.648 -27.688 3.555 1 96.88 353 LYS A C 1
ATOM 2707 O O . LYS A 1 353 ? -2.957 -28.641 2.846 1 96.88 353 LYS A O 1
ATOM 2712 N N . VAL A 1 354 ? -2.727 -26.453 3.186 1 97.69 354 VAL A N 1
ATOM 2713 C CA . VAL A 1 354 ? -3.143 -26.109 1.83 1 97.69 354 VAL A CA 1
ATOM 2714 C C . VAL A 1 354 ? -2.135 -26.641 0.823 1 97.69 354 VAL A C 1
ATOM 2716 O O . VAL A 1 354 ? -2.516 -27.156 -0.231 1 97.69 354 VAL A O 1
ATOM 2719 N N . GLY A 1 355 ? -0.837 -26.516 1.154 1 96 355 GLY A N 1
ATOM 2720 C CA . GLY A 1 355 ? 0.21 -27.031 0.289 1 96 355 GLY A CA 1
ATOM 2721 C C . GLY A 1 355 ? 0.092 -28.531 0.035 1 96 355 GLY A C 1
ATOM 2722 O O . GLY A 1 355 ? 0.204 -28.984 -1.106 1 96 355 GLY A O 1
ATOM 2723 N N . ARG A 1 356 ? -0.16 -29.328 1.051 1 95.19 356 ARG A N 1
ATOM 2724 C CA . ARG A 1 356 ? -0.307 -30.766 0.925 1 95.19 356 ARG A CA 1
ATOM 2725 C C . ARG A 1 356 ? -1.521 -31.125 0.075 1 95.19 356 ARG A C 1
ATOM 2727 O O . ARG A 1 356 ? -1.448 -32 -0.786 1 95.19 356 ARG A O 1
ATOM 2734 N N . ARG A 1 357 ? -2.537 -30.453 0.367 1 96.88 357 ARG A N 1
ATOM 2735 C CA . ARG A 1 357 ? -3.75 -30.688 -0.408 1 96.88 357 ARG A CA 1
ATOM 2736 C C . ARG A 1 357 ? -3.535 -30.359 -1.88 1 96.88 357 ARG A C 1
ATOM 2738 O O . ARG A 1 357 ? -3.908 -31.125 -2.76 1 96.88 357 ARG A O 1
ATOM 2745 N N . ASN A 1 358 ? -3.002 -29.203 -2.113 1 96.56 358 ASN A N 1
ATOM 2746 C CA . ASN A 1 358 ? -2.818 -28.75 -3.488 1 96.56 358 ASN A CA 1
ATOM 2747 C C . ASN A 1 358 ? -1.847 -29.641 -4.25 1 96.56 358 ASN A C 1
ATOM 2749 O O . ASN A 1 358 ? -1.975 -29.812 -5.465 1 96.56 358 ASN A O 1
ATOM 2753 N N . GLU A 1 359 ? -0.933 -30.219 -3.58 1 93.56 359 GLU A N 1
ATOM 2754 C CA . GLU A 1 359 ? -0.024 -31.172 -4.207 1 93.56 359 GLU A CA 1
ATOM 2755 C C . GLU A 1 359 ? -0.779 -32.406 -4.727 1 93.56 359 GLU A C 1
ATOM 2757 O O . GLU A 1 359 ? -0.545 -32.844 -5.848 1 93.56 359 GLU A O 1
ATOM 2762 N N . MET A 1 360 ? -1.685 -32.938 -3.969 1 94.81 360 MET A N 1
ATOM 2763 C CA . MET A 1 360 ? -2.502 -34.062 -4.395 1 94.81 360 MET A CA 1
ATOM 2764 C C . MET A 1 360 ? -3.377 -33.688 -5.582 1 94.81 360 MET A C 1
ATOM 2766 O O . MET A 1 360 ? -3.482 -34.469 -6.547 1 94.81 360 MET A O 1
ATOM 2770 N N . LEU A 1 361 ? -3.92 -32.5 -5.43 1 96.75 361 LEU A N 1
ATOM 2771 C CA . LEU A 1 361 ? -4.848 -32.062 -6.461 1 96.75 361 LEU A CA 1
ATOM 2772 C C . LEU A 1 361 ? -4.117 -31.812 -7.777 1 96.75 361 LEU A C 1
ATOM 2774 O O . LEU A 1 361 ? -4.613 -32.188 -8.844 1 96.75 361 LEU A O 1
ATOM 2778 N N . ILE A 1 362 ? -2.971 -31.203 -7.703 1 94.25 362 ILE A N 1
ATOM 2779 C CA . ILE A 1 362 ? -2.258 -30.828 -8.922 1 94.25 362 ILE A CA 1
ATOM 2780 C C . ILE A 1 362 ? -1.761 -32.094 -9.625 1 94.25 362 ILE A C 1
ATOM 2782 O O . ILE A 1 362 ? -1.746 -32.156 -10.859 1 94.25 362 ILE A O 1
ATOM 2786 N N . HIS A 1 363 ? -1.353 -33.094 -8.922 1 92.19 363 HIS A N 1
ATOM 2787 C CA . HIS A 1 363 ? -0.929 -34.375 -9.508 1 92.19 363 HIS A CA 1
ATOM 2788 C C . HIS A 1 363 ? -2.09 -35.062 -10.219 1 92.19 363 HIS A C 1
ATOM 2790 O O . HIS A 1 363 ? -1.92 -35.594 -11.312 1 92.19 363 HIS A O 1
ATOM 2796 N N . TRP A 1 364 ? -3.146 -35.062 -9.516 1 95.06 364 TRP A N 1
ATOM 2797 C CA . TRP A 1 364 ? -4.34 -35.625 -10.133 1 95.06 364 TRP A CA 1
ATOM 2798 C C . TRP A 1 364 ? -4.703 -34.906 -11.414 1 95.06 364 TRP A C 1
ATOM 2800 O O . TRP A 1 364 ? -5.027 -35.5 -12.43 1 95.06 364 TRP A O 1
ATOM 2810 N N . LEU A 1 365 ? -4.672 -33.594 -11.328 1 96.06 365 LEU A N 1
ATOM 2811 C CA . LEU A 1 365 ? -5.039 -32.75 -12.469 1 96.06 365 LEU A CA 1
ATOM 2812 C C . LEU A 1 365 ? -4.117 -33 -13.656 1 96.06 365 LEU A C 1
ATOM 2814 O O . LEU A 1 365 ? -4.586 -33.156 -14.789 1 96.06 365 LEU A O 1
ATOM 2818 N N . ILE A 1 366 ? -2.861 -33.094 -13.445 1 93.75 366 ILE A N 1
ATOM 2819 C CA . ILE A 1 366 ? -1.884 -33.344 -14.5 1 93.75 366 ILE A CA 1
ATOM 2820 C C . ILE A 1 366 ? -2.178 -34.688 -15.164 1 93.75 366 ILE A C 1
ATOM 2822 O O . ILE A 1 366 ? -2.201 -34.781 -16.391 1 93.75 366 ILE A O 1
ATOM 2826 N N . ARG A 1 367 ? -2.412 -35.656 -14.406 1 93 367 ARG A N 1
ATOM 2827 C CA . ARG A 1 367 ? -2.705 -37 -14.93 1 93 367 ARG A CA 1
ATOM 2828 C C . ARG A 1 367 ? -3.959 -36.969 -15.797 1 93 367 ARG A C 1
ATOM 2830 O O . ARG A 1 367 ? -3.965 -37.531 -16.906 1 93 367 ARG A O 1
ATOM 2837 N N . GLU A 1 368 ? -4.984 -36.375 -15.25 1 95.31 368 GLU A N 1
ATOM 2838 C CA . GLU A 1 368 ? -6.246 -36.344 -15.977 1 95.31 368 GLU A CA 1
ATOM 2839 C C . GLU A 1 368 ? -6.102 -35.562 -17.281 1 95.31 368 GLU A C 1
ATOM 2841 O O . GLU A 1 368 ? -6.59 -36 -18.328 1 95.31 368 GLU A O 1
ATOM 2846 N N . LEU A 1 369 ? -5.477 -34.406 -17.234 1 95.5 369 LEU A N 1
ATOM 2847 C CA . LEU A 1 369 ? -5.332 -33.594 -18.422 1 95.5 369 LEU A CA 1
ATOM 2848 C C . LEU A 1 369 ? -4.438 -34.25 -19.453 1 95.5 369 LEU A C 1
ATOM 2850 O O . LEU A 1 369 ? -4.684 -34.125 -20.656 1 95.5 369 LEU A O 1
ATOM 2854 N N . ASP A 1 370 ? -3.436 -34.906 -19.031 1 91.25 370 ASP A N 1
ATOM 2855 C CA . ASP A 1 370 ? -2.492 -35.594 -19.906 1 91.25 370 ASP A CA 1
ATOM 2856 C C . ASP A 1 370 ? -3.178 -36.719 -20.672 1 91.25 370 ASP A C 1
ATOM 2858 O O . ASP A 1 370 ? -2.717 -37.125 -21.75 1 91.25 370 ASP A O 1
ATOM 2862 N N . GLY A 1 371 ? -4.254 -37.188 -20.234 1 91.94 371 GLY A N 1
ATOM 2863 C CA . GLY A 1 371 ? -4.941 -38.344 -20.828 1 91.94 371 GLY A CA 1
ATOM 2864 C C . GLY A 1 371 ? -6.059 -37.938 -21.766 1 91.94 371 GLY A C 1
ATOM 2865 O O . GLY A 1 371 ? -6.773 -38.781 -22.297 1 91.94 371 GLY A O 1
ATOM 2866 N N . ILE A 1 372 ? -6.152 -36.688 -22.016 1 95 372 ILE A N 1
ATOM 2867 C CA . ILE A 1 372 ? -7.262 -36.25 -22.859 1 95 372 ILE A CA 1
ATOM 2868 C C . ILE A 1 372 ? -6.801 -36.156 -24.312 1 95 372 ILE A C 1
ATOM 2870 O O . ILE A 1 372 ? -5.926 -35.344 -24.641 1 95 372 ILE A O 1
ATOM 2874 N N . TYR A 1 373 ? -7.477 -36.938 -25.188 1 94.31 373 TYR A N 1
ATOM 2875 C CA . TYR A 1 373 ? -7.176 -37 -26.625 1 94.31 373 TYR A CA 1
ATOM 2876 C C . TYR A 1 373 ? -8.438 -36.781 -27.453 1 94.31 373 TYR A C 1
ATOM 2878 O O . TYR A 1 373 ? -9.547 -37.062 -26.984 1 94.31 373 TYR A O 1
ATOM 2886 N N . TYR A 1 374 ? -8.188 -36.281 -28.609 1 92.38 374 TYR A N 1
ATOM 2887 C CA . TYR A 1 374 ? -9.281 -36.25 -29.578 1 92.38 374 TYR A CA 1
ATOM 2888 C C . TYR A 1 374 ? -9.617 -37.656 -30.047 1 92.38 374 TYR A C 1
ATOM 2890 O O . TYR A 1 374 ? -8.719 -38.469 -30.266 1 92.38 374 TYR A O 1
ATOM 2898 N N . THR A 1 375 ? -10.938 -38.094 -30.031 1 78.62 375 THR A N 1
ATOM 2899 C CA . THR A 1 375 ? -11.352 -39.406 -30.5 1 78.62 375 THR A CA 1
ATOM 2900 C C . THR A 1 375 ? -11.266 -39.5 -32.031 1 78.62 375 THR A C 1
ATOM 2902 O O . THR A 1 375 ? -11.523 -38.5 -32.719 1 78.62 375 THR A O 1
ATOM 2905 N N . GLU A 1 376 ? -10.656 -40.594 -32.438 1 64.44 376 GLU A N 1
ATOM 2906 C CA . GLU A 1 376 ? -10.539 -40.875 -33.875 1 64.44 376 GLU A CA 1
ATOM 2907 C C . GLU A 1 376 ? -11.906 -40.906 -34.531 1 64.44 376 GLU A C 1
ATOM 2909 O O . GLU A 1 376 ? -12.875 -41.406 -33.938 1 64.44 376 GLU A O 1
ATOM 2914 N N . GLN A 1 377 ? -12.281 -40.125 -35.219 1 52.12 377 GLN A N 1
ATOM 2915 C CA . GLN A 1 377 ? -13.5 -40.312 -36 1 52.12 377 GLN A CA 1
ATOM 2916 C C . GLN A 1 377 ? -13.477 -41.656 -36.75 1 52.12 377 GLN A C 1
ATOM 2918 O O . GLN A 1 377 ? -12.523 -41.938 -37.469 1 52.12 377 GLN A O 1
ATOM 2923 N N . GLN A 1 378 ? -13.938 -42.844 -36.125 1 41.38 378 GLN A N 1
ATOM 2924 C CA . GLN A 1 378 ? -14.148 -44 -36.969 1 41.38 378 GLN A CA 1
ATOM 2925 C C . GLN A 1 378 ? -14.719 -43.594 -38.312 1 41.38 378 GLN A C 1
ATOM 2927 O O . GLN A 1 378 ? -15.703 -42.875 -38.406 1 41.38 378 GLN A O 1
ATOM 2932 N N . ALA A 1 379 ? -13.977 -43.781 -39.281 1 39.47 379 ALA A N 1
ATOM 2933 C CA . ALA A 1 379 ? -14.523 -43.719 -40.656 1 39.47 379 ALA A CA 1
ATOM 2934 C C . ALA A 1 379 ? -15.727 -44.656 -40.781 1 39.47 379 ALA A C 1
ATOM 2936 O O . ALA A 1 379 ? -15.633 -45.875 -40.531 1 39.47 379 ALA A O 1
ATOM 2937 N N . CYS A 1 380 ? -16.953 -44.375 -40.438 1 35.38 380 CYS A N 1
ATOM 2938 C CA . CYS A 1 380 ? -18.094 -45.156 -40.906 1 35.38 380 CYS A CA 1
ATOM 2939 C C . CYS A 1 380 ? -17.859 -45.688 -42.312 1 35.38 380 CYS A C 1
ATOM 2941 O O . CYS A 1 380 ? -17.625 -44.906 -43.25 1 35.38 380 CYS A O 1
ATOM 2943 N N . GLU A 1 381 ? -17.266 -46.938 -42.5 1 36.22 381 GLU A N 1
ATOM 2944 C CA . GLU A 1 381 ? -17.359 -47.688 -43.75 1 36.22 381 GLU A CA 1
ATOM 2945 C C . GLU A 1 381 ? -18.781 -47.656 -44.312 1 36.22 381 GLU A C 1
ATOM 2947 O O . GLU A 1 381 ? -19.688 -48.281 -43.719 1 36.22 381 GLU A O 1
ATOM 2952 N N . GLY A 1 382 ? -19.359 -46.625 -44.656 1 30.56 382 GLY A N 1
ATOM 2953 C CA . GLY A 1 382 ? -20.578 -46.656 -45.438 1 30.56 382 GLY A CA 1
ATOM 2954 C C . GLY A 1 382 ? -20.516 -47.625 -46.594 1 30.56 382 GLY A C 1
ATOM 2955 O O . GLY A 1 382 ? -19.781 -47.375 -47.562 1 30.56 382 GLY A O 1
ATOM 2956 N N . LYS A 1 383 ? -20.516 -49.031 -46.281 1 33.38 383 LYS A N 1
ATOM 2957 C CA . LYS A 1 383 ? -20.906 -49.969 -47.375 1 33.38 383 LYS A CA 1
ATOM 2958 C C . LYS A 1 383 ? -22.094 -49.406 -48.156 1 33.38 383 LYS A C 1
ATOM 2960 O O . LYS A 1 383 ? -23.219 -49.438 -47.656 1 33.38 383 LYS A O 1
ATOM 2965 N N . GLY A 1 384 ? -21.953 -48.375 -48.875 1 26.62 384 GLY A N 1
ATOM 2966 C CA . GLY A 1 384 ? -22.938 -48.094 -49.906 1 26.62 384 GLY A CA 1
ATOM 2967 C C . GLY A 1 384 ? -23.188 -49.281 -50.844 1 26.62 384 GLY A C 1
ATOM 2968 O O . GLY A 1 384 ? -22.234 -49.875 -51.375 1 26.62 384 GLY A O 1
ATOM 2969 N N . SER A 1 385 ? -24.172 -50.188 -50.531 1 26.66 385 SER A N 1
ATOM 2970 C CA . SER A 1 385 ? -24.859 -51.062 -51.469 1 26.66 385 SER A CA 1
ATOM 2971 C C . SER A 1 385 ? -24.938 -50.438 -52.875 1 26.66 385 SER A C 1
ATOM 2973 O O . SER A 1 385 ? -25.438 -49.312 -53.031 1 26.66 385 SER A O 1
ATOM 2975 N N . ASP A 1 386 ? -23.891 -50.719 -53.656 1 24.91 386 ASP A N 1
ATOM 2976 C CA . ASP A 1 386 ? -23.984 -50.469 -55.094 1 24.91 386 ASP A CA 1
ATOM 2977 C C . ASP A 1 386 ? -25.328 -50.938 -55.656 1 24.91 386 ASP A C 1
ATOM 2979 O O . ASP A 1 386 ? -25.672 -52.125 -55.531 1 24.91 386 ASP A O 1
ATOM 2983 N N . LEU A 1 387 ? -26.328 -50.188 -55.531 1 19.53 387 LEU A N 1
ATOM 2984 C CA . LEU A 1 387 ? -27.453 -50.344 -56.438 1 19.53 387 LEU A CA 1
ATOM 2985 C C . LEU A 1 387 ? -27 -50.844 -57.812 1 19.53 387 LEU A C 1
ATOM 2987 O O . LEU A 1 387 ? -25.828 -50.688 -58.156 1 19.53 387 LEU A O 1
ATOM 2991 N N . GLU A 1 388 ? -27.859 -50.969 -58.719 1 19.53 388 GLU A N 1
ATOM 2992 C CA . GLU A 1 388 ? -28.5 -51.719 -59.812 1 19.53 388 GLU A CA 1
ATOM 2993 C C . GLU A 1 388 ? -27.812 -51.438 -61.125 1 19.53 388 GLU A C 1
ATOM 2995 O O . GLU A 1 388 ? -28.188 -52 -62.156 1 19.53 388 GLU A O 1
ATOM 3000 N N . LYS A 1 389 ? -27.016 -50.25 -61.062 1 20.73 389 LYS A N 1
ATOM 3001 C CA . LYS A 1 389 ? -27.25 -49.875 -62.469 1 20.73 389 LYS A CA 1
ATOM 3002 C C . LYS A 1 389 ? -26.891 -51 -63.438 1 20.73 389 LYS A C 1
ATOM 3004 O O . LYS A 1 389 ? -25.734 -51.438 -63.469 1 20.73 389 LYS A O 1
ATOM 3009 N N . ARG A 1 390 ? -27.922 -51.844 -63.781 1 17.91 390 ARG A N 1
ATOM 3010 C CA . ARG A 1 390 ? -28.016 -52.812 -64.875 1 17.91 390 ARG A CA 1
ATOM 3011 C C . ARG A 1 390 ? -27.469 -52.25 -66.188 1 17.91 390 ARG A C 1
ATOM 3013 O O . ARG A 1 390 ? -28.188 -51.594 -66.938 1 17.91 390 ARG A O 1
ATOM 3020 N N . SER A 1 391 ? -26.438 -51.438 -66.125 1 18.95 391 SER A N 1
ATOM 3021 C CA . SER A 1 391 ? -26.234 -51.094 -67.562 1 18.95 391 SER A CA 1
ATOM 3022 C C . SER A 1 391 ? -26.141 -52.312 -68.438 1 18.95 391 SER A C 1
ATOM 3024 O O . SER A 1 391 ? -25.781 -53.406 -67.938 1 18.95 391 SER A O 1
ATOM 3026 N N . THR A 1 392 ? -26.656 -52 -69.625 1 18.55 392 THR A N 1
ATOM 3027 C CA . THR A 1 392 ? -27 -52.688 -70.875 1 18.55 392 THR A CA 1
ATOM 3028 C C . THR A 1 392 ? -25.797 -53.469 -71.375 1 18.55 392 THR A C 1
ATOM 3030 O O . THR A 1 392 ? -24.656 -53.062 -71.188 1 18.55 392 THR A O 1
ATOM 3033 N N . PRO A 1 393 ? -26.125 -54.594 -71.938 1 20.05 393 PRO A N 1
ATOM 3034 C CA . PRO A 1 393 ? -25.438 -55.812 -72.375 1 20.05 393 PRO A CA 1
ATOM 3035 C C . PRO A 1 393 ? -24.406 -55.562 -73.438 1 20.05 393 PRO A C 1
ATOM 3037 O O . PRO A 1 393 ? -23.766 -56.5 -73.938 1 20.05 393 PRO A O 1
ATOM 3040 N N . ASP A 1 394 ? -24.219 -54.156 -73.812 1 17.64 394 ASP A N 1
ATOM 3041 C CA . ASP A 1 394 ? -23.953 -54.344 -75.25 1 17.64 394 ASP A CA 1
ATOM 3042 C C . ASP A 1 394 ? -22.859 -55.406 -75.438 1 17.64 394 ASP A C 1
ATOM 3044 O O . ASP A 1 394 ? -22.109 -55.719 -74.562 1 17.64 394 ASP A O 1
ATOM 3048 N N . SER A 1 395 ? -22.312 -55.219 -76.75 1 17.06 395 SER A N 1
ATOM 3049 C CA . SER A 1 395 ? -22.031 -56.125 -77.812 1 17.06 395 SER A CA 1
ATOM 3050 C C . SER A 1 395 ? -20.781 -56.938 -77.562 1 17.06 395 SER A C 1
ATOM 3052 O O . SER A 1 395 ? -20.062 -56.688 -76.625 1 17.06 395 SER A O 1
ATOM 3054 N N . SER A 1 396 ? -20 -57 -78.688 1 17.44 396 SER A N 1
ATOM 3055 C CA . SER A 1 396 ? -19.641 -58.125 -79.5 1 17.44 396 SER A CA 1
ATOM 3056 C C . SER A 1 396 ? -18.312 -58.719 -79.062 1 17.44 396 SER A C 1
ATOM 3058 O O . SER A 1 396 ? -18.125 -59.938 -79.125 1 17.44 396 SER A O 1
ATOM 3060 N N . VAL A 1 397 ? -17.422 -57.781 -79 1 18.55 397 VAL A N 1
ATOM 3061 C CA . VAL A 1 397 ? -16.312 -58.219 -79.875 1 18.55 397 VAL A CA 1
ATOM 3062 C C . VAL A 1 397 ? -15.602 -59.406 -79.188 1 18.55 397 VAL A C 1
ATOM 3064 O O . VAL A 1 397 ? -15.688 -59.625 -78 1 18.55 397 VAL A O 1
ATOM 3067 N N . SER A 1 398 ? -14.688 -59.875 -80.062 1 18.27 398 SER A N 1
ATOM 3068 C CA . SER A 1 398 ? -14.094 -61.156 -80.438 1 18.27 398 SER A CA 1
ATOM 3069 C C . SER A 1 398 ? -13.203 -61.656 -79.312 1 18.27 398 SER A C 1
ATOM 3071 O O . SER A 1 398 ? -12.703 -60.875 -78.5 1 18.27 398 SER A O 1
ATOM 3073 N N . SER A 1 399 ? -13.164 -62.844 -79.25 1 18.38 399 SER A N 1
ATOM 3074 C CA . SER A 1 399 ? -13.062 -63.969 -78.312 1 18.38 399 SER A CA 1
ATOM 3075 C C . SER A 1 399 ? -11.625 -64.188 -77.812 1 18.38 399 SER A C 1
ATOM 3077 O O . SER A 1 399 ? -11.352 -65.062 -77.062 1 18.38 399 SER A O 1
ATOM 3079 N N . THR A 1 400 ? -10.633 -63.438 -78.438 1 19.95 400 THR A N 1
ATOM 3080 C CA . THR A 1 400 ? -9.5 -64.312 -78.625 1 19.95 400 THR A CA 1
ATOM 3081 C C . THR A 1 400 ? -8.984 -64.812 -77.25 1 19.95 400 THR A C 1
ATOM 3083 O O . THR A 1 400 ? -8.82 -64 -76.375 1 19.95 400 THR A O 1
ATOM 3086 N N . THR A 1 401 ? -9.133 -66 -77.062 1 18.86 401 THR A N 1
ATOM 3087 C CA . THR A 1 401 ? -9.086 -66.938 -75.938 1 18.86 401 THR A CA 1
ATOM 3088 C C . THR A 1 401 ? -7.68 -66.938 -75.375 1 18.86 401 THR A C 1
ATOM 3090 O O . THR A 1 401 ? -6.852 -67.812 -75.75 1 18.86 401 THR A O 1
ATOM 3093 N N . TRP A 1 402 ? -6.98 -65.812 -75.5 1 19.08 402 TRP A N 1
ATOM 3094 C CA . TRP A 1 402 ? -5.602 -66.125 -75.125 1 19.08 402 TRP A CA 1
ATOM 3095 C C . TRP A 1 402 ? -5.539 -66.75 -73.75 1 19.08 402 TRP A C 1
ATOM 3097 O O . TRP A 1 402 ? -6.098 -66.188 -72.812 1 19.08 402 TRP A O 1
ATOM 3107 N N . HIS A 1 403 ? -5.484 -68 -73.75 1 18.5 403 HIS A N 1
ATOM 3108 C CA . HIS A 1 403 ? -5.59 -68.938 -72.625 1 18.5 403 HIS A CA 1
ATOM 3109 C C . HIS A 1 403 ? -4.516 -68.625 -71.562 1 18.5 403 HIS A C 1
ATOM 3111 O O . HIS A 1 403 ? -4.449 -69.312 -70.562 1 18.5 403 HIS A O 1
ATOM 3117 N N . SER A 1 404 ? -3.652 -67.75 -71.875 1 19.36 404 SER A N 1
ATOM 3118 C CA . SER A 1 404 ? -2.475 -68.062 -71.125 1 19.36 404 SER A CA 1
ATOM 3119 C C . SER A 1 404 ? -2.801 -68.062 -69.625 1 19.36 404 SER A C 1
ATOM 3121 O O . SER A 1 404 ? -3.604 -67.312 -69.125 1 19.36 404 SER A O 1
ATOM 3123 N N . SER A 1 405 ? -2.756 -69.25 -69.125 1 18.11 405 SER A N 1
ATOM 3124 C CA . SER A 1 405 ? -3.09 -69.688 -67.75 1 18.11 405 SER A CA 1
ATOM 3125 C C . SER A 1 405 ? -2.357 -68.938 -66.688 1 18.11 405 SER A C 1
ATOM 3127 O O . SER A 1 405 ? -2.297 -69.375 -65.562 1 18.11 405 SER A O 1
ATOM 3129 N N . ALA A 1 406 ? -1.781 -67.75 -67.125 1 20.33 406 ALA A N 1
ATOM 3130 C CA . ALA A 1 406 ? -0.959 -67.25 -66 1 20.33 406 ALA A CA 1
ATOM 3131 C C . ALA A 1 406 ? -1.769 -67.125 -64.75 1 20.33 406 ALA A C 1
ATOM 3133 O O . ALA A 1 406 ? -2.727 -66.375 -64.688 1 20.33 406 ALA A O 1
ATOM 3134 N N . SER A 1 407 ? -1.938 -68.312 -64.125 1 18.8 407 SER A N 1
ATOM 3135 C CA . SER A 1 407 ? -2.641 -68.375 -62.875 1 18.8 407 SER A CA 1
ATOM 3136 C C . SER A 1 407 ? -2.215 -67.25 -61.906 1 18.8 407 SER A C 1
ATOM 3138 O O . SER A 1 407 ? -1.111 -67.312 -61.375 1 18.8 407 SER A O 1
ATOM 3140 N N . TYR A 1 408 ? -2.141 -66.125 -62.469 1 18.83 408 TYR A N 1
ATOM 3141 C CA . TYR A 1 408 ? -1.737 -65.062 -61.531 1 18.83 408 TYR A CA 1
ATOM 3142 C C . TYR A 1 408 ? -2.613 -65.125 -60.281 1 18.83 408 TYR A C 1
ATOM 3144 O O . TYR A 1 408 ? -3.826 -64.938 -60.375 1 18.83 408 TYR A O 1
ATOM 3152 N N . GLU A 1 409 ? -2.279 -66.125 -59.438 1 19.94 409 GLU A N 1
ATOM 3153 C CA . GLU A 1 409 ? -2.881 -66.125 -58.125 1 19.94 409 GLU A CA 1
ATOM 3154 C C . GLU A 1 409 ? -2.982 -64.688 -57.531 1 19.94 409 GLU A C 1
ATOM 3156 O O . GLU A 1 409 ? -1.988 -63.969 -57.5 1 19.94 409 GLU A O 1
ATOM 3161 N N . SER A 1 410 ? -3.988 -64 -58 1 23 410 SER A N 1
ATOM 3162 C CA . SER A 1 410 ? -4.477 -62.781 -57.375 1 23 410 SER A CA 1
ATOM 3163 C C . SER A 1 410 ? -4.438 -62.875 -55.844 1 23 410 SER A C 1
ATOM 3165 O O . SER A 1 410 ? -5.289 -63.531 -55.25 1 23 410 SER A O 1
ATOM 3167 N N . SER A 1 411 ? -3.318 -63.406 -55.438 1 22.77 411 SER A N 1
ATOM 3168 C CA . SER A 1 411 ? -3.32 -63.344 -53.969 1 22.77 411 SER A CA 1
ATOM 3169 C C . SER A 1 411 ? -3.826 -62.031 -53.438 1 22.77 411 SER A C 1
ATOM 3171 O O . SER A 1 411 ? -3.326 -60.969 -53.844 1 22.77 411 SER A O 1
ATOM 3173 N N . ARG A 1 412 ? -5.133 -61.906 -53.438 1 22.8 412 ARG A N 1
ATOM 3174 C CA . ARG A 1 412 ? -5.879 -60.875 -52.75 1 22.8 412 ARG A CA 1
ATOM 3175 C C . ARG A 1 412 ? -5.164 -60.469 -51.469 1 22.8 412 ARG A C 1
ATOM 3177 O O . ARG A 1 412 ? -5.227 -61.156 -50.438 1 22.8 412 ARG A O 1
ATOM 3184 N N . LEU A 1 413 ? -3.896 -60.219 -51.625 1 23.22 413 LEU A N 1
ATOM 3185 C CA . LEU A 1 413 ? -3.426 -59.562 -50.406 1 23.22 413 LEU A CA 1
ATOM 3186 C C . LEU A 1 413 ? -4.414 -58.5 -49.938 1 23.22 413 LEU A C 1
ATOM 3188 O O . LEU A 1 413 ? -4.645 -57.531 -50.625 1 23.22 413 LEU A O 1
ATOM 3192 N N . GLU A 1 414 ? -5.523 -58.938 -49.438 1 23.16 414 GLU A N 1
ATOM 3193 C CA . GLU A 1 414 ? -6.266 -58 -48.562 1 23.16 414 GLU A CA 1
ATOM 3194 C C . GLU A 1 414 ? -5.324 -57.094 -47.812 1 23.16 414 GLU A C 1
ATOM 3196 O O . GLU A 1 414 ? -4.621 -57.531 -46.875 1 23.16 414 GLU A O 1
ATOM 3201 N N . LYS A 1 415 ? -4.539 -56.312 -48.531 1 28.3 415 LYS A N 1
ATOM 3202 C CA . LYS A 1 415 ? -3.965 -55.188 -47.781 1 28.3 415 LYS A CA 1
ATOM 3203 C C . LYS A 1 415 ? -4.918 -54.688 -46.719 1 28.3 415 LYS A C 1
ATOM 3205 O O . LYS A 1 415 ? -6.027 -54.25 -47.031 1 28.3 415 LYS A O 1
ATOM 3210 N N . SER A 1 416 ? -4.984 -55.562 -45.719 1 26.36 416 SER A N 1
ATOM 3211 C CA . SER A 1 416 ? -5.57 -54.906 -44.531 1 26.36 416 SER A CA 1
ATOM 3212 C C . SER A 1 416 ? -5.262 -53.406 -44.5 1 26.36 416 SER A C 1
ATOM 3214 O O . SER A 1 416 ? -4.098 -53.031 -44.5 1 26.36 416 SER A O 1
ATOM 3216 N N . ILE A 1 417 ? -5.816 -52.688 -45.344 1 29.64 417 ILE A N 1
ATOM 3217 C CA . ILE A 1 417 ? -5.797 -51.25 -45.062 1 29.64 417 ILE A CA 1
ATOM 3218 C C . ILE A 1 417 ? -5.707 -50.969 -43.562 1 29.64 417 ILE A C 1
ATOM 3220 O O . ILE A 1 417 ? -6.66 -51.25 -42.844 1 29.64 417 ILE A O 1
ATOM 3224 N N . ARG A 1 418 ? -4.625 -51.406 -42.969 1 31.75 418 ARG A N 1
ATOM 3225 C CA . ARG A 1 418 ? -4.387 -50.75 -41.688 1 31.75 418 ARG A CA 1
ATOM 3226 C C . ARG A 1 418 ? -4.859 -49.281 -41.75 1 31.75 418 ARG A C 1
ATOM 3228 O O . ARG A 1 418 ? -4.395 -48.5 -42.562 1 31.75 418 ARG A O 1
ATOM 3235 N N . HIS A 1 419 ? -6.027 -49.125 -41.625 1 33.56 419 HIS A N 1
ATOM 3236 C CA . HIS A 1 419 ? -6.441 -47.781 -41.219 1 33.56 419 HIS A CA 1
ATOM 3237 C C . HIS A 1 419 ? -5.359 -47.094 -40.406 1 33.56 419 HIS A C 1
ATOM 3239 O O . HIS A 1 419 ? -4.992 -47.562 -39.344 1 33.56 419 HIS A O 1
ATOM 3245 N N . ALA A 1 420 ? -4.336 -46.625 -40.969 1 37.59 420 ALA A N 1
ATOM 3246 C CA . ALA A 1 420 ? -3.426 -45.688 -40.281 1 37.59 420 ALA A CA 1
ATOM 3247 C C . ALA A 1 420 ? -4.152 -44.906 -39.188 1 37.59 420 ALA A C 1
ATOM 3249 O O . ALA A 1 420 ? -5.004 -44.062 -39.5 1 37.59 420 ALA A O 1
ATOM 3250 N N . SER A 1 421 ? -4.371 -45.469 -38.125 1 39.88 421 SER A N 1
ATOM 3251 C CA . SER A 1 421 ? -4.867 -44.75 -36.938 1 39.88 421 SER A CA 1
ATOM 3252 C C . SER A 1 421 ? -4.203 -43.375 -36.812 1 39.88 421 SER A C 1
ATOM 3254 O O . SER A 1 421 ? -2.973 -43.281 -36.781 1 39.88 421 SER A O 1
ATOM 3256 N N . THR A 1 422 ? -4.559 -42.312 -37.531 1 48.78 422 THR A N 1
ATOM 3257 C CA . THR A 1 422 ? -4.105 -40.969 -37.219 1 48.78 422 THR A CA 1
ATOM 3258 C C . THR A 1 422 ? -3.764 -40.844 -35.719 1 48.78 422 THR A C 1
ATOM 3260 O O . THR A 1 422 ? -4.555 -41.219 -34.875 1 48.78 422 THR A O 1
ATOM 3263 N N . PRO A 1 423 ? -2.402 -40.781 -35.531 1 57.91 423 PRO A N 1
ATOM 3264 C CA . PRO A 1 423 ? -2.029 -40.656 -34.125 1 57.91 423 PRO A CA 1
ATOM 3265 C C . PRO A 1 423 ? -2.973 -39.719 -33.344 1 57.91 423 PRO A C 1
ATOM 3267 O O . PRO A 1 423 ? -3.457 -38.75 -33.875 1 57.91 423 PRO A O 1
ATOM 3270 N N . ALA A 1 424 ? -3.531 -40.219 -32.312 1 78.75 424 ALA A N 1
ATOM 3271 C CA . ALA A 1 424 ? -4.406 -39.469 -31.391 1 78.75 424 ALA A CA 1
ATOM 3272 C C . ALA A 1 424 ? -3.797 -38.125 -31 1 78.75 424 ALA A C 1
ATOM 3274 O O . ALA A 1 424 ? -2.605 -38.062 -30.688 1 78.75 424 ALA A O 1
ATOM 3275 N N . VAL A 1 425 ? -4.344 -37.094 -31.453 1 88.75 425 VAL A N 1
ATOM 3276 C CA . VAL A 1 425 ? -3.91 -35.75 -31.094 1 88.75 425 VAL A CA 1
ATOM 3277 C C . VAL A 1 425 ? -4.297 -35.438 -29.656 1 88.75 425 VAL A C 1
ATOM 3279 O O . VAL A 1 425 ? -5.453 -35.594 -29.266 1 88.75 425 VAL A O 1
ATOM 3282 N N . LYS A 1 426 ? -3.248 -35.094 -28.922 1 92.38 426 LYS A N 1
ATOM 3283 C CA . LYS A 1 426 ? -3.475 -34.688 -27.547 1 92.38 426 LYS A CA 1
ATOM 3284 C C . LYS A 1 426 ? -4.098 -33.281 -27.484 1 92.38 426 LYS A C 1
ATOM 3286 O O . LYS A 1 426 ? -3.701 -32.375 -28.25 1 92.38 426 LYS A O 1
ATOM 3291 N N . LEU A 1 427 ? -5 -33.125 -26.609 1 94.81 427 LEU A N 1
ATOM 3292 C CA . LEU A 1 427 ? -5.707 -31.859 -26.531 1 94.81 427 LEU A CA 1
ATOM 3293 C C . LEU A 1 427 ? -4.852 -30.812 -25.828 1 94.81 427 LEU A C 1
ATOM 3295 O O . LEU A 1 427 ? -4.898 -29.625 -26.172 1 94.81 427 LEU A O 1
ATOM 3299 N N . VAL A 1 428 ? -4.133 -31.203 -24.781 1 94.75 428 VAL A N 1
ATOM 3300 C CA . VAL A 1 428 ? -3.48 -30.203 -23.922 1 94.75 428 VAL A CA 1
ATOM 3301 C C . VAL A 1 428 ? -2.037 -30.625 -23.656 1 94.75 428 VAL A C 1
ATOM 3303 O O . VAL A 1 428 ? -1.771 -31.797 -23.344 1 94.75 428 VAL A O 1
ATOM 3306 N N . GLN A 1 429 ? -1.151 -29.766 -23.891 1 91.19 429 GLN A N 1
ATOM 3307 C CA . GLN A 1 429 ? 0.219 -29.906 -23.406 1 91.19 429 GLN A CA 1
ATOM 3308 C C . GLN A 1 429 ? 0.421 -29.125 -22.109 1 91.19 429 GLN A C 1
ATOM 3310 O O . GLN A 1 429 ? 0.057 -27.953 -22 1 91.19 429 GLN A O 1
ATOM 3315 N N . VAL A 1 430 ? 0.93 -29.797 -21.094 1 90.62 430 VAL A N 1
ATOM 3316 C CA . VAL A 1 430 ? 1.159 -29.188 -19.781 1 90.62 430 VAL A CA 1
ATOM 3317 C C . VAL A 1 430 ? 2.619 -28.75 -19.672 1 90.62 430 VAL A C 1
ATOM 3319 O O . VAL A 1 430 ? 3.531 -29.547 -19.891 1 90.62 430 VAL A O 1
ATOM 3322 N N . GLY A 1 431 ? 2.793 -27.469 -19.422 1 87.25 431 GLY A N 1
ATOM 3323 C CA . GLY A 1 431 ? 4.137 -26.953 -19.188 1 87.25 431 GLY A CA 1
ATOM 3324 C C . GLY A 1 431 ? 4.641 -27.234 -17.781 1 87.25 431 GLY A C 1
ATOM 3325 O O . GLY A 1 431 ? 3.852 -27.359 -16.844 1 87.25 431 GLY A O 1
ATOM 3326 N N . GLY A 1 432 ? 6.016 -27.266 -17.609 1 82.69 432 GLY A N 1
ATOM 3327 C CA . GLY A 1 432 ? 6.641 -27.469 -16.312 1 82.69 432 GLY A CA 1
ATOM 3328 C C . GLY A 1 432 ? 6.977 -28.922 -16.047 1 82.69 432 GLY A C 1
ATOM 3329 O O . GLY A 1 432 ? 6.82 -29.781 -16.906 1 82.69 432 GLY A O 1
ATOM 3330 N N . PRO A 1 433 ? 7.445 -29.125 -14.836 1 77.19 433 PRO A N 1
ATOM 3331 C CA . PRO A 1 433 ? 7.852 -30.5 -14.484 1 77.19 433 PRO A CA 1
ATOM 3332 C C . PRO A 1 433 ? 6.664 -31.453 -14.375 1 77.19 433 PRO A C 1
ATOM 3334 O O . PRO A 1 433 ? 5.59 -31.062 -13.922 1 77.19 433 PRO A O 1
ATOM 3337 N N . MET A 1 434 ? 6.914 -32.594 -14.875 1 72.44 434 MET A N 1
ATOM 3338 C CA . MET A 1 434 ? 5.906 -33.656 -14.766 1 72.44 434 MET A CA 1
ATOM 3339 C C . MET A 1 434 ? 6.051 -34.406 -13.453 1 72.44 434 MET A C 1
ATOM 3341 O O . MET A 1 434 ? 6.988 -34.156 -12.695 1 72.44 434 MET A O 1
ATOM 3345 N N . ALA A 1 435 ? 5.105 -35.125 -13.109 1 61.94 435 ALA A N 1
ATOM 3346 C CA . ALA A 1 435 ? 5.027 -35.812 -11.828 1 61.94 435 ALA A CA 1
ATOM 3347 C C . ALA A 1 435 ? 6.301 -36.625 -11.562 1 61.94 435 ALA A C 1
ATOM 3349 O O . ALA A 1 435 ? 6.723 -36.75 -10.414 1 61.94 435 ALA A O 1
ATOM 3350 N N . SER A 1 436 ? 6.902 -36.969 -12.492 1 54.59 436 SER A N 1
ATOM 3351 C CA . SER A 1 436 ? 8.078 -37.812 -12.328 1 54.59 436 SER A CA 1
ATOM 3352 C C . SER A 1 436 ? 9.336 -36.969 -12.133 1 54.59 436 SER A C 1
ATOM 3354 O O . SER A 1 436 ? 10.406 -37.5 -11.812 1 54.59 436 SER A O 1
ATOM 3356 N N . SER A 1 437 ? 9.117 -35.75 -12.172 1 59.38 437 SER A N 1
ATOM 3357 C CA . SER A 1 437 ? 10.289 -34.875 -12.109 1 59.38 437 SER A CA 1
ATOM 3358 C C . SER A 1 437 ? 10.758 -34.688 -10.672 1 59.38 437 SER A C 1
ATOM 3360 O O . SER A 1 437 ? 9.961 -34.781 -9.734 1 59.38 437 SER A O 1
ATOM 3362 N N . THR A 1 438 ? 12.047 -34.531 -10.492 1 48.69 438 THR A N 1
ATOM 3363 C CA . THR A 1 438 ? 12.68 -34.281 -9.211 1 48.69 438 THR A CA 1
ATOM 3364 C C . THR A 1 438 ? 12.539 -32.812 -8.836 1 48.69 438 THR A C 1
ATOM 3366 O O . THR A 1 438 ? 12.797 -32.406 -7.691 1 48.69 438 THR A O 1
ATOM 3369 N N . CYS A 1 439 ? 12.055 -32.125 -9.75 1 58.62 439 CYS A N 1
ATOM 3370 C CA . CYS A 1 439 ? 11.953 -30.703 -9.453 1 58.62 439 CYS A CA 1
ATOM 3371 C C . CYS A 1 439 ? 10.688 -30.406 -8.664 1 58.62 439 CYS A C 1
ATOM 3373 O O . CYS A 1 439 ? 9.625 -30.969 -8.93 1 58.62 439 CYS A O 1
ATOM 3375 N N . ALA A 1 440 ? 10.945 -29.531 -7.668 1 80.5 440 ALA A N 1
ATOM 3376 C CA . ALA A 1 440 ? 9.789 -29.094 -6.895 1 80.5 440 ALA A CA 1
ATOM 3377 C C . ALA A 1 440 ? 8.891 -28.172 -7.715 1 80.5 440 ALA A C 1
ATOM 3379 O O . ALA A 1 440 ? 9.383 -27.344 -8.477 1 80.5 440 ALA A O 1
ATOM 3380 N N . ARG A 1 441 ? 7.656 -28.5 -7.766 1 86.5 441 ARG A N 1
ATOM 3381 C CA . ARG A 1 441 ? 6.691 -27.703 -8.516 1 86.5 441 ARG A CA 1
ATOM 3382 C C . ARG A 1 441 ? 5.645 -27.094 -7.59 1 86.5 441 ARG A C 1
ATOM 3384 O O . ARG A 1 441 ? 5.242 -27.719 -6.605 1 86.5 441 ARG A O 1
ATOM 3391 N N . GLY A 1 442 ? 5.273 -25.875 -7.875 1 91.75 442 GLY A N 1
ATOM 3392 C CA . GLY A 1 442 ? 4.125 -25.266 -7.23 1 91.75 442 GLY A CA 1
ATOM 3393 C C . GLY A 1 442 ? 2.799 -25.75 -7.781 1 91.75 442 GLY A C 1
ATOM 3394 O O . GLY A 1 442 ? 2.746 -26.766 -8.469 1 91.75 442 GLY A O 1
ATOM 3395 N N . ALA A 1 443 ? 1.735 -25.109 -7.414 1 93.06 443 ALA A N 1
ATOM 3396 C CA . ALA A 1 443 ? 0.396 -25.531 -7.809 1 93.06 443 ALA A CA 1
ATOM 3397 C C . ALA A 1 443 ? -0.133 -24.688 -8.961 1 93.06 443 ALA A C 1
ATOM 3399 O O . ALA A 1 443 ? -1.269 -24.203 -8.922 1 93.06 443 ALA A O 1
ATOM 3400 N N . THR A 1 444 ? 0.716 -24.469 -9.898 1 95 444 THR A N 1
ATOM 3401 C CA . THR A 1 444 ? 0.389 -23.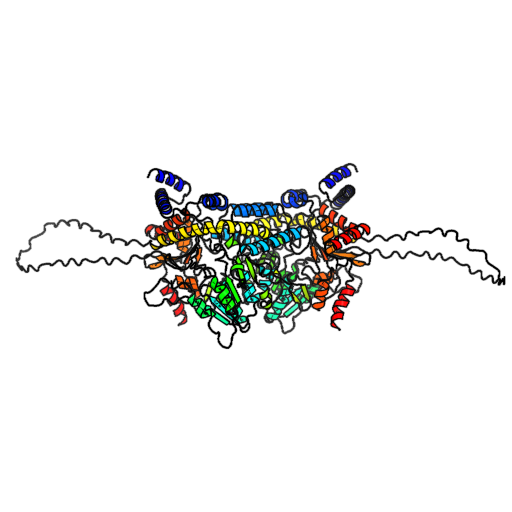734 -11.117 1 95 444 THR A CA 1
ATOM 3402 C C . THR A 1 444 ? 0.703 -24.578 -12.352 1 95 444 THR A C 1
ATOM 3404 O O . THR A 1 444 ? 1.726 -25.266 -12.398 1 95 444 THR A O 1
ATOM 3407 N N . LEU A 1 445 ? -0.215 -24.578 -13.359 1 95.44 445 LEU A N 1
ATOM 3408 C CA . LEU A 1 445 ? -0.028 -25.297 -14.625 1 95.44 445 LEU A CA 1
ATOM 3409 C C . LEU A 1 445 ? -0.164 -24.344 -15.805 1 95.44 445 LEU A C 1
ATOM 3411 O O . LEU A 1 445 ? -1.083 -23.516 -15.844 1 95.44 445 LEU A O 1
ATOM 3415 N N . ALA A 1 446 ? 0.809 -24.422 -16.656 1 95.69 446 ALA A N 1
ATOM 3416 C CA . ALA A 1 446 ? 0.677 -23.781 -17.953 1 95.69 446 ALA A CA 1
ATOM 3417 C C . ALA A 1 446 ? 0.133 -24.766 -19 1 95.69 446 ALA A C 1
ATOM 3419 O O . ALA A 1 446 ? 0.714 -25.828 -19.219 1 95.69 446 ALA A O 1
ATOM 3420 N N . LEU A 1 447 ? -0.991 -24.391 -19.641 1 96.31 447 LEU A N 1
ATOM 3421 C CA . LEU A 1 447 ? -1.653 -25.281 -20.594 1 96.31 447 LEU A CA 1
ATOM 3422 C C . LEU A 1 447 ? -1.619 -24.688 -22 1 96.31 447 LEU A C 1
ATOM 3424 O O . LEU A 1 447 ? -2.006 -23.531 -22.203 1 96.31 447 LEU A O 1
ATOM 3428 N N . VAL A 1 448 ? -1.125 -25.438 -22.891 1 94.19 448 VAL A N 1
ATOM 3429 C CA . VAL A 1 448 ? -1.228 -25.109 -24.312 1 94.19 448 VAL A CA 1
ATOM 3430 C C . VAL A 1 448 ? -2.23 -26.047 -24.984 1 94.19 448 VAL A C 1
ATOM 3432 O O . VAL A 1 448 ? -1.994 -27.25 -25.078 1 94.19 448 VAL A O 1
ATOM 3435 N N . PHE A 1 449 ? -3.314 -25.484 -25.422 1 95.81 449 PHE A N 1
ATOM 3436 C CA . PHE A 1 449 ? -4.371 -26.281 -26.031 1 95.81 449 PHE A CA 1
ATOM 3437 C C . PHE A 1 449 ? -4.121 -26.469 -27.516 1 95.81 449 PHE A C 1
ATOM 3439 O O . PHE A 1 449 ? -3.688 -25.531 -28.203 1 95.81 449 PHE A O 1
ATOM 3446 N N . SER A 1 450 ? -4.453 -27.641 -27.953 1 94.12 450 SER A N 1
ATOM 3447 C CA . SER A 1 450 ? -4.332 -27.969 -29.375 1 94.12 450 SER A CA 1
ATOM 3448 C C . SER A 1 450 ? -5.691 -28.281 -29.984 1 94.12 450 SER A C 1
ATOM 3450 O O . SER A 1 450 ? -6.566 -28.828 -29.312 1 94.12 450 SER A O 1
ATOM 3452 N N . SER A 1 451 ? -5.758 -27.938 -31.219 1 93.25 451 SER A N 1
ATOM 3453 C CA . SER A 1 451 ? -6.949 -28.312 -31.969 1 93.25 451 SER A CA 1
ATOM 3454 C C . SER A 1 451 ? -6.852 -29.75 -32.469 1 93.25 451 SER A C 1
ATOM 3456 O O . SER A 1 451 ? -5.832 -30.422 -32.281 1 93.25 451 SER A O 1
ATOM 3458 N N . ARG A 1 452 ? -7.973 -30.172 -33.094 1 91.44 452 ARG A N 1
ATOM 3459 C CA . ARG A 1 452 ? -8.031 -31.516 -33.656 1 91.44 452 ARG A CA 1
ATOM 3460 C C . ARG A 1 452 ? -6.973 -31.703 -34.75 1 91.44 452 ARG A C 1
ATOM 3462 O O . ARG A 1 452 ? -6.492 -32.812 -34.969 1 91.44 452 ARG A O 1
ATOM 3469 N N . SER A 1 453 ? -6.562 -30.594 -35.406 1 90.81 453 SER A N 1
ATOM 3470 C CA . SER A 1 453 ? -5.562 -30.641 -36.438 1 90.81 453 SER A CA 1
ATOM 3471 C C . SER A 1 453 ? -4.152 -30.547 -35.875 1 90.81 453 SER A C 1
ATOM 3473 O O . SER A 1 453 ? -3.174 -30.531 -36.625 1 90.81 453 SER A O 1
ATOM 3475 N N . GLY A 1 454 ? -4.051 -30.438 -34.594 1 90.88 454 GLY A N 1
ATOM 3476 C CA . GLY A 1 454 ? -2.738 -30.359 -33.969 1 90.88 454 GLY A CA 1
ATOM 3477 C C . GLY A 1 454 ? -2.215 -28.938 -33.844 1 90.88 454 GLY A C 1
ATOM 3478 O O . GLY A 1 454 ? -1.091 -28.703 -33.406 1 90.88 454 GLY A O 1
ATOM 3479 N N . LEU A 1 455 ? -2.957 -27.984 -34.25 1 92.38 455 LEU A N 1
ATOM 3480 C CA . LEU A 1 455 ? -2.584 -26.578 -34.188 1 92.38 455 LEU A CA 1
ATOM 3481 C C . LEU A 1 455 ? -2.982 -26 -32.812 1 92.38 455 LEU A C 1
ATOM 3483 O O . LEU A 1 455 ? -3.725 -26.625 -32.062 1 92.38 455 LEU A O 1
ATOM 3487 N N . ALA A 1 456 ? -2.42 -24.859 -32.531 1 91.5 456 ALA A N 1
ATOM 3488 C CA . ALA A 1 456 ? -2.744 -24.219 -31.266 1 91.5 456 ALA A CA 1
ATOM 3489 C C . ALA A 1 456 ? -4.184 -23.703 -31.25 1 91.5 456 ALA A C 1
ATOM 3491 O O . ALA A 1 456 ? -4.598 -22.969 -32.156 1 91.5 456 ALA A O 1
ATOM 3492 N N . LEU A 1 457 ? -4.93 -24.094 -30.328 1 94.69 457 LEU A N 1
ATOM 3493 C CA . LEU A 1 457 ? -6.289 -23.594 -30.156 1 94.69 457 LEU A CA 1
ATOM 3494 C C . LEU A 1 457 ? -6.277 -22.156 -29.656 1 94.69 457 LEU A C 1
ATOM 3496 O O . LEU A 1 457 ? -5.398 -21.766 -28.875 1 94.69 457 LEU A O 1
ATOM 3500 N N . ASN A 1 458 ? -7.242 -21.328 -30.047 1 94.69 458 ASN A N 1
ATOM 3501 C CA . ASN A 1 458 ? -7.418 -19.969 -29.578 1 94.69 458 ASN A CA 1
ATOM 3502 C C . ASN A 1 458 ? -7.621 -19.906 -28.078 1 94.69 458 ASN A C 1
ATOM 3504 O O . ASN A 1 458 ? -8.68 -20.297 -27.578 1 94.69 458 ASN A O 1
ATOM 3508 N N . TYR A 1 459 ? -6.574 -19.375 -27.375 1 94.5 459 TYR A N 1
ATOM 3509 C CA . TYR A 1 459 ? -6.629 -19.406 -25.922 1 94.5 459 TYR A CA 1
ATOM 3510 C C . TYR A 1 459 ? -7.727 -18.484 -25.406 1 94.5 459 TYR A C 1
ATOM 3512 O O . TYR A 1 459 ? -8.305 -18.734 -24.344 1 94.5 459 TYR A O 1
ATOM 3520 N N . ARG A 1 460 ? -8.008 -17.375 -26.031 1 94.69 460 ARG A N 1
ATOM 3521 C CA . ARG A 1 460 ? -9.07 -16.469 -25.625 1 94.69 460 ARG A CA 1
ATOM 3522 C C . ARG A 1 460 ? -10.438 -17.156 -25.688 1 94.69 460 ARG A C 1
ATOM 3524 O O . ARG A 1 460 ? -11.289 -16.922 -24.828 1 94.69 460 ARG A O 1
ATOM 3531 N N . PHE A 1 461 ? -10.617 -17.922 -26.766 1 96.19 461 PHE A N 1
ATOM 3532 C CA . PHE A 1 461 ? -11.836 -18.703 -26.875 1 96.19 461 PHE A CA 1
ATOM 3533 C C . PHE A 1 461 ? -11.969 -19.672 -25.719 1 96.19 461 PHE A C 1
ATOM 3535 O O . PHE A 1 461 ? -13.055 -19.828 -25.141 1 96.19 461 PHE A O 1
ATOM 3542 N N . VAL A 1 462 ? -10.867 -20.297 -25.375 1 97.06 462 VAL A N 1
ATOM 3543 C CA . VAL A 1 462 ? -10.898 -21.281 -24.297 1 97.06 462 VAL A CA 1
ATOM 3544 C C . VAL A 1 462 ? -11.305 -20.609 -22.984 1 97.06 462 VAL A C 1
ATOM 3546 O O . VAL A 1 462 ? -12.156 -21.109 -22.25 1 97.06 462 VAL A O 1
ATOM 3549 N N . ILE A 1 463 ? -10.734 -19.516 -22.672 1 96.81 463 ILE A N 1
ATOM 3550 C CA . ILE A 1 463 ? -11.047 -18.781 -21.453 1 96.81 463 ILE A CA 1
ATOM 3551 C C . ILE A 1 463 ? -12.508 -18.344 -21.469 1 96.81 463 ILE A C 1
ATOM 3553 O O . ILE A 1 463 ? -13.203 -18.438 -20.469 1 96.81 463 ILE A O 1
ATOM 3557 N N . TRP A 1 464 ? -12.922 -17.797 -22.609 1 96.44 464 TRP A N 1
ATOM 3558 C CA . TRP A 1 464 ? -14.312 -17.375 -22.766 1 96.44 464 TRP A CA 1
ATOM 3559 C C . TRP A 1 464 ? -15.266 -18.531 -22.531 1 96.44 464 TRP A C 1
ATOM 3561 O O . TRP A 1 464 ? -16.266 -18.391 -21.828 1 96.44 464 TRP A O 1
ATOM 3571 N N . ALA A 1 465 ? -14.984 -19.703 -23.125 1 97.44 465 ALA A N 1
ATOM 3572 C CA . ALA A 1 465 ? -15.828 -20.891 -22.984 1 97.44 465 ALA A CA 1
ATOM 3573 C C . ALA A 1 465 ? -15.859 -21.375 -21.531 1 97.44 465 ALA A C 1
ATOM 3575 O O . ALA A 1 465 ? -16.891 -21.812 -21.031 1 97.44 465 ALA A O 1
ATOM 3576 N N . ALA A 1 466 ? -14.703 -21.328 -20.891 1 97.88 466 ALA A N 1
ATOM 3577 C CA . ALA A 1 466 ? -14.648 -21.672 -19.469 1 97.88 466 ALA A CA 1
ATOM 3578 C C . ALA A 1 466 ? -15.516 -20.734 -18.641 1 97.88 466 ALA A C 1
ATOM 3580 O O . ALA A 1 466 ? -16.172 -21.172 -17.688 1 97.88 466 ALA A O 1
ATOM 3581 N N . ALA A 1 467 ? -15.5 -19.516 -18.953 1 96.62 467 ALA A N 1
ATOM 3582 C CA . ALA A 1 467 ? -16.281 -18.516 -18.234 1 96.62 467 ALA A CA 1
ATOM 3583 C C . ALA A 1 467 ? -17.766 -18.828 -18.297 1 96.62 467 ALA A C 1
ATOM 3585 O O . ALA A 1 467 ? -18.5 -18.547 -17.344 1 96.62 467 ALA A O 1
ATOM 3586 N N . LEU A 1 468 ? -18.25 -19.328 -19.406 1 94.81 468 LEU A N 1
ATOM 3587 C CA . LEU A 1 468 ? -19.641 -19.703 -19.547 1 94.81 468 LEU A CA 1
ATOM 3588 C C . LEU A 1 468 ? -20.031 -20.766 -18.5 1 94.81 468 LEU A C 1
ATOM 3590 O O . LEU A 1 468 ? -21.203 -20.891 -18.156 1 94.81 468 LEU A O 1
ATOM 3594 N N . GLU A 1 469 ? -19.062 -21.5 -18.062 1 94.88 469 GLU A N 1
ATOM 3595 C CA . GLU A 1 469 ? -19.281 -22.5 -17.031 1 94.88 469 GLU A CA 1
ATOM 3596 C C . GLU A 1 469 ? -18.891 -21.969 -15.656 1 94.88 469 GLU A C 1
ATOM 3598 O O . GLU A 1 469 ? -18.734 -22.734 -14.711 1 94.88 469 GLU A O 1
ATOM 3603 N N . ASN A 1 470 ? -18.609 -20.719 -15.508 1 96.44 470 ASN A N 1
ATOM 3604 C CA . ASN A 1 470 ? -18.266 -19.984 -14.289 1 96.44 470 ASN A CA 1
ATOM 3605 C C . ASN A 1 470 ? -16.922 -20.438 -13.734 1 96.44 470 ASN A C 1
ATOM 3607 O O . ASN A 1 470 ? -16.75 -20.578 -12.523 1 96.44 470 ASN A O 1
ATOM 3611 N N . ILE A 1 471 ? -16.016 -20.766 -14.664 1 98.06 471 ILE A N 1
ATOM 3612 C CA . ILE A 1 471 ? -14.641 -21.094 -14.32 1 98.06 471 ILE A CA 1
ATOM 3613 C C . ILE A 1 471 ? -13.719 -19.922 -14.656 1 98.06 471 ILE A C 1
ATOM 3615 O O . ILE A 1 471 ? -13.664 -19.484 -15.805 1 98.06 471 ILE A O 1
ATOM 3619 N N . SER A 1 472 ? -13.055 -19.453 -13.609 1 98.5 472 SER A N 1
ATOM 3620 C CA . SER A 1 472 ? -12.133 -18.344 -13.812 1 98.5 472 SER A CA 1
ATOM 3621 C C . SER A 1 472 ? -10.711 -18.828 -14.016 1 98.5 472 SER A C 1
ATOM 3623 O O . SER A 1 472 ? -10.078 -19.344 -13.094 1 98.5 472 SER A O 1
ATOM 3625 N N . LEU A 1 473 ? -10.227 -18.625 -15.273 1 97.75 473 LEU A N 1
ATOM 3626 C CA . LEU A 1 473 ? -8.867 -18.953 -15.68 1 97.75 473 LEU A CA 1
ATOM 3627 C C . LEU A 1 473 ? -8.125 -17.688 -16.141 1 97.75 473 LEU A C 1
ATOM 3629 O O . LEU A 1 473 ? -8.734 -16.641 -16.344 1 97.75 473 LEU A O 1
ATOM 3633 N N . ARG A 1 474 ? -6.852 -17.875 -16.172 1 96.5 474 ARG A N 1
ATOM 3634 C CA . ARG A 1 474 ? -6.023 -16.812 -16.719 1 96.5 474 ARG A CA 1
ATOM 3635 C C . ARG A 1 474 ? -5.398 -17.234 -18.047 1 96.5 474 ARG A C 1
ATOM 3637 O O . ARG A 1 474 ? -5 -18.391 -18.219 1 96.5 474 ARG A O 1
ATOM 3644 N N . GLY A 1 475 ? -5.363 -16.344 -19.047 1 93 475 GLY A N 1
ATOM 3645 C CA . GLY A 1 475 ? -4.703 -16.594 -20.312 1 93 475 GLY A CA 1
ATOM 3646 C C . GLY A 1 475 ? -3.934 -15.398 -20.828 1 93 475 GLY A C 1
ATOM 3647 O O . GLY A 1 475 ? -4.16 -14.273 -20.391 1 93 475 GLY A O 1
ATOM 3648 N N . GLY A 1 476 ? -2.959 -15.641 -21.641 1 91 476 GLY A N 1
ATOM 3649 C CA . GLY A 1 476 ? -2.184 -14.578 -22.266 1 91 476 GLY A CA 1
ATOM 3650 C C . GLY A 1 476 ? -1.1 -15.094 -23.188 1 91 476 GLY A C 1
ATOM 3651 O O . GLY A 1 476 ? -0.782 -16.281 -23.172 1 91 476 GLY A O 1
ATOM 3652 N N . PRO A 1 477 ? -0.634 -14.156 -24.047 1 88 477 PRO A N 1
ATOM 3653 C CA . PRO A 1 477 ? 0.435 -14.562 -24.969 1 88 477 PRO A CA 1
ATOM 3654 C C . PRO A 1 477 ? 1.71 -14.977 -24.234 1 88 477 PRO A C 1
ATOM 3656 O O . PRO A 1 477 ? 2.393 -15.914 -24.672 1 88 477 PRO A O 1
ATOM 3659 N N . CYS A 1 478 ? 1.983 -14.281 -23.156 1 87.12 478 CYS A N 1
ATOM 3660 C CA . CYS A 1 478 ? 3.215 -14.648 -22.453 1 87.12 478 CYS A CA 1
ATOM 3661 C C . CYS A 1 478 ? 3.062 -14.484 -20.953 1 87.12 478 CYS A C 1
ATOM 3663 O O . CYS A 1 478 ? 3.957 -14.852 -20.188 1 87.12 478 CYS A O 1
ATOM 3665 N N . MET A 1 479 ? 1.987 -13.953 -20.406 1 88.56 479 MET A N 1
ATOM 3666 C CA . MET A 1 479 ? 1.733 -13.75 -18.984 1 88.56 479 MET A CA 1
ATOM 3667 C C . MET A 1 479 ? 2.916 -13.062 -18.312 1 88.56 479 MET A C 1
ATOM 3669 O O . MET A 1 479 ? 3.377 -13.492 -17.25 1 88.56 479 MET A O 1
ATOM 3673 N N . CYS A 1 480 ? 3.475 -12.117 -18.938 1 90.31 480 CYS A N 1
ATOM 3674 C CA . CYS A 1 480 ? 4.559 -11.266 -18.469 1 90.31 480 CYS A CA 1
ATOM 3675 C C . CYS A 1 480 ? 5.828 -12.07 -18.219 1 90.31 480 CYS A C 1
ATOM 3677 O O . CYS A 1 480 ? 6.68 -11.672 -17.438 1 90.31 480 CYS A O 1
ATOM 3679 N N . ASN A 1 481 ? 5.949 -13.203 -18.703 1 94.75 481 ASN A N 1
ATOM 3680 C CA . ASN A 1 481 ? 7.133 -14.055 -18.688 1 94.75 481 ASN A CA 1
ATOM 3681 C C . ASN A 1 481 ? 7.426 -14.625 -20.078 1 94.75 481 ASN A C 1
ATOM 3683 O O . ASN A 1 481 ? 7.168 -15.797 -20.328 1 94.75 481 ASN A O 1
ATOM 3687 N N . PRO A 1 482 ? 8.016 -13.789 -20.938 1 92 482 PRO A N 1
ATOM 3688 C CA . PRO A 1 482 ? 8.203 -14.195 -22.328 1 92 482 PRO A CA 1
ATOM 3689 C C . PRO A 1 482 ? 9.133 -15.398 -22.469 1 92 482 PRO A C 1
ATOM 3691 O O . PRO A 1 482 ? 8.922 -16.25 -23.344 1 92 482 PRO A O 1
ATOM 3694 N N . GLY A 1 483 ? 10.125 -15.5 -21.625 1 92.94 483 GLY A N 1
ATOM 3695 C CA . GLY A 1 483 ? 11.039 -16.625 -21.703 1 92.94 483 GLY A CA 1
ATOM 3696 C C . GLY A 1 483 ? 10.367 -17.969 -21.453 1 92.94 483 GLY A C 1
ATOM 3697 O O . GLY A 1 483 ? 10.43 -18.859 -22.297 1 92.94 483 GLY A O 1
ATOM 3698 N N . ALA A 1 484 ? 9.703 -18.094 -20.344 1 93.69 484 ALA A N 1
ATOM 3699 C CA . ALA A 1 484 ? 9.055 -19.344 -19.984 1 93.69 484 ALA A CA 1
ATOM 3700 C C . ALA A 1 484 ? 7.914 -19.656 -20.953 1 93.69 484 ALA A C 1
ATOM 3702 O O . ALA A 1 484 ? 7.688 -20.828 -21.297 1 93.69 484 ALA A O 1
ATOM 3703 N N . SER A 1 485 ? 7.168 -18.656 -21.344 1 92.19 485 SER A N 1
ATOM 3704 C CA . SER A 1 485 ? 6.078 -18.875 -22.281 1 92.19 485 SER A CA 1
ATOM 3705 C C . SER A 1 485 ? 6.594 -19.438 -23.609 1 92.19 485 SER A C 1
ATOM 3707 O O . SER A 1 485 ? 6 -20.359 -24.172 1 92.19 485 SER A O 1
ATOM 3709 N N . SER A 1 486 ? 7.668 -18.828 -24.094 1 90.31 486 SER A N 1
ATOM 3710 C CA . SER A 1 486 ? 8.258 -19.297 -25.344 1 90.31 486 SER A CA 1
ATOM 3711 C C . SER A 1 486 ? 8.766 -20.719 -25.219 1 90.31 486 SER A C 1
ATOM 3713 O O . SER A 1 486 ? 8.625 -21.516 -26.156 1 90.31 486 SER A O 1
ATOM 3715 N N . ALA A 1 487 ? 9.328 -21 -24.094 1 90.38 487 ALA A N 1
ATOM 3716 C CA . ALA A 1 487 ? 9.836 -22.359 -23.875 1 90.38 487 ALA A CA 1
ATOM 3717 C C . ALA A 1 487 ? 8.695 -23.375 -23.859 1 90.38 487 ALA A C 1
ATOM 3719 O O . ALA A 1 487 ? 8.781 -24.422 -24.5 1 90.38 487 ALA A O 1
ATOM 3720 N N . VAL A 1 488 ? 7.637 -23.062 -23.172 1 90.81 488 VAL A N 1
ATOM 3721 C CA . VAL A 1 488 ? 6.5 -23.969 -23.031 1 90.81 488 VAL A CA 1
ATOM 3722 C C . VAL A 1 488 ? 5.816 -24.141 -24.391 1 90.81 488 VAL A C 1
ATOM 3724 O O . VAL A 1 488 ? 5.387 -25.25 -24.734 1 90.81 488 VAL A O 1
ATOM 3727 N N . MET A 1 489 ? 5.73 -23.062 -25.188 1 89.19 489 MET A N 1
ATOM 3728 C CA . MET A 1 489 ? 5.039 -23.109 -26.484 1 89.19 489 MET A CA 1
ATOM 3729 C C . MET A 1 489 ? 6 -23.5 -27.594 1 89.19 489 MET A C 1
ATOM 3731 O O . MET A 1 489 ? 5.594 -23.609 -28.766 1 89.19 489 MET A O 1
ATOM 3735 N N . GLN A 1 490 ? 7.262 -23.578 -27.312 1 82.94 490 GLN A N 1
ATOM 3736 C CA . GLN A 1 490 ? 8.289 -23.969 -28.266 1 82.94 490 GLN A CA 1
ATOM 3737 C C . GLN A 1 490 ? 8.32 -23.016 -29.453 1 82.94 490 GLN A C 1
ATOM 3739 O O . GLN A 1 490 ? 8.305 -23.453 -30.609 1 82.94 490 GLN A O 1
ATOM 3744 N N . ARG A 1 491 ? 8.312 -21.719 -29.078 1 82.5 491 ARG A N 1
ATOM 3745 C CA . ARG A 1 491 ? 8.305 -20.672 -30.094 1 82.5 491 ARG A CA 1
ATOM 3746 C C . ARG A 1 491 ? 9.719 -20.172 -30.375 1 82.5 491 ARG A C 1
ATOM 3748 O O . ARG A 1 491 ? 9.93 -19.359 -31.297 1 82.5 491 ARG A O 1
ATOM 3755 N N . GLY A 1 492 ? 10.656 -20.609 -29.641 1 80.94 492 GLY A N 1
ATOM 3756 C CA . GLY A 1 492 ? 12.008 -20.094 -29.797 1 80.94 492 GLY A CA 1
ATOM 3757 C C . GLY A 1 492 ? 12.203 -18.719 -29.203 1 80.94 492 GLY A C 1
ATOM 3758 O O . GLY A 1 492 ? 11.305 -18.188 -28.531 1 80.94 492 GLY A O 1
ATOM 3759 N N . LEU A 1 493 ? 13.375 -18.188 -29.375 1 84.56 493 LEU A N 1
ATOM 3760 C CA . LEU A 1 493 ? 13.727 -16.875 -28.859 1 84.56 493 LEU A CA 1
ATOM 3761 C C . LEU A 1 493 ? 13.242 -15.773 -29.797 1 84.56 493 LEU A C 1
ATOM 3763 O O . LEU A 1 493 ? 13.656 -15.719 -30.953 1 84.56 493 LEU A O 1
ATOM 3767 N N . ILE A 1 494 ? 12.383 -14.938 -29.328 1 85 494 ILE A N 1
ATOM 3768 C CA . ILE A 1 494 ? 11.883 -13.82 -30.125 1 85 494 ILE A CA 1
ATOM 3769 C C . ILE A 1 494 ? 12.812 -12.617 -29.984 1 85 494 ILE A C 1
ATOM 3771 O O . ILE A 1 494 ? 12.875 -12.008 -28.906 1 85 494 ILE A O 1
ATOM 3775 N N . THR A 1 495 ? 13.516 -12.188 -31.016 1 89.12 495 THR A N 1
ATOM 3776 C CA . THR A 1 495 ? 14.508 -11.117 -30.938 1 89.12 495 THR A CA 1
ATOM 3777 C C . THR A 1 495 ? 14.109 -9.945 -31.828 1 89.12 495 THR A C 1
ATOM 3779 O O . THR A 1 495 ? 14.867 -8.992 -31.984 1 89.12 495 THR A O 1
ATOM 3782 N N . ASP A 1 496 ? 12.922 -10.07 -32.406 1 86.75 496 ASP A N 1
ATOM 3783 C CA . ASP A 1 496 ? 12.391 -9.016 -33.25 1 86.75 496 ASP A CA 1
ATOM 3784 C C . ASP A 1 496 ? 11.109 -8.43 -32.656 1 86.75 496 ASP A C 1
ATOM 3786 O O . ASP A 1 496 ? 10.141 -9.164 -32.406 1 86.75 496 ASP A O 1
ATOM 3790 N N . LEU A 1 497 ? 11.164 -7.199 -32.531 1 87.75 497 LEU A N 1
ATOM 3791 C CA . LEU A 1 497 ? 10.062 -6.531 -31.828 1 87.75 497 LEU A CA 1
ATOM 3792 C C . LEU A 1 497 ? 8.781 -6.617 -32.656 1 87.75 497 LEU A C 1
ATOM 3794 O O . LEU A 1 497 ? 7.695 -6.781 -32.094 1 87.75 497 LEU A O 1
ATOM 3798 N N . HIS A 1 498 ? 8.852 -6.449 -33.938 1 83.75 498 HIS A N 1
ATOM 3799 C CA . HIS A 1 498 ? 7.684 -6.555 -34.781 1 83.75 498 HIS A CA 1
ATOM 3800 C C . HIS A 1 498 ? 7.082 -7.957 -34.75 1 83.75 498 HIS A C 1
ATOM 3802 O O . HIS A 1 498 ? 5.859 -8.109 -34.688 1 83.75 498 HIS A O 1
ATOM 3808 N N . ALA A 1 499 ? 7.988 -8.898 -34.75 1 80.31 499 ALA A N 1
ATOM 3809 C CA . ALA A 1 499 ? 7.535 -10.281 -34.625 1 80.31 499 ALA A CA 1
ATOM 3810 C C . ALA A 1 499 ? 6.812 -10.492 -33.281 1 80.31 499 ALA A C 1
ATOM 3812 O O . ALA A 1 499 ? 5.781 -11.172 -33.219 1 80.31 499 ALA A O 1
ATOM 3813 N N . SER A 1 500 ? 7.402 -9.945 -32.344 1 83.25 500 SER A N 1
ATOM 3814 C CA . SER A 1 500 ? 6.789 -10.047 -31.016 1 83.25 500 SER A CA 1
ATOM 3815 C C . SER A 1 500 ? 5.387 -9.453 -31.016 1 83.25 500 SER A C 1
ATOM 3817 O O . SER A 1 500 ? 4.461 -10.039 -30.438 1 83.25 500 SER A O 1
ATOM 3819 N N . PHE A 1 501 ? 5.262 -8.406 -31.625 1 81.94 501 PHE A N 1
ATOM 3820 C CA . PHE A 1 501 ? 3.979 -7.715 -31.719 1 81.94 501 PHE A CA 1
ATOM 3821 C C . PHE A 1 501 ? 2.961 -8.555 -32.469 1 81.94 501 PHE A C 1
ATOM 3823 O O . PHE A 1 501 ? 1.812 -8.688 -32.031 1 81.94 501 PHE A O 1
ATOM 3830 N N . MET A 1 502 ? 3.326 -9.102 -33.562 1 78.62 502 MET A N 1
ATOM 3831 C CA . MET A 1 502 ? 2.443 -9.914 -34.375 1 78.62 502 MET A CA 1
ATOM 3832 C C . MET A 1 502 ? 1.97 -11.148 -33.625 1 78.62 502 MET A C 1
ATOM 3834 O O . MET A 1 502 ? 0.802 -11.531 -33.719 1 78.62 502 MET A O 1
ATOM 3838 N N . LEU A 1 503 ? 2.867 -11.727 -32.906 1 78.19 503 LEU A N 1
ATOM 3839 C CA . LEU A 1 503 ? 2.533 -12.922 -32.156 1 78.19 503 LEU A CA 1
ATOM 3840 C C . LEU A 1 503 ? 1.585 -12.586 -31.016 1 78.19 503 LEU A C 1
ATOM 3842 O O . LEU A 1 503 ? 0.72 -13.398 -30.656 1 78.19 503 LEU A O 1
ATOM 3846 N N . ALA A 1 504 ? 1.811 -11.445 -30.469 1 77.88 504 ALA A N 1
ATOM 3847 C CA . ALA A 1 504 ? 0.938 -11 -29.391 1 77.88 504 ALA A CA 1
ATOM 3848 C C . ALA A 1 504 ? -0.488 -10.789 -29.891 1 77.88 504 ALA A C 1
ATOM 3850 O O . ALA A 1 504 ? -1.449 -11.008 -29.141 1 77.88 504 ALA A O 1
ATOM 3851 N N . GLU A 1 505 ? -0.595 -10.391 -31.047 1 78.5 505 GLU A N 1
ATOM 3852 C CA . GLU A 1 505 ? -1.907 -10.094 -31.625 1 78.5 505 GLU A CA 1
ATOM 3853 C C . GLU A 1 505 ? -2.596 -11.367 -32.125 1 78.5 505 GLU A C 1
ATOM 3855 O O . GLU A 1 505 ? -3.814 -11.383 -32.281 1 78.5 505 GLU A O 1
ATOM 3860 N N . ALA A 1 506 ? -1.661 -12.336 -32.156 1 79.44 506 ALA A N 1
ATOM 3861 C CA . ALA A 1 506 ? -2.244 -13.609 -32.562 1 79.44 506 ALA A CA 1
ATOM 3862 C C . ALA A 1 506 ? -2.887 -14.312 -31.359 1 79.44 506 ALA A C 1
ATOM 3864 O O . ALA A 1 506 ? -2.494 -14.078 -30.219 1 79.44 506 ALA A O 1
ATOM 3865 N N . ASP A 1 507 ? -4.121 -14.758 -31.422 1 84.81 507 ASP A N 1
ATOM 3866 C CA . ASP A 1 507 ? -4.855 -15.422 -30.359 1 84.81 507 ASP A CA 1
ATOM 3867 C C . ASP A 1 507 ? -4.18 -16.734 -29.969 1 84.81 507 ASP A C 1
ATOM 3869 O O . ASP A 1 507 ? -4.855 -17.766 -29.781 1 84.81 507 ASP A O 1
ATOM 3873 N N . VAL A 1 508 ? -2.732 -16.719 -30.016 1 85.25 508 VAL A N 1
ATOM 3874 C CA . VAL A 1 508 ? -1.928 -17.828 -29.531 1 85.25 508 VAL A CA 1
ATOM 3875 C C . VAL A 1 508 ? -1.372 -17.516 -28.156 1 85.25 508 VAL A C 1
ATOM 3877 O O . VAL A 1 508 ? -0.829 -16.422 -27.922 1 85.25 508 VAL A O 1
ATOM 3880 N N . GLY A 1 509 ? -1.568 -18.453 -27.234 1 91.38 509 GLY A N 1
ATOM 3881 C CA . GLY A 1 509 ? -1.087 -18.188 -25.891 1 91.38 509 GLY A CA 1
ATOM 3882 C C . GLY A 1 509 ? -1.278 -19.375 -24.953 1 91.38 509 GLY A C 1
ATOM 3883 O O . GLY A 1 509 ? -1.485 -20.5 -25.406 1 91.38 509 GLY A O 1
ATOM 3884 N N . ILE A 1 510 ? -0.996 -19.062 -23.75 1 94.19 510 ILE A N 1
ATOM 3885 C CA . ILE A 1 510 ? -1.062 -20.062 -22.688 1 94.19 510 ILE A CA 1
ATOM 3886 C C . ILE A 1 510 ? -2.289 -19.797 -21.812 1 94.19 510 ILE A C 1
ATOM 3888 O O . ILE A 1 510 ? -2.686 -18.641 -21.609 1 94.19 510 ILE A O 1
ATOM 3892 N N . VAL A 1 511 ? -2.979 -20.875 -21.438 1 96.75 511 VAL A N 1
ATOM 3893 C CA . VAL A 1 511 ? -3.959 -20.812 -20.359 1 96.75 511 VAL A CA 1
ATOM 3894 C C . VAL A 1 511 ? -3.328 -21.312 -19.062 1 96.75 511 VAL A C 1
ATOM 3896 O O . VAL A 1 511 ? -2.742 -22.391 -19.016 1 96.75 511 VAL A O 1
ATOM 3899 N N . ARG A 1 512 ? -3.371 -20.5 -18 1 97 512 ARG A N 1
ATOM 3900 C CA . ARG A 1 512 ? -2.75 -20.859 -16.719 1 97 512 ARG A CA 1
ATOM 3901 C C . ARG A 1 512 ? -3.805 -21.219 -15.688 1 97 512 ARG A C 1
ATOM 3903 O O . ARG A 1 512 ? -4.805 -20.516 -15.531 1 97 512 ARG A O 1
ATOM 3910 N N . VAL A 1 513 ? -3.562 -22.359 -15.078 1 97.56 513 VAL A N 1
ATOM 3911 C CA . VAL A 1 513 ? -4.363 -22.812 -13.945 1 97.56 513 VAL A CA 1
ATOM 3912 C C . VAL A 1 513 ? -3.541 -22.75 -12.664 1 97.56 513 VAL A C 1
ATOM 3914 O O . VAL A 1 513 ? -2.412 -23.234 -12.617 1 97.56 513 VAL A O 1
ATOM 3917 N N . SER A 1 514 ? -4.074 -22.109 -11.68 1 97.69 514 SER A N 1
ATOM 3918 C CA . SER A 1 514 ? -3.367 -22.062 -10.406 1 97.69 514 SER A CA 1
ATOM 3919 C C . SER A 1 514 ? -4.312 -22.312 -9.234 1 97.69 514 SER A C 1
ATOM 3921 O O . SER A 1 514 ? -5.426 -21.781 -9.203 1 97.69 514 SER A O 1
ATOM 3923 N N . LEU A 1 515 ? -3.895 -23.156 -8.352 1 98.12 515 LEU A N 1
ATOM 3924 C CA . LEU A 1 515 ? -4.66 -23.547 -7.176 1 98.12 515 LEU A CA 1
ATOM 3925 C C . LEU A 1 515 ? -4.301 -22.656 -5.98 1 98.12 515 LEU A C 1
ATOM 3927 O O . LEU A 1 515 ? -3.23 -22.047 -5.961 1 98.12 515 LEU A O 1
ATOM 3931 N N . GLY A 1 516 ? -5.211 -22.547 -5.043 1 97.81 516 GLY A N 1
ATOM 3932 C CA . GLY A 1 516 ? -4.965 -21.734 -3.861 1 97.81 516 GLY A CA 1
ATOM 3933 C C . GLY A 1 516 ? -5.691 -22.25 -2.627 1 97.81 516 GLY A C 1
ATOM 3934 O O . GLY A 1 516 ? -5.969 -23.438 -2.51 1 97.81 516 GLY A O 1
ATOM 3935 N N . THR A 1 517 ? -5.902 -21.391 -1.709 1 98 517 THR A N 1
ATOM 3936 C CA . THR A 1 517 ? -6.34 -21.703 -0.353 1 98 517 THR A CA 1
ATOM 3937 C C . THR A 1 517 ? -7.727 -22.344 -0.365 1 98 517 THR A C 1
ATOM 3939 O O . THR A 1 517 ? -8.023 -23.219 0.459 1 98 517 THR A O 1
ATOM 3942 N N . ALA A 1 518 ? -8.562 -22 -1.312 1 98.12 518 ALA A N 1
ATOM 3943 C CA . ALA A 1 518 ? -9.953 -22.453 -1.264 1 98.12 518 ALA A CA 1
ATOM 3944 C C . ALA A 1 518 ? -10.195 -23.594 -2.256 1 98.12 518 ALA A C 1
ATOM 3946 O O . ALA A 1 518 ? -11.305 -24.141 -2.318 1 98.12 518 ALA A O 1
ATOM 3947 N N . THR A 1 519 ? -9.211 -23.969 -3.039 1 98.44 519 THR A N 1
ATOM 3948 C CA . THR A 1 519 ? -9.391 -24.969 -4.09 1 98.44 519 THR A CA 1
ATOM 3949 C C . THR A 1 519 ? -9.719 -26.328 -3.494 1 98.44 519 THR A C 1
ATOM 3951 O O . THR A 1 519 ? -9.188 -26.703 -2.451 1 98.44 519 THR A O 1
ATOM 3954 N N . ASN A 1 520 ? -10.609 -27.031 -4.137 1 97.94 520 ASN A N 1
ATOM 3955 C CA . ASN A 1 520 ? -10.93 -28.391 -3.74 1 97.94 520 ASN A CA 1
ATOM 3956 C C . ASN A 1 520 ? -11.094 -29.312 -4.953 1 97.94 520 ASN A C 1
ATOM 3958 O O . ASN A 1 520 ? -10.875 -28.891 -6.086 1 97.94 520 ASN A O 1
ATOM 3962 N N . PHE A 1 521 ? -11.383 -30.516 -4.668 1 98 521 PHE A N 1
ATOM 3963 C CA . PHE A 1 521 ? -11.461 -31.516 -5.727 1 98 521 PHE A CA 1
ATOM 3964 C C . PHE A 1 521 ? -12.555 -31.156 -6.727 1 98 521 PHE A C 1
ATOM 3966 O O . PHE A 1 521 ? -12.398 -31.375 -7.93 1 98 521 PHE A O 1
ATOM 3973 N N . LYS A 1 522 ? -13.664 -30.688 -6.246 1 97.06 522 LYS A N 1
ATOM 3974 C CA . LYS A 1 522 ? -14.766 -30.328 -7.141 1 97.06 522 LYS A CA 1
ATOM 3975 C C . LYS A 1 522 ? -14.32 -29.297 -8.172 1 97.06 522 LYS A C 1
ATOM 3977 O O . LYS A 1 522 ? -14.688 -29.391 -9.344 1 97.06 522 LYS A O 1
ATOM 3982 N N . ASP A 1 523 ? -13.562 -28.312 -7.699 1 98.06 523 ASP A N 1
ATOM 3983 C CA . ASP A 1 523 ? -13.047 -27.297 -8.617 1 98.06 523 ASP A CA 1
ATOM 3984 C C . ASP A 1 523 ? -12.219 -27.938 -9.727 1 98.06 523 ASP A C 1
ATOM 3986 O O . ASP A 1 523 ? -12.398 -27.641 -10.906 1 98.06 523 ASP A O 1
ATOM 3990 N N . MET A 1 524 ? -11.367 -28.891 -9.422 1 98 524 MET A N 1
ATOM 3991 C CA . MET A 1 524 ? -10.492 -29.562 -10.375 1 98 524 MET A CA 1
ATOM 3992 C C . MET A 1 524 ? -11.305 -30.422 -11.336 1 98 524 MET A C 1
ATOM 3994 O O . MET A 1 524 ? -11.031 -30.453 -12.539 1 98 524 MET A O 1
ATOM 3998 N N . TRP A 1 525 ? -12.227 -31.094 -10.688 1 98 525 TRP A N 1
ATOM 3999 C CA . TRP A 1 525 ? -13.07 -31.969 -11.492 1 98 525 TRP A CA 1
ATOM 4000 C C . TRP A 1 525 ? -13.852 -31.172 -12.531 1 98 525 TRP A C 1
ATOM 4002 O O . TRP A 1 525 ? -13.961 -31.594 -13.688 1 98 525 TRP A O 1
ATOM 4012 N N . ARG A 1 526 ? -14.383 -30.047 -12.156 1 97.69 526 ARG A N 1
ATOM 4013 C CA . ARG A 1 526 ? -15.141 -29.203 -13.062 1 97.69 526 ARG A CA 1
ATOM 4014 C C . ARG A 1 526 ? -14.258 -28.688 -14.195 1 97.69 526 ARG A C 1
ATOM 4016 O O . ARG A 1 526 ? -14.711 -28.562 -15.336 1 97.69 526 ARG A O 1
ATOM 4023 N N . LEU A 1 527 ? -13.023 -28.359 -13.852 1 98.38 527 LEU A N 1
ATOM 4024 C CA . LEU A 1 527 ? -12.102 -27.953 -14.906 1 98.38 527 LEU A CA 1
ATOM 4025 C C . LEU A 1 527 ? -11.883 -29.078 -15.898 1 98.38 527 LEU A C 1
ATOM 4027 O O . LEU A 1 527 ? -11.953 -28.875 -17.109 1 98.38 527 LEU A O 1
ATOM 4031 N N . VAL A 1 528 ? -11.617 -30.281 -15.445 1 98.12 528 VAL A N 1
ATOM 4032 C CA . VAL A 1 528 ? -11.359 -31.438 -16.297 1 98.12 528 VAL A CA 1
ATOM 4033 C C . VAL A 1 528 ? -12.586 -31.719 -17.156 1 98.12 528 VAL A C 1
ATOM 4035 O O . VAL A 1 528 ? -12.469 -32 -18.359 1 98.12 528 VAL A O 1
ATOM 4038 N N . ASN A 1 529 ? -13.742 -31.672 -16.469 1 96.94 529 ASN A N 1
ATOM 4039 C CA . ASN A 1 529 ? -14.992 -31.875 -17.188 1 96.94 529 ASN A CA 1
ATOM 4040 C C . ASN A 1 529 ? -15.156 -30.875 -18.328 1 96.94 529 ASN A C 1
ATOM 4042 O O . ASN A 1 529 ? -15.562 -31.25 -19.438 1 96.94 529 ASN A O 1
ATOM 4046 N N . PHE A 1 530 ? -14.914 -29.625 -18.172 1 97.19 530 PHE A N 1
ATOM 4047 C CA . PHE A 1 530 ? -14.969 -28.578 -19.188 1 97.19 530 PHE A CA 1
ATOM 4048 C C . PHE A 1 530 ? -13.977 -28.859 -20.312 1 97.19 530 PHE A C 1
ATOM 4050 O O . PHE A 1 530 ? -14.328 -28.781 -21.5 1 97.19 530 PHE A O 1
ATOM 4057 N N . VAL A 1 531 ? -12.688 -29.188 -19.891 1 98.06 531 VAL A N 1
ATOM 4058 C CA . VAL A 1 531 ? -11.633 -29.422 -20.859 1 98.06 531 VAL A CA 1
ATOM 4059 C C . VAL A 1 531 ? -12.016 -30.594 -21.781 1 98.06 531 VAL A C 1
ATOM 4061 O O . VAL A 1 531 ? -11.766 -30.547 -22.984 1 98.06 531 VAL A O 1
ATOM 4064 N N . LYS A 1 532 ? -12.641 -31.625 -21.281 1 96.25 532 LYS A N 1
ATOM 4065 C CA . LYS A 1 532 ? -13.102 -32.75 -22.078 1 96.25 532 LYS A CA 1
ATOM 4066 C C . LYS A 1 532 ? -14.133 -32.312 -23.109 1 96.25 532 LYS A C 1
ATOM 4068 O O . LYS A 1 532 ? -14.188 -32.875 -24.203 1 96.25 532 LYS A O 1
ATOM 4073 N N . LYS A 1 533 ? -14.883 -31.344 -22.781 1 95.44 533 LYS A N 1
ATOM 4074 C CA . LYS A 1 533 ? -15.898 -30.859 -23.703 1 95.44 533 LYS A CA 1
ATOM 4075 C C . LYS A 1 533 ? -15.266 -30.234 -24.938 1 95.44 533 LYS A C 1
ATOM 4077 O O . LYS A 1 533 ? -15.867 -30.234 -26.016 1 95.44 533 LYS A O 1
ATOM 4082 N N . LEU A 1 534 ? -14.133 -29.75 -24.781 1 96.5 534 LEU A N 1
ATOM 4083 C CA . LEU A 1 534 ? -13.438 -29.141 -25.906 1 96.5 534 LEU A CA 1
ATOM 4084 C C . LEU A 1 534 ? -13.125 -30.156 -26.984 1 96.5 534 LEU A C 1
ATOM 4086 O O . LEU A 1 534 ? -12.859 -29.797 -28.141 1 96.5 534 LEU A O 1
ATOM 4090 N N . THR A 1 535 ? -13.141 -31.484 -26.672 1 95.62 535 THR A N 1
ATOM 4091 C CA . THR A 1 535 ? -12.844 -32.531 -27.656 1 95.62 535 THR A CA 1
ATOM 4092 C C . THR A 1 535 ? -14.094 -32.875 -28.469 1 95.62 535 THR A C 1
ATOM 4094 O O . THR A 1 535 ? -14 -33.562 -29.5 1 95.62 535 THR A O 1
ATOM 4097 N N . ASP A 1 536 ? -15.219 -32.469 -27.922 1 94.31 536 ASP A N 1
ATOM 4098 C CA . ASP A 1 536 ? -16.484 -32.719 -28.625 1 94.31 536 ASP A CA 1
ATOM 4099 C C . ASP A 1 536 ? -16.672 -31.734 -29.766 1 94.31 536 ASP A C 1
ATOM 4101 O O . ASP A 1 536 ? -16.859 -30.531 -29.547 1 94.31 536 ASP A O 1
ATOM 4105 N N . LYS A 1 537 ? -16.766 -32.219 -30.906 1 93 537 LYS A N 1
ATOM 4106 C CA . LYS A 1 537 ? -16.812 -31.391 -32.125 1 93 537 LYS A CA 1
ATOM 4107 C C . LYS A 1 537 ? -18.047 -30.516 -32.156 1 93 537 LYS A C 1
ATOM 4109 O O . LYS A 1 537 ? -17.984 -29.328 -32.469 1 93 537 LYS A O 1
ATOM 4114 N N . GLN A 1 538 ? -19.141 -31.094 -31.844 1 94.56 538 GLN A N 1
ATOM 4115 C CA . GLN A 1 538 ? -20.391 -30.344 -31.875 1 94.56 538 GLN A CA 1
ATOM 4116 C C . GLN A 1 538 ? -20.406 -29.234 -30.828 1 94.56 538 GLN A C 1
ATOM 4118 O O . GLN A 1 538 ? -20.797 -28.109 -31.125 1 94.56 538 GLN A O 1
ATOM 4123 N N . TRP A 1 539 ? -20 -29.578 -29.672 1 95.12 539 TRP A N 1
ATOM 4124 C CA . TRP A 1 539 ? -19.953 -28.594 -28.578 1 95.12 539 TRP A CA 1
ATOM 4125 C C . TRP A 1 539 ? -19.031 -27.438 -28.938 1 95.12 539 TRP A C 1
ATOM 4127 O O . TRP A 1 539 ? -19.391 -26.266 -28.766 1 95.12 539 TRP A O 1
ATOM 4137 N N . LEU A 1 540 ? -17.938 -27.734 -29.453 1 95.88 540 LEU A N 1
ATOM 4138 C CA . LEU A 1 540 ? -16.922 -26.75 -29.797 1 95.88 540 LEU A CA 1
ATOM 4139 C C . LEU A 1 540 ? -17.422 -25.797 -30.891 1 95.88 540 LEU A C 1
ATOM 4141 O O . LEU A 1 540 ? -17.25 -24.578 -30.781 1 95.88 540 LEU A O 1
ATOM 4145 N N . ASN A 1 541 ? -18.016 -26.344 -31.922 1 94.81 541 ASN A N 1
ATOM 4146 C CA . ASN A 1 541 ? -18.516 -25.531 -33.031 1 94.81 541 ASN A CA 1
ATOM 4147 C C . ASN A 1 541 ? -19.609 -24.578 -32.594 1 94.81 541 ASN A C 1
ATOM 4149 O O . ASN A 1 541 ? -19.641 -23.422 -33.031 1 94.81 541 ASN A O 1
ATOM 4153 N N . GLU A 1 542 ? -20.453 -25.062 -31.75 1 97 542 GLU A N 1
ATOM 4154 C CA . GLU A 1 542 ? -21.531 -24.219 -31.25 1 97 542 GLU A CA 1
ATOM 4155 C C . GLU A 1 542 ? -20.984 -23.062 -30.422 1 97 542 GLU A C 1
ATOM 4157 O O . GLU A 1 542 ? -21.469 -21.922 -30.547 1 97 542 GLU A O 1
ATOM 4162 N N . ARG A 1 543 ? -20.078 -23.391 -29.562 1 96.75 543 ARG A N 1
ATOM 4163 C CA . ARG A 1 543 ? -19.484 -22.344 -28.734 1 96.75 543 ARG A CA 1
ATOM 4164 C C . ARG A 1 543 ? -18.672 -21.359 -29.594 1 96.75 543 ARG A C 1
ATOM 4166 O O . ARG A 1 543 ? -18.656 -20.156 -29.312 1 96.75 543 ARG A O 1
ATOM 4173 N N . TRP A 1 544 ? -17.984 -21.844 -30.547 1 96.62 544 TRP A N 1
ATOM 4174 C CA . TRP A 1 544 ? -17.188 -21 -31.422 1 96.62 544 TRP A CA 1
ATOM 4175 C C . TRP A 1 544 ? -18.078 -20.016 -32.188 1 96.62 544 TRP A C 1
ATOM 4177 O O . TRP A 1 544 ? -17.766 -18.844 -32.312 1 96.62 544 TRP A O 1
ATOM 4187 N N . GLU A 1 545 ? -19.172 -20.5 -32.719 1 96.25 545 GLU A N 1
ATOM 4188 C CA . GLU A 1 545 ? -20.125 -19.656 -33.406 1 96.25 545 GLU A CA 1
ATOM 4189 C C . GLU A 1 545 ? -20.625 -18.531 -32.5 1 96.25 545 GLU A C 1
ATOM 4191 O O . GLU A 1 545 ? -20.75 -17.375 -32.938 1 96.25 545 GLU A O 1
ATOM 4196 N N . ARG A 1 546 ? -20.891 -18.906 -31.312 1 96.56 546 ARG A N 1
ATOM 4197 C CA . ARG A 1 546 ? -21.328 -17.906 -30.359 1 96.56 546 ARG A CA 1
ATOM 4198 C C . ARG A 1 546 ? -20.234 -16.891 -30.078 1 96.56 546 ARG A C 1
ATOM 4200 O O . ARG A 1 546 ? -20.5 -15.688 -29.984 1 96.56 546 ARG A O 1
ATOM 4207 N N . TYR A 1 547 ? -19.062 -17.328 -29.891 1 96.25 547 TYR A N 1
ATOM 4208 C CA . TYR A 1 547 ? -17.922 -16.484 -29.641 1 96.25 547 TYR A CA 1
ATOM 4209 C C . TYR A 1 547 ? -17.719 -15.469 -30.766 1 96.25 547 TYR A C 1
ATOM 4211 O O . TYR A 1 547 ? -17.547 -14.273 -30.5 1 96.25 547 TYR A O 1
ATOM 4219 N N . VAL A 1 548 ? -17.781 -15.938 -31.969 1 95.19 548 VAL A N 1
ATOM 4220 C CA . VAL A 1 548 ? -17.625 -15.086 -33.156 1 95.19 548 VAL A CA 1
ATOM 4221 C C . VAL A 1 548 ? -18.766 -14.078 -33.219 1 95.19 548 VAL A C 1
ATOM 4223 O O . VAL A 1 548 ? -18.562 -12.914 -33.531 1 95.19 548 VAL A O 1
ATOM 4226 N N . GLY A 1 549 ? -19.906 -14.453 -32.875 1 93.94 549 GLY A N 1
ATOM 4227 C CA . GLY A 1 549 ? -21.078 -13.602 -32.906 1 93.94 549 GLY A CA 1
ATOM 4228 C C . GLY A 1 549 ? -21.047 -12.508 -31.844 1 93.94 549 GLY A C 1
ATOM 4229 O O . GLY A 1 549 ? -21.719 -11.477 -31.984 1 93.94 549 GLY A O 1
ATOM 4230 N N . GLU A 1 550 ? -20.281 -12.766 -30.797 1 93.5 550 GLU A N 1
ATOM 4231 C CA . GLU A 1 550 ? -20.203 -11.805 -29.703 1 93.5 550 GLU A CA 1
ATOM 4232 C C . GLU A 1 550 ? -19.062 -10.797 -29.922 1 93.5 550 GLU A C 1
ATOM 4234 O O . GLU A 1 550 ? -18.406 -10.391 -28.969 1 93.5 550 GLU A O 1
ATOM 4239 N N . GLY A 1 551 ? -18.719 -10.531 -31.172 1 87.06 551 GLY A N 1
ATOM 4240 C CA . GLY A 1 551 ? -17.812 -9.43 -31.469 1 87.06 551 GLY A CA 1
ATOM 4241 C C . GLY A 1 551 ? -16.391 -9.875 -31.766 1 87.06 551 GLY A C 1
ATOM 4242 O O . GLY A 1 551 ? -15.469 -9.07 -31.781 1 87.06 551 GLY A O 1
ATOM 4243 N N . ASN A 1 552 ? -16.156 -11.172 -31.938 1 90.25 552 ASN A N 1
ATOM 4244 C CA . ASN A 1 552 ? -14.828 -11.672 -32.25 1 90.25 552 ASN A CA 1
ATOM 4245 C C . ASN A 1 552 ? -14.727 -12.195 -33.656 1 90.25 552 ASN A C 1
ATOM 4247 O O . ASN A 1 552 ? -14.109 -13.234 -33.906 1 90.25 552 ASN A O 1
ATOM 4251 N N . ALA A 1 553 ? -15.367 -11.562 -34.656 1 85.81 553 ALA A N 1
ATOM 4252 C CA . ALA A 1 553 ? -15.5 -12.016 -36.031 1 85.81 553 ALA A CA 1
ATOM 4253 C C . ALA A 1 553 ? -14.125 -12.18 -36.688 1 85.81 553 ALA A C 1
ATOM 4255 O O . ALA A 1 553 ? -13.953 -13.016 -37.562 1 85.81 553 ALA A O 1
ATOM 4256 N N . GLY A 1 554 ? -13.117 -11.586 -36.312 1 84.88 554 GLY A N 1
ATOM 4257 C CA . GLY A 1 554 ? -11.812 -11.688 -36.938 1 84.88 554 GLY A CA 1
ATOM 4258 C C . GLY A 1 554 ? -10.914 -12.727 -36.281 1 84.88 554 GLY A C 1
ATOM 4259 O O . GLY A 1 554 ? -9.828 -13.023 -36.781 1 84.88 554 GLY A O 1
ATOM 4260 N N . ALA A 1 555 ? -11.438 -13.461 -35.375 1 90.5 555 ALA A N 1
ATOM 4261 C CA . ALA A 1 555 ? -10.633 -14.438 -34.656 1 90.5 555 ALA A CA 1
ATOM 4262 C C . ALA A 1 555 ? -10.547 -15.758 -35.406 1 90.5 555 ALA A C 1
ATOM 4264 O O . ALA A 1 555 ? -11.414 -16.062 -36.219 1 90.5 555 ALA A O 1
ATOM 4265 N N . LYS A 1 556 ? -9.469 -16.469 -35.219 1 92.56 556 LYS A N 1
ATOM 4266 C CA . LYS A 1 556 ? -9.289 -17.828 -35.719 1 92.56 556 LYS A CA 1
ATOM 4267 C C . LYS A 1 556 ? -9.32 -18.859 -34.594 1 92.56 556 LYS A C 1
ATOM 4269 O O . LYS A 1 556 ? -8.734 -18.625 -33.531 1 92.56 556 LYS A O 1
ATOM 4274 N N . LEU A 1 557 ? -10.016 -19.906 -34.875 1 94.06 557 LEU A N 1
ATOM 4275 C CA . LEU A 1 557 ? -10.148 -20.938 -33.875 1 94.06 557 LEU A CA 1
ATOM 4276 C C . LEU A 1 557 ? -8.805 -21.594 -33.594 1 94.06 557 LEU A C 1
ATOM 4278 O O . LEU A 1 557 ? -8.516 -21.969 -32.438 1 94.06 557 LEU A O 1
ATOM 4282 N N . GLU A 1 558 ? -8.094 -21.875 -34.625 1 92.81 558 GLU A N 1
ATOM 4283 C CA . GLU A 1 558 ? -6.773 -22.484 -34.469 1 92.81 558 GLU A CA 1
ATOM 4284 C C . GLU A 1 558 ? -5.715 -21.719 -35.25 1 92.81 558 GLU A C 1
ATOM 4286 O O . GLU A 1 558 ? -6.02 -21.109 -36.281 1 92.81 558 GLU A O 1
ATOM 4291 N N . ASN A 1 559 ? -4.574 -21.719 -34.688 1 89.5 559 ASN A N 1
ATOM 4292 C CA . ASN A 1 559 ? -3.449 -20.984 -35.281 1 89.5 559 ASN A CA 1
ATOM 4293 C C . ASN A 1 559 ? -2.215 -21.875 -35.406 1 89.5 559 ASN A C 1
ATOM 4295 O O . ASN A 1 559 ? -1.942 -22.703 -34.531 1 89.5 559 ASN A O 1
ATOM 4299 N N . ASP A 1 560 ? -1.492 -21.719 -36.5 1 88.12 560 ASP A N 1
ATOM 4300 C CA . ASP A 1 560 ? -0.218 -22.391 -36.719 1 88.12 560 ASP A CA 1
ATOM 4301 C C . ASP A 1 560 ? 0.945 -21.562 -36.188 1 88.12 560 ASP A C 1
ATOM 4303 O O . ASP A 1 560 ? 1.417 -20.641 -36.844 1 88.12 560 ASP A O 1
ATOM 4307 N N . ILE A 1 561 ? 1.453 -21.984 -35.062 1 83.19 561 ILE A N 1
ATOM 4308 C CA . ILE A 1 561 ? 2.498 -21.219 -34.406 1 83.19 561 ILE A CA 1
ATOM 4309 C C . ILE A 1 561 ? 3.729 -21.125 -35.281 1 83.19 561 ILE A C 1
ATOM 4311 O O . ILE A 1 561 ? 4.324 -20.047 -35.406 1 83.19 561 ILE A O 1
ATOM 4315 N N . GLU A 1 562 ? 4.086 -22.203 -35.906 1 82.31 562 GLU A N 1
ATOM 4316 C CA . GLU A 1 562 ? 5.262 -22.234 -36.75 1 82.31 562 GLU A CA 1
ATOM 4317 C C . GLU A 1 562 ? 5.102 -21.266 -37.938 1 82.31 562 GLU A C 1
ATOM 4319 O O . GLU A 1 562 ? 6.023 -20.531 -38.25 1 82.31 562 GLU A O 1
ATOM 4324 N N . ALA A 1 563 ? 3.975 -21.359 -38.5 1 84.25 563 ALA A N 1
ATOM 4325 C CA . ALA A 1 563 ? 3.695 -20.484 -39.625 1 84.25 563 ALA A CA 1
ATOM 4326 C C . ALA A 1 563 ? 3.721 -19.016 -39.188 1 84.25 563 ALA A C 1
ATOM 4328 O O . ALA A 1 563 ? 4.195 -18.156 -39.938 1 84.25 563 ALA A O 1
ATOM 4329 N N . LEU A 1 564 ? 3.18 -18.719 -38.062 1 83 564 LEU A N 1
ATOM 4330 C CA . LEU A 1 564 ? 3.141 -17.359 -37.531 1 83 564 LEU A CA 1
ATOM 4331 C C . LEU A 1 564 ? 4.547 -16.844 -37.25 1 83 564 LEU A C 1
ATOM 4333 O O . LEU A 1 564 ? 4.871 -15.703 -37.562 1 83 564 LEU A O 1
ATOM 4337 N N . VAL A 1 565 ? 5.328 -17.688 -36.719 1 80.25 565 VAL A N 1
ATOM 4338 C CA . VAL A 1 565 ? 6.703 -17.328 -36.375 1 80.25 565 VAL A CA 1
ATOM 4339 C C . VAL A 1 565 ? 7.484 -17.062 -37.656 1 80.25 565 VAL A C 1
ATOM 4341 O O . VAL A 1 565 ? 8.242 -16.094 -37.75 1 80.25 565 VAL A O 1
ATOM 4344 N N . GLN A 1 566 ? 7.254 -17.906 -38.656 1 82.56 566 GLN A N 1
ATOM 4345 C CA . GLN A 1 566 ? 7.91 -17.734 -39.938 1 82.56 566 GLN A CA 1
ATOM 4346 C C . GLN A 1 566 ? 7.48 -16.422 -40.594 1 82.56 566 GLN A C 1
ATOM 4348 O O . GLN A 1 566 ? 8.305 -15.727 -41.188 1 82.56 566 GLN A O 1
ATOM 4353 N N . MET A 1 567 ? 6.242 -16.188 -40.5 1 79.81 567 MET A N 1
ATOM 4354 C CA . MET A 1 567 ? 5.711 -14.953 -41.062 1 79.81 567 MET A CA 1
ATOM 4355 C C . MET A 1 567 ? 6.297 -13.727 -40.375 1 79.81 567 MET A C 1
ATOM 4357 O O . MET A 1 567 ? 6.613 -12.734 -41.031 1 79.81 567 MET A O 1
ATOM 4361 N N . ALA A 1 568 ? 6.41 -13.82 -39.062 1 75.69 568 ALA A N 1
ATOM 4362 C CA . ALA A 1 568 ? 6.918 -12.703 -38.281 1 75.69 568 ALA A CA 1
ATOM 4363 C C . ALA A 1 568 ? 8.398 -12.461 -38.562 1 75.69 568 ALA A C 1
ATOM 4365 O O . ALA A 1 568 ? 8.859 -11.32 -38.562 1 75.69 568 ALA A O 1
ATOM 4366 N N . THR A 1 569 ? 9.086 -13.484 -38.938 1 71.62 569 THR A N 1
ATOM 4367 C CA . THR A 1 569 ? 10.516 -13.367 -39.188 1 71.62 569 THR A CA 1
ATOM 4368 C C . THR A 1 569 ? 10.781 -12.992 -40.656 1 71.62 569 THR A C 1
ATOM 4370 O O . THR A 1 569 ? 11.766 -12.312 -40.938 1 71.62 569 THR A O 1
ATOM 4373 N N . ARG A 1 570 ? 9.977 -13.5 -41.625 1 62.34 570 ARG A N 1
ATOM 4374 C CA . ARG A 1 570 ? 10.141 -13.172 -43.031 1 62.34 570 ARG A CA 1
ATOM 4375 C C . ARG A 1 570 ? 9.82 -11.703 -43.312 1 62.34 570 ARG A C 1
ATOM 4377 O O . ARG A 1 570 ? 10.453 -11.07 -44.156 1 62.34 570 ARG A O 1
ATOM 4384 N N . LYS A 1 571 ? 8.641 -11.344 -42.844 1 49.25 571 LYS A N 1
ATOM 4385 C CA . LYS A 1 571 ? 8.266 -9.969 -43.156 1 49.25 571 LYS A CA 1
ATOM 4386 C C . LYS A 1 571 ? 9.414 -9.008 -42.875 1 49.25 571 LYS A C 1
ATOM 4388 O O . LYS A 1 571 ? 9.406 -7.859 -43.312 1 49.25 571 LYS A O 1
ATOM 4393 N N . ARG A 1 572 ? 10.383 -9.164 -42.281 1 52.47 572 ARG A N 1
ATOM 4394 C CA . ARG A 1 572 ? 11.602 -8.359 -42.156 1 52.47 572 ARG A CA 1
ATOM 4395 C C . ARG A 1 572 ? 12.422 -8.406 -43.438 1 52.47 572 ARG A C 1
ATOM 4397 O O . ARG A 1 572 ? 13.227 -7.512 -43.688 1 52.47 572 ARG A O 1
ATOM 4404 N N . ALA A 1 573 ? 12.609 -9.656 -44.156 1 39.41 573 ALA A N 1
ATOM 4405 C CA . ALA A 1 573 ? 13.492 -9.727 -45.312 1 39.41 573 ALA A CA 1
ATOM 4406 C C . ALA A 1 573 ? 12.945 -8.906 -46.469 1 39.41 573 ALA A C 1
ATOM 4408 O O . ALA A 1 573 ? 13.68 -8.57 -47.406 1 39.41 573 ALA A O 1
ATOM 4409 N N . GLN A 1 574 ? 11.766 -8.656 -46.375 1 33.66 574 GLN A N 1
ATOM 4410 C CA . GLN A 1 574 ? 11.375 -7.805 -47.5 1 33.66 574 GLN A CA 1
ATOM 4411 C C . GLN A 1 574 ? 11.406 -6.332 -47.094 1 33.66 574 GLN A C 1
ATOM 4413 O O . GLN A 1 574 ? 10.969 -5.973 -46 1 33.66 574 GLN A O 1
ATOM 4418 N N . MET B 1 1 ? -29.266 31.5 31.875 1 66.25 1 MET B N 1
ATOM 4419 C CA . MET B 1 1 ? -28.219 31.047 32.781 1 66.25 1 MET B CA 1
ATOM 4420 C C . MET B 1 1 ? -28.453 29.578 33.188 1 66.25 1 MET B C 1
ATOM 4422 O O . MET B 1 1 ? -27.531 28.766 33.094 1 66.25 1 MET B O 1
ATOM 4426 N N . SER B 1 2 ? -29.703 29.25 33.5 1 73.69 2 SER B N 1
ATOM 4427 C CA . SER B 1 2 ? -29.984 27.891 33.938 1 73.69 2 SER B CA 1
ATOM 4428 C C . SER B 1 2 ? -29.828 26.891 32.781 1 73.69 2 SER B C 1
ATOM 4430 O O . SER B 1 2 ? -29.219 25.828 32.969 1 73.69 2 SER B O 1
ATOM 4432 N N . LEU B 1 3 ? -30.25 27.219 31.703 1 83 3 LEU B N 1
ATOM 4433 C CA . LEU B 1 3 ? -30.172 26.312 30.562 1 83 3 LEU B CA 1
ATOM 4434 C C . LEU B 1 3 ? -28.719 26.109 30.125 1 83 3 LEU B C 1
ATOM 4436 O O . LEU B 1 3 ? -28.344 25 29.766 1 83 3 LEU B O 1
ATOM 4440 N N . THR B 1 4 ? -28.062 27.078 30.281 1 86.69 4 THR B N 1
ATOM 4441 C CA . THR B 1 4 ? -26.656 27.016 29.922 1 86.69 4 THR B CA 1
ATOM 4442 C C . THR B 1 4 ? -25.906 26.047 30.844 1 86.69 4 THR B C 1
ATOM 4444 O O . THR B 1 4 ? -25.031 25.312 30.391 1 86.69 4 THR B O 1
ATOM 4447 N N . LEU B 1 5 ? -26.281 26.062 32.031 1 86.25 5 LEU B N 1
ATOM 4448 C CA . LEU B 1 5 ? -25.609 25.188 33 1 86.25 5 LEU B CA 1
ATOM 4449 C C . LEU B 1 5 ? -25.969 23.719 32.75 1 86.25 5 LEU B C 1
ATOM 4451 O O . LEU B 1 5 ? -25.109 22.844 32.875 1 86.25 5 LEU B O 1
ATOM 4455 N N . ILE B 1 6 ? -27.156 23.469 32.438 1 87.06 6 ILE B N 1
ATOM 4456 C CA . ILE B 1 6 ? -27.594 22.109 32.156 1 87.06 6 ILE B CA 1
ATOM 4457 C C . ILE B 1 6 ? -26.844 21.578 30.938 1 87.06 6 ILE B C 1
ATOM 4459 O O . ILE B 1 6 ? -26.344 20.453 30.938 1 87.06 6 ILE B O 1
ATOM 4463 N N . LYS B 1 7 ? -26.797 22.359 30 1 88.88 7 LYS B N 1
ATOM 4464 C CA . LYS B 1 7 ? -26.078 21.984 28.781 1 88.88 7 LYS B CA 1
ATOM 4465 C C . LYS B 1 7 ? -24.594 21.781 29.062 1 88.88 7 LYS B C 1
ATOM 4467 O O . LYS B 1 7 ? -23.969 20.891 28.484 1 88.88 7 LYS B O 1
ATOM 4472 N N . ALA B 1 8 ? -24.188 22.547 29.922 1 90.75 8 ALA B N 1
ATOM 4473 C CA . ALA B 1 8 ? -22.781 22.469 30.281 1 90.75 8 ALA B CA 1
ATOM 4474 C C . ALA B 1 8 ? -22.469 21.156 31 1 90.75 8 ALA B C 1
ATOM 4476 O O . ALA B 1 8 ? -21.406 20.578 30.797 1 90.75 8 ALA B O 1
ATOM 4477 N N . VAL B 1 9 ? -23.328 20.75 31.828 1 86.88 9 VAL B N 1
ATOM 4478 C CA . VAL B 1 9 ? -23.141 19.484 32.531 1 86.88 9 VAL B CA 1
ATOM 4479 C C . VAL B 1 9 ? -23.094 18.344 31.531 1 86.88 9 VAL B C 1
ATOM 4481 O O . VAL B 1 9 ? -22.219 17.469 31.625 1 86.88 9 VAL B O 1
ATOM 4484 N N . SER B 1 10 ? -23.969 18.391 30.656 1 87.75 10 SER B N 1
ATOM 4485 C CA . SER B 1 10 ? -23.984 17.359 29.609 1 87.75 10 SER B CA 1
ATOM 4486 C C . SER B 1 10 ? -22.688 17.375 28.797 1 87.75 10 SER B C 1
ATOM 4488 O O . SER B 1 10 ? -22.141 16.328 28.453 1 87.75 10 SER B O 1
ATOM 4490 N N . THR B 1 11 ? -22.25 18.469 28.516 1 88.5 11 THR B N 1
ATOM 4491 C CA . THR B 1 11 ? -21.016 18.641 27.766 1 88.5 11 THR B CA 1
ATOM 4492 C C . THR B 1 11 ? -19.828 18.078 28.547 1 88.5 11 THR B C 1
ATOM 4494 O O . THR B 1 11 ? -18.984 17.375 27.984 1 88.5 11 THR B O 1
ATOM 4497 N N . ALA B 1 12 ? -19.844 18.344 29.781 1 87.75 12 ALA B N 1
ATOM 4498 C CA . ALA B 1 12 ? -18.734 17.891 30.625 1 87.75 12 ALA B CA 1
ATOM 4499 C C . ALA B 1 12 ? -18.719 16.375 30.734 1 87.75 12 ALA B C 1
ATOM 4501 O O . ALA B 1 12 ? -17.656 15.758 30.812 1 87.75 12 ALA B O 1
ATOM 4502 N N . ILE B 1 13 ? -19.797 15.797 30.734 1 84.81 13 ILE B N 1
ATOM 4503 C CA . ILE B 1 13 ? -19.922 14.352 30.844 1 84.81 13 ILE B CA 1
ATOM 4504 C C . ILE B 1 13 ? -19.406 13.688 29.562 1 84.81 13 ILE B C 1
ATOM 4506 O O . ILE B 1 13 ? -18.703 12.68 29.625 1 84.81 13 ILE B O 1
ATOM 4510 N N . LYS B 1 14 ? -19.734 14.289 28.484 1 85.94 14 LYS B N 1
ATOM 4511 C CA . LYS B 1 14 ? -19.422 13.711 27.188 1 85.94 14 LYS B CA 1
ATOM 4512 C C . LYS B 1 14 ? -17.984 14.008 26.781 1 85.94 14 LYS B C 1
ATOM 4514 O O . LYS B 1 14 ? -17.453 13.391 25.844 1 85.94 14 LYS B O 1
ATOM 4519 N N . ASN B 1 15 ? -17.391 14.906 27.484 1 87.5 15 ASN B N 1
ATOM 4520 C CA . ASN B 1 15 ? -16.031 15.32 27.172 1 87.5 15 ASN B CA 1
ATOM 4521 C C . ASN B 1 15 ? -15.164 15.359 28.422 1 87.5 15 ASN B C 1
ATOM 4523 O O . ASN B 1 15 ? -14.93 16.438 29 1 87.5 15 ASN B O 1
ATOM 4527 N N . PRO B 1 16 ? -14.578 14.281 28.734 1 84.31 16 PRO B N 1
ATOM 4528 C CA . PRO B 1 16 ? -13.844 14.172 30 1 84.31 16 PRO B CA 1
ATOM 4529 C C . PRO B 1 16 ? -12.648 15.117 30.062 1 84.31 16 PRO B C 1
ATOM 4531 O O . PRO B 1 16 ? -12.133 15.383 31.156 1 84.31 16 PRO B O 1
ATOM 4534 N N . HIS B 1 17 ? -12.289 15.664 28.984 1 84.31 17 HIS B N 1
ATOM 4535 C CA . HIS B 1 17 ? -11.141 16.562 28.969 1 84.31 17 HIS B CA 1
ATOM 4536 C C . HIS B 1 17 ? -11.555 18 29.297 1 84.31 17 HIS B C 1
ATOM 4538 O O . HIS B 1 17 ? -10.703 18.875 29.469 1 84.31 17 HIS B O 1
ATOM 4544 N N . LEU B 1 18 ? -12.867 18.266 29.469 1 88.69 18 LEU B N 1
ATOM 4545 C CA . LEU B 1 18 ? -13.375 19.594 29.797 1 88.69 18 LEU B CA 1
ATOM 4546 C C . LEU B 1 18 ? -13.898 19.641 31.219 1 88.69 18 LEU B C 1
ATOM 4548 O O . LEU B 1 18 ? -14.688 18.781 31.625 1 88.69 18 LEU B O 1
ATOM 4552 N N . SER B 1 19 ? -13.5 20.625 31.906 1 90.44 19 SER B N 1
ATOM 4553 C CA . SER B 1 19 ? -14.086 20.906 33.219 1 90.44 19 SER B CA 1
ATOM 4554 C C . SER B 1 19 ? -15.492 21.484 33.062 1 90.44 19 SER B C 1
ATOM 4556 O O . SER B 1 19 ? -15.906 21.859 31.969 1 90.44 19 SER B O 1
ATOM 4558 N N . LEU B 1 20 ? -16.156 21.5 34.219 1 90.62 20 LEU B N 1
ATOM 4559 C CA . LEU B 1 20 ? -17.469 22.109 34.188 1 90.62 20 LEU B CA 1
ATOM 4560 C C . LEU B 1 20 ? -17.391 23.594 33.844 1 90.62 20 LEU B C 1
ATOM 4562 O O . LEU B 1 20 ? -18.234 24.109 33.094 1 90.62 20 LEU B O 1
ATOM 4566 N N . SER B 1 21 ? -16.438 24.203 34.344 1 92.56 21 SER B N 1
ATOM 4567 C CA . SER B 1 21 ? -16.25 25.625 34.031 1 92.56 21 SER B CA 1
ATOM 4568 C C . SER B 1 21 ? -15.961 25.828 32.562 1 92.56 21 SER B C 1
ATOM 4570 O O . SER B 1 21 ? -16.484 26.766 31.953 1 92.56 21 SER B O 1
ATOM 4572 N N . GLU B 1 22 ? -15.156 24.984 32.062 1 93.31 22 GLU B N 1
ATOM 4573 C CA . GLU B 1 22 ? -14.859 25.062 30.641 1 93.31 22 GLU B CA 1
ATOM 4574 C C . GLU B 1 22 ? -16.109 24.766 29.797 1 93.31 22 GLU B C 1
ATOM 4576 O O . GLU B 1 22 ? -16.312 25.375 28.75 1 93.31 22 GLU B O 1
ATOM 4581 N N . SER B 1 23 ? -16.875 23.875 30.281 1 93.81 23 SER B N 1
ATOM 4582 C CA . SER B 1 23 ? -18.109 23.516 29.578 1 93.81 23 SER B CA 1
ATOM 4583 C C . SER B 1 23 ? -19.094 24.672 29.562 1 93.81 23 SER B C 1
ATOM 4585 O O . SER B 1 23 ? -19.828 24.859 28.578 1 93.81 23 SER B O 1
ATOM 4587 N N . VAL B 1 24 ? -19.141 25.375 30.625 1 94.56 24 VAL B N 1
ATOM 4588 C CA . VAL B 1 24 ? -19.984 26.562 30.688 1 94.56 24 VAL B CA 1
ATOM 4589 C C . VAL B 1 24 ? -19.484 27.594 29.688 1 94.56 24 VAL B C 1
ATOM 4591 O O . VAL B 1 24 ? -20.281 28.188 28.953 1 94.56 24 VAL B O 1
ATOM 4594 N N . SER B 1 25 ? -18.188 27.797 29.688 1 95.06 25 SER B N 1
ATOM 4595 C CA . SER B 1 25 ? -17.594 28.734 28.75 1 95.06 25 SER B CA 1
ATOM 4596 C C . SER B 1 25 ? -17.891 28.328 27.312 1 95.06 25 SER B C 1
ATOM 4598 O O . SER B 1 25 ? -18.188 29.172 26.469 1 95.06 25 SER B O 1
ATOM 4600 N N . TYR B 1 26 ? -17.859 27.062 27.062 1 95.75 26 TYR B N 1
ATOM 4601 C CA . TYR B 1 26 ? -18.172 26.531 25.734 1 95.75 26 TYR B CA 1
ATOM 4602 C C . TYR B 1 26 ? -19.594 26.891 25.328 1 95.75 26 TYR B C 1
ATOM 4604 O O . TYR B 1 26 ? -19.828 27.375 24.219 1 95.75 26 TYR B O 1
ATOM 4612 N N . GLN B 1 27 ? -20.484 26.656 26.188 1 95.44 27 GLN B N 1
ATOM 4613 C CA . GLN B 1 27 ? -21.891 26.906 25.859 1 95.44 27 GLN B CA 1
ATOM 4614 C C . GLN B 1 27 ? -22.141 28.391 25.609 1 95.44 27 GLN B C 1
ATOM 4616 O O . GLN B 1 27 ? -22.938 28.75 24.734 1 95.44 27 GLN B O 1
ATOM 4621 N N . ARG B 1 28 ? -21.469 29.219 26.375 1 95.56 28 ARG B N 1
ATOM 4622 C CA . ARG B 1 28 ? -21.594 30.672 26.188 1 95.56 28 ARG B CA 1
ATOM 4623 C C . ARG B 1 28 ? -21.016 31.094 24.828 1 95.56 28 ARG B C 1
ATOM 4625 O O . ARG B 1 28 ? -21.656 31.844 24.094 1 95.56 28 ARG B O 1
ATOM 4632 N N . ASP B 1 29 ? -19.844 30.656 24.562 1 96.44 29 ASP B N 1
ATOM 4633 C CA . ASP B 1 29 ? -19.188 31.016 23.312 1 96.44 29 ASP B CA 1
ATOM 4634 C C . ASP B 1 29 ? -19.938 30.453 22.125 1 96.44 29 ASP B C 1
ATOM 4636 O O . ASP B 1 29 ? -19.984 31.078 21.062 1 96.44 29 ASP B O 1
ATOM 4640 N N . LYS B 1 30 ? -20.484 29.25 22.281 1 96.31 30 LYS B N 1
ATOM 4641 C CA . LYS B 1 30 ? -21.297 28.656 21.219 1 96.31 30 LYS B CA 1
ATOM 4642 C C . LYS B 1 30 ? -22.531 29.5 20.922 1 96.31 30 LYS B C 1
ATOM 4644 O O . LYS B 1 30 ? -22.859 29.734 19.75 1 96.31 30 LYS B O 1
ATOM 4649 N N . ALA B 1 31 ? -23.188 29.906 21.969 1 95.38 31 ALA B N 1
ATOM 4650 C CA . ALA B 1 31 ? -24.375 30.75 21.797 1 95.38 31 ALA B CA 1
ATOM 4651 C C . ALA B 1 31 ? -24.031 32.062 21.094 1 95.38 31 ALA B C 1
ATOM 4653 O O . ALA B 1 31 ? -24.766 32.5 20.219 1 95.38 31 ALA B O 1
ATOM 4654 N N . HIS B 1 32 ? -22.938 32.625 21.5 1 96.56 32 HIS B N 1
ATOM 4655 C CA . HIS B 1 32 ? -22.5 33.844 20.875 1 96.56 32 HIS B CA 1
ATOM 4656 C C . HIS B 1 32 ? -22.156 33.625 19.406 1 96.56 32 HIS B C 1
ATOM 4658 O O . HIS B 1 32 ? -22.5 34.438 18.547 1 96.56 32 HIS B O 1
ATOM 4664 N N . PHE B 1 33 ? -21.484 32.531 19.094 1 96.81 33 PHE B N 1
ATOM 4665 C CA . PHE B 1 33 ? -21.125 32.219 17.734 1 96.81 33 PHE B CA 1
ATOM 4666 C C . PHE B 1 33 ? -22.359 32.062 16.859 1 96.81 33 PHE B C 1
ATOM 4668 O O . PHE B 1 33 ? -22.422 32.594 15.742 1 96.81 33 PHE B O 1
ATOM 4675 N N . ILE B 1 34 ? -23.297 31.375 17.375 1 96.75 34 ILE B N 1
ATOM 4676 C CA . ILE B 1 34 ? -24.531 31.109 16.625 1 96.75 34 ILE B CA 1
ATOM 4677 C C . ILE B 1 34 ? -25.266 32.438 16.375 1 96.75 34 ILE B C 1
ATOM 4679 O O . ILE B 1 34 ? -25.828 32.625 15.305 1 96.75 34 ILE B O 1
ATOM 4683 N N . SER B 1 35 ? -25.234 33.281 17.344 1 96.31 35 SER B N 1
ATOM 4684 C CA . SER B 1 35 ? -25.906 34.562 17.219 1 96.31 35 SER B CA 1
ATOM 4685 C C . SER B 1 35 ? -25.266 35.406 16.125 1 96.31 35 SER B C 1
ATOM 4687 O O . SER B 1 35 ? -25.953 36.156 15.422 1 96.31 35 SER B O 1
ATOM 4689 N N . THR B 1 36 ? -23.953 35.344 15.961 1 95.56 36 THR B N 1
ATOM 4690 C CA . THR B 1 36 ? -23.234 36.156 14.992 1 95.56 36 THR B CA 1
ATOM 4691 C C . THR B 1 36 ? -23.125 35.438 13.648 1 95.56 36 THR B C 1
ATOM 4693 O O . THR B 1 36 ? -22.812 36.062 12.633 1 95.56 36 THR B O 1
ATOM 4696 N N . HIS B 1 37 ? -23.438 34.125 13.656 1 96 37 HIS B N 1
ATOM 4697 C CA . HIS B 1 37 ? -23.469 33.312 12.445 1 96 37 HIS B CA 1
ATOM 4698 C C . HIS B 1 37 ? -24.75 32.5 12.359 1 96 37 HIS B C 1
ATOM 4700 O O . HIS B 1 37 ? -24.719 31.266 12.414 1 96 37 HIS B O 1
ATOM 4706 N N . PRO B 1 38 ? -25.812 33.156 12.047 1 94.31 38 PRO B N 1
ATOM 4707 C CA . PRO B 1 38 ? -27.094 32.469 12.094 1 94.31 38 PRO B CA 1
ATOM 4708 C C . PRO B 1 38 ? -27.203 31.344 11.055 1 94.31 38 PRO B C 1
ATOM 4710 O O . PRO B 1 38 ? -28.062 30.469 11.18 1 94.31 38 PRO B O 1
ATOM 4713 N N . ALA B 1 39 ? -26.328 31.344 10.078 1 94.19 39 ALA B N 1
ATOM 4714 C CA . ALA B 1 39 ? -26.375 30.328 9.031 1 94.19 39 ALA B CA 1
ATOM 4715 C C . ALA B 1 39 ? -25.609 29.062 9.461 1 94.19 39 ALA B C 1
ATOM 4717 O O . ALA B 1 39 ? -25.703 28.031 8.805 1 94.19 39 ALA B O 1
ATOM 4718 N N . TYR B 1 40 ? -24.953 29.047 10.57 1 95.25 40 TYR B N 1
ATOM 4719 C CA . TYR B 1 40 ? -24.094 27.953 11.008 1 95.25 40 TYR B CA 1
ATOM 4720 C C . TYR B 1 40 ? -24.906 26.719 11.359 1 95.25 40 TYR B C 1
ATOM 4722 O O . TYR B 1 40 ? -24.594 25.609 10.914 1 95.25 40 TYR B O 1
ATOM 4730 N N . PRO B 1 41 ? -25.953 26.922 12.203 1 90.62 41 PRO B N 1
ATOM 4731 C CA . PRO B 1 41 ? -26.719 25.703 12.516 1 90.62 41 PRO B CA 1
ATOM 4732 C C . PRO B 1 41 ? -27.281 25.031 11.266 1 90.62 41 PRO B C 1
ATOM 4734 O O . PRO B 1 41 ? -28.031 25.656 10.5 1 90.62 41 PRO B O 1
ATOM 4737 N N . ASP B 1 42 ? -26.844 23.828 11.047 1 93.25 42 ASP B N 1
ATOM 4738 C CA . ASP B 1 42 ? -27.312 22.984 9.945 1 93.25 42 ASP B CA 1
ATOM 4739 C C . ASP B 1 42 ? -27.547 21.547 10.406 1 93.25 42 ASP B C 1
ATOM 4741 O O . ASP B 1 42 ? -26.594 20.812 10.656 1 93.25 42 ASP B O 1
ATOM 4745 N N . ALA B 1 43 ? -28.766 21.141 10.492 1 94.69 43 ALA B N 1
ATOM 4746 C CA . ALA B 1 43 ? -29.156 19.828 11.023 1 94.69 43 ALA B CA 1
ATOM 4747 C C . ALA B 1 43 ? -28.578 18.703 10.164 1 94.69 43 ALA B C 1
ATOM 4749 O O . ALA B 1 43 ? -28.25 17.625 10.68 1 94.69 43 ALA B O 1
ATOM 4750 N N . SER B 1 44 ? -28.484 18.969 8.906 1 96.75 44 SER B N 1
ATOM 4751 C CA . SER B 1 44 ? -27.969 17.938 8.023 1 96.75 44 SER B CA 1
ATOM 4752 C C . SER B 1 44 ? -26.5 17.641 8.297 1 96.75 44 SER B C 1
ATOM 4754 O O . SER B 1 44 ? -26.062 16.5 8.266 1 96.75 44 SER B O 1
ATOM 4756 N N . LEU B 1 45 ? -25.734 18.641 8.641 1 97.5 45 LEU B N 1
ATOM 4757 C CA . LEU B 1 45 ? -24.312 18.469 8.953 1 97.5 45 LEU B CA 1
ATOM 4758 C C . LEU B 1 45 ? -24.141 17.828 10.32 1 97.5 45 LEU B C 1
ATOM 4760 O O . LEU B 1 45 ? -23.234 17.016 10.523 1 97.5 45 LEU B O 1
ATOM 4764 N N . THR B 1 46 ? -24.984 18.188 11.203 1 96.75 46 THR B N 1
ATOM 4765 C CA . THR B 1 46 ? -24.984 17.547 12.516 1 96.75 46 THR B CA 1
ATOM 4766 C C . THR B 1 46 ? -25.266 16.047 12.391 1 96.75 46 THR B C 1
ATOM 4768 O O . THR B 1 46 ? -24.594 15.227 13 1 96.75 46 THR B O 1
ATOM 4771 N N . SER B 1 47 ? -26.266 15.742 11.617 1 97.88 47 SER B N 1
ATOM 4772 C CA . SER B 1 47 ? -26.641 14.352 11.383 1 97.88 47 SER B CA 1
ATOM 4773 C C . SER B 1 47 ? -25.531 13.594 10.648 1 97.88 47 SER B C 1
ATOM 4775 O O . SER B 1 47 ? -25.297 12.414 10.914 1 97.88 47 SER B O 1
ATOM 4777 N N . LEU B 1 48 ? -24.922 14.289 9.727 1 98.12 48 LEU B N 1
ATOM 4778 C CA . LEU B 1 48 ? -23.812 13.703 8.984 1 98.12 48 LEU B CA 1
ATOM 4779 C C . LEU B 1 48 ? -22.703 13.258 9.93 1 98.12 48 LEU B C 1
ATOM 4781 O O . LEU B 1 48 ? -22.203 12.133 9.828 1 98.12 48 LEU B O 1
ATOM 4785 N N . ARG B 1 49 ? -22.266 14.109 10.852 1 98.06 49 ARG B N 1
ATOM 4786 C CA . ARG B 1 49 ? -21.203 13.773 11.789 1 98.06 49 ARG B CA 1
ATOM 4787 C C . ARG B 1 49 ? -21.594 12.594 12.672 1 98.06 49 ARG B C 1
ATOM 4789 O O . ARG B 1 49 ? -20.797 11.68 12.883 1 98.06 49 ARG B O 1
ATOM 4796 N N . LYS B 1 50 ? -22.859 12.555 13.141 1 97.5 50 LYS B N 1
ATOM 4797 C CA . LYS B 1 50 ? -23.344 11.492 14.016 1 97.5 50 LYS B CA 1
ATOM 4798 C C . LYS B 1 50 ? -23.359 10.148 13.289 1 97.5 50 LYS B C 1
ATOM 4800 O O . LYS B 1 50 ? -23.062 9.109 13.875 1 97.5 50 LYS B O 1
ATOM 4805 N N . ARG B 1 51 ? -23.672 10.188 12.062 1 97.88 51 ARG B N 1
ATOM 4806 C CA . ARG B 1 51 ? -23.875 8.953 11.305 1 97.88 51 ARG B CA 1
ATOM 4807 C C . ARG B 1 51 ? -22.547 8.438 10.75 1 97.88 51 ARG B C 1
ATOM 4809 O O . ARG B 1 51 ? -22.281 7.23 10.797 1 97.88 51 ARG B O 1
ATOM 4816 N N . GLU B 1 52 ? -21.766 9.352 10.227 1 98.5 52 GLU B N 1
ATOM 4817 C CA . GLU B 1 52 ? -20.625 8.93 9.43 1 98.5 52 GLU B CA 1
ATOM 4818 C C . GLU B 1 52 ? -19.328 9.031 10.219 1 98.5 52 GLU B C 1
ATOM 4820 O O . GLU B 1 52 ? -18.344 8.359 9.898 1 98.5 52 GLU B O 1
ATOM 4825 N N . PHE B 1 53 ? -19.281 9.875 11.297 1 98.44 53 PHE B N 1
ATOM 4826 C CA . PHE B 1 53 ? -18.031 10.164 11.977 1 98.44 53 PHE B CA 1
ATOM 4827 C C . PHE B 1 53 ? -18.203 10.094 13.492 1 98.44 53 PHE B C 1
ATOM 4829 O O . PHE B 1 53 ? -17.562 10.836 14.234 1 98.44 53 PHE B O 1
ATOM 4836 N N . SER B 1 54 ? -19.047 9.188 13.992 1 97.56 54 SER B N 1
ATOM 4837 C CA . SER B 1 54 ? -19.375 9.07 15.414 1 97.56 54 SER B CA 1
ATOM 4838 C C . SER B 1 54 ? -18.141 8.688 16.234 1 97.56 54 SER B C 1
ATOM 4840 O O . SER B 1 54 ? -18.094 8.898 17.438 1 97.56 54 SER B O 1
ATOM 4842 N N . ARG B 1 55 ? -17.125 8.109 15.57 1 96.81 55 ARG B N 1
ATOM 4843 C CA . ARG B 1 55 ? -15.898 7.707 16.25 1 96.81 55 ARG B CA 1
ATOM 4844 C C . ARG B 1 55 ? -15.203 8.906 16.891 1 96.81 55 ARG B C 1
ATOM 4846 O O . ARG B 1 55 ? -14.523 8.773 17.906 1 96.81 55 ARG B O 1
ATOM 4853 N N . LEU B 1 56 ? -15.359 10.094 16.359 1 97.62 56 LEU B N 1
ATOM 4854 C CA . LEU B 1 56 ? -14.789 11.312 16.938 1 97.62 56 LEU B CA 1
ATOM 4855 C C . LEU B 1 56 ? -15.43 11.625 18.281 1 97.62 56 LEU B C 1
ATOM 4857 O O . LEU B 1 56 ? -14.727 11.93 19.25 1 97.62 56 LEU B O 1
ATOM 4861 N N . ASP B 1 57 ? -16.75 11.445 18.344 1 95 57 ASP B N 1
ATOM 4862 C CA . ASP B 1 57 ? -17.484 11.812 19.562 1 95 57 ASP B CA 1
ATOM 4863 C C . ASP B 1 57 ? -17.359 10.727 20.625 1 95 57 ASP B C 1
ATOM 4865 O O . ASP B 1 57 ? -17.281 11.031 21.812 1 95 57 ASP B O 1
ATOM 4869 N N . ARG B 1 58 ? -17.312 9.508 20.156 1 93.25 58 ARG B N 1
ATOM 4870 C CA . ARG B 1 58 ? -17.188 8.398 21.094 1 93.25 58 ARG B CA 1
ATOM 4871 C C . ARG B 1 58 ? -15.875 8.484 21.875 1 93.25 58 ARG B C 1
ATOM 4873 O O . ARG B 1 58 ? -15.82 8.125 23.047 1 93.25 58 ARG B O 1
ATOM 4880 N N . SER B 1 59 ? -14.914 8.977 21.219 1 92.12 59 SER B N 1
ATOM 4881 C CA . SER B 1 59 ? -13.609 9.062 21.859 1 92.12 59 SER B CA 1
ATOM 4882 C C . SER B 1 59 ? -13.297 10.5 22.281 1 92.12 59 SER B C 1
ATOM 4884 O O . SER B 1 59 ? -12.172 10.797 22.703 1 92.12 59 SER B O 1
ATOM 4886 N N . SER B 1 60 ? -14.242 11.438 22.156 1 94.12 60 SER B N 1
ATOM 4887 C CA . SER B 1 60 ? -14.031 12.859 22.438 1 94.12 60 SER B CA 1
ATOM 4888 C C . SER B 1 60 ? -12.781 13.375 21.734 1 94.12 60 SER B C 1
ATOM 4890 O O . SER B 1 60 ? -11.945 14.047 22.359 1 94.12 60 SER B O 1
ATOM 4892 N N . SER B 1 61 ? -12.633 12.984 20.5 1 96.88 61 SER B N 1
ATOM 4893 C CA . SER B 1 61 ? -11.453 13.359 19.719 1 96.88 61 SER B CA 1
ATOM 4894 C C . SER B 1 61 ? -11.727 14.594 18.859 1 96.88 61 SER B C 1
ATOM 4896 O O . SER B 1 61 ? -12.82 14.742 18.312 1 96.88 61 SER B O 1
ATOM 4898 N N . VAL B 1 62 ? -10.75 15.531 18.891 1 98.06 62 VAL B N 1
ATOM 4899 C CA . VAL B 1 62 ? -10.742 16.641 17.953 1 98.06 62 VAL B CA 1
ATOM 4900 C C . VAL B 1 62 ? -9.734 16.375 16.828 1 98.06 62 VAL B C 1
ATOM 4902 O O . VAL B 1 62 ? -8.539 16.188 17.094 1 98.06 62 VAL B O 1
ATOM 4905 N N . TYR B 1 63 ? -10.234 16.25 15.625 1 98.5 63 TYR B N 1
ATOM 4906 C CA . TYR B 1 63 ? -9.367 16 14.477 1 98.5 63 TYR B CA 1
ATOM 4907 C C . TYR B 1 63 ? -9.25 17.266 13.609 1 98.5 63 TYR B C 1
ATOM 4909 O O . TYR B 1 63 ? -10.242 17.719 13.039 1 98.5 63 TYR B O 1
ATOM 4917 N N . LEU B 1 64 ? -8.023 17.797 13.5 1 98.62 64 LEU B N 1
ATOM 4918 C CA . LEU B 1 64 ? -7.805 19.047 12.766 1 98.62 64 LEU B CA 1
ATOM 4919 C C . LEU B 1 64 ? -6.617 18.922 11.82 1 98.62 64 LEU B C 1
ATOM 4921 O O . LEU B 1 64 ? -5.828 19.859 11.672 1 98.62 64 LEU B O 1
ATOM 4925 N N . ASP B 1 65 ? -6.418 17.766 11.18 1 97.94 65 ASP B N 1
ATOM 4926 C CA . ASP B 1 65 ? -5.391 17.516 10.18 1 97.94 65 ASP B CA 1
ATOM 4927 C C . ASP B 1 65 ? -6.004 17 8.875 1 97.94 65 ASP B C 1
ATOM 4929 O O . ASP B 1 65 ? -5.539 16.016 8.312 1 97.94 65 ASP B O 1
ATOM 4933 N N . TYR B 1 66 ? -7.027 17.672 8.375 1 97.94 66 TYR B N 1
ATOM 4934 C CA . TYR B 1 66 ? -7.75 17.25 7.18 1 97.94 66 TYR B CA 1
ATOM 4935 C C . TYR B 1 66 ? -6.906 17.484 5.93 1 97.94 66 TYR B C 1
ATOM 4937 O O . TYR B 1 66 ? -7.125 16.844 4.898 1 97.94 66 TYR B O 1
ATOM 4945 N N . THR B 1 67 ? -5.938 18.438 5.938 1 96.75 67 THR B N 1
ATOM 4946 C CA . THR B 1 67 ? -5.035 18.625 4.805 1 96.75 67 THR B CA 1
ATOM 4947 C C . THR B 1 67 ? -4.105 17.422 4.66 1 96.75 67 THR B C 1
ATOM 4949 O O . THR B 1 67 ? -3.717 17.062 3.547 1 96.75 67 THR B O 1
ATOM 4952 N N . GLY B 1 68 ? -3.744 16.812 5.805 1 96.56 68 GLY B N 1
ATOM 4953 C CA . GLY B 1 68 ? -2.951 15.602 5.762 1 96.56 68 GLY B CA 1
ATOM 4954 C C . GLY B 1 68 ? -3.73 14.398 5.262 1 96.56 68 GLY B C 1
ATOM 4955 O O . GLY B 1 68 ? -3.258 13.664 4.395 1 96.56 68 GLY B O 1
ATOM 4956 N N . ALA B 1 69 ? -4.887 14.219 5.836 1 98 69 ALA B N 1
ATOM 4957 C CA . ALA B 1 69 ? -5.785 13.133 5.438 1 98 69 ALA B CA 1
ATOM 4958 C C . ALA B 1 69 ? -7.223 13.43 5.852 1 98 69 ALA B C 1
ATOM 4960 O O . ALA B 1 69 ? -7.488 13.727 7.016 1 98 69 ALA B O 1
ATOM 4961 N N . ALA B 1 70 ? -8.133 13.328 4.906 1 98.44 70 ALA B N 1
ATOM 4962 C CA . ALA B 1 70 ? -9.547 13.414 5.273 1 98.44 70 ALA B CA 1
ATOM 4963 C C . ALA B 1 70 ? -9.977 12.195 6.082 1 98.44 70 ALA B C 1
ATOM 4965 O O . ALA B 1 70 ? -9.289 11.172 6.086 1 98.44 70 ALA B O 1
ATOM 4966 N N . LEU B 1 71 ? -11.062 12.352 6.805 1 98.31 71 LEU B N 1
ATOM 4967 C CA . LEU B 1 71 ? -11.656 11.203 7.473 1 98.31 71 LEU B CA 1
ATOM 4968 C C . LEU B 1 71 ? -12.641 10.492 6.551 1 98.31 71 LEU B C 1
ATOM 4970 O O . LEU B 1 71 ? -13.352 11.133 5.773 1 98.31 71 LEU B O 1
ATOM 4974 N N . TYR B 1 72 ? -12.625 9.203 6.605 1 98.62 72 TYR B N 1
ATOM 4975 C CA . TYR B 1 72 ? -13.523 8.406 5.785 1 98.62 72 TYR B CA 1
ATOM 4976 C C . TYR B 1 72 ? -14.883 8.242 6.457 1 98.62 72 TYR B C 1
ATOM 4978 O O . TYR B 1 72 ? -14.961 8.109 7.684 1 98.62 72 TYR B O 1
ATOM 4986 N N . ALA B 1 73 ? -15.977 8.289 5.641 1 98.69 73 ALA B N 1
ATOM 4987 C CA . ALA B 1 73 ? -17.328 8.039 6.137 1 98.69 73 ALA B CA 1
ATOM 4988 C C . ALA B 1 73 ? -17.516 6.57 6.5 1 98.69 73 ALA B C 1
ATOM 4990 O O . ALA B 1 73 ? -17.016 5.684 5.801 1 98.69 73 ALA B O 1
ATOM 4991 N N . SER B 1 74 ? -18.234 6.297 7.582 1 98.5 74 SER B N 1
ATOM 4992 C CA . SER B 1 74 ? -18.531 4.926 7.992 1 98.5 74 SER B CA 1
ATOM 4993 C C . SER B 1 74 ? -19.266 4.168 6.895 1 98.5 74 SER B C 1
ATOM 4995 O O . SER B 1 74 ? -19.031 2.973 6.695 1 98.5 74 SER B O 1
ATOM 4997 N N . SER B 1 75 ? -20.125 4.82 6.219 1 98.56 75 SER B N 1
ATOM 4998 C CA . SER B 1 75 ? -20.922 4.184 5.168 1 98.56 75 SER B CA 1
ATOM 4999 C C . SER B 1 75 ? -20.031 3.727 4.016 1 98.56 75 SER B C 1
ATOM 5001 O O . SER B 1 75 ? -20.297 2.703 3.385 1 98.56 75 SER B O 1
ATOM 5003 N N . LEU B 1 76 ? -19 4.492 3.688 1 98.5 76 LEU B N 1
ATOM 5004 C CA . LEU B 1 76 ? -18.078 4.129 2.623 1 98.5 76 LEU B CA 1
ATOM 5005 C C . LEU B 1 76 ? -17.328 2.844 2.969 1 98.5 76 LEU B C 1
ATOM 5007 O O . LEU B 1 76 ? -17.219 1.944 2.133 1 98.5 76 LEU B O 1
ATOM 5011 N N . VAL B 1 77 ? -16.859 2.756 4.227 1 98.56 77 VAL B N 1
ATOM 5012 C CA . VAL B 1 77 ? -16.156 1.578 4.715 1 98.56 77 VAL B CA 1
ATOM 5013 C C . VAL B 1 77 ? -17.078 0.363 4.668 1 98.56 77 VAL B C 1
ATOM 5015 O O . VAL B 1 77 ? -16.688 -0.703 4.184 1 98.56 77 VAL B O 1
ATOM 5018 N N . LYS B 1 78 ? -18.266 0.526 5.133 1 98.38 78 LYS B N 1
ATOM 5019 C CA . LYS B 1 78 ? -19.25 -0.563 5.168 1 98.38 78 LYS B CA 1
ATOM 5020 C C . LYS B 1 78 ? -19.594 -1.038 3.758 1 98.38 78 LYS B C 1
ATOM 5022 O O . LYS B 1 78 ? -19.672 -2.242 3.506 1 98.38 78 LYS B O 1
ATOM 5027 N N . SER B 1 79 ? -19.797 -0.105 2.881 1 98.38 79 SER B N 1
ATOM 5028 C CA . SER B 1 79 ? -20.156 -0.441 1.506 1 98.38 79 SER B CA 1
ATOM 5029 C C . SER B 1 79 ? -19.031 -1.198 0.813 1 98.38 79 SER B C 1
ATOM 5031 O O . SER B 1 79 ? -19.281 -2.166 0.091 1 98.38 79 SER B O 1
ATOM 5033 N N . HIS B 1 80 ? -17.828 -0.77 0.982 1 98.62 80 HIS B N 1
ATOM 5034 C CA . HIS B 1 80 ? -16.688 -1.457 0.377 1 98.62 80 HIS B CA 1
ATOM 5035 C C . HIS B 1 80 ? -16.531 -2.867 0.935 1 98.62 80 HIS B C 1
ATOM 5037 O O . HIS B 1 80 ? -16.281 -3.814 0.184 1 98.62 80 HIS B O 1
ATOM 5043 N N . ALA B 1 81 ? -16.641 -2.994 2.283 1 98.5 81 ALA B N 1
ATOM 5044 C CA . ALA B 1 81 ? -16.562 -4.312 2.908 1 98.5 81 ALA B CA 1
ATOM 5045 C C . ALA B 1 81 ? -17.641 -5.246 2.355 1 98.5 81 ALA B C 1
ATOM 5047 O O . ALA B 1 81 ? -17.375 -6.434 2.131 1 98.5 81 ALA B O 1
ATOM 5048 N N . LYS B 1 82 ? -18.797 -4.719 2.166 1 98.38 82 LYS B N 1
ATOM 5049 C CA . LYS B 1 82 ? -19.891 -5.512 1.597 1 98.38 82 LYS B CA 1
ATOM 5050 C C . LYS B 1 82 ? -19.531 -5.988 0.189 1 98.38 82 LYS B C 1
ATOM 5052 O O . LYS B 1 82 ? -19.781 -7.148 -0.154 1 98.38 82 LYS B O 1
ATOM 5057 N N . TRP B 1 83 ? -19.016 -5.117 -0.623 1 98.5 83 TRP B N 1
ATOM 5058 C CA . TRP B 1 83 ? -18.609 -5.5 -1.973 1 98.5 83 TRP B CA 1
ATOM 5059 C C . TRP B 1 83 ? -17.547 -6.594 -1.937 1 98.5 83 TRP B C 1
ATOM 5061 O O . TRP B 1 83 ? -17.656 -7.598 -2.646 1 98.5 83 TRP B O 1
ATOM 5071 N N . LEU B 1 84 ? -16.547 -6.43 -1.105 1 98.38 84 LEU B N 1
ATOM 5072 C CA . LEU B 1 84 ? -15.492 -7.434 -0.979 1 98.38 84 LEU B CA 1
ATOM 5073 C C . LEU B 1 84 ? -16.078 -8.773 -0.534 1 98.38 84 LEU B C 1
ATOM 5075 O O . LEU B 1 84 ? -15.711 -9.82 -1.075 1 98.38 84 LEU B O 1
ATOM 5079 N N . GLY B 1 85 ? -16.953 -8.727 0.429 1 97.38 85 GLY B N 1
ATOM 5080 C CA . GLY B 1 85 ? -17.531 -9.938 0.989 1 97.38 85 GLY B CA 1
ATOM 5081 C C . GLY B 1 85 ? -18.375 -10.711 -0.003 1 97.38 85 GLY B C 1
ATOM 5082 O O . GLY B 1 85 ? -18.578 -11.914 0.152 1 97.38 85 GLY B O 1
ATOM 5083 N N . SER B 1 86 ? -18.828 -10.016 -1.029 1 97 86 SER B N 1
ATOM 5084 C CA . SER B 1 86 ? -19.75 -10.664 -1.95 1 97 86 SER B CA 1
ATOM 5085 C C . SER B 1 86 ? -19.109 -10.891 -3.314 1 97 86 SER B C 1
ATOM 5087 O O . SER B 1 86 ? -19.719 -11.508 -4.195 1 97 86 SER B O 1
ATOM 5089 N N . SER B 1 87 ? -17.891 -10.492 -3.457 1 97.62 87 SER B N 1
ATOM 5090 C CA . SER B 1 87 ? -17.297 -10.539 -4.785 1 97.62 87 SER B CA 1
ATOM 5091 C C . SER B 1 87 ? -16.141 -11.547 -4.836 1 97.62 87 SER B C 1
ATOM 5093 O O . SER B 1 87 ? -15.438 -11.734 -3.846 1 97.62 87 SER B O 1
ATOM 5095 N N . ILE B 1 88 ? -16.078 -12.242 -5.945 1 98 88 ILE B N 1
ATOM 5096 C CA . ILE B 1 88 ? -14.875 -12.953 -6.355 1 98 88 ILE B CA 1
ATOM 5097 C C . ILE B 1 88 ? -14.07 -12.102 -7.332 1 98 88 ILE B C 1
ATOM 5099 O O . ILE B 1 88 ? -14.391 -12.055 -8.523 1 98 88 ILE B O 1
ATOM 5103 N N . ALA B 1 89 ? -13.07 -11.445 -6.746 1 97.5 89 ALA B N 1
ATOM 5104 C CA . ALA B 1 89 ? -12.32 -10.461 -7.527 1 97.5 89 ALA B CA 1
ATOM 5105 C C . ALA B 1 89 ? -10.898 -10.938 -7.793 1 97.5 89 ALA B C 1
ATOM 5107 O O . ALA B 1 89 ? -10.102 -11.094 -6.863 1 97.5 89 ALA B O 1
ATOM 5108 N N . GLY B 1 90 ? -10.617 -11.227 -9.062 1 96.75 90 GLY B N 1
ATOM 5109 C CA . GLY B 1 90 ? -9.289 -11.656 -9.477 1 96.75 90 GLY B CA 1
ATOM 5110 C C . GLY B 1 90 ? -8.492 -10.547 -10.141 1 96.75 90 GLY B C 1
ATOM 5111 O O . GLY B 1 90 ? -8.961 -9.414 -10.234 1 96.75 90 GLY B O 1
ATOM 5112 N N . ASN B 1 91 ? -7.223 -10.852 -10.43 1 94.5 91 ASN B N 1
ATOM 5113 C CA . ASN B 1 91 ? -6.383 -9.906 -11.164 1 94.5 91 ASN B CA 1
ATOM 5114 C C . ASN B 1 91 ? -7.07 -9.422 -12.438 1 94.5 91 ASN B C 1
ATOM 5116 O O . ASN B 1 91 ? -7.609 -10.219 -13.195 1 94.5 91 ASN B O 1
ATOM 5120 N N . PRO B 1 92 ? -7.094 -8.141 -12.719 1 92.56 92 PRO B N 1
ATOM 5121 C CA . PRO B 1 92 ? -7.898 -7.574 -13.805 1 92.56 92 PRO B CA 1
ATOM 5122 C C . PRO B 1 92 ? -7.301 -7.848 -15.18 1 92.56 92 PRO B C 1
ATOM 5124 O O . PRO B 1 92 ? -7.895 -7.484 -16.203 1 92.56 92 PRO B O 1
ATOM 5127 N N . HIS B 1 93 ? -6.277 -8.562 -15.383 1 85.5 93 HIS B N 1
ATOM 5128 C CA . HIS B 1 93 ? -5.582 -8.711 -16.656 1 85.5 93 HIS B CA 1
ATOM 5129 C C . HIS B 1 93 ? -6.012 -9.984 -17.375 1 85.5 93 HIS B C 1
ATOM 5131 O O . HIS B 1 93 ? -5.191 -10.656 -18.016 1 85.5 93 HIS B O 1
ATOM 5137 N N . SER B 1 94 ? -7.246 -10.375 -17.203 1 86.88 94 SER B N 1
ATOM 5138 C CA . SER B 1 94 ? -7.871 -11.5 -17.906 1 86.88 94 SER B CA 1
ATOM 5139 C C . SER B 1 94 ? -9.32 -11.195 -18.266 1 86.88 94 SER B C 1
ATOM 5141 O O . SER B 1 94 ? -9.766 -10.047 -18.141 1 86.88 94 SER B O 1
ATOM 5143 N N . THR B 1 95 ? -9.961 -12.156 -18.906 1 88.88 95 THR B N 1
ATOM 5144 C CA . THR B 1 95 ? -11.352 -11.953 -19.281 1 88.88 95 THR B CA 1
ATOM 5145 C C . THR B 1 95 ? -12.25 -12.969 -18.578 1 88.88 95 THR B C 1
ATOM 5147 O O . THR B 1 95 ? -13.391 -13.195 -19 1 88.88 95 THR B O 1
ATOM 5150 N N . SER B 1 96 ? -11.719 -13.586 -17.531 1 94.56 96 SER B N 1
ATOM 5151 C CA . SER B 1 96 ? -12.516 -14.508 -16.734 1 94.56 96 SER B CA 1
ATOM 5152 C C . SER B 1 96 ? -13.508 -13.75 -15.852 1 94.56 96 SER B C 1
ATOM 5154 O O . SER B 1 96 ? -13.391 -12.539 -15.68 1 94.56 96 SER B O 1
ATOM 5156 N N . PRO B 1 97 ? -14.531 -14.461 -15.273 1 96 97 PRO B N 1
ATOM 5157 C CA . PRO B 1 97 ? -15.539 -13.797 -14.438 1 96 97 PRO B CA 1
ATOM 5158 C C . PRO B 1 97 ? -14.922 -13.031 -13.273 1 96 97 PRO B C 1
ATOM 5160 O O . PRO B 1 97 ? -15.289 -11.883 -13.023 1 96 97 PRO B O 1
ATOM 5163 N N . ALA B 1 98 ? -13.961 -13.656 -12.602 1 97.5 98 ALA B N 1
ATOM 5164 C CA . ALA B 1 98 ? -13.312 -13 -11.477 1 97.5 98 ALA B CA 1
ATOM 5165 C C . ALA B 1 98 ? -12.516 -11.781 -11.93 1 97.5 98 ALA B C 1
ATOM 5167 O O . ALA B 1 98 ? -12.508 -10.75 -11.258 1 97.5 98 ALA B O 1
ATOM 5168 N N . SER B 1 99 ? -11.828 -11.906 -13.039 1 96.81 99 SER B N 1
ATOM 5169 C CA . SER B 1 99 ? -11.078 -10.797 -13.609 1 96.81 99 SER B CA 1
ATOM 5170 C C . SER B 1 99 ? -12 -9.664 -14.047 1 96.81 99 SER B C 1
ATOM 5172 O O . SER B 1 99 ? -11.703 -8.492 -13.805 1 96.81 99 SER B O 1
ATOM 5174 N N . LEU B 1 100 ? -13.117 -10 -14.648 1 96.44 100 LEU B N 1
ATOM 5175 C CA . LEU B 1 100 ? -14.07 -9.008 -15.133 1 96.44 100 LEU B CA 1
ATOM 5176 C C . LEU B 1 100 ? -14.695 -8.242 -13.969 1 96.44 100 LEU B C 1
ATOM 5178 O O . LEU B 1 100 ? -15.008 -7.059 -14.102 1 96.44 100 LEU B O 1
ATOM 5182 N N . ALA B 1 101 ? -14.875 -8.93 -12.836 1 97.06 101 ALA B N 1
ATOM 5183 C CA . ALA B 1 101 ? -15.375 -8.234 -11.648 1 97.06 101 ALA B CA 1
ATOM 5184 C C . ALA B 1 101 ? -14.438 -7.098 -11.25 1 97.06 101 ALA B C 1
ATOM 5186 O O . ALA B 1 101 ? -14.891 -5.984 -10.969 1 97.06 101 ALA B O 1
ATOM 5187 N N . SER B 1 102 ? -13.164 -7.336 -11.242 1 97.62 102 SER B N 1
ATOM 5188 C CA . SER B 1 102 ? -12.156 -6.328 -10.922 1 97.62 102 SER B CA 1
ATOM 5189 C C . SER B 1 102 ? -12.086 -5.254 -12 1 97.62 102 SER B C 1
ATOM 5191 O O . SER B 1 102 ? -11.977 -4.066 -11.695 1 97.62 102 SER B O 1
ATOM 5193 N N . SER B 1 103 ? -12.164 -5.66 -13.273 1 96.56 103 SER B N 1
ATOM 5194 C CA . SER B 1 103 ? -12.109 -4.715 -14.383 1 96.56 103 SER B CA 1
ATOM 5195 C C . SER B 1 103 ? -13.289 -3.752 -14.344 1 96.56 103 SER B C 1
ATOM 5197 O O . SER B 1 103 ? -13.141 -2.562 -14.625 1 96.56 103 SER B O 1
ATOM 5199 N N . ARG B 1 104 ? -14.461 -4.254 -14.023 1 97.5 104 ARG B N 1
ATOM 5200 C CA . ARG B 1 104 ? -15.648 -3.406 -13.906 1 97.5 104 ARG B CA 1
ATOM 5201 C C . ARG B 1 104 ? -15.477 -2.369 -12.805 1 97.5 104 ARG B C 1
ATOM 5203 O O . ARG B 1 104 ? -15.828 -1.202 -12.977 1 97.5 104 ARG B O 1
ATOM 5210 N N . ALA B 1 105 ? -14.93 -2.801 -11.688 1 98 105 ALA B N 1
ATOM 5211 C CA . ALA B 1 105 ? -14.656 -1.869 -10.594 1 98 105 ALA B CA 1
ATOM 5212 C C . ALA B 1 105 ? -13.664 -0.794 -11.023 1 98 105 ALA B C 1
ATOM 5214 O O . ALA B 1 105 ? -13.844 0.385 -10.711 1 98 105 ALA B O 1
ATOM 5215 N N . MET B 1 106 ? -12.68 -1.197 -11.734 1 97.38 106 MET B N 1
ATOM 5216 C CA . MET B 1 106 ? -11.656 -0.276 -12.227 1 97.38 106 MET B CA 1
ATOM 5217 C C . MET B 1 106 ? -12.258 0.732 -13.203 1 97.38 106 MET B C 1
ATOM 5219 O O . MET B 1 106 ? -11.984 1.93 -13.109 1 97.38 106 MET B O 1
ATOM 5223 N N . ASP B 1 107 ? -13.07 0.273 -14.141 1 97.5 107 ASP B N 1
ATOM 5224 C CA . ASP B 1 107 ? -13.703 1.135 -15.133 1 97.5 107 ASP B CA 1
ATOM 5225 C C . ASP B 1 107 ? -14.648 2.129 -14.477 1 97.5 107 ASP B C 1
ATOM 5227 O O . ASP B 1 107 ? -14.664 3.311 -14.828 1 97.5 107 ASP B O 1
ATOM 5231 N N . GLN B 1 108 ? -15.398 1.646 -13.531 1 98.5 108 GLN B N 1
ATOM 5232 C CA . GLN B 1 108 ? -16.312 2.512 -12.805 1 98.5 108 GLN B CA 1
ATOM 5233 C C . GLN B 1 108 ? -15.562 3.572 -12.008 1 98.5 108 GLN B C 1
ATOM 5235 O O . GLN B 1 108 ? -16 4.719 -11.914 1 98.5 108 GLN B O 1
ATOM 5240 N N . ALA B 1 109 ? -14.477 3.164 -11.453 1 98.75 109 ALA B N 1
ATOM 5241 C CA . ALA B 1 109 ? -13.656 4.102 -10.695 1 98.75 109 ALA B CA 1
ATOM 5242 C C . ALA B 1 109 ? -13.102 5.203 -11.602 1 98.75 109 ALA B C 1
ATOM 5244 O O . ALA B 1 109 ? -13.148 6.383 -11.25 1 98.75 109 ALA B O 1
ATOM 5245 N N . ARG B 1 110 ? -12.555 4.848 -12.805 1 98.56 110 ARG B N 1
ATOM 5246 C CA . ARG B 1 110 ? -12.047 5.844 -13.75 1 98.56 110 ARG B CA 1
ATOM 5247 C C . ARG B 1 110 ? -13.148 6.805 -14.172 1 98.56 110 ARG B C 1
ATOM 5249 O O . ARG B 1 110 ? -12.945 8.023 -14.195 1 98.56 110 ARG B O 1
ATOM 5256 N N . ALA B 1 111 ? -14.297 6.266 -14.43 1 98.81 111 ALA B N 1
ATOM 5257 C CA . ALA B 1 111 ? -15.438 7.09 -14.836 1 98.81 111 ALA B CA 1
ATOM 5258 C C . ALA B 1 111 ? -15.836 8.055 -13.719 1 98.81 111 ALA B C 1
ATOM 5260 O O . ALA B 1 111 ? -16.172 9.211 -13.984 1 98.81 111 ALA B O 1
ATOM 5261 N N . ALA B 1 112 ? -15.789 7.594 -12.508 1 98.88 112 ALA B N 1
ATOM 5262 C CA . ALA B 1 112 ? -16.156 8.414 -11.359 1 98.88 112 ALA B CA 1
ATOM 5263 C C . ALA B 1 112 ? -15.188 9.578 -11.188 1 98.88 112 ALA B C 1
ATOM 5265 O O . ALA B 1 112 ? -15.602 10.695 -10.867 1 98.88 112 ALA B O 1
ATOM 5266 N N . VAL B 1 113 ? -13.906 9.344 -11.398 1 98.94 113 VAL B N 1
ATOM 5267 C CA . VAL B 1 113 ? -12.906 10.398 -11.297 1 98.94 113 VAL B CA 1
ATOM 5268 C C . VAL B 1 113 ? -13.148 11.453 -12.375 1 98.94 113 VAL B C 1
ATOM 5270 O O . VAL B 1 113 ? -13.156 12.656 -12.094 1 98.94 113 VAL B O 1
ATOM 5273 N N . LEU B 1 114 ? -13.352 10.977 -13.609 1 98.88 114 LEU B N 1
ATOM 5274 C CA . LEU B 1 114 ? -13.602 11.898 -14.711 1 98.88 114 LEU B CA 1
ATOM 5275 C C . LEU B 1 114 ? -14.859 12.719 -14.453 1 98.88 114 LEU B C 1
ATOM 5277 O O . LEU B 1 114 ? -14.875 13.938 -14.664 1 98.88 114 LEU B O 1
ATOM 5281 N N . GLU B 1 115 ? -15.883 12.086 -13.938 1 98.81 115 GLU B N 1
ATOM 5282 C CA . GLU B 1 115 ? -17.141 12.773 -13.633 1 98.81 115 GLU B CA 1
ATOM 5283 C C . GLU B 1 115 ? -16.953 13.789 -12.508 1 98.81 115 GLU B C 1
ATOM 5285 O O . GLU B 1 115 ? -17.438 14.914 -12.602 1 98.81 115 GLU B O 1
ATOM 5290 N N . PHE B 1 116 ? -16.266 13.484 -11.508 1 98.81 116 PHE B N 1
ATOM 5291 C CA . PHE B 1 116 ? -16.047 14.344 -10.352 1 98.81 116 PHE B CA 1
ATOM 5292 C C . PHE B 1 116 ? -15.375 15.648 -10.773 1 98.81 116 PHE B C 1
ATOM 5294 O O . PHE B 1 116 ? -15.68 16.719 -10.234 1 98.81 116 PHE B O 1
ATOM 5301 N N . PHE B 1 117 ? -14.484 15.562 -11.758 1 98.88 117 PHE B N 1
ATOM 5302 C CA . PHE B 1 117 ? -13.711 16.719 -12.172 1 98.88 117 PHE B CA 1
ATOM 5303 C C . PHE B 1 117 ? -14.258 17.297 -13.469 1 98.88 117 PHE B C 1
ATOM 5305 O O . PHE B 1 117 ? -13.602 18.125 -14.109 1 98.88 117 PHE B O 1
ATOM 5312 N N . ASP B 1 118 ? -15.422 16.828 -13.867 1 98.75 118 ASP B N 1
ATOM 5313 C CA . ASP B 1 118 ? -16.031 17.297 -15.109 1 98.75 118 ASP B CA 1
ATOM 5314 C C . ASP B 1 118 ? -15.023 17.266 -16.25 1 98.75 118 ASP B C 1
ATOM 5316 O O . ASP B 1 118 ? -14.805 18.266 -16.938 1 98.75 118 ASP B O 1
ATOM 5320 N N . ALA B 1 119 ? -14.391 16.172 -16.359 1 98.81 119 ALA B N 1
ATOM 5321 C CA . ALA B 1 119 ? -13.406 15.922 -17.406 1 98.81 119 ALA B CA 1
ATOM 5322 C C . ALA B 1 119 ? -14.008 15.07 -18.531 1 98.81 119 ALA B C 1
ATOM 5324 O O . ALA B 1 119 ? -14.516 13.977 -18.281 1 98.81 119 ALA B O 1
ATOM 5325 N N . ASP B 1 120 ? -13.922 15.555 -19.766 1 98.62 120 ASP B N 1
ATOM 5326 C CA . ASP B 1 120 ? -14.414 14.828 -20.938 1 98.62 120 ASP B CA 1
ATOM 5327 C C . ASP B 1 120 ? -13.57 13.586 -21.203 1 98.62 120 ASP B C 1
ATOM 5329 O O . ASP B 1 120 ? -12.359 13.688 -21.438 1 98.62 120 ASP B O 1
ATOM 5333 N N . PRO B 1 121 ? -14.25 12.375 -21.172 1 98.31 121 PRO B N 1
ATOM 5334 C CA . PRO B 1 121 ? -13.5 11.133 -21.391 1 98.31 121 PRO B CA 1
ATOM 5335 C C . PRO B 1 121 ? -12.852 11.078 -22.781 1 98.31 121 PRO B C 1
ATOM 5337 O O . PRO B 1 121 ? -11.945 10.273 -23 1 98.31 121 PRO B O 1
ATOM 5340 N N . GLU B 1 122 ? -13.273 11.875 -23.703 1 98.19 122 GLU B N 1
ATOM 5341 C CA . GLU B 1 122 ? -12.641 11.945 -25.016 1 98.19 122 GLU B CA 1
ATOM 5342 C C . GLU B 1 122 ? -11.367 12.789 -24.969 1 98.19 122 GLU B C 1
ATOM 5344 O O . GLU B 1 122 ? -10.523 12.688 -25.859 1 98.19 122 GLU B O 1
ATOM 5349 N N . VAL B 1 123 ? -11.242 13.586 -23.922 1 98.69 123 VAL B N 1
ATOM 5350 C CA . VAL B 1 123 ? -10.141 14.539 -23.844 1 98.69 123 VAL B CA 1
ATOM 5351 C C . VAL B 1 123 ? -9.141 14.094 -22.781 1 98.69 123 VAL B C 1
ATOM 5353 O O . VAL B 1 123 ? -7.945 14.359 -22.891 1 98.69 123 VAL B O 1
ATOM 5356 N N . TYR B 1 124 ? -9.68 13.422 -21.797 1 98.81 124 TYR B N 1
ATOM 5357 C CA . TYR B 1 124 ? -8.812 13.086 -20.672 1 98.81 124 TYR B CA 1
ATOM 5358 C C . TYR B 1 124 ? -8.82 11.586 -20.406 1 98.81 124 TYR B C 1
ATOM 5360 O O . TYR B 1 124 ? -9.836 10.922 -20.609 1 98.81 124 TYR B O 1
ATOM 5368 N N . ASP B 1 125 ? -7.656 11.102 -19.953 1 98.75 125 ASP B N 1
ATOM 5369 C CA . ASP B 1 125 ? -7.52 9.781 -19.344 1 98.75 125 ASP B CA 1
ATOM 5370 C C . ASP B 1 125 ? -7.137 9.883 -17.859 1 98.75 125 ASP B C 1
ATOM 5372 O O . ASP B 1 125 ? -6.637 10.922 -17.422 1 98.75 125 ASP B O 1
ATOM 5376 N N . VAL B 1 126 ? -7.48 8.852 -17.141 1 98.81 126 VAL B N 1
ATOM 5377 C CA . VAL B 1 126 ? -7.074 8.727 -15.75 1 98.81 126 VAL B CA 1
ATOM 5378 C C . VAL B 1 126 ? -5.969 7.684 -15.633 1 98.81 126 VAL B C 1
ATOM 5380 O O . VAL B 1 126 ? -6.172 6.516 -15.969 1 98.81 126 VAL B O 1
ATOM 5383 N N . VAL B 1 127 ? -4.789 8.086 -15.188 1 98.56 127 VAL B N 1
ATOM 5384 C CA . VAL B 1 127 ? -3.707 7.172 -14.852 1 98.56 127 VAL B CA 1
ATOM 5385 C C . VAL B 1 127 ? -3.693 6.926 -13.344 1 98.56 127 VAL B C 1
ATOM 5387 O O . VAL B 1 127 ? -3.516 7.855 -12.555 1 98.56 127 VAL B O 1
ATOM 5390 N N . TRP B 1 128 ? -3.859 5.684 -12.945 1 98.12 128 TRP B N 1
ATOM 5391 C CA . TRP B 1 128 ? -3.832 5.363 -11.523 1 98.12 128 TRP B CA 1
ATOM 5392 C C . TRP B 1 128 ? -2.41 5.438 -10.977 1 98.12 128 TRP B C 1
ATOM 5394 O O . TRP B 1 128 ? -1.466 4.98 -11.625 1 98.12 128 TRP B O 1
ATOM 5404 N N . THR B 1 129 ? -2.289 6.074 -9.844 1 97.81 129 THR B N 1
ATOM 5405 C CA . THR B 1 129 ? -1.042 6.184 -9.102 1 97.81 129 THR B CA 1
ATOM 5406 C C . THR B 1 129 ? -1.26 5.828 -7.629 1 97.81 129 THR B C 1
ATOM 5408 O O . THR B 1 129 ? -2.4 5.766 -7.164 1 97.81 129 THR B O 1
ATOM 5411 N N . PRO B 1 130 ? -0.208 5.562 -6.887 1 97 130 PRO B N 1
ATOM 5412 C CA . PRO B 1 130 ? -0.39 5.281 -5.457 1 97 130 PRO B CA 1
ATOM 5413 C C . PRO B 1 130 ? -0.82 6.512 -4.664 1 97 130 PRO B C 1
ATOM 5415 O O . PRO B 1 130 ? -1.43 6.387 -3.602 1 97 130 PRO B O 1
ATOM 5418 N N . ASN B 1 131 ? -0.498 7.664 -5.094 1 97.31 131 ASN B N 1
ATOM 5419 C CA . ASN B 1 131 ? -0.746 8.969 -4.492 1 97.31 131 ASN B CA 1
ATOM 5420 C C . ASN B 1 131 ? -0.474 10.102 -5.477 1 97.31 131 ASN B C 1
ATOM 5422 O O . ASN B 1 131 ? -0.098 9.859 -6.625 1 97.31 131 ASN B O 1
ATOM 5426 N N . ALA B 1 132 ? -0.726 11.336 -5.059 1 98.06 132 ALA B N 1
ATOM 5427 C CA . ALA B 1 132 ? -0.481 12.484 -5.926 1 98.06 132 ALA B CA 1
ATOM 5428 C C . ALA B 1 132 ? 0.983 12.547 -6.348 1 98.06 132 ALA B C 1
ATOM 5430 O O . ALA B 1 132 ? 1.29 12.875 -7.496 1 98.06 132 ALA B O 1
ATOM 5431 N N . THR B 1 133 ? 1.926 12.211 -5.465 1 97.69 133 THR B N 1
ATOM 5432 C CA . THR B 1 133 ? 3.357 12.203 -5.742 1 97.69 133 THR B CA 1
ATOM 5433 C C . THR B 1 133 ? 3.676 11.305 -6.934 1 97.69 133 THR B C 1
ATOM 5435 O O . THR B 1 133 ? 4.531 11.633 -7.758 1 97.69 133 THR B O 1
ATOM 5438 N N . GLY B 1 134 ? 2.945 10.203 -7.02 1 97.06 134 GLY B N 1
ATOM 5439 C CA . GLY B 1 134 ? 3.133 9.312 -8.156 1 97.06 134 GLY B CA 1
ATOM 5440 C C . GLY B 1 134 ? 2.824 9.977 -9.484 1 97.06 134 GLY B C 1
ATOM 5441 O O . GLY B 1 134 ? 3.451 9.664 -10.5 1 97.06 134 GLY B O 1
ATOM 5442 N N . GLY B 1 135 ? 1.819 10.836 -9.539 1 98 135 GLY B N 1
ATOM 5443 C CA . GLY B 1 135 ? 1.524 11.594 -10.75 1 98 135 GLY B CA 1
ATOM 5444 C C . GLY B 1 135 ? 2.643 12.539 -11.148 1 98 135 GLY B C 1
ATOM 5445 O O . GLY B 1 135 ? 3.008 12.609 -12.328 1 98 135 GLY B O 1
ATOM 5446 N N . PHE B 1 136 ? 3.258 13.227 -10.133 1 97.88 136 PHE B N 1
ATOM 5447 C CA . PHE B 1 136 ? 4.398 14.102 -10.375 1 97.88 136 PHE B CA 1
ATOM 5448 C C . PHE B 1 136 ? 5.578 13.305 -10.93 1 97.88 136 PHE B C 1
ATOM 5450 O O . PHE B 1 136 ? 6.266 13.758 -11.844 1 97.88 136 PHE B O 1
ATOM 5457 N N . ARG B 1 137 ? 5.742 12.188 -10.391 1 96.19 137 ARG B N 1
ATOM 5458 C CA . ARG B 1 137 ? 6.852 11.344 -10.82 1 96.19 137 ARG B CA 1
ATOM 5459 C C . ARG B 1 137 ? 6.703 10.945 -12.281 1 96.19 137 ARG B C 1
ATOM 5461 O O . ARG B 1 137 ? 7.664 11.008 -13.047 1 96.19 137 ARG B O 1
ATOM 5468 N N . ILE B 1 138 ? 5.504 10.484 -12.656 1 97.38 138 ILE B N 1
ATOM 5469 C CA . ILE B 1 138 ? 5.246 10.094 -14.039 1 97.38 138 ILE B CA 1
ATOM 5470 C C . ILE B 1 138 ? 5.57 11.258 -14.969 1 97.38 138 ILE B C 1
ATOM 5472 O O . ILE B 1 138 ? 6.324 11.102 -15.938 1 97.38 138 ILE B O 1
ATOM 5476 N N . VAL B 1 139 ? 5.051 12.438 -14.688 1 98.25 139 VAL B N 1
ATOM 5477 C CA . VAL B 1 139 ? 5.285 13.609 -15.531 1 98.25 139 VAL B CA 1
ATOM 5478 C C . VAL B 1 139 ? 6.773 13.953 -15.539 1 98.25 139 VAL B C 1
ATOM 5480 O O . VAL B 1 139 ? 7.363 14.133 -16.609 1 98.25 139 VAL B O 1
ATOM 5483 N N . GLY B 1 140 ? 7.398 13.977 -14.375 1 97.12 140 GLY B N 1
ATOM 5484 C CA . GLY B 1 140 ? 8.805 14.328 -14.266 1 97.12 140 GLY B CA 1
ATOM 5485 C C . GLY B 1 140 ? 9.719 13.406 -15.047 1 97.12 140 GLY B C 1
ATOM 5486 O O . GLY B 1 140 ? 10.648 13.859 -15.719 1 97.12 140 GLY B O 1
ATOM 5487 N N . GLU B 1 141 ? 9.414 12.148 -15.031 1 95.62 141 GLU B N 1
ATOM 5488 C CA . GLU B 1 141 ? 10.32 11.141 -15.578 1 95.62 141 GLU B CA 1
ATOM 5489 C C . GLU B 1 141 ? 10.047 10.906 -17.062 1 95.62 141 GLU B C 1
ATOM 5491 O O . GLU B 1 141 ? 10.891 10.359 -17.781 1 95.62 141 GLU B O 1
ATOM 5496 N N . THR B 1 142 ? 8.883 11.273 -17.516 1 97.12 142 THR B N 1
ATOM 5497 C CA . THR B 1 142 ? 8.547 10.828 -18.859 1 97.12 142 THR B CA 1
ATOM 5498 C C . THR B 1 142 ? 8.352 12.023 -19.797 1 97.12 142 THR B C 1
ATOM 5500 O O . THR B 1 142 ? 8.359 11.875 -21.016 1 97.12 142 THR B O 1
ATOM 5503 N N . TYR B 1 143 ? 8.07 13.234 -19.312 1 98 143 TYR B N 1
ATOM 5504 C CA . TYR B 1 143 ? 7.926 14.43 -20.141 1 98 143 TYR B CA 1
ATOM 5505 C C . TYR B 1 143 ? 9.234 14.758 -20.844 1 98 143 TYR B C 1
ATOM 5507 O O . TYR B 1 143 ? 10.312 14.664 -20.25 1 98 143 TYR B O 1
ATOM 5515 N N . ASP B 1 144 ? 9.203 15.086 -22.109 1 97.81 144 ASP B N 1
ATOM 5516 C CA . ASP B 1 144 ? 10.383 15.531 -22.859 1 97.81 144 ASP B CA 1
ATOM 5517 C C . ASP B 1 144 ? 10.758 16.969 -22.484 1 97.81 144 ASP B C 1
ATOM 5519 O O . ASP B 1 144 ? 10.242 17.922 -23.078 1 97.81 144 ASP B O 1
ATOM 5523 N N . TRP B 1 145 ? 11.688 17.094 -21.609 1 97.25 145 TRP B N 1
ATOM 5524 C CA . TRP B 1 145 ? 12.086 18.391 -21.062 1 97.25 145 TRP B CA 1
ATOM 5525 C C . TRP B 1 145 ? 13.094 19.078 -21.969 1 97.25 145 TRP B C 1
ATOM 5527 O O . TRP B 1 145 ? 13.438 20.234 -21.766 1 97.25 145 TRP B O 1
ATOM 5537 N N . HIS B 1 146 ? 13.609 18.484 -22.984 1 96.94 146 HIS B N 1
ATOM 5538 C CA . HIS B 1 146 ? 14.711 18.984 -23.781 1 96.94 146 HIS B CA 1
ATOM 5539 C C . HIS B 1 146 ? 14.414 20.375 -24.328 1 96.94 146 HIS B C 1
ATOM 5541 O O . HIS B 1 146 ? 13.422 20.562 -25.047 1 96.94 146 HIS B O 1
ATOM 5547 N N . ASP B 1 147 ? 15.234 21.344 -24 1 95.38 147 ASP B N 1
ATOM 5548 C CA . ASP B 1 147 ? 15.18 22.734 -24.453 1 95.38 147 ASP B CA 1
ATOM 5549 C C . ASP B 1 147 ? 13.875 23.406 -24.031 1 95.38 147 ASP B C 1
ATOM 5551 O O . ASP B 1 147 ? 13.344 24.25 -24.75 1 95.38 147 ASP B O 1
ATOM 5555 N N . LYS B 1 148 ? 13.328 22.984 -22.859 1 96 148 LYS B N 1
ATOM 5556 C CA . LYS B 1 148 ? 12.086 23.547 -22.359 1 96 148 LYS B CA 1
ATOM 5557 C C . LYS B 1 148 ? 12.258 24.094 -20.938 1 96 148 LYS B C 1
ATOM 5559 O O . LYS B 1 148 ? 13.148 23.656 -20.203 1 96 148 LYS B O 1
ATOM 5564 N N . THR B 1 149 ? 11.414 25.031 -20.625 1 95.69 149 THR B N 1
ATOM 5565 C CA . THR B 1 149 ? 11.445 25.656 -19.297 1 95.69 149 THR B CA 1
ATOM 5566 C C . THR B 1 149 ? 10.281 25.172 -18.453 1 95.69 149 THR B C 1
ATOM 5568 O O . THR B 1 149 ? 9.148 25.078 -18.938 1 95.69 149 THR B O 1
ATOM 5571 N N . LEU B 1 150 ? 10.609 24.781 -17.172 1 97.06 150 LEU B N 1
ATOM 5572 C CA . LEU B 1 150 ? 9.609 24.484 -16.156 1 97.06 150 LEU B CA 1
ATOM 5573 C C . LEU B 1 150 ? 9.445 25.641 -15.188 1 97.06 150 LEU B C 1
ATOM 5575 O O . LEU B 1 150 ? 10.422 26.109 -14.602 1 97.06 150 LEU B O 1
ATOM 5579 N N . LEU B 1 151 ? 8.234 26.156 -15.086 1 97 151 LEU B N 1
ATOM 5580 C CA . LEU B 1 151 ? 7.926 27.156 -14.062 1 97 151 LEU B CA 1
ATOM 5581 C C . LEU B 1 151 ? 7.289 26.5 -12.844 1 97 151 LEU B C 1
ATOM 5583 O O . LEU B 1 151 ? 6.328 25.734 -12.977 1 97 151 LEU B O 1
ATOM 5587 N N . ILE B 1 152 ? 7.852 26.781 -11.648 1 97.06 152 ILE B N 1
ATOM 5588 C CA . ILE B 1 152 ? 7.375 26.234 -10.383 1 97.06 152 ILE B CA 1
ATOM 5589 C C . ILE B 1 152 ? 7.082 27.375 -9.406 1 97.06 152 ILE B C 1
ATOM 5591 O O . ILE B 1 152 ? 7.922 28.25 -9.195 1 97.06 152 ILE B O 1
ATOM 5595 N N . PRO B 1 153 ? 5.875 27.422 -8.812 1 97.31 153 PRO B N 1
ATOM 5596 C CA . PRO B 1 153 ? 5.648 28.422 -7.766 1 97.31 153 PRO B CA 1
ATOM 5597 C C . PRO B 1 153 ? 6.477 28.156 -6.508 1 97.31 153 PRO B C 1
ATOM 5599 O O . PRO B 1 153 ? 6.672 27 -6.121 1 97.31 153 PRO B O 1
ATOM 5602 N N . ARG B 1 154 ? 6.922 29.203 -5.883 1 95.62 154 ARG B N 1
ATOM 5603 C CA . ARG B 1 154 ? 7.707 29.078 -4.66 1 95.62 154 ARG B CA 1
ATOM 5604 C C . ARG B 1 154 ? 6.922 28.344 -3.578 1 95.62 154 ARG B C 1
ATOM 5606 O O . ARG B 1 154 ? 7.508 27.703 -2.707 1 95.62 154 ARG B O 1
ATOM 5613 N N . ASP B 1 155 ? 5.664 28.406 -3.658 1 95.38 155 ASP B N 1
ATOM 5614 C CA . ASP B 1 155 ? 4.766 27.719 -2.732 1 95.38 155 ASP B CA 1
ATOM 5615 C C . ASP B 1 155 ? 4.418 26.328 -3.24 1 95.38 155 ASP B C 1
ATOM 5617 O O . ASP B 1 155 ? 3.246 25.938 -3.246 1 95.38 155 ASP B O 1
ATOM 5621 N N . ALA B 1 156 ? 5.406 25.578 -3.654 1 96.94 156 ALA B N 1
ATOM 5622 C CA . ALA B 1 156 ? 5.164 24.25 -4.188 1 96.94 156 ALA B CA 1
ATOM 5623 C C . ALA B 1 156 ? 5.492 23.172 -3.152 1 96.94 156 ALA B C 1
ATOM 5625 O O . ALA B 1 156 ? 6.453 23.312 -2.391 1 96.94 156 ALA B O 1
ATOM 5626 N N . HIS B 1 157 ? 4.66 22.141 -3.143 1 96.69 157 HIS B N 1
ATOM 5627 C CA . HIS B 1 157 ? 4.977 20.938 -2.395 1 96.69 157 HIS B CA 1
ATOM 5628 C C . HIS B 1 157 ? 6.246 20.281 -2.92 1 96.69 157 HIS B C 1
ATOM 5630 O O . HIS B 1 157 ? 6.559 20.391 -4.109 1 96.69 157 HIS B O 1
ATOM 5636 N N . ASN B 1 158 ? 6.949 19.562 -2.094 1 95 158 ASN B N 1
ATOM 5637 C CA . ASN B 1 158 ? 8.219 18.922 -2.428 1 95 158 ASN B CA 1
ATOM 5638 C C . ASN B 1 158 ? 8.07 17.969 -3.607 1 95 158 ASN B C 1
ATOM 5640 O O . ASN B 1 158 ? 9 17.812 -4.402 1 95 158 ASN B O 1
ATOM 5644 N N . SER B 1 159 ? 6.973 17.297 -3.781 1 96.06 159 SER B N 1
ATOM 5645 C CA . SER B 1 159 ? 6.766 16.406 -4.918 1 96.06 159 SER B CA 1
ATOM 5646 C C . SER B 1 159 ? 6.797 17.188 -6.234 1 96.06 159 SER B C 1
ATOM 5648 O O . SER B 1 159 ? 7.238 16.656 -7.258 1 96.06 159 SER B O 1
ATOM 5650 N N . LEU B 1 160 ? 6.254 18.375 -6.195 1 96.94 160 LEU B N 1
ATOM 5651 C CA . LEU B 1 160 ? 6.328 19.234 -7.371 1 96.94 160 LEU B CA 1
ATOM 5652 C C . LEU B 1 160 ? 7.73 19.797 -7.539 1 96.94 160 LEU B C 1
ATOM 5654 O O . LEU B 1 160 ? 8.266 19.844 -8.648 1 96.94 160 LEU B O 1
ATOM 5658 N N . ASN B 1 161 ? 8.391 20.188 -6.449 1 95.94 161 ASN B N 1
ATOM 5659 C CA . ASN B 1 161 ? 9.75 20.719 -6.488 1 95.94 161 ASN B CA 1
ATOM 5660 C C . ASN B 1 161 ? 10.719 19.719 -7.125 1 95.94 161 ASN B C 1
ATOM 5662 O O . ASN B 1 161 ? 11.688 20.109 -7.777 1 95.94 161 ASN B O 1
ATOM 5666 N N . SER B 1 162 ? 10.445 18.469 -6.957 1 94 162 SER B N 1
ATOM 5667 C CA . SER B 1 162 ? 11.32 17.422 -7.473 1 94 162 SER B CA 1
ATOM 5668 C C . SER B 1 162 ? 11.398 17.469 -8.992 1 94 162 SER B C 1
ATOM 5670 O O . SER B 1 162 ? 12.375 17 -9.586 1 94 162 SER B O 1
ATOM 5672 N N . LEU B 1 163 ? 10.414 17.984 -9.641 1 96.38 163 LEU B N 1
ATOM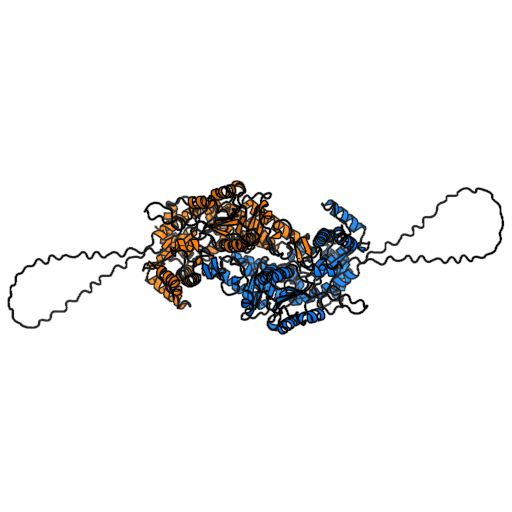 5673 C CA . LEU B 1 163 ? 10.391 18.062 -11.094 1 96.38 163 LEU B CA 1
ATOM 5674 C C . LEU B 1 163 ? 11.5 18.984 -11.609 1 96.38 163 LEU B C 1
ATOM 5676 O O . LEU B 1 163 ? 11.914 18.875 -12.766 1 96.38 163 LEU B O 1
ATOM 5680 N N . ALA B 1 164 ? 11.93 19.922 -10.742 1 95.94 164 ALA B N 1
ATOM 5681 C CA . ALA B 1 164 ? 13.008 20.828 -11.141 1 95.94 164 ALA B CA 1
ATOM 5682 C C . ALA B 1 164 ? 14.258 20.047 -11.539 1 95.94 164 ALA B C 1
ATOM 5684 O O . ALA B 1 164 ? 14.828 20.297 -12.602 1 95.94 164 ALA B O 1
ATOM 5685 N N . ARG B 1 165 ? 14.578 19.094 -10.742 1 93.69 165 ARG B N 1
ATOM 5686 C CA . ARG B 1 165 ? 15.75 18.281 -11.031 1 93.69 165 ARG B CA 1
ATOM 5687 C C . ARG B 1 165 ? 15.531 17.422 -12.273 1 93.69 165 ARG B C 1
ATOM 5689 O O . ARG B 1 165 ? 16.453 17.203 -13.062 1 93.69 165 ARG B O 1
ATOM 5696 N N . GLN B 1 166 ? 14.375 16.922 -12.398 1 95.06 166 GLN B N 1
ATOM 5697 C CA . GLN B 1 166 ? 14.047 16.125 -13.578 1 95.06 166 GLN B CA 1
ATOM 5698 C C . GLN B 1 166 ? 14.141 16.953 -14.852 1 95.06 166 GLN B C 1
ATOM 5700 O O . GLN B 1 166 ? 14.617 16.469 -15.883 1 95.06 166 GLN B O 1
ATOM 5705 N N . ALA B 1 167 ? 13.648 18.203 -14.781 1 96.25 167 ALA B N 1
ATOM 5706 C CA . ALA B 1 167 ? 13.727 19.094 -15.93 1 96.25 167 ALA B CA 1
ATOM 5707 C C . ALA B 1 167 ? 15.18 19.328 -16.344 1 96.25 167 ALA B C 1
ATOM 5709 O O . ALA B 1 167 ? 15.516 19.25 -17.516 1 96.25 167 ALA B O 1
ATOM 5710 N N . GLU B 1 168 ? 16.031 19.531 -15.367 1 95.75 168 GLU B N 1
ATOM 5711 C CA . GLU B 1 168 ? 17.453 19.766 -15.656 1 95.75 168 GLU B CA 1
ATOM 5712 C C . GLU B 1 168 ? 18.109 18.516 -16.234 1 95.75 168 GLU B C 1
ATOM 5714 O O . GLU B 1 168 ? 18.844 18.594 -17.219 1 95.75 168 GLU B O 1
ATOM 5719 N N . ARG B 1 169 ? 17.844 17.422 -15.672 1 93.94 169 ARG B N 1
ATOM 5720 C CA . ARG B 1 169 ? 18.406 16.156 -16.141 1 93.94 169 ARG B CA 1
ATOM 5721 C C . ARG B 1 169 ? 17.969 15.859 -17.562 1 93.94 169 ARG B C 1
ATOM 5723 O O . ARG B 1 169 ? 18.703 15.258 -18.344 1 93.94 169 ARG B O 1
ATOM 5730 N N . GLY B 1 170 ? 16.766 16.297 -17.875 1 95.5 170 GLY B N 1
ATOM 5731 C CA . GLY B 1 170 ? 16.203 16.062 -19.203 1 95.5 170 GLY B CA 1
ATOM 5732 C C . GLY B 1 170 ? 16.656 17.062 -20.234 1 95.5 170 GLY B C 1
ATOM 5733 O O . GLY B 1 170 ? 16.203 17.031 -21.375 1 95.5 170 GLY B O 1
ATOM 5734 N N . GLY B 1 171 ? 17.5 18.031 -19.875 1 96.25 171 GLY B N 1
ATOM 5735 C CA . GLY B 1 171 ? 18.047 18.984 -20.812 1 96.25 171 GLY B CA 1
ATOM 5736 C C . GLY B 1 171 ? 17.297 20.312 -20.828 1 96.25 171 GLY B C 1
ATOM 5737 O O . GLY B 1 171 ? 17.547 21.172 -21.688 1 96.25 171 GLY B O 1
ATOM 5738 N N . GLY B 1 172 ? 16.375 20.422 -19.906 1 96.44 172 GLY B N 1
ATOM 5739 C CA . GLY B 1 172 ? 15.648 21.672 -19.75 1 96.44 172 GLY B CA 1
ATOM 5740 C C . GLY B 1 172 ? 16.172 22.531 -18.609 1 96.44 172 GLY B C 1
ATOM 5741 O O . GLY B 1 172 ? 17.344 22.438 -18.234 1 96.44 172 GLY B O 1
ATOM 5742 N N . MET B 1 173 ? 15.352 23.484 -18.203 1 94.75 173 MET B N 1
ATOM 5743 C CA . MET B 1 173 ? 15.648 24.344 -17.062 1 94.75 173 MET B CA 1
ATOM 5744 C C . MET B 1 173 ? 14.398 24.625 -16.25 1 94.75 173 MET B C 1
ATOM 5746 O O . MET B 1 173 ? 13.289 24.281 -16.672 1 94.75 173 MET B O 1
ATOM 5750 N N . PHE B 1 174 ? 14.617 25.172 -15.016 1 95.75 174 PHE B N 1
ATOM 5751 C CA . PHE B 1 174 ? 13.461 25.562 -14.219 1 95.75 174 PHE B CA 1
ATOM 5752 C C . PHE B 1 174 ? 13.633 26.984 -13.664 1 95.75 174 PHE B C 1
ATOM 5754 O O . PHE B 1 174 ? 14.758 27.469 -13.531 1 95.75 174 PHE B O 1
ATOM 5761 N N . GLU B 1 175 ? 12.531 27.656 -13.484 1 94.44 175 GLU B N 1
ATOM 5762 C CA . GLU B 1 175 ? 12.445 28.984 -12.859 1 94.44 175 GLU B CA 1
ATOM 5763 C C . GLU B 1 175 ? 11.297 29.031 -11.852 1 94.44 175 GLU B C 1
ATOM 5765 O O . GLU B 1 175 ? 10.375 28.219 -11.906 1 94.44 175 GLU B O 1
ATOM 5770 N N . PHE B 1 176 ? 11.43 30.016 -10.961 1 95.31 176 PHE B N 1
ATOM 5771 C CA . PHE B 1 176 ? 10.422 30.141 -9.914 1 95.31 176 PHE B CA 1
ATOM 5772 C C . PHE B 1 176 ? 9.461 31.281 -10.211 1 95.31 176 PHE B C 1
ATOM 5774 O O . PHE B 1 176 ? 9.844 32.281 -10.844 1 95.31 176 PHE B O 1
ATOM 5781 N N . ILE B 1 177 ? 8.266 31.047 -9.812 1 95.69 177 ILE B N 1
ATOM 5782 C CA . ILE B 1 177 ? 7.375 32.156 -9.547 1 95.69 177 ILE B CA 1
ATOM 5783 C C . ILE B 1 177 ? 7.453 32.562 -8.07 1 95.69 177 ILE B C 1
ATOM 5785 O O . ILE B 1 177 ? 7.043 31.781 -7.199 1 95.69 177 ILE B O 1
ATOM 5789 N N . GLU B 1 178 ? 7.867 33.719 -7.82 1 93.25 178 GLU B N 1
ATOM 5790 C CA . GLU B 1 178 ? 8.242 34.125 -6.469 1 93.25 178 GLU B CA 1
ATOM 5791 C C . GLU B 1 178 ? 7.062 34.719 -5.719 1 93.25 178 GLU B C 1
ATOM 5793 O O . GLU B 1 178 ? 6.117 35.219 -6.336 1 93.25 178 GLU B O 1
ATOM 5798 N N . PHE B 1 179 ? 7.215 34.656 -4.363 1 90.75 179 PHE B N 1
ATOM 5799 C CA . PHE B 1 179 ? 6.285 35.406 -3.51 1 90.75 179 PHE B CA 1
ATOM 5800 C C . PHE B 1 179 ? 6.359 36.875 -3.785 1 90.75 179 PHE B C 1
ATOM 5802 O O . PHE B 1 179 ? 7.391 37.406 -4.238 1 90.75 179 PHE B O 1
ATOM 5809 N N . ASP B 1 180 ? 5.227 37.5 -3.498 1 84.69 180 ASP B N 1
ATOM 5810 C CA . ASP B 1 180 ? 5.219 38.938 -3.625 1 84.69 180 ASP B CA 1
ATOM 5811 C C . ASP B 1 180 ? 6.188 39.594 -2.639 1 84.69 180 ASP B C 1
ATOM 5813 O O . ASP B 1 180 ? 6.375 39.094 -1.526 1 84.69 180 ASP B O 1
ATOM 5817 N N . GLN B 1 181 ? 7.188 40.5 -3.129 1 70.62 181 GLN B N 1
ATOM 5818 C CA . GLN B 1 181 ? 8.117 41.219 -2.254 1 70.62 181 GLN B CA 1
ATOM 5819 C C . GLN B 1 181 ? 7.371 42.062 -1.23 1 70.62 181 GLN B C 1
ATOM 5821 O O . GLN B 1 181 ? 6.305 42.625 -1.524 1 70.62 181 GLN B O 1
ATOM 5826 N N . ALA B 1 182 ? 7.805 41.844 0.072 1 53.22 182 ALA B N 1
ATOM 5827 C CA . ALA B 1 182 ? 7.238 42.75 1.076 1 53.22 182 ALA B CA 1
ATOM 5828 C C . ALA B 1 182 ? 7.422 44.219 0.67 1 53.22 182 ALA B C 1
ATOM 5830 O O . ALA B 1 182 ? 8.539 44.656 0.409 1 53.22 182 ALA B O 1
ATOM 5831 N N . SER B 1 183 ? 6.922 44.781 -0.258 1 41.91 183 SER B N 1
ATOM 5832 C CA . SER B 1 183 ? 7.074 46.219 -0.54 1 41.91 183 SER B CA 1
ATOM 5833 C C . SER B 1 183 ? 7.152 47.031 0.747 1 41.91 183 SER B C 1
ATOM 5835 O O . SER B 1 183 ? 6.469 46.719 1.725 1 41.91 183 SER B O 1
ATOM 5837 N N . SER B 1 184 ? 8.469 47.719 1.115 1 38.06 184 SER B N 1
ATOM 5838 C CA . SER B 1 184 ? 8.602 48.719 2.182 1 38.06 184 SER B CA 1
ATOM 5839 C C . SER B 1 184 ? 7.305 49.5 2.381 1 38.06 184 SER B C 1
ATOM 5841 O O . SER B 1 184 ? 7.188 50.281 3.32 1 38.06 184 SER B O 1
ATOM 5843 N N . ALA B 1 185 ? 6.934 50.281 1.392 1 37.62 185 ALA B N 1
ATOM 5844 C CA . ALA B 1 185 ? 5.844 51.219 1.664 1 37.62 185 ALA B CA 1
ATOM 5845 C C . ALA B 1 185 ? 4.684 50.531 2.369 1 37.62 185 ALA B C 1
ATOM 5847 O O . ALA B 1 185 ? 4.355 49.375 2.043 1 37.62 185 ALA B O 1
ATOM 5848 N N . ALA B 1 186 ? 4.316 50.969 3.543 1 37.84 186 ALA B N 1
ATOM 5849 C CA . ALA B 1 186 ? 3.209 50.844 4.484 1 37.84 186 ALA B CA 1
ATOM 5850 C C . ALA B 1 186 ? 1.963 50.312 3.793 1 37.84 186 ALA B C 1
ATOM 5852 O O . ALA B 1 186 ? 0.874 50.312 4.371 1 37.84 186 ALA B O 1
ATOM 5853 N N . SER B 1 187 ? 1.931 50.438 2.434 1 33.41 187 SER B N 1
ATOM 5854 C CA . SER B 1 187 ? 0.533 50.219 2.07 1 33.41 187 SER B CA 1
ATOM 5855 C C . SER B 1 187 ? 0.097 48.781 2.367 1 33.41 187 SER B C 1
ATOM 5857 O O . SER B 1 187 ? 0.934 47.906 2.621 1 33.41 187 SER B O 1
ATOM 5859 N N . SER B 1 188 ? -0.924 48.188 1.339 1 36.53 188 SER B N 1
ATOM 5860 C CA . SER B 1 188 ? -2.039 47.281 1.589 1 36.53 188 SER B CA 1
ATOM 5861 C C . SER B 1 188 ? -1.546 45.906 1.993 1 36.53 188 SER B C 1
ATOM 5863 O O . SER B 1 188 ? -0.366 45.562 1.828 1 36.53 188 SER B O 1
ATOM 5865 N N . SER B 1 189 ? -2.592 44.875 2.07 1 40.53 189 SER B N 1
ATOM 5866 C CA . SER B 1 189 ? -3.139 43.625 2.543 1 40.53 189 SER B CA 1
ATOM 5867 C C . SER B 1 189 ? -2.346 42.438 1.996 1 40.53 189 SER B C 1
ATOM 5869 O O . SER B 1 189 ? -2.684 41.281 2.258 1 40.53 189 SER B O 1
ATOM 5871 N N . GLN B 1 190 ? -1.394 42.688 1.046 1 49.34 190 GLN B N 1
ATOM 5872 C CA . GLN B 1 190 ? -0.888 41.438 0.486 1 49.34 190 GLN B CA 1
ATOM 5873 C C . GLN B 1 190 ? 0.246 40.875 1.337 1 49.34 190 GLN B C 1
ATOM 5875 O O . GLN B 1 190 ? 1.232 41.562 1.603 1 49.34 190 GLN B O 1
ATOM 5880 N N . GLN B 1 191 ? 0.076 39.75 2.055 1 60.25 191 GLN B N 1
ATOM 5881 C CA . GLN B 1 191 ? 0.92 39.031 2.994 1 60.25 191 GLN B CA 1
ATOM 5882 C C . GLN B 1 191 ? 2.129 38.406 2.289 1 60.25 191 GLN B C 1
ATOM 5884 O O . GLN B 1 191 ? 2.01 37.906 1.174 1 60.25 191 GLN B O 1
ATOM 5889 N N . ALA B 1 192 ? 3.436 38.625 2.641 1 69.69 192 ALA B N 1
ATOM 5890 C CA . ALA B 1 192 ? 4.762 38.188 2.223 1 69.69 192 ALA B CA 1
ATOM 5891 C C . ALA B 1 192 ? 4.797 36.656 2.064 1 69.69 192 ALA B C 1
ATOM 5893 O O . ALA B 1 192 ? 5.793 36.125 1.597 1 69.69 192 ALA B O 1
ATOM 5894 N N . ASP B 1 193 ? 3.611 36 2.137 1 85.06 193 ASP B N 1
ATOM 5895 C CA . ASP B 1 193 ? 3.607 34.531 2.082 1 85.06 193 ASP B CA 1
ATOM 5896 C C . ASP B 1 193 ? 2.598 34.031 1.056 1 85.06 193 ASP B C 1
ATOM 5898 O O . ASP B 1 193 ? 2.045 32.938 1.209 1 85.06 193 ASP B O 1
ATOM 5902 N N . SER B 1 194 ? 2.32 34.938 -0.001 1 87.19 194 SER B N 1
ATOM 5903 C CA . SER B 1 194 ? 1.434 34.562 -1.097 1 87.19 194 SER B CA 1
ATOM 5904 C C . SER B 1 194 ? 2.002 35 -2.443 1 87.19 194 SER B C 1
ATOM 5906 O O . SER B 1 194 ? 2.859 35.875 -2.506 1 87.19 194 SER B O 1
ATOM 5908 N N . ILE B 1 195 ? 1.56 34.344 -3.441 1 90.19 195 ILE B N 1
ATOM 5909 C CA . ILE B 1 195 ? 1.894 34.688 -4.812 1 90.19 195 ILE B CA 1
ATOM 5910 C C . ILE B 1 195 ? 0.68 35.344 -5.484 1 90.19 195 ILE B C 1
ATOM 5912 O O . ILE B 1 195 ? -0.363 34.688 -5.633 1 90.19 195 ILE B O 1
ATOM 5916 N N . SER B 1 196 ? 0.862 36.594 -5.906 1 88.31 196 SER B N 1
ATOM 5917 C CA . SER B 1 196 ? -0.258 37.344 -6.484 1 88.31 196 SER B CA 1
ATOM 5918 C C . SER B 1 196 ? -0.48 36.938 -7.941 1 88.31 196 SER B C 1
ATOM 5920 O O . SER B 1 196 ? 0.416 36.406 -8.586 1 88.31 196 SER B O 1
ATOM 5922 N N . LYS B 1 197 ? -1.645 37.188 -8.391 1 90.5 197 LYS B N 1
ATOM 5923 C CA . LYS B 1 197 ? -1.951 37 -9.805 1 90.5 197 LYS B CA 1
ATOM 5924 C C . LYS B 1 197 ? -0.973 37.781 -10.688 1 90.5 197 LYS B C 1
ATOM 5926 O O . LYS B 1 197 ? -0.571 37.312 -11.75 1 90.5 197 LYS B O 1
ATOM 5931 N N . ALA B 1 198 ? -0.603 38.938 -10.266 1 90.25 198 ALA B N 1
ATOM 5932 C CA . ALA B 1 198 ? 0.323 39.781 -11.023 1 90.25 198 ALA B CA 1
ATOM 5933 C C . ALA B 1 198 ? 1.688 39.125 -11.156 1 90.25 198 ALA B C 1
ATOM 5935 O O . ALA B 1 198 ? 2.326 39.188 -12.211 1 90.25 198 ALA B O 1
ATOM 5936 N N . ALA B 1 199 ? 2.09 38.5 -10.094 1 91.19 199 ALA B N 1
ATOM 5937 C CA . ALA B 1 199 ? 3.367 37.781 -10.125 1 91.19 199 ALA B CA 1
ATOM 5938 C C . ALA B 1 199 ? 3.332 36.625 -11.125 1 91.19 199 ALA B C 1
ATOM 5940 O O . ALA B 1 199 ? 4.289 36.406 -11.875 1 91.19 199 ALA B O 1
ATOM 5941 N N . TYR B 1 200 ? 2.277 35.906 -11.172 1 93.69 200 TYR B N 1
ATOM 5942 C CA . TYR B 1 200 ? 2.094 34.844 -12.156 1 93.69 200 TYR B CA 1
ATOM 5943 C C . TYR B 1 200 ? 2.125 35.406 -13.578 1 93.69 200 TYR B C 1
ATOM 5945 O O . TYR B 1 200 ? 2.842 34.875 -14.438 1 93.69 200 TYR B O 1
ATOM 5953 N N . LEU B 1 201 ? 1.336 36.438 -13.789 1 93.88 201 LEU B N 1
ATOM 5954 C CA . LEU B 1 201 ? 1.216 37.031 -15.125 1 93.88 201 LEU B CA 1
ATOM 5955 C C . LEU B 1 201 ? 2.572 37.5 -15.633 1 93.88 201 LEU B C 1
ATOM 5957 O O . LEU B 1 201 ? 2.9 37.312 -16.812 1 93.88 201 LEU B O 1
ATOM 5961 N N . GLU B 1 202 ? 3.275 38.094 -14.766 1 92.31 202 GLU B N 1
ATOM 5962 C CA . GLU B 1 202 ? 4.602 38.594 -15.141 1 92.31 202 GLU B CA 1
ATOM 5963 C C . GLU B 1 202 ? 5.5 37.438 -15.594 1 92.31 202 GLU B C 1
ATOM 5965 O O . GLU B 1 202 ? 6.137 37.531 -16.641 1 92.31 202 GLU B O 1
ATOM 5970 N N . ARG B 1 203 ? 5.492 36.375 -14.867 1 93.31 203 ARG B N 1
ATOM 5971 C CA . ARG B 1 203 ? 6.379 35.25 -15.18 1 93.31 203 ARG B CA 1
ATOM 5972 C C . ARG B 1 203 ? 5.887 34.5 -16.406 1 93.31 203 ARG B C 1
ATOM 5974 O O . ARG B 1 203 ? 6.691 34.062 -17.234 1 93.31 203 ARG B O 1
ATOM 5981 N N . LEU B 1 204 ? 4.656 34.312 -16.547 1 94.88 204 LEU B N 1
ATOM 5982 C CA . LEU B 1 204 ? 4.07 33.562 -17.641 1 94.88 204 LEU B CA 1
ATOM 5983 C C . LEU B 1 204 ? 4.297 34.281 -18.969 1 94.88 204 LEU B C 1
ATOM 5985 O O . LEU B 1 204 ? 4.418 33.656 -20.016 1 94.88 204 LEU B O 1
ATOM 5989 N N . SER B 1 205 ? 4.336 35.625 -18.938 1 92.19 205 SER B N 1
ATOM 5990 C CA . SER B 1 205 ? 4.395 36.406 -20.156 1 92.19 205 SER B CA 1
ATOM 5991 C C . SER B 1 205 ? 5.836 36.688 -20.562 1 92.19 205 SER B C 1
ATOM 5993 O O . SER B 1 205 ? 6.09 37.219 -21.641 1 92.19 205 SER B O 1
ATOM 5995 N N . GLN B 1 206 ? 6.672 36.469 -19.594 1 86.19 206 GLN B N 1
ATOM 5996 C CA . GLN B 1 206 ? 8.07 36.75 -19.875 1 86.19 206 GLN B CA 1
ATOM 5997 C C . GLN B 1 206 ? 8.562 35.938 -21.078 1 86.19 206 GLN B C 1
ATOM 5999 O O . GLN B 1 206 ? 8.195 34.781 -21.25 1 86.19 206 GLN B O 1
ATOM 6004 N N . SER B 1 207 ? 9.18 36.781 -21.891 1 71.38 207 SER B N 1
ATOM 6005 C CA . SER B 1 207 ? 9.805 36.156 -23.031 1 71.38 207 SER B CA 1
ATOM 6006 C C . SER B 1 207 ? 11.031 35.344 -22.609 1 71.38 207 SER B C 1
ATOM 6008 O O . SER B 1 207 ? 11.766 35.75 -21.703 1 71.38 207 SER B O 1
ATOM 6010 N N . HIS B 1 208 ? 10.914 34.062 -22.562 1 63.91 208 HIS B N 1
ATOM 6011 C CA . HIS B 1 208 ? 12.031 33.219 -22.156 1 63.91 208 HIS B CA 1
ATOM 6012 C C . HIS B 1 208 ? 13.211 33.375 -23.109 1 63.91 208 HIS B C 1
ATOM 6014 O O . HIS B 1 208 ? 13.031 33.688 -24.281 1 63.91 208 HIS B O 1
ATOM 6020 N N . ALA B 1 209 ? 14.344 33.625 -22.406 1 53.91 209 ALA B N 1
ATOM 6021 C CA . ALA B 1 209 ? 15.57 33.812 -23.156 1 53.91 209 ALA B CA 1
ATOM 6022 C C . ALA B 1 209 ? 15.562 33 -24.453 1 53.91 209 ALA B C 1
ATOM 6024 O O . ALA B 1 209 ? 14.883 31.969 -24.531 1 53.91 209 ALA B O 1
ATOM 6025 N N . GLU B 1 210 ? 16.234 33.531 -25.484 1 54.94 210 GLU B N 1
ATOM 6026 C CA . GLU B 1 210 ? 16.438 33 -26.812 1 54.94 210 GLU B CA 1
ATOM 6027 C C . GLU B 1 210 ? 16.703 31.5 -26.781 1 54.94 210 GLU B C 1
ATOM 6029 O O . GLU B 1 210 ? 16.516 30.812 -27.781 1 54.94 210 GLU B O 1
ATOM 6034 N N . LYS B 1 211 ? 17 30.938 -25.625 1 61.66 211 LYS B N 1
ATOM 6035 C CA . LYS B 1 211 ? 17.578 29.625 -25.844 1 61.66 211 LYS B CA 1
ATOM 6036 C C . LYS B 1 211 ? 16.625 28.531 -25.375 1 61.66 211 LYS B C 1
ATOM 6038 O O . LYS B 1 211 ? 16.797 27.359 -25.719 1 61.66 211 LYS B O 1
ATOM 6043 N N . ARG B 1 212 ? 15.516 28.938 -24.578 1 77.62 212 ARG B N 1
ATOM 6044 C CA . ARG B 1 212 ? 14.695 27.781 -24.25 1 77.62 212 ARG B CA 1
ATOM 6045 C C . ARG B 1 212 ? 13.211 28.094 -24.422 1 77.62 212 ARG B C 1
ATOM 6047 O O . ARG B 1 212 ? 12.758 29.203 -24.125 1 77.62 212 ARG B O 1
ATOM 6054 N N . ALA B 1 213 ? 12.531 27.172 -25.047 1 86.5 213 ALA B N 1
ATOM 6055 C CA . ALA B 1 213 ? 11.102 27.25 -25.328 1 86.5 213 ALA B CA 1
ATOM 6056 C C . ALA B 1 213 ? 10.273 27.109 -24.062 1 86.5 213 ALA B C 1
ATOM 6058 O O . ALA B 1 213 ? 10.758 26.578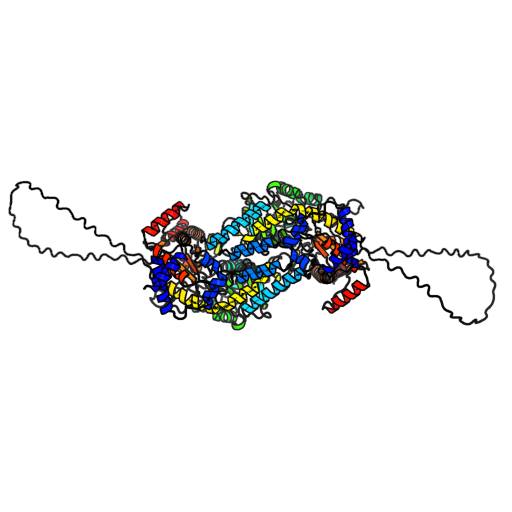 -23.062 1 86.5 213 ALA B O 1
ATOM 6059 N N . LYS B 1 214 ? 9.156 27.703 -24.156 1 91.38 214 LYS B N 1
ATOM 6060 C CA . LYS B 1 214 ? 8.172 27.422 -23.109 1 91.38 214 LYS B CA 1
ATOM 6061 C C . LYS B 1 214 ? 7.867 25.922 -23.031 1 91.38 214 LYS B C 1
ATOM 6063 O O . LYS B 1 214 ? 7.66 25.266 -24.047 1 91.38 214 LYS B O 1
ATOM 6068 N N . GLY B 1 215 ? 7.988 25.469 -21.844 1 95.25 215 GLY B N 1
ATOM 6069 C CA . GLY B 1 215 ? 7.656 24.078 -21.578 1 95.25 215 GLY B CA 1
ATOM 6070 C C . GLY B 1 215 ? 6.379 23.906 -20.781 1 95.25 215 GLY B C 1
ATOM 6071 O O . GLY B 1 215 ? 5.281 23.938 -21.328 1 95.25 215 GLY B O 1
ATOM 6072 N N . MET B 1 216 ? 6.594 23.938 -19.422 1 97.44 216 MET B N 1
ATOM 6073 C CA . MET B 1 216 ? 5.473 23.641 -18.547 1 97.44 216 MET B CA 1
ATOM 6074 C C . MET B 1 216 ? 5.445 24.594 -17.359 1 97.44 216 MET B C 1
ATOM 6076 O O . MET B 1 216 ? 6.496 25.016 -16.859 1 97.44 216 MET B O 1
ATOM 6080 N N . VAL B 1 217 ? 4.25 24.984 -17.016 1 97.94 217 VAL B N 1
ATOM 6081 C CA . VAL B 1 217 ? 4.031 25.641 -15.734 1 97.94 217 VAL B CA 1
ATOM 6082 C C . VAL B 1 217 ? 3.146 24.766 -14.852 1 97.94 217 VAL B C 1
ATOM 6084 O O . VAL B 1 217 ? 2.076 24.328 -15.273 1 97.94 217 VAL B O 1
ATOM 6087 N N . PHE B 1 218 ? 3.641 24.422 -13.672 1 97.94 218 PHE B N 1
ATOM 6088 C CA . PHE B 1 218 ? 2.816 23.75 -12.68 1 97.94 218 PHE B CA 1
ATOM 6089 C C . PHE B 1 218 ? 2.311 24.734 -11.633 1 97.94 218 PHE B C 1
ATOM 6091 O O . PHE B 1 218 ? 3.08 25.547 -11.117 1 97.94 218 PHE B O 1
ATOM 6098 N N . PHE B 1 219 ? 1.008 24.75 -11.367 1 98.38 219 PHE B N 1
ATOM 6099 C CA . PHE B 1 219 ? 0.39 25.625 -10.383 1 98.38 219 PHE B CA 1
ATOM 6100 C C . PHE B 1 219 ? 0.073 24.859 -9.102 1 98.38 219 PHE B C 1
ATOM 6102 O O . PHE B 1 219 ? -0.365 23.719 -9.148 1 98.38 219 PHE B O 1
ATOM 6109 N N . THR B 1 220 ? 0.379 25.5 -7.945 1 98 220 THR B N 1
ATOM 6110 C CA . THR B 1 220 ? -0.19 25.047 -6.676 1 98 220 THR B CA 1
ATOM 6111 C C . THR B 1 220 ? -1.655 25.469 -6.566 1 98 220 THR B C 1
ATOM 6113 O O . THR B 1 220 ? -1.964 26.656 -6.449 1 98 220 THR B O 1
ATOM 6116 N N . GLY B 1 221 ? -2.566 24.5 -6.637 1 98.12 221 GLY B N 1
ATOM 6117 C CA . GLY B 1 221 ? -3.982 24.828 -6.562 1 98.12 221 GLY B CA 1
ATOM 6118 C C . GLY B 1 221 ? -4.379 25.469 -5.25 1 98.12 221 GLY B C 1
ATOM 6119 O O . GLY B 1 221 ? -5.105 26.469 -5.234 1 98.12 221 GLY B O 1
ATOM 6120 N N . GLN B 1 222 ? -3.939 24.922 -4.242 1 97 222 GLN B N 1
ATOM 6121 C CA . GLN B 1 222 ? -4.086 25.438 -2.887 1 97 222 GLN B CA 1
ATOM 6122 C C . GLN B 1 222 ? -2.852 25.125 -2.045 1 97 222 GLN B C 1
ATOM 6124 O O . GLN B 1 222 ? -2.398 23.984 -1.997 1 97 222 GLN B O 1
ATOM 6129 N N . SER B 1 223 ? -2.359 26.188 -1.441 1 96.19 223 SER B N 1
ATOM 6130 C CA . SER B 1 223 ? -1.209 25.969 -0.57 1 96.19 223 SER B CA 1
ATOM 6131 C C . SER B 1 223 ? -1.573 25.094 0.62 1 96.19 223 SER B C 1
ATOM 6133 O O . SER B 1 223 ? -2.598 25.312 1.27 1 96.19 223 SER B O 1
ATOM 6135 N N . ASN B 1 224 ? -0.661 24.062 0.917 1 95.31 224 ASN B N 1
ATOM 6136 C CA . ASN B 1 224 ? -0.88 23.25 2.1 1 95.31 224 ASN B CA 1
ATOM 6137 C C . ASN B 1 224 ? -0.431 23.953 3.373 1 95.31 224 ASN B C 1
ATOM 6139 O O . ASN B 1 224 ? -0.65 23.453 4.477 1 95.31 224 ASN B O 1
ATOM 6143 N N . ILE B 1 225 ? 0.091 25.141 3.217 1 94.94 225 ILE B N 1
ATOM 6144 C CA . ILE B 1 225 ? 0.585 25.906 4.355 1 94.94 225 ILE B CA 1
ATOM 6145 C C . ILE B 1 225 ? -0.261 27.172 4.539 1 94.94 225 ILE B C 1
ATOM 6147 O O . ILE B 1 225 ? -1.034 27.266 5.492 1 94.94 225 ILE B O 1
ATOM 6151 N N . THR B 1 226 ? -0.309 27.984 3.496 1 89.94 226 THR B N 1
ATOM 6152 C CA . THR B 1 226 ? -0.957 29.281 3.631 1 89.94 226 THR B CA 1
ATOM 6153 C C . THR B 1 226 ? -2.439 29.188 3.283 1 89.94 226 THR B C 1
ATOM 6155 O O . THR B 1 226 ? -3.207 30.109 3.559 1 89.94 226 THR B O 1
ATOM 6158 N N . SER B 1 227 ? -2.852 28.109 2.66 1 92.56 227 SER B N 1
ATOM 6159 C CA . SER B 1 227 ? -4.234 27.828 2.295 1 92.56 227 SER B CA 1
ATOM 6160 C C . SER B 1 227 ? -4.715 28.75 1.176 1 92.56 227 SER B C 1
ATOM 6162 O O . SER B 1 227 ? -5.902 28.75 0.842 1 92.56 227 SER B O 1
ATOM 6164 N N . VAL B 1 228 ? -3.758 29.562 0.589 1 92.44 228 VAL B N 1
ATOM 6165 C CA . VAL B 1 228 ? -4.117 30.406 -0.542 1 92.44 228 VAL B CA 1
ATOM 6166 C C . VAL B 1 228 ? -4.578 29.547 -1.712 1 92.44 228 VAL B C 1
ATOM 6168 O O . VAL B 1 228 ? -3.953 28.531 -2.027 1 92.44 228 VAL B O 1
ATOM 6171 N N . LYS B 1 229 ? -5.719 29.891 -2.281 1 93.88 229 LYS B N 1
ATOM 6172 C CA . LYS B 1 229 ? -6.219 29.203 -3.471 1 93.88 229 LYS B CA 1
ATOM 6173 C C . LYS B 1 229 ? -5.836 29.953 -4.742 1 93.88 229 LYS B C 1
ATOM 6175 O O . LYS B 1 229 ? -5.902 31.188 -4.781 1 93.88 229 LYS B O 1
ATOM 6180 N N . LEU B 1 230 ? -5.477 29.219 -5.656 1 95.19 230 LEU B N 1
ATOM 6181 C CA . LEU B 1 230 ? -5.121 29.75 -6.965 1 95.19 230 LEU B CA 1
ATOM 6182 C C . LEU B 1 230 ? -6.348 30.312 -7.676 1 95.19 230 LEU B C 1
ATOM 6184 O O . LEU B 1 230 ? -7.43 29.719 -7.609 1 95.19 230 LEU B O 1
ATOM 6188 N N . ASP B 1 231 ? -6.152 31.531 -8.312 1 94.88 231 ASP B N 1
ATOM 6189 C CA . ASP B 1 231 ? -7.137 31.953 -9.305 1 94.88 231 ASP B CA 1
ATOM 6190 C C . ASP B 1 231 ? -7.098 31.047 -10.539 1 94.88 231 ASP B C 1
ATOM 6192 O O . ASP B 1 231 ? -6.191 31.156 -11.367 1 94.88 231 ASP B O 1
ATOM 6196 N N . LEU B 1 232 ? -8.094 30.188 -10.719 1 96.62 232 LEU B N 1
ATOM 6197 C CA . LEU B 1 232 ? -8.07 29.141 -11.727 1 96.62 232 LEU B CA 1
ATOM 6198 C C . LEU B 1 232 ? -8.125 29.719 -13.133 1 96.62 232 LEU B C 1
ATOM 6200 O O . LEU B 1 232 ? -7.84 29.031 -14.109 1 96.62 232 LEU B O 1
ATOM 6204 N N . SER B 1 233 ? -8.492 31.031 -13.289 1 96.38 233 SER B N 1
ATOM 6205 C CA . SER B 1 233 ? -8.492 31.656 -14.602 1 96.38 233 SER B CA 1
ATOM 6206 C C . SER B 1 233 ? -7.078 31.75 -15.172 1 96.38 233 SER B C 1
ATOM 6208 O O . SER B 1 233 ? -6.902 31.969 -16.375 1 96.38 233 SER B O 1
ATOM 6210 N N . LEU B 1 234 ? -6.047 31.562 -14.289 1 97.31 234 LEU B N 1
ATOM 6211 C CA . LEU B 1 234 ? -4.648 31.594 -14.711 1 97.31 234 LEU B CA 1
ATOM 6212 C C . LEU B 1 234 ? -4.324 30.391 -15.594 1 97.31 234 LEU B C 1
ATOM 6214 O O . LEU B 1 234 ? -3.369 30.422 -16.375 1 97.31 234 LEU B O 1
ATOM 6218 N N . LEU B 1 235 ? -5.105 29.297 -15.438 1 98.5 235 LEU B N 1
ATOM 6219 C CA . LEU B 1 235 ? -4.797 28.047 -16.141 1 98.5 235 LEU B CA 1
ATOM 6220 C C . LEU B 1 235 ? -5.055 28.203 -17.641 1 98.5 235 LEU B C 1
ATOM 6222 O O . LEU B 1 235 ? -4.148 28 -18.453 1 98.5 235 LEU B O 1
ATOM 6226 N N . PRO B 1 236 ? -6.277 28.594 -18.078 1 98.38 236 PRO B N 1
ATOM 6227 C CA . PRO B 1 236 ? -6.465 28.812 -19.516 1 98.38 236 PRO B CA 1
ATOM 6228 C C . PRO B 1 236 ? -5.566 29.922 -20.062 1 98.38 236 PRO B C 1
ATOM 6230 O O . PRO B 1 236 ? -5.145 29.875 -21.219 1 98.38 236 PRO B O 1
ATOM 6233 N N . LEU B 1 237 ? -5.27 30.906 -19.219 1 97.69 237 LEU B N 1
ATOM 6234 C CA . LEU B 1 237 ? -4.367 31.969 -19.656 1 97.69 237 LEU B CA 1
ATOM 6235 C C . LEU B 1 237 ? -2.984 31.406 -19.969 1 97.69 237 LEU B C 1
ATOM 6237 O O . LEU B 1 237 ? -2.412 31.719 -21.016 1 97.69 237 LEU B O 1
ATOM 6241 N N . ALA B 1 238 ? -2.416 30.609 -19.062 1 98.19 238 ALA B N 1
ATOM 6242 C CA . ALA B 1 238 ? -1.106 30 -19.281 1 98.19 238 ALA B CA 1
ATOM 6243 C C . ALA B 1 238 ? -1.101 29.156 -20.562 1 98.19 238 ALA B C 1
ATOM 6245 O O . ALA B 1 238 ? -0.148 29.219 -21.344 1 98.19 238 ALA B O 1
ATOM 6246 N N . SER B 1 239 ? -2.125 28.375 -20.703 1 98.06 239 SER B N 1
ATOM 6247 C CA . SER B 1 239 ? -2.256 27.562 -21.906 1 98.06 239 SER B CA 1
ATOM 6248 C C . SER B 1 239 ? -2.244 28.438 -23.156 1 98.06 239 SER B C 1
ATOM 6250 O O . SER B 1 239 ? -1.575 28.094 -24.141 1 98.06 239 SER B O 1
ATOM 6252 N N . SER B 1 240 ? -2.988 29.531 -23.188 1 97.19 240 SER B N 1
ATOM 6253 C CA . SER B 1 240 ? -3.074 30.422 -24.344 1 97.19 240 SER B CA 1
ATOM 6254 C C . SER B 1 240 ? -1.726 31.062 -24.641 1 97.19 240 SER B C 1
ATOM 6256 O O . SER B 1 240 ? -1.477 31.5 -25.781 1 97.19 240 SER B O 1
ATOM 6258 N N . LEU B 1 241 ? -0.873 31.156 -23.656 1 95.81 241 LEU B N 1
ATOM 6259 C CA . LEU B 1 241 ? 0.448 31.75 -23.828 1 95.81 241 LEU B CA 1
ATOM 6260 C C . LEU B 1 241 ? 1.464 30.703 -24.266 1 95.81 241 LEU B C 1
ATOM 6262 O O . LEU B 1 241 ? 2.656 31 -24.375 1 95.81 241 LEU B O 1
ATOM 6266 N N . GLY B 1 242 ? 1.028 29.453 -24.406 1 95.62 242 GLY B N 1
ATOM 6267 C CA . GLY B 1 242 ? 1.877 28.438 -25.016 1 95.62 242 GLY B CA 1
ATOM 6268 C C . GLY B 1 242 ? 2.475 27.484 -24.016 1 95.62 242 GLY B C 1
ATOM 6269 O O . GLY B 1 242 ? 3.27 26.609 -24.375 1 95.62 242 GLY B O 1
ATOM 6270 N N . TRP B 1 243 ? 2.105 27.578 -22.766 1 97.56 243 TRP B N 1
ATOM 6271 C CA . TRP B 1 243 ? 2.617 26.672 -21.75 1 97.56 243 TRP B CA 1
ATOM 6272 C C . TRP B 1 243 ? 1.8 25.391 -21.703 1 97.56 243 TRP B C 1
ATOM 6274 O O . TRP B 1 243 ? 0.583 25.406 -21.906 1 97.56 243 TRP B O 1
ATOM 6284 N N . HIS B 1 244 ? 2.455 24.234 -21.531 1 98.5 244 HIS B N 1
ATOM 6285 C CA . HIS B 1 244 ? 1.729 23.109 -20.953 1 98.5 244 HIS B CA 1
ATOM 6286 C C . HIS B 1 244 ? 1.393 23.359 -19.484 1 98.5 244 HIS B C 1
ATOM 6288 O O . HIS B 1 244 ? 2.215 23.891 -18.734 1 98.5 244 HIS B O 1
ATOM 6294 N N . VAL B 1 245 ? 0.181 22.984 -19.109 1 98.88 245 VAL B N 1
ATOM 6295 C CA . VAL B 1 245 ? -0.328 23.438 -17.828 1 98.88 245 VAL B CA 1
ATOM 6296 C C . VAL B 1 245 ? -0.492 22.25 -16.891 1 98.88 245 VAL B C 1
ATOM 6298 O O . VAL B 1 245 ? -1.201 21.281 -17.203 1 98.88 245 VAL B O 1
ATOM 6301 N N . GLY B 1 246 ? 0.22 22.281 -15.773 1 98.88 246 GLY B N 1
ATOM 6302 C CA . GLY B 1 246 ? 0.039 21.344 -14.68 1 98.88 246 GLY B CA 1
ATOM 6303 C C . GLY B 1 246 ? -0.645 21.953 -13.477 1 98.88 246 GLY B C 1
ATOM 6304 O O . GLY B 1 246 ? -0.398 23.109 -13.141 1 98.88 246 GLY B O 1
ATOM 6305 N N . LEU B 1 247 ? -1.482 21.172 -12.797 1 98.94 247 LEU B N 1
ATOM 6306 C CA . LEU B 1 247 ? -2.17 21.609 -11.586 1 98.94 247 LEU B CA 1
ATOM 6307 C C . LEU B 1 247 ? -1.996 20.609 -10.453 1 98.94 247 LEU B C 1
ATOM 6309 O O . LEU B 1 247 ? -2.398 19.453 -10.586 1 98.94 247 LEU B O 1
ATOM 6313 N N . ASP B 1 248 ? -1.328 21.047 -9.367 1 98.75 248 ASP B N 1
ATOM 6314 C CA . ASP B 1 248 ? -1.382 20.297 -8.117 1 98.75 248 ASP B CA 1
ATOM 6315 C C . ASP B 1 248 ? -2.711 20.531 -7.398 1 98.75 248 ASP B C 1
ATOM 6317 O O . ASP B 1 248 ? -2.9 21.547 -6.734 1 98.75 248 ASP B O 1
ATOM 6321 N N . ALA B 1 249 ? -3.561 19.562 -7.512 1 98.81 249 ALA B N 1
ATOM 6322 C CA . ALA B 1 249 ? -4.898 19.719 -6.941 1 98.81 249 ALA B CA 1
ATOM 6323 C C . ALA B 1 249 ? -5.043 18.906 -5.656 1 98.81 249 ALA B C 1
ATOM 6325 O O . ALA B 1 249 ? -6.152 18.734 -5.145 1 98.81 249 ALA B O 1
ATOM 6326 N N . ALA B 1 250 ? -3.934 18.422 -5.09 1 98.31 250 ALA B N 1
ATOM 6327 C CA . ALA B 1 250 ? -3.99 17.547 -3.926 1 98.31 250 ALA B CA 1
ATOM 6328 C C . ALA B 1 250 ? -4.668 18.234 -2.746 1 98.31 250 ALA B C 1
ATOM 6330 O O . ALA B 1 250 ? -5.512 17.641 -2.07 1 98.31 250 ALA B O 1
ATOM 6331 N N . ALA B 1 251 ? -4.301 19.5 -2.482 1 97.94 251 ALA B N 1
ATOM 6332 C CA . ALA B 1 251 ? -4.895 20.203 -1.356 1 97.94 251 ALA B CA 1
ATOM 6333 C C . ALA B 1 251 ? -6.117 21.016 -1.799 1 97.94 251 ALA B C 1
ATOM 6335 O O . ALA B 1 251 ? -6.895 21.484 -0.964 1 97.94 251 ALA B O 1
ATOM 6336 N N . LEU B 1 252 ? -6.355 21.172 -3.107 1 98.25 252 LEU B N 1
ATOM 6337 C CA . LEU B 1 252 ? -7.453 21.984 -3.633 1 98.25 252 LEU B CA 1
ATOM 6338 C C . LEU B 1 252 ? -8.719 21.141 -3.77 1 98.25 252 LEU B C 1
ATOM 6340 O O . LEU B 1 252 ? -9.805 21.594 -3.387 1 98.25 252 LEU B O 1
ATOM 6344 N N . ALA B 1 253 ? -8.602 19.906 -4.234 1 98.5 253 ALA B N 1
ATOM 6345 C CA . ALA B 1 253 ? -9.703 19.062 -4.688 1 98.5 253 ALA B CA 1
ATOM 6346 C C . ALA B 1 253 ? -10.648 18.734 -3.539 1 98.5 253 ALA B C 1
ATOM 6348 O O . ALA B 1 253 ? -11.859 18.578 -3.746 1 98.5 253 ALA B O 1
ATOM 6349 N N . PRO B 1 254 ? -10.156 18.625 -2.314 1 97.69 254 PRO B N 1
ATOM 6350 C CA . PRO B 1 254 ? -11.055 18.25 -1.222 1 97.69 254 PRO B CA 1
ATOM 6351 C C . PRO B 1 254 ? -12.117 19.312 -0.93 1 97.69 254 PRO B C 1
ATOM 6353 O O . PRO B 1 254 ? -13.141 19 -0.312 1 97.69 254 PRO B O 1
ATOM 6356 N N . SER B 1 255 ? -11.883 20.594 -1.376 1 96.5 255 SER B N 1
ATOM 6357 C CA . SER B 1 255 ? -12.789 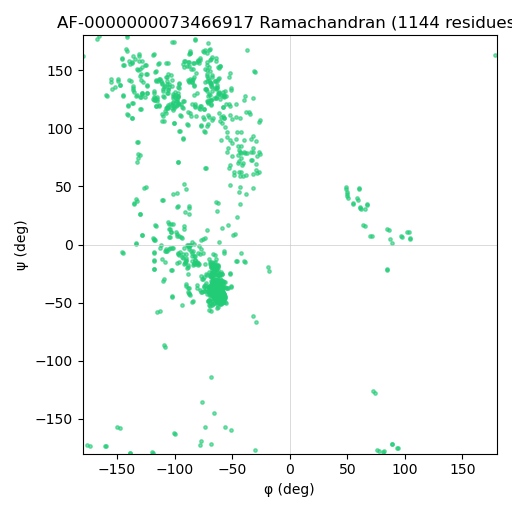21.656 -0.928 1 96.5 255 SER B CA 1
ATOM 6358 C C . SER B 1 255 ? -13.219 22.547 -2.09 1 96.5 255 SER B C 1
ATOM 6360 O O . SER B 1 255 ? -13.875 23.562 -1.886 1 96.5 255 SER B O 1
ATOM 6362 N N . THR B 1 256 ? -12.75 22.25 -3.301 1 95.94 256 THR B N 1
ATOM 6363 C CA . THR B 1 256 ? -13.062 23.078 -4.465 1 95.94 256 THR B CA 1
ATOM 6364 C C . THR B 1 256 ? -13.578 22.219 -5.613 1 95.94 256 THR B C 1
ATOM 6366 O O . THR B 1 256 ? -12.961 21.203 -5.961 1 95.94 256 THR B O 1
ATOM 6369 N N . ARG B 1 257 ? -14.742 22.594 -6.129 1 95.81 257 ARG B N 1
ATOM 6370 C CA . ARG B 1 257 ? -15.227 21.953 -7.344 1 95.81 257 ARG B CA 1
ATOM 6371 C C . ARG B 1 257 ? -14.391 22.359 -8.555 1 95.81 257 ARG B C 1
ATOM 6373 O O . ARG B 1 257 ? -14.422 23.516 -8.977 1 95.81 257 ARG B O 1
ATOM 6380 N N . ILE B 1 258 ? -13.641 21.469 -9.062 1 98.12 258 ILE B N 1
ATOM 6381 C CA . ILE B 1 258 ? -12.805 21.719 -10.234 1 98.12 258 ILE B CA 1
ATOM 6382 C C . ILE B 1 258 ? -13.484 21.141 -11.477 1 98.12 258 ILE B C 1
ATOM 6384 O O . ILE B 1 258 ? -13.805 19.953 -11.531 1 98.12 258 ILE B O 1
ATOM 6388 N N . SER B 1 259 ? -13.781 21.969 -12.414 1 98.56 259 SER B N 1
ATOM 6389 C CA . SER B 1 259 ? -14.328 21.547 -13.703 1 98.56 259 SER B CA 1
ATOM 6390 C C . SER B 1 259 ? -13.32 21.766 -14.828 1 98.56 259 SER B C 1
ATOM 6392 O O . SER B 1 259 ? -13.086 22.891 -15.25 1 98.56 259 SER B O 1
ATOM 6394 N N . LEU B 1 260 ? -12.766 20.656 -15.266 1 98.75 260 LEU B N 1
ATOM 6395 C CA . LEU B 1 260 ? -11.789 20.766 -16.344 1 98.75 260 LEU B CA 1
ATOM 6396 C C . LEU B 1 260 ? -12.461 21.25 -17.625 1 98.75 260 LEU B C 1
ATOM 6398 O O . LEU B 1 260 ? -11.844 21.953 -18.438 1 98.75 260 LEU B O 1
ATOM 6402 N N . GLY B 1 261 ? -13.719 20.922 -17.812 1 98.38 261 GLY B N 1
ATOM 6403 C CA . GLY B 1 261 ? -14.484 21.438 -18.938 1 98.38 261 GLY B CA 1
ATOM 6404 C C . GLY B 1 261 ? -14.648 22.938 -18.906 1 98.38 261 GLY B C 1
ATOM 6405 O O . GLY B 1 261 ? -14.422 23.609 -19.922 1 98.38 261 GLY B O 1
ATOM 6406 N N . SER B 1 262 ? -14.992 23.453 -17.734 1 97.88 262 SER B N 1
ATOM 6407 C CA . SER B 1 262 ? -15.188 24.906 -17.594 1 97.88 262 SER B CA 1
ATOM 6408 C C . SER B 1 262 ? -13.867 25.656 -17.734 1 97.88 262 SER B C 1
ATOM 6410 O O . SER B 1 262 ? -13.859 26.844 -18.031 1 97.88 262 SER B O 1
ATOM 6412 N N . LEU B 1 263 ? -12.781 24.938 -17.562 1 98.31 263 LEU B N 1
ATOM 6413 C CA . LEU B 1 263 ? -11.461 25.531 -17.75 1 98.31 263 LEU B CA 1
ATOM 6414 C C . LEU B 1 263 ? -10.969 25.344 -19.172 1 98.31 263 LEU B C 1
ATOM 6416 O O . LEU B 1 263 ? -9.766 25.391 -19.438 1 98.31 263 LEU B O 1
ATOM 6420 N N . ARG B 1 264 ? -11.859 25 -20.078 1 97.81 264 ARG B N 1
ATOM 6421 C CA . ARG B 1 264 ? -11.633 24.875 -21.516 1 97.81 264 ARG B CA 1
ATOM 6422 C C . ARG B 1 264 ? -10.609 23.797 -21.812 1 97.81 264 ARG B C 1
ATOM 6424 O O . ARG B 1 264 ? -9.82 23.922 -22.75 1 97.81 264 ARG B O 1
ATOM 6431 N N . ASN B 1 265 ? -10.586 22.797 -20.953 1 98.19 265 ASN B N 1
ATOM 6432 C CA . ASN B 1 265 ? -9.641 21.688 -21.109 1 98.19 265 ASN B CA 1
ATOM 6433 C C . ASN B 1 265 ? -8.203 22.188 -21.203 1 98.19 265 ASN B C 1
ATOM 6435 O O . ASN B 1 265 ? -7.41 21.656 -21.984 1 98.19 265 ASN B O 1
ATOM 6439 N N . SER B 1 266 ? -7.883 23.281 -20.469 1 98.62 266 SER B N 1
ATOM 6440 C CA . SER B 1 266 ? -6.566 23.906 -20.547 1 98.62 266 SER B CA 1
ATOM 6441 C C . SER B 1 266 ? -5.547 23.156 -19.688 1 98.62 266 SER B C 1
ATOM 6443 O O . SER B 1 266 ? -4.344 23.391 -19.812 1 98.62 266 SER B O 1
ATOM 6445 N N . VAL B 1 267 ? -5.961 22.328 -18.797 1 98.88 267 VAL B N 1
ATOM 6446 C CA . VAL B 1 267 ? -5.074 21.609 -17.891 1 98.88 267 VAL B CA 1
ATOM 6447 C C . VAL B 1 267 ? -4.555 20.359 -18.562 1 98.88 267 VAL B C 1
ATOM 6449 O O . VAL B 1 267 ? -5.336 19.484 -18.969 1 98.88 267 VAL B O 1
ATOM 6452 N N . ASP B 1 268 ? -3.234 20.266 -18.672 1 98.88 268 ASP B N 1
ATOM 6453 C CA . ASP B 1 268 ? -2.627 19.109 -19.328 1 98.88 268 ASP B CA 1
ATOM 6454 C C . ASP B 1 268 ? -2.381 17.969 -18.344 1 98.88 268 ASP B C 1
ATOM 6456 O O . ASP B 1 268 ? -2.479 16.797 -18.703 1 98.88 268 ASP B O 1
ATOM 6460 N N . PHE B 1 269 ? -1.995 18.312 -17.156 1 98.88 269 PHE B N 1
ATOM 6461 C CA . PHE B 1 269 ? -1.688 17.359 -16.094 1 98.88 269 PHE B CA 1
ATOM 6462 C C . PHE B 1 269 ? -2.299 17.812 -14.773 1 98.88 269 PHE B C 1
ATOM 6464 O O . PHE B 1 269 ? -2.047 18.938 -14.32 1 98.88 269 PHE B O 1
ATOM 6471 N N . MET B 1 270 ? -3.119 17.031 -14.172 1 98.94 270 MET B N 1
ATOM 6472 C CA . MET B 1 270 ? -3.631 17.312 -12.836 1 98.94 270 MET B CA 1
ATOM 6473 C C . MET B 1 270 ? -3.439 16.125 -11.906 1 98.94 270 MET B C 1
ATOM 6475 O O . MET B 1 270 ? -3.766 14.984 -12.273 1 98.94 270 MET B O 1
ATOM 6479 N N . VAL B 1 271 ? -2.885 16.328 -10.719 1 98.81 271 VAL B N 1
ATOM 6480 C CA . VAL B 1 271 ? -2.619 15.227 -9.797 1 98.81 271 VAL B CA 1
ATOM 6481 C C . VAL B 1 271 ? -3.512 15.367 -8.562 1 98.81 271 VAL B C 1
ATOM 6483 O O . VAL B 1 271 ? -3.775 16.469 -8.102 1 98.81 271 VAL B O 1
ATOM 6486 N N . VAL B 1 272 ? -3.986 14.242 -8.055 1 98.81 272 VAL B N 1
ATOM 6487 C CA . VAL B 1 272 ? -4.801 14.195 -6.848 1 98.81 272 VAL B CA 1
ATOM 6488 C C . VAL B 1 272 ? -4.504 12.922 -6.062 1 98.81 272 VAL B C 1
ATOM 6490 O O . VAL B 1 272 ? -3.893 11.992 -6.59 1 98.81 272 VAL B O 1
ATOM 6493 N N . SER B 1 273 ? -4.82 12.898 -4.801 1 98.31 273 SER B N 1
ATOM 6494 C CA . SER B 1 273 ? -4.906 11.719 -3.943 1 98.31 273 SER B CA 1
ATOM 6495 C C . SER B 1 273 ? -6.324 11.523 -3.416 1 98.31 273 SER B C 1
ATOM 6497 O O . SER B 1 273 ? -6.914 12.445 -2.852 1 98.31 273 SER B O 1
ATOM 6499 N N . LEU B 1 274 ? -6.875 10.367 -3.516 1 98.62 274 LEU B N 1
ATOM 6500 C CA . LEU B 1 274 ? -8.281 10.133 -3.195 1 98.62 274 LEU B CA 1
ATOM 6501 C C . LEU B 1 274 ? -8.523 10.25 -1.694 1 98.62 274 LEU B C 1
ATOM 6503 O O . LEU B 1 274 ? -9.555 10.758 -1.265 1 98.62 274 LEU B O 1
ATOM 6507 N N . TYR B 1 275 ? -7.566 9.812 -0.854 1 98.38 275 TYR B N 1
ATOM 6508 C CA . TYR B 1 275 ? -7.758 9.836 0.592 1 98.38 275 TYR B CA 1
ATOM 6509 C C . TYR B 1 275 ? -7.816 11.266 1.116 1 98.38 275 TYR B C 1
ATOM 6511 O O . TYR B 1 275 ? -8.32 11.508 2.215 1 98.38 275 TYR B O 1
ATOM 6519 N N . LYS B 1 276 ? -7.285 12.227 0.4 1 98.38 276 LYS B N 1
ATOM 6520 C CA . LYS B 1 276 ? -7.395 13.625 0.805 1 98.38 276 LYS B CA 1
ATOM 6521 C C . LYS B 1 276 ? -8.781 14.188 0.494 1 98.38 276 LYS B C 1
ATOM 6523 O O . LYS B 1 276 ? -9.25 15.109 1.159 1 98.38 276 LYS B O 1
ATOM 6528 N N . ILE B 1 277 ? -9.414 13.586 -0.547 1 98.56 277 ILE B N 1
ATOM 6529 C CA . ILE B 1 277 ? -10.719 14.062 -0.992 1 98.56 277 ILE B CA 1
ATOM 6530 C C . ILE B 1 277 ? -11.82 13.422 -0.141 1 98.56 277 ILE B C 1
ATOM 6532 O O . ILE B 1 277 ? -12.672 14.125 0.411 1 98.56 277 ILE B O 1
ATOM 6536 N N . CYS B 1 278 ? -11.719 12.047 -0.009 1 97.38 278 CYS B N 1
ATOM 6537 C CA . CYS B 1 278 ? -12.859 11.375 0.614 1 97.38 278 CYS B CA 1
ATOM 6538 C C . CYS B 1 278 ? -12.398 10.484 1.767 1 97.38 278 CYS B C 1
ATOM 6540 O O . CYS B 1 278 ? -13.203 9.734 2.326 1 97.38 278 CYS B O 1
ATOM 6542 N N . GLY B 1 279 ? -11.188 10.547 2.145 1 98.06 279 GLY B N 1
ATOM 6543 C CA . GLY B 1 279 ? -10.672 9.883 3.328 1 98.06 279 GLY B CA 1
ATOM 6544 C C . GLY B 1 279 ? -10.281 8.438 3.076 1 98.06 279 GLY B C 1
ATOM 6545 O O . GLY B 1 279 ? -9.531 7.844 3.855 1 98.06 279 GLY B O 1
ATOM 6546 N N . TYR B 1 280 ? -10.789 7.91 2.109 1 97.5 280 TYR B N 1
ATOM 6547 C CA . TYR B 1 280 ? -10.594 6.512 1.745 1 97.5 280 TYR B CA 1
ATOM 6548 C C . TYR B 1 280 ? -10.812 6.301 0.252 1 97.5 280 TYR B C 1
ATOM 6550 O O . TYR B 1 280 ? -11.703 6.922 -0.345 1 97.5 280 TYR B O 1
ATOM 6558 N N . PRO B 1 281 ? -9.992 5.41 -0.388 1 97.44 281 PRO B N 1
ATOM 6559 C CA . PRO B 1 281 ? -8.891 4.605 0.138 1 97.44 281 PRO B CA 1
ATOM 6560 C C . PRO B 1 281 ? -7.551 5.348 0.107 1 97.44 281 PRO B C 1
ATOM 6562 O O . PRO B 1 281 ? -7.426 6.367 -0.574 1 97.44 281 PRO B O 1
ATOM 6565 N N . THR B 1 282 ? -6.609 4.969 1.017 1 98.06 282 THR B N 1
ATOM 6566 C CA . THR B 1 282 ? -5.207 5.301 0.784 1 98.06 282 THR B CA 1
ATOM 6567 C C . THR B 1 282 ? -4.59 4.352 -0.24 1 98.06 282 THR B C 1
ATOM 6569 O O . THR B 1 282 ? -5.168 3.311 -0.556 1 98.06 282 THR B O 1
ATOM 6572 N N . GLY B 1 283 ? -3.473 4.789 -0.88 1 97.44 283 GLY B N 1
ATOM 6573 C CA . GLY B 1 283 ? -2.811 3.957 -1.872 1 97.44 283 GLY B CA 1
ATOM 6574 C C . GLY B 1 283 ? -3.391 4.109 -3.264 1 97.44 283 GLY B C 1
ATOM 6575 O O . GLY B 1 283 ? -3.158 3.271 -4.137 1 97.44 283 GLY B O 1
ATOM 6576 N N . LEU B 1 284 ? -4.207 5.129 -3.416 1 98.25 284 LEU B N 1
ATOM 6577 C CA . LEU B 1 284 ? -4.797 5.387 -4.723 1 98.25 284 LEU B CA 1
ATOM 6578 C C . LEU B 1 284 ? -4.848 6.887 -5.008 1 98.25 284 LEU B C 1
ATOM 6580 O O . LEU B 1 284 ? -5.48 7.641 -4.27 1 98.25 284 LEU B O 1
ATOM 6584 N N . GLY B 1 285 ? -4.082 7.355 -5.93 1 98.12 285 GLY B N 1
ATOM 6585 C CA . GLY B 1 285 ? -4.125 8.672 -6.535 1 98.12 285 GLY B CA 1
ATOM 6586 C C . GLY B 1 285 ? -4.398 8.641 -8.023 1 98.12 285 GLY B C 1
ATOM 6587 O O . GLY B 1 285 ? -4.703 7.578 -8.578 1 98.12 285 GLY B O 1
ATOM 6588 N N . ALA B 1 286 ? -4.434 9.758 -8.641 1 98.75 286 ALA B N 1
ATOM 6589 C CA . ALA B 1 286 ? -4.707 9.812 -10.078 1 98.75 286 ALA B CA 1
ATOM 6590 C C . ALA B 1 286 ? -3.959 10.969 -10.727 1 98.75 286 ALA B C 1
ATOM 6592 O O . ALA B 1 286 ? -3.836 12.047 -10.148 1 98.75 286 ALA B O 1
ATOM 6593 N N . LEU B 1 287 ? -3.434 10.703 -11.812 1 98.88 287 LEU B N 1
ATOM 6594 C CA . LEU B 1 287 ? -3.02 11.703 -12.789 1 98.88 287 LEU B CA 1
ATOM 6595 C C . LEU B 1 287 ? -4.051 11.836 -13.906 1 98.88 287 LEU B C 1
ATOM 6597 O O . LEU B 1 287 ? -4.262 10.898 -14.672 1 98.88 287 LEU B O 1
ATOM 6601 N N . LEU B 1 288 ? -4.824 12.898 -13.883 1 98.94 288 LEU B N 1
ATOM 6602 C CA . LEU B 1 288 ? -5.629 13.219 -15.062 1 98.94 288 LEU B CA 1
ATOM 6603 C C . LEU B 1 288 ? -4.758 13.797 -16.172 1 98.94 288 LEU B C 1
ATOM 6605 O O . LEU B 1 288 ? -4.137 14.844 -16 1 98.94 288 LEU B O 1
ATOM 6609 N N . LEU B 1 289 ? -4.719 13.078 -17.25 1 98.88 289 LEU B N 1
ATOM 6610 C CA . LEU B 1 289 ? -3.811 13.344 -18.359 1 98.88 289 LEU B CA 1
ATOM 6611 C C . LEU B 1 289 ? -4.59 13.703 -19.625 1 98.88 289 LEU B C 1
ATOM 6613 O O . LEU B 1 289 ? -5.414 12.922 -20.094 1 98.88 289 LEU B O 1
ATOM 6617 N N . LYS B 1 290 ? -4.355 14.922 -20.125 1 98.81 290 LYS B N 1
ATOM 6618 C CA . LYS B 1 290 ? -4.91 15.25 -21.438 1 98.81 290 LYS B CA 1
ATOM 6619 C C . LYS B 1 290 ? -4.324 14.352 -22.516 1 98.81 290 LYS B C 1
ATOM 6621 O O . LYS B 1 290 ? -3.105 14.203 -22.625 1 98.81 290 LYS B O 1
ATOM 6626 N N . LYS B 1 291 ? -5.184 13.742 -23.281 1 98.44 291 LYS B N 1
ATOM 6627 C CA . LYS B 1 291 ? -4.789 12.695 -24.219 1 98.44 291 LYS B CA 1
ATOM 6628 C C . LYS B 1 291 ? -3.766 13.219 -25.234 1 98.44 291 LYS B C 1
ATOM 6630 O O . LYS B 1 291 ? -2.855 12.492 -25.625 1 98.44 291 LYS B O 1
ATOM 6635 N N . ASP B 1 292 ? -3.826 14.484 -25.594 1 97.94 292 ASP B N 1
ATOM 6636 C CA . ASP B 1 292 ? -2.887 15.078 -26.531 1 97.94 292 ASP B CA 1
ATOM 6637 C C . ASP B 1 292 ? -1.465 15.07 -25.984 1 97.94 292 ASP B C 1
ATOM 6639 O O . ASP B 1 292 ? -0.495 15.141 -26.734 1 97.94 292 ASP B O 1
ATOM 6643 N N . ARG B 1 293 ? -1.3 14.969 -24.703 1 98.06 293 ARG B N 1
ATOM 6644 C CA . ARG B 1 293 ? 0.003 15.086 -24.062 1 98.06 293 ARG B CA 1
ATOM 6645 C C . ARG B 1 293 ? 0.743 13.75 -24.078 1 98.06 293 ARG B C 1
ATOM 6647 O O . ARG B 1 293 ? 1.938 13.695 -23.781 1 98.06 293 ARG B O 1
ATOM 6654 N N . TYR B 1 294 ? 0.074 12.641 -24.469 1 97.44 294 TYR B N 1
ATOM 6655 C CA . TYR B 1 294 ? 0.789 11.383 -24.641 1 97.44 294 TYR B CA 1
ATOM 6656 C C . TYR B 1 294 ? 2.012 11.562 -25.531 1 97.44 294 TYR B C 1
ATOM 6658 O O . TYR B 1 294 ? 3.051 10.938 -25.312 1 97.44 294 TYR B O 1
ATOM 6666 N N . ALA B 1 295 ? 1.929 12.398 -26.547 1 97.19 295 ALA B N 1
ATOM 6667 C CA . ALA B 1 295 ? 2.998 12.641 -27.516 1 97.19 295 ALA B CA 1
ATOM 6668 C C . ALA B 1 295 ? 4.191 13.328 -26.844 1 97.19 295 ALA B C 1
ATOM 6670 O O . ALA B 1 295 ? 5.305 13.297 -27.375 1 97.19 295 ALA B O 1
ATOM 6671 N N . ASP B 1 296 ? 3.963 13.984 -25.656 1 97.69 296 ASP B N 1
ATOM 6672 C CA . ASP B 1 296 ? 5.02 14.695 -24.953 1 97.69 296 ASP B CA 1
ATOM 6673 C C . ASP B 1 296 ? 5.637 13.828 -23.859 1 97.69 296 ASP B C 1
ATOM 6675 O O . ASP B 1 296 ? 6.707 14.148 -23.328 1 97.69 296 ASP B O 1
ATOM 6679 N N . LEU B 1 297 ? 4.977 12.742 -23.484 1 97.44 297 LEU B N 1
ATOM 6680 C CA . LEU B 1 297 ? 5.445 11.828 -22.453 1 97.44 297 LEU B CA 1
ATOM 6681 C C . LEU B 1 297 ? 6.16 10.633 -23.062 1 97.44 297 LEU B C 1
ATOM 6683 O O . LEU B 1 297 ? 5.699 9.492 -22.922 1 97.44 297 LEU B O 1
ATOM 6687 N N . THR B 1 298 ? 7.34 10.82 -23.609 1 95 298 THR B N 1
ATOM 6688 C CA . THR B 1 298 ? 7.984 9.82 -24.453 1 95 298 THR B CA 1
ATOM 6689 C C . THR B 1 298 ? 9.289 9.344 -23.812 1 95 298 THR B C 1
ATOM 6691 O O . THR B 1 298 ? 9.992 8.508 -24.391 1 95 298 THR B O 1
ATOM 6694 N N . LYS B 1 299 ? 9.602 9.805 -22.625 1 94.06 299 LYS B N 1
ATOM 6695 C CA . LYS B 1 299 ? 10.953 9.57 -22.109 1 94.06 299 LYS B CA 1
ATOM 6696 C C . LYS B 1 299 ? 10.945 8.5 -21.031 1 94.06 299 LYS B C 1
ATOM 6698 O O . LYS B 1 299 ? 11.875 8.422 -20.219 1 94.06 299 LYS B O 1
ATOM 6703 N N . LYS B 1 300 ? 9.945 7.707 -20.969 1 90.31 300 LYS B N 1
ATOM 6704 C CA . LYS B 1 300 ? 9.953 6.59 -20.031 1 90.31 300 LYS B CA 1
ATOM 6705 C C . LYS B 1 300 ? 11.156 5.68 -20.266 1 90.31 300 LYS B C 1
ATOM 6707 O O . LYS B 1 300 ? 11.383 5.227 -21.375 1 90.31 300 LYS B O 1
ATOM 6712 N N . SER B 1 301 ? 11.891 5.418 -19.188 1 84.38 301 SER B N 1
ATOM 6713 C CA . SER B 1 301 ? 13.195 4.766 -19.297 1 84.38 301 SER B CA 1
ATOM 6714 C C . SER B 1 301 ? 13.039 3.283 -19.625 1 84.38 301 SER B C 1
ATOM 6716 O O . SER B 1 301 ? 13.914 2.686 -20.25 1 84.38 301 SER B O 1
ATOM 6718 N N . THR B 1 302 ? 12.008 2.691 -19.094 1 82.31 302 THR B N 1
ATOM 6719 C CA . THR B 1 302 ? 11.789 1.267 -19.312 1 82.31 302 THR B CA 1
ATOM 6720 C C . THR B 1 302 ? 10.336 0.896 -19.062 1 82.31 302 THR B C 1
ATOM 6722 O O . THR B 1 302 ? 9.484 1.773 -18.922 1 82.31 302 THR B O 1
ATOM 6725 N N . PHE B 1 303 ? 10.102 -0.478 -19.109 1 81.38 303 PHE B N 1
ATOM 6726 C CA . PHE B 1 303 ? 8.805 -1.082 -18.844 1 81.38 303 PHE B CA 1
ATOM 6727 C C . PHE B 1 303 ? 8.805 -1.78 -17.5 1 81.38 303 PHE B C 1
ATOM 6729 O O . PHE B 1 303 ? 9.867 -2.037 -16.922 1 81.38 303 PHE B O 1
ATOM 6736 N N . TYR B 1 304 ? 7.59 -1.91 -16.969 1 85.06 304 TYR B N 1
ATOM 6737 C CA . TYR B 1 304 ? 7.438 -2.725 -15.766 1 85.06 304 TYR B CA 1
ATOM 6738 C C . TYR B 1 304 ? 6.152 -3.547 -15.828 1 85.06 304 TYR B C 1
ATOM 6740 O O . TYR B 1 304 ? 5.062 -2.994 -15.977 1 85.06 304 TYR B O 1
ATOM 6748 N N . GLY B 1 305 ? 6.383 -4.863 -15.773 1 85.06 305 GLY B N 1
ATOM 6749 C CA . GLY B 1 305 ? 5.238 -5.758 -15.75 1 85.06 305 GLY B CA 1
ATOM 6750 C C . GLY B 1 305 ? 4.527 -5.848 -17.094 1 85.06 305 GLY B C 1
ATOM 6751 O O . GLY B 1 305 ? 5.16 -6.094 -18.125 1 85.06 305 GLY B O 1
ATOM 6752 N N . GLY B 1 306 ? 3.221 -5.59 -17.078 1 83 306 GLY B N 1
ATOM 6753 C CA . GLY B 1 306 ? 2.369 -5.887 -18.219 1 83 306 GLY B CA 1
ATOM 6754 C C . GLY B 1 306 ? 2.012 -4.656 -19.031 1 83 306 GLY B C 1
ATOM 6755 O O . GLY B 1 306 ? 1.11 -4.703 -19.875 1 83 306 GLY B O 1
ATOM 6756 N N . ASN B 1 307 ? 2.773 -3.602 -18.844 1 85.94 307 ASN B N 1
ATOM 6757 C CA . ASN B 1 307 ? 2.387 -2.4 -19.578 1 85.94 307 ASN B CA 1
ATOM 6758 C C . ASN B 1 307 ? 3.021 -2.363 -20.969 1 85.94 307 ASN B C 1
ATOM 6760 O O . ASN B 1 307 ? 3.4 -1.297 -21.453 1 85.94 307 ASN B O 1
ATOM 6764 N N . ILE B 1 308 ? 3.201 -3.6 -21.594 1 85.31 308 ILE B N 1
ATOM 6765 C CA . ILE B 1 308 ? 3.818 -3.717 -22.906 1 85.31 308 ILE B CA 1
ATOM 6766 C C . ILE B 1 308 ? 2.951 -4.598 -23.812 1 85.31 308 ILE B C 1
ATOM 6768 O O . ILE B 1 308 ? 2.145 -5.391 -23.312 1 85.31 308 ILE B O 1
ATOM 6772 N N . ILE B 1 309 ? 3.139 -4.414 -25.109 1 84 309 ILE B N 1
ATOM 6773 C CA . ILE B 1 309 ? 2.459 -5.25 -26.094 1 84 309 ILE B CA 1
ATOM 6774 C C . ILE B 1 309 ? 3.492 -6.023 -26.906 1 84 309 ILE B C 1
ATOM 6776 O O . ILE B 1 309 ? 3.156 -7.008 -27.578 1 84 309 ILE B O 1
ATOM 6780 N N . GLY B 1 310 ? 4.742 -5.664 -26.828 1 86.06 310 GLY B N 1
ATOM 6781 C CA . GLY B 1 310 ? 5.844 -6.344 -27.484 1 86.06 310 GLY B CA 1
ATOM 6782 C C . GLY B 1 310 ? 7.148 -6.246 -26.719 1 86.06 310 GLY B C 1
ATOM 6783 O O . GLY B 1 310 ? 7.445 -5.211 -26.109 1 86.06 310 GLY B O 1
ATOM 6784 N N . ILE B 1 311 ? 7.891 -7.348 -26.766 1 90.06 311 ILE B N 1
ATOM 6785 C CA . ILE B 1 311 ? 9.172 -7.371 -26.062 1 90.06 311 ILE B CA 1
ATOM 6786 C C . ILE B 1 311 ? 10.102 -8.383 -26.734 1 90.06 311 ILE B C 1
ATOM 6788 O O . ILE B 1 311 ? 9.664 -9.461 -27.141 1 90.06 311 ILE B O 1
ATOM 6792 N N . THR B 1 312 ? 11.328 -7.938 -26.938 1 90.19 312 THR B N 1
ATOM 6793 C CA . THR B 1 312 ? 12.32 -8.898 -27.391 1 90.19 312 THR B CA 1
ATOM 6794 C C . THR B 1 312 ? 12.984 -9.602 -26.219 1 90.19 312 THR B C 1
ATOM 6796 O O . THR B 1 312 ? 12.945 -9.102 -25.094 1 90.19 312 THR B O 1
ATOM 6799 N N . MET B 1 313 ? 13.516 -10.727 -26.453 1 89.75 313 MET B N 1
ATOM 6800 C CA . MET B 1 313 ? 13.992 -11.562 -25.359 1 89.75 313 MET B CA 1
ATOM 6801 C C . MET B 1 313 ? 15.516 -11.477 -25.234 1 89.75 313 MET B C 1
ATOM 6803 O O . MET B 1 313 ? 16.094 -12.047 -24.312 1 89.75 313 MET B O 1
ATOM 6807 N N . ASP B 1 314 ? 16.141 -10.742 -26.125 1 89.44 314 ASP B N 1
ATOM 6808 C CA . ASP B 1 314 ? 17.609 -10.625 -26.094 1 89.44 314 ASP B CA 1
ATOM 6809 C C . ASP B 1 314 ? 18.031 -9.289 -25.484 1 89.44 314 ASP B C 1
ATOM 6811 O O . ASP B 1 314 ? 18.875 -9.25 -24.594 1 89.44 314 ASP B O 1
ATOM 6815 N N . ARG B 1 315 ? 17.359 -8.219 -25.922 1 88.25 315 ARG B N 1
ATOM 6816 C CA . ARG B 1 315 ? 17.75 -6.883 -25.484 1 88.25 315 ARG B CA 1
ATOM 6817 C C . ARG B 1 315 ? 16.609 -6.211 -24.703 1 88.25 315 ARG B C 1
ATOM 6819 O O . ARG B 1 315 ? 16.812 -5.16 -24.094 1 88.25 315 ARG B O 1
ATOM 6826 N N . PHE B 1 316 ? 15.57 -6.84 -24.703 1 91.38 316 PHE B N 1
ATOM 6827 C CA . PHE B 1 316 ? 14.367 -6.348 -24.047 1 91.38 316 PHE B CA 1
ATOM 6828 C C . PHE B 1 316 ? 13.945 -5 -24.609 1 91.38 316 PHE B C 1
ATOM 6830 O O . PHE B 1 316 ? 13.602 -4.082 -23.875 1 91.38 316 PHE B O 1
ATOM 6837 N N . ASP B 1 317 ? 14.094 -4.922 -25.984 1 90.19 317 ASP B N 1
ATOM 6838 C CA . ASP B 1 317 ? 13.344 -3.863 -26.656 1 90.19 317 ASP B CA 1
ATOM 6839 C C . ASP B 1 317 ? 11.844 -4.051 -26.469 1 90.19 317 ASP B C 1
ATOM 6841 O O . ASP B 1 317 ? 11.359 -5.184 -26.391 1 90.19 317 ASP B O 1
ATOM 6845 N N . PHE B 1 318 ? 11.148 -2.938 -26.297 1 90.69 318 PHE B N 1
ATOM 6846 C CA . PHE B 1 318 ? 9.75 -3.088 -25.922 1 90.69 318 PHE B CA 1
ATOM 6847 C C . PHE B 1 318 ? 8.891 -2.016 -26.578 1 90.69 318 PHE B C 1
ATOM 6849 O O . PHE B 1 318 ? 9.406 -0.998 -27.047 1 90.69 318 PHE B O 1
ATOM 6856 N N . THR B 1 319 ? 7.625 -2.354 -26.75 1 89.12 319 THR B N 1
ATOM 6857 C CA . THR B 1 319 ? 6.582 -1.398 -27.094 1 89.12 319 THR B CA 1
ATOM 6858 C C . THR B 1 319 ? 5.527 -1.323 -26 1 89.12 319 THR B C 1
ATOM 6860 O O . THR B 1 319 ? 4.961 -2.346 -25.594 1 89.12 319 THR B O 1
ATOM 6863 N N . LEU B 1 320 ? 5.328 -0.125 -25.516 1 90.12 320 LEU B N 1
ATOM 6864 C CA . LEU B 1 320 ? 4.344 0.084 -24.453 1 90.12 320 LEU B CA 1
ATOM 6865 C C . LEU B 1 320 ? 2.926 -0.066 -25 1 90.12 320 LEU B C 1
ATOM 6867 O O . LEU B 1 320 ? 2.689 0.136 -26.188 1 90.12 320 LEU B O 1
ATOM 6871 N N . VAL B 1 321 ? 2.02 -0.411 -24.125 1 89.81 321 VAL B N 1
ATOM 6872 C CA . VAL B 1 321 ? 0.605 -0.423 -24.484 1 89.81 321 VAL B CA 1
ATOM 6873 C C . VAL B 1 321 ? 0.121 1.005 -24.734 1 89.81 321 VAL B C 1
ATOM 6875 O O . VAL B 1 321 ? 0.756 1.966 -24.281 1 89.81 321 VAL B O 1
ATOM 6878 N N . GLU B 1 322 ? -0.987 1.093 -25.422 1 90.38 322 GLU B N 1
ATOM 6879 C CA . GLU B 1 322 ? -1.613 2.402 -25.578 1 90.38 322 GLU B CA 1
ATOM 6880 C C . GLU B 1 322 ? -2.482 2.742 -24.375 1 90.38 322 GLU B C 1
ATOM 6882 O O . GLU B 1 322 ? -2.838 1.861 -23.578 1 90.38 322 GLU B O 1
ATOM 6887 N N . GLY B 1 323 ? -2.693 4.008 -24.156 1 94.06 323 GLY B N 1
ATOM 6888 C CA . GLY B 1 323 ? -3.6 4.43 -23.094 1 94.06 323 GLY B CA 1
ATOM 6889 C C . GLY B 1 323 ? -2.912 4.605 -21.75 1 94.06 323 GLY B C 1
ATOM 6890 O O . GLY B 1 323 ? -1.683 4.59 -21.672 1 94.06 323 GLY B O 1
ATOM 6891 N N . PRO B 1 324 ? -3.729 4.812 -20.719 1 96.06 324 PRO B N 1
ATOM 6892 C CA . PRO B 1 324 ? -3.182 5.18 -19.406 1 96.06 324 PRO B CA 1
ATOM 6893 C C . PRO B 1 324 ? -2.369 4.055 -18.766 1 96.06 324 PRO B C 1
ATOM 6895 O O . PRO B 1 324 ? -1.451 4.316 -17.984 1 96.06 324 PRO B O 1
ATOM 6898 N N . GLU B 1 325 ? -2.576 2.822 -19.125 1 94.25 325 GLU B N 1
ATOM 6899 C CA . GLU B 1 325 ? -1.924 1.667 -18.516 1 94.25 325 GLU B CA 1
ATOM 6900 C C . GLU B 1 325 ? -0.426 1.664 -18.812 1 94.25 325 GLU B C 1
ATOM 6902 O O . GLU B 1 325 ? 0.343 0.984 -18.125 1 94.25 325 GLU B O 1
ATOM 6907 N N . ARG B 1 326 ? -0.001 2.391 -19.828 1 95.12 326 ARG B N 1
ATOM 6908 C CA . ARG B 1 326 ? 1.42 2.426 -20.156 1 95.12 326 ARG B CA 1
ATOM 6909 C C . ARG B 1 326 ? 2.234 3.018 -19.016 1 95.12 326 ARG B C 1
ATOM 6911 O O . ARG B 1 326 ? 3.451 2.828 -18.953 1 95.12 326 ARG B O 1
ATOM 6918 N N . PHE B 1 327 ? 1.505 3.785 -18.109 1 96.81 327 PHE B N 1
ATOM 6919 C CA . PHE B 1 327 ? 2.195 4.43 -17 1 96.81 327 PHE B CA 1
ATOM 6920 C C . PHE B 1 327 ? 1.898 3.711 -15.695 1 96.81 327 PHE B C 1
ATOM 6922 O O . PHE B 1 327 ? 2.439 4.074 -14.648 1 96.81 327 PHE B O 1
ATOM 6929 N N . GLU B 1 328 ? 1.028 2.717 -15.664 1 95.94 328 GLU B N 1
ATOM 6930 C CA . GLU B 1 328 ? 0.642 1.975 -14.469 1 95.94 328 GLU B CA 1
ATOM 6931 C C . GLU B 1 328 ? 1.498 0.724 -14.297 1 95.94 328 GLU B C 1
ATOM 6933 O O . GLU B 1 328 ? 1.148 -0.349 -14.797 1 95.94 328 GLU B O 1
ATOM 6938 N N . ASP B 1 329 ? 2.582 0.87 -13.57 1 94.12 329 ASP B N 1
ATOM 6939 C CA . ASP B 1 329 ? 3.572 -0.192 -13.414 1 94.12 329 ASP B CA 1
ATOM 6940 C C . ASP B 1 329 ? 3.105 -1.233 -12.398 1 94.12 329 ASP B C 1
ATOM 6942 O O . ASP B 1 329 ? 2.939 -0.926 -11.219 1 94.12 329 ASP B O 1
ATOM 6946 N N . GLY B 1 330 ? 2.932 -2.469 -12.875 1 93.5 330 GLY B N 1
ATOM 6947 C CA . GLY B 1 330 ? 2.463 -3.541 -12.008 1 93.5 330 GLY B CA 1
ATOM 6948 C C . GLY B 1 330 ? 0.958 -3.539 -11.812 1 93.5 330 GLY B C 1
ATOM 6949 O O . GLY B 1 330 ? 0.248 -2.752 -12.445 1 93.5 330 GLY B O 1
ATOM 6950 N N . THR B 1 331 ? 0.475 -4.461 -11.008 1 94.19 331 THR B N 1
ATOM 6951 C CA . THR B 1 331 ? -0.956 -4.578 -10.75 1 94.19 331 THR B CA 1
ATOM 6952 C C . THR B 1 331 ? -1.445 -3.418 -9.891 1 94.19 331 THR B C 1
ATOM 6954 O O . THR B 1 331 ? -0.874 -3.141 -8.828 1 94.19 331 THR B O 1
ATOM 6957 N N . ALA B 1 332 ? -2.381 -2.736 -10.406 1 93.88 332 ALA B N 1
ATOM 6958 C CA . ALA B 1 332 ? -2.938 -1.587 -9.695 1 93.88 332 ALA B CA 1
ATOM 6959 C C . ALA B 1 332 ? -3.727 -2.029 -8.469 1 93.88 332 ALA B C 1
ATOM 6961 O O . ALA B 1 332 ? -3.928 -3.227 -8.25 1 93.88 332 ALA B O 1
ATOM 6962 N N . ASN B 1 333 ? -4.062 -1.065 -7.617 1 97.75 333 ASN B N 1
ATOM 6963 C CA . ASN B 1 333 ? -4.836 -1.29 -6.402 1 97.75 333 ASN B CA 1
ATOM 6964 C C . ASN B 1 333 ? -6.305 -1.558 -6.715 1 97.75 333 ASN B C 1
ATOM 6966 O O . ASN B 1 333 ? -7.188 -0.852 -6.223 1 97.75 333 ASN B O 1
ATOM 6970 N N . PHE B 1 334 ? -6.645 -2.697 -7.391 1 97.75 334 PHE B N 1
ATOM 6971 C CA . PHE B 1 334 ? -7.93 -2.896 -8.055 1 97.75 334 PHE B CA 1
ATOM 6972 C C . PHE B 1 334 ? -9.023 -3.189 -7.031 1 97.75 334 PHE B C 1
ATOM 6974 O O . PHE B 1 334 ? -10.188 -2.852 -7.246 1 97.75 334 PHE B O 1
ATOM 6981 N N . LEU B 1 335 ? -8.734 -3.793 -5.887 1 98.38 335 LEU B N 1
ATOM 6982 C CA . LEU B 1 335 ? -9.773 -4.109 -4.914 1 98.38 335 LEU B CA 1
ATOM 6983 C C . LEU B 1 335 ? -10.352 -2.836 -4.309 1 98.38 335 LEU B C 1
ATOM 6985 O O . LEU B 1 335 ? -11.555 -2.766 -4.035 1 98.38 335 LEU B O 1
ATOM 6989 N N . CYS B 1 336 ? -9.492 -1.822 -4.172 1 97.94 336 CYS B N 1
ATOM 6990 C CA . CYS B 1 336 ? -9.945 -0.598 -3.52 1 97.94 336 CYS B CA 1
ATOM 6991 C C . CYS B 1 336 ? -10.727 0.282 -4.492 1 97.94 336 CYS B C 1
ATOM 6993 O O . CYS B 1 336 ? -11.445 1.191 -4.07 1 97.94 336 CYS B O 1
ATOM 6995 N N . MET B 1 337 ? -10.625 0.014 -5.777 1 98.44 337 MET B N 1
ATOM 6996 C CA . MET B 1 337 ? -11.242 0.865 -6.785 1 98.44 337 MET B CA 1
ATOM 6997 C C . MET B 1 337 ? -12.766 0.759 -6.73 1 98.44 337 MET B C 1
ATOM 6999 O O . MET B 1 337 ? -13.469 1.664 -7.176 1 98.44 337 MET B O 1
ATOM 7003 N N . ALA B 1 338 ? -13.266 -0.299 -6.062 1 98.44 338 ALA B N 1
ATOM 7004 C CA . ALA B 1 338 ? -14.703 -0.482 -5.891 1 98.44 338 ALA B CA 1
ATOM 7005 C C . ALA B 1 338 ? -15.281 0.563 -4.941 1 98.44 338 ALA B C 1
ATOM 7007 O O . ALA B 1 338 ? -16.5 0.769 -4.898 1 98.44 338 ALA B O 1
ATOM 7008 N N . SER B 1 339 ? -14.438 1.256 -4.199 1 98.62 339 SER B N 1
ATOM 7009 C CA . SER B 1 339 ? -14.906 2.238 -3.229 1 98.62 339 SER B CA 1
ATOM 7010 C C . SER B 1 339 ? -14.867 3.648 -3.809 1 98.62 339 SER B C 1
ATOM 7012 O O . SER B 1 339 ? -15.414 4.582 -3.221 1 98.62 339 SER B O 1
ATOM 7014 N N . VAL B 1 340 ? -14.305 3.859 -4.953 1 98.88 340 VAL B N 1
ATOM 7015 C CA . VAL B 1 340 ? -13.945 5.176 -5.461 1 98.88 340 VAL B CA 1
ATOM 7016 C C . VAL B 1 340 ? -15.203 5.965 -5.809 1 98.88 340 VAL B C 1
ATOM 7018 O O . VAL B 1 340 ? -15.359 7.113 -5.391 1 98.88 340 VAL B O 1
ATOM 7021 N N . LYS B 1 341 ? -16.125 5.328 -6.547 1 98.81 341 LYS B N 1
ATOM 7022 C CA . LYS B 1 341 ? -17.344 6.023 -6.98 1 98.81 341 LYS B CA 1
ATOM 7023 C C . LYS B 1 341 ? -18.125 6.551 -5.785 1 98.81 341 LYS B C 1
ATOM 7025 O O . LYS B 1 341 ? -18.469 7.738 -5.73 1 98.81 341 LYS B O 1
ATOM 7030 N N . GLN B 1 342 ? -18.359 5.723 -4.797 1 98.69 342 GLN B N 1
ATOM 7031 C CA . GLN B 1 342 ? -19.141 6.121 -3.623 1 98.69 342 GLN B CA 1
ATOM 7032 C C . GLN B 1 342 ? -18.406 7.203 -2.83 1 98.69 342 GLN B C 1
ATOM 7034 O O . GLN B 1 342 ? -19.047 8.117 -2.297 1 98.69 342 GLN B O 1
ATOM 7039 N N . GLY B 1 343 ? -17.062 7.055 -2.713 1 98.75 343 GLY B N 1
ATOM 7040 C CA . GLY B 1 343 ? -16.297 8.062 -2.016 1 98.75 343 GLY B CA 1
ATOM 7041 C C . GLY B 1 343 ? -16.391 9.438 -2.648 1 98.75 343 GLY B C 1
ATOM 7042 O O . GLY B 1 343 ? -16.641 10.43 -1.958 1 98.75 343 GLY B O 1
ATOM 7043 N N . LEU B 1 344 ? -16.234 9.5 -3.963 1 98.81 344 LEU B N 1
ATOM 7044 C CA . LEU B 1 344 ? -16.266 10.773 -4.676 1 98.81 344 LEU B CA 1
ATOM 7045 C C . LEU B 1 344 ? -17.672 11.359 -4.684 1 98.81 344 LEU B C 1
ATOM 7047 O O . LEU B 1 344 ? -17.844 12.578 -4.594 1 98.81 344 LEU B O 1
ATOM 7051 N N . GLU B 1 345 ? -18.719 10.516 -4.785 1 98.69 345 GLU B N 1
ATOM 7052 C CA . GLU B 1 345 ? -20.109 10.984 -4.695 1 98.69 345 GLU B CA 1
ATOM 7053 C C . GLU B 1 345 ? -20.391 11.586 -3.324 1 98.69 345 GLU B C 1
ATOM 7055 O O . GLU B 1 345 ? -21.078 12.602 -3.223 1 98.69 345 GLU B O 1
ATOM 7060 N N . PHE B 1 346 ? -19.891 10.961 -2.318 1 98.5 346 PHE B N 1
ATOM 7061 C CA . PHE B 1 346 ? -20.031 11.477 -0.963 1 98.5 346 PHE B CA 1
ATOM 7062 C C . PHE B 1 346 ? -19.406 12.859 -0.837 1 98.5 346 PHE B C 1
ATOM 7064 O O . PHE B 1 346 ? -20.031 13.797 -0.332 1 98.5 346 PHE B O 1
ATOM 7071 N N . ALA B 1 347 ? -18.156 12.953 -1.281 1 98.5 347 ALA B N 1
ATOM 7072 C CA . ALA B 1 347 ? -17.453 14.227 -1.224 1 98.5 347 ALA B CA 1
ATOM 7073 C C . ALA B 1 347 ? -18.203 15.312 -1.99 1 98.5 347 ALA B C 1
ATOM 7075 O O . ALA B 1 347 ? -18.375 16.422 -1.487 1 98.5 347 ALA B O 1
ATOM 7076 N N . ALA B 1 348 ? -18.641 14.977 -3.201 1 98.25 348 ALA B N 1
ATOM 7077 C CA . ALA B 1 348 ? -19.344 15.938 -4.047 1 98.25 348 ALA B CA 1
ATOM 7078 C C . ALA B 1 348 ? -20.625 16.422 -3.383 1 98.25 348 ALA B C 1
ATOM 7080 O O . ALA B 1 348 ? -20.969 17.594 -3.445 1 98.25 348 ALA B O 1
ATOM 7081 N N . LYS B 1 349 ? -21.312 15.523 -2.742 1 98 349 LYS B N 1
ATOM 7082 C CA . LYS B 1 349 ? -22.609 15.805 -2.125 1 98 349 LYS B CA 1
ATOM 7083 C C . LYS B 1 349 ? -22.469 16.844 -1.013 1 98 349 LYS B C 1
ATOM 7085 O O . LYS B 1 349 ? -23.328 17.719 -0.867 1 98 349 LYS B O 1
ATOM 7090 N N . TRP B 1 350 ? -21.406 16.812 -0.26 1 98 350 TRP B N 1
ATOM 7091 C CA . TRP B 1 350 ? -21.344 17.594 0.972 1 98 350 TRP B CA 1
ATOM 7092 C C . TRP B 1 350 ? -20.391 18.766 0.82 1 98 350 TRP B C 1
ATOM 7094 O O . TRP B 1 350 ? -20.359 19.656 1.671 1 98 350 TRP B O 1
ATOM 7104 N N . MET B 1 351 ? -19.703 18.875 -0.262 1 97.38 351 MET B N 1
ATOM 7105 C CA . MET B 1 351 ? -18.609 19.812 -0.438 1 97.38 351 MET B CA 1
ATOM 7106 C C . MET B 1 351 ? -19.078 21.25 -0.23 1 97.38 351 MET B C 1
ATOM 7108 O O . MET B 1 351 ? -18.453 22.016 0.512 1 97.38 351 MET B O 1
ATOM 7112 N N . ASP B 1 352 ? -20.203 21.625 -0.81 1 96 352 ASP B N 1
ATOM 7113 C CA . ASP B 1 352 ? -20.688 23 -0.741 1 96 352 ASP B CA 1
ATOM 7114 C C . ASP B 1 352 ? -21.094 23.359 0.682 1 96 352 ASP B C 1
ATOM 7116 O O . ASP B 1 352 ? -20.703 24.406 1.197 1 96 352 ASP B O 1
ATOM 7120 N N . LYS B 1 353 ? -21.875 22.531 1.342 1 96.81 353 LYS B N 1
ATOM 7121 C CA . LYS B 1 353 ? -22.328 22.797 2.701 1 96.81 353 LYS B CA 1
ATOM 7122 C C . LYS B 1 353 ? -21.156 22.828 3.682 1 96.81 353 LYS B C 1
ATOM 7124 O O . LYS B 1 353 ? -21.109 23.703 4.555 1 96.81 353 LYS B O 1
ATOM 7129 N N . VAL B 1 354 ? -20.281 21.906 3.518 1 97.69 354 VAL B N 1
ATOM 7130 C CA . VAL B 1 354 ? -19.109 21.828 4.375 1 97.69 354 VAL B CA 1
ATOM 7131 C C . VAL B 1 354 ? -18.234 23.062 4.164 1 97.69 354 VAL B C 1
ATOM 7133 O O . VAL B 1 354 ? -17.703 23.641 5.121 1 97.69 354 VAL B O 1
ATOM 7136 N N . GLY B 1 355 ? -18.094 23.453 2.9 1 95.94 355 GLY B N 1
ATOM 7137 C CA . GLY B 1 355 ? -17.312 24.641 2.584 1 95.94 355 GLY B CA 1
ATOM 7138 C C . GLY B 1 355 ? -17.844 25.891 3.264 1 95.94 355 GLY B C 1
ATOM 7139 O O . GLY B 1 355 ? -17.062 26.656 3.846 1 95.94 355 GLY B O 1
ATOM 7140 N N . ARG B 1 356 ? -19.141 26.141 3.236 1 95 356 ARG B N 1
ATOM 7141 C CA . ARG B 1 356 ? -19.75 27.312 3.869 1 95 356 ARG B CA 1
ATOM 7142 C C . ARG B 1 356 ? -19.547 27.281 5.379 1 95 356 ARG B C 1
ATOM 7144 O O . ARG B 1 356 ? -19.219 28.312 5.984 1 95 356 ARG B O 1
ATOM 7151 N N . ARG B 1 357 ? -19.75 26.141 5.902 1 96.88 357 ARG B N 1
ATOM 7152 C CA . ARG B 1 357 ? -19.562 26 7.34 1 96.88 357 ARG B CA 1
ATOM 7153 C C . ARG B 1 357 ? -18.109 26.266 7.727 1 96.88 357 ARG B C 1
ATOM 7155 O O . ARG B 1 357 ? -17.844 27 8.68 1 96.88 357 ARG B O 1
ATOM 7162 N N . ASN B 1 358 ? -17.219 25.641 7.031 1 96.5 358 ASN B N 1
ATOM 7163 C CA . ASN B 1 358 ? -15.805 25.766 7.367 1 96.5 358 ASN B CA 1
ATOM 7164 C C . ASN B 1 358 ? -15.312 27.203 7.184 1 96.5 358 ASN B C 1
ATOM 7166 O O . ASN B 1 358 ? -14.414 27.656 7.898 1 96.5 358 ASN B O 1
ATOM 7170 N N . GLU B 1 359 ? -15.875 27.906 6.281 1 93.44 359 GLU B N 1
ATOM 7171 C CA . GLU B 1 359 ? -15.539 29.328 6.109 1 93.44 359 GLU B CA 1
ATOM 7172 C C . GLU B 1 359 ? -15.898 30.125 7.355 1 93.44 359 GLU B C 1
ATOM 7174 O O . GLU B 1 359 ? -15.102 30.953 7.816 1 93.44 359 GLU B O 1
ATOM 7179 N N . MET B 1 360 ? -17.078 29.906 7.941 1 94.75 360 MET B N 1
ATOM 7180 C CA . MET B 1 360 ? -17.484 30.594 9.172 1 94.75 360 MET B CA 1
ATOM 7181 C C . MET B 1 360 ? -16.562 30.234 10.328 1 94.75 360 MET B C 1
ATOM 7183 O O . MET B 1 360 ? -16.125 31.094 11.086 1 94.75 360 MET B O 1
ATOM 7187 N N . LEU B 1 361 ? -16.25 28.953 10.344 1 96.69 361 LEU B N 1
ATOM 7188 C CA . LEU B 1 361 ? -15.438 28.453 11.453 1 96.69 361 LEU B CA 1
ATOM 7189 C C . LEU B 1 361 ? -14.016 29 11.367 1 96.69 361 LEU B C 1
ATOM 7191 O O . LEU B 1 361 ? -13.445 29.406 12.383 1 96.69 361 LEU B O 1
ATOM 7195 N N . ILE B 1 362 ? -13.469 28.984 10.195 1 94.12 362 ILE B N 1
ATOM 7196 C CA . ILE B 1 362 ? -12.078 29.391 10.047 1 94.12 362 ILE B CA 1
ATOM 7197 C C . ILE B 1 362 ? -11.938 30.891 10.344 1 94.12 362 ILE B C 1
ATOM 7199 O O . ILE B 1 362 ? -10.938 31.328 10.914 1 94.12 362 ILE B O 1
ATOM 7203 N N . HIS B 1 363 ? -12.883 31.734 9.977 1 92.19 363 HIS B N 1
ATOM 7204 C CA . HIS B 1 363 ? -12.859 33.156 10.289 1 92.19 363 HIS B CA 1
ATOM 7205 C C . HIS B 1 363 ? -12.93 33.406 11.789 1 92.19 363 HIS B C 1
ATOM 7207 O O . HIS B 1 363 ? -12.211 34.25 12.32 1 92.19 363 HIS B O 1
ATOM 7213 N N . TRP B 1 364 ? -13.82 32.656 12.367 1 95.06 364 TRP B N 1
ATOM 7214 C CA . TRP B 1 364 ? -13.914 32.75 13.82 1 95.06 364 TRP B CA 1
ATOM 7215 C C . TRP B 1 364 ? -12.594 32.344 14.484 1 95.06 364 TRP B C 1
ATOM 7217 O O . TRP B 1 364 ? -12.133 33.031 15.406 1 95.06 364 TRP B O 1
ATOM 7227 N N . LEU B 1 365 ? -12.039 31.266 14.008 1 95.94 365 LEU B N 1
ATOM 7228 C CA . LEU B 1 365 ? -10.797 30.75 14.57 1 95.94 365 LEU B CA 1
ATOM 7229 C C . LEU B 1 365 ? -9.664 31.766 14.43 1 95.94 365 LEU B C 1
ATOM 7231 O O . LEU B 1 365 ? -8.914 32 15.383 1 95.94 365 LEU B O 1
ATOM 7235 N N . ILE B 1 366 ? -9.523 32.344 13.305 1 93.75 366 ILE B N 1
ATOM 7236 C CA . ILE B 1 366 ? -8.477 33.344 13.055 1 93.75 366 ILE B CA 1
ATOM 7237 C C . ILE B 1 366 ? -8.625 34.5 14.023 1 93.75 366 ILE B C 1
ATOM 7239 O O . ILE B 1 366 ? -7.648 34.938 14.633 1 93.75 366 ILE B O 1
ATOM 7243 N N . ARG B 1 367 ? -9.82 35 14.172 1 93 367 ARG B N 1
ATOM 7244 C CA . ARG B 1 367 ? -10.086 36.094 15.078 1 93 367 ARG B CA 1
ATOM 7245 C C . ARG B 1 367 ? -9.703 35.75 16.516 1 93 367 ARG B C 1
ATOM 7247 O O . ARG B 1 367 ? -9.039 36.531 17.188 1 93 367 ARG B O 1
ATOM 7254 N N . GLU B 1 368 ? -10.133 34.594 16.922 1 95.31 368 GLU B N 1
ATOM 7255 C CA . GLU B 1 368 ? -9.859 34.188 18.297 1 95.31 368 GLU B CA 1
ATOM 7256 C C . GLU B 1 368 ? -8.367 34 18.531 1 95.31 368 GLU B C 1
ATOM 7258 O O . GLU B 1 368 ? -7.836 34.469 19.547 1 95.31 368 GLU B O 1
ATOM 7263 N N . LEU B 1 369 ? -7.703 33.344 17.656 1 95.44 369 LEU B N 1
ATOM 7264 C CA . LEU B 1 369 ? -6.277 33.062 17.812 1 95.44 369 LEU B CA 1
ATOM 7265 C C . LEU B 1 369 ? -5.469 34.375 17.75 1 95.44 369 LEU B C 1
ATOM 7267 O O . LEU B 1 369 ? -4.477 34.5 18.469 1 95.44 369 LEU B O 1
ATOM 7271 N N . ASP B 1 370 ? -5.863 35.25 16.906 1 91.31 370 ASP B N 1
ATOM 7272 C CA . ASP B 1 370 ? -5.18 36.531 16.719 1 91.31 370 ASP B CA 1
ATOM 7273 C C . ASP B 1 370 ? -5.254 37.375 18 1 91.31 370 ASP B C 1
ATOM 7275 O O . ASP B 1 370 ? -4.41 38.25 18.219 1 91.31 370 ASP B O 1
ATOM 7279 N N . GLY B 1 371 ? -6.168 37.125 18.875 1 92 371 GLY B N 1
ATOM 7280 C CA . GLY B 1 371 ? -6.398 37.906 20.062 1 92 371 GLY B CA 1
ATOM 7281 C C . GLY B 1 371 ? -5.734 37.344 21.297 1 92 371 GLY B C 1
ATOM 7282 O O . GLY B 1 371 ? -5.91 37.875 22.406 1 92 371 GLY B O 1
ATOM 7283 N N . ILE B 1 372 ? -4.945 36.344 21.109 1 95.06 372 ILE B N 1
ATOM 7284 C CA . ILE B 1 372 ? -4.352 35.719 22.281 1 95.06 372 ILE B CA 1
ATOM 7285 C C . ILE B 1 372 ? -2.959 36.281 22.531 1 95.06 372 ILE B C 1
ATOM 7287 O O . ILE B 1 372 ? -2.062 36.125 21.688 1 95.06 372 ILE B O 1
ATOM 7291 N N . TYR B 1 373 ? -2.795 36.875 23.766 1 94.31 373 TYR B N 1
ATOM 7292 C CA . TYR B 1 373 ? -1.541 37.469 24.172 1 94.31 373 TYR B CA 1
ATOM 7293 C C . TYR B 1 373 ? -1.106 36.969 25.547 1 94.31 373 TYR B C 1
ATOM 7295 O O . TYR B 1 373 ? -1.937 36.5 26.328 1 94.31 373 TYR B O 1
ATOM 7303 N N . TYR B 1 374 ? 0.216 36.969 25.703 1 92.31 374 TYR B N 1
ATOM 7304 C CA . TYR B 1 374 ? 0.715 36.719 27.047 1 92.31 374 TYR B CA 1
ATOM 7305 C C . TYR B 1 374 ? 0.361 37.875 28 1 92.31 374 TYR B C 1
ATOM 7307 O O . TYR B 1 374 ? 0.407 39.031 27.609 1 92.31 374 TYR B O 1
ATOM 7315 N N . THR B 1 375 ? -0.2 37.531 29.25 1 78.25 375 THR B N 1
ATOM 7316 C CA . THR B 1 375 ? -0.541 38.562 30.234 1 78.25 375 THR B CA 1
ATOM 7317 C C . THR B 1 375 ? 0.718 39.125 30.875 1 78.25 375 THR B C 1
ATOM 7319 O O . THR B 1 375 ? 1.694 38.406 31.094 1 78.25 375 THR B O 1
ATOM 7322 N N . GLU B 1 376 ? 0.78 40.406 30.969 1 64.06 376 GLU B N 1
ATOM 7323 C CA . GLU B 1 376 ? 1.894 41.094 31.609 1 64.06 376 GLU B CA 1
ATOM 7324 C C . GLU B 1 376 ? 2.055 40.656 33.062 1 64.06 376 GLU B C 1
ATOM 7326 O O . GLU B 1 376 ? 1.065 40.406 33.75 1 64.06 376 GLU B O 1
ATOM 7331 N N . GLN B 1 377 ? 2.924 39.906 33.438 1 51.84 377 GLN B N 1
ATOM 7332 C CA . GLN B 1 377 ? 3.16 39.656 34.875 1 51.84 377 GLN B CA 1
ATOM 7333 C C . GLN B 1 377 ? 3.178 40.969 35.656 1 51.84 377 GLN B C 1
ATOM 7335 O O . GLN B 1 377 ? 3.916 41.906 35.312 1 51.84 377 GLN B O 1
ATOM 7340 N N . GLN B 1 378 ? 2.043 41.438 36.188 1 41.47 378 GLN B N 1
ATOM 7341 C CA . GLN B 1 378 ? 2.146 42.531 37.156 1 41.47 378 GLN B CA 1
ATOM 7342 C C . GLN B 1 378 ? 3.285 42.281 38.125 1 41.47 378 GLN B C 1
ATOM 7344 O O . GLN B 1 378 ? 3.379 41.219 38.719 1 41.47 378 GLN B O 1
ATOM 7349 N N . ALA B 1 379 ? 4.312 42.938 38.094 1 40.06 379 ALA B N 1
ATOM 7350 C CA . ALA B 1 379 ? 5.285 43 39.188 1 40.06 379 ALA B CA 1
ATOM 7351 C C . ALA B 1 379 ? 4.59 43.188 40.531 1 40.06 379 ALA B C 1
ATOM 7353 O O . ALA B 1 379 ? 3.885 44.188 40.719 1 40.06 379 ALA B O 1
ATOM 7354 N N . CYS B 1 380 ? 4.09 42.156 41.25 1 36.03 380 CYS B N 1
ATOM 7355 C CA . CYS B 1 380 ? 3.674 42.312 42.625 1 36.03 380 CYS B CA 1
ATOM 7356 C C . CYS B 1 380 ? 4.633 43.219 43.375 1 36.03 380 CYS B C 1
ATOM 7358 O O . CYS B 1 380 ? 5.828 42.938 43.469 1 36.03 380 CYS B O 1
ATOM 7360 N N . GLU B 1 381 ? 4.473 44.5 43.438 1 36.56 381 GLU B N 1
ATOM 7361 C CA . GLU B 1 381 ? 5.09 45.375 44.438 1 36.56 381 GLU B CA 1
ATOM 7362 C C . GLU B 1 381 ? 4.895 44.812 45.844 1 36.56 381 GLU B C 1
ATOM 7364 O O . GLU B 1 381 ? 3.773 44.781 46.344 1 36.56 381 GLU B O 1
ATOM 7369 N N . GLY B 1 382 ? 5.402 43.656 46.188 1 31.16 382 GLY B N 1
ATOM 7370 C CA . GLY B 1 382 ? 5.449 43.25 47.594 1 31.16 382 GLY B CA 1
ATOM 7371 C C . GLY B 1 382 ? 5.832 44.375 48.531 1 31.16 382 GLY B C 1
ATOM 7372 O O . GLY B 1 382 ? 6.984 44.812 48.562 1 31.16 382 GLY B O 1
ATOM 7373 N N . LYS B 1 383 ? 4.93 45.312 48.688 1 34.56 383 LYS B N 1
ATOM 7374 C CA . LYS B 1 383 ? 5.059 46.188 49.844 1 34.56 383 LYS B CA 1
ATOM 7375 C C . LYS B 1 383 ? 5.293 45.406 51.125 1 34.56 383 LYS B C 1
ATOM 7377 O O . LYS B 1 383 ? 4.355 44.844 51.688 1 34.56 383 LYS B O 1
ATOM 7382 N N . GLY B 1 384 ? 6.32 44.625 51.281 1 27.73 384 GLY B N 1
ATOM 7383 C CA . GLY B 1 384 ? 6.68 44.156 52.625 1 27.73 384 GLY B CA 1
ATOM 7384 C C . GLY B 1 384 ? 6.672 45.281 53.656 1 27.73 384 GLY B C 1
ATOM 7385 O O . GLY B 1 384 ? 7.242 46.344 53.438 1 27.73 384 GLY B O 1
ATOM 7386 N N . SER B 1 385 ? 5.516 45.406 54.406 1 26.86 385 SER B N 1
ATOM 7387 C CA . SER B 1 385 ? 5.305 46.156 55.625 1 26.86 385 SER B CA 1
ATOM 7388 C C . SER B 1 385 ? 6.535 46.094 56.531 1 26.86 385 SER B C 1
ATOM 7390 O O . SER B 1 385 ? 6.961 45.031 56.969 1 26.86 385 SER B O 1
ATOM 7392 N N . ASP B 1 386 ? 7.496 46.875 56.188 1 24.92 386 ASP B N 1
ATOM 7393 C CA . ASP B 1 386 ? 8.586 47.125 57.125 1 24.92 386 ASP B CA 1
ATOM 7394 C C . ASP B 1 386 ? 8.055 47.344 58.531 1 24.92 386 ASP B C 1
ATOM 7396 O O . ASP B 1 386 ? 7.285 48.281 58.781 1 24.92 386 ASP B O 1
ATOM 7400 N N . LEU B 1 387 ? 7.625 46.188 59.188 1 20.53 387 LEU B N 1
ATOM 7401 C CA . LEU B 1 387 ? 7.434 46.25 60.625 1 20.53 387 LEU B CA 1
ATOM 7402 C C . LEU B 1 387 ? 8.414 47.219 61.281 1 20.53 387 LEU B C 1
ATOM 7404 O O . LEU B 1 387 ? 9.57 47.312 60.844 1 20.53 387 LEU B O 1
ATOM 7408 N N . GLU B 1 388 ? 7.809 48.094 62 1 20.66 388 GLU B N 1
ATOM 7409 C CA . GLU B 1 388 ? 8.242 49.156 62.906 1 20.66 388 GLU B CA 1
ATOM 7410 C C . GLU B 1 388 ? 9.367 48.688 63.812 1 20.66 388 GLU B C 1
ATOM 7412 O O . GLU B 1 388 ? 9.172 47.781 64.625 1 20.66 388 GLU B O 1
ATOM 7417 N N . LYS B 1 389 ? 10.453 48.281 63.125 1 21.56 389 LYS B N 1
ATOM 7418 C CA . LYS B 1 389 ? 11.555 48.219 64.062 1 21.56 389 LYS B CA 1
ATOM 7419 C C . LYS B 1 389 ? 11.422 49.312 65.188 1 21.56 389 LYS B C 1
ATOM 7421 O O . LYS B 1 389 ? 11.359 50.5 64.875 1 21.56 389 LYS B O 1
ATOM 7426 N N . ARG B 1 390 ? 10.773 48.812 66.312 1 18.19 390 ARG B N 1
ATOM 7427 C CA . ARG B 1 390 ? 10.688 49.5 67.562 1 18.19 390 ARG B CA 1
ATOM 7428 C C . ARG B 1 390 ? 12.016 50.156 67.938 1 18.19 390 ARG B C 1
ATOM 7430 O O . ARG B 1 390 ? 13.062 49.531 67.938 1 18.19 390 ARG B O 1
ATOM 7437 N N . SER B 1 391 ? 12.102 51.406 67.625 1 22.09 391 SER B N 1
ATOM 7438 C CA . SER B 1 391 ? 13.188 52.344 67.875 1 22.09 391 SER B CA 1
ATOM 7439 C C . SER B 1 391 ? 13.609 52.344 69.375 1 22.09 391 SER B C 1
ATOM 7441 O O . SER B 1 391 ? 12.883 52.844 70.25 1 22.09 391 SER B O 1
ATOM 7443 N N . THR B 1 392 ? 13.844 51.031 69.812 1 19.22 392 THR B N 1
ATOM 7444 C CA . THR B 1 392 ? 14.227 51.312 71.188 1 19.22 392 THR B CA 1
ATOM 7445 C C . THR B 1 392 ? 15.047 52.594 71.25 1 19.22 392 THR B C 1
ATOM 7447 O O . THR B 1 392 ? 15.688 53 70.312 1 19.22 392 THR B O 1
ATOM 7450 N N . PRO B 1 393 ? 15.172 53.031 72.562 1 19.89 393 PRO B N 1
ATOM 7451 C CA . PRO B 1 393 ? 15.188 54.344 73.188 1 19.89 393 PRO B CA 1
ATOM 7452 C C . PRO B 1 393 ? 16.516 55.094 72.938 1 19.89 393 PRO B C 1
ATOM 7454 O O . PRO B 1 393 ? 16.625 56.281 73.25 1 19.89 393 PRO B O 1
ATOM 7457 N N . ASP B 1 394 ? 17.531 54.219 72.5 1 18.36 394 ASP B N 1
ATOM 7458 C CA . ASP B 1 394 ? 18.594 54.656 73.375 1 18.36 394 ASP B CA 1
ATOM 7459 C C . ASP B 1 394 ? 18.875 56.156 73.25 1 18.36 394 ASP B C 1
ATOM 7461 O O . ASP B 1 394 ? 18.453 56.75 72.25 1 18.36 394 ASP B O 1
ATOM 7465 N N . SER B 1 395 ? 20.203 56.438 73.688 1 17.8 395 SER B N 1
ATOM 7466 C CA . SER B 1 395 ? 20.734 57.5 74.5 1 17.8 395 SER B CA 1
ATOM 7467 C C . SER B 1 395 ? 20.797 58.812 73.75 1 17.8 395 SER B C 1
ATOM 7469 O O . SER B 1 395 ? 20.656 58.812 72.5 1 17.8 395 SER B O 1
ATOM 7471 N N . SER B 1 396 ? 21.688 59.656 74.25 1 17.98 396 SER B N 1
ATOM 7472 C CA . SER B 1 396 ? 21.719 61.031 74.688 1 17.98 396 SER B CA 1
ATOM 7473 C C . SER B 1 396 ? 22.031 62 73.562 1 17.98 396 SER B C 1
ATOM 7475 O O . SER B 1 396 ? 21.953 63.219 73.75 1 17.98 396 SER B O 1
ATOM 7477 N N . VAL B 1 397 ? 22.703 61.406 72.625 1 18.88 397 VAL B N 1
ATOM 7478 C CA . VAL B 1 397 ? 23.719 62.438 72.312 1 18.88 397 VAL B CA 1
ATOM 7479 C C . VAL B 1 397 ? 23.078 63.688 71.75 1 18.88 397 VAL B C 1
ATOM 7481 O O . VAL B 1 397 ? 22.016 63.625 71.125 1 18.88 397 VAL B O 1
ATOM 7484 N N . SER B 1 398 ? 23.906 64.688 71.938 1 17.84 398 SER B N 1
ATOM 7485 C CA . SER B 1 398 ? 23.734 66.125 72 1 17.84 398 SER B CA 1
ATOM 7486 C C . SER B 1 398 ? 23.234 66.75 70.688 1 17.84 398 SER B C 1
ATOM 7488 O O . SER B 1 398 ? 23.516 66.188 69.625 1 17.84 398 SER B O 1
ATOM 7490 N N . SER B 1 399 ? 22.438 67.625 70.812 1 17.84 399 SER B N 1
ATOM 7491 C CA . SER B 1 399 ? 21.312 68.312 70.188 1 17.84 399 SER B CA 1
ATOM 7492 C C . SER B 1 399 ? 21.766 69.188 69.062 1 17.84 399 SER B C 1
ATOM 7494 O O . SER B 1 399 ? 20.969 69.938 68.438 1 17.84 399 SER B O 1
ATOM 7496 N N . THR B 1 400 ? 23.125 69.188 68.625 1 18.16 400 THR B N 1
ATOM 7497 C CA . THR B 1 400 ? 23.312 70.562 68.125 1 18.16 400 THR B CA 1
ATOM 7498 C C . THR B 1 400 ? 22.391 70.812 66.938 1 18.16 400 THR B C 1
ATOM 7500 O O . THR B 1 400 ? 22.141 69.938 66.125 1 18.16 400 THR B O 1
ATOM 7503 N N . THR B 1 401 ? 21.844 71.938 67 1 17.97 401 THR B N 1
ATOM 7504 C CA . THR B 1 401 ? 20.641 72.562 66.438 1 17.97 401 THR B CA 1
ATOM 7505 C C . THR B 1 401 ? 20.812 72.812 64.938 1 17.97 401 THR B C 1
ATOM 7507 O O . THR B 1 401 ? 19.891 73.25 64.25 1 17.97 401 THR B O 1
ATOM 7510 N N . TRP B 1 402 ? 21.844 72.25 64.25 1 18.23 402 TRP B N 1
ATOM 7511 C CA . TRP B 1 402 ? 22.047 73.188 63.156 1 18.23 402 TRP B CA 1
ATOM 7512 C C . TRP B 1 402 ? 20.812 73.312 62.281 1 18.23 402 TRP B C 1
ATOM 7514 O O . TRP B 1 402 ? 20.234 72.25 61.906 1 18.23 402 TRP B O 1
ATOM 7524 N N . HIS B 1 403 ? 20.203 74.375 62.438 1 18.14 403 HIS B N 1
ATOM 7525 C CA . HIS B 1 403 ? 18.922 74.812 61.906 1 18.14 403 HIS B CA 1
ATOM 7526 C C . HIS B 1 403 ? 18.922 74.812 60.375 1 18.14 403 HIS B C 1
ATOM 7528 O O . HIS B 1 403 ? 17.953 75.312 59.781 1 18.14 403 HIS B O 1
ATOM 7534 N N . SER B 1 404 ? 19.875 74.188 59.75 1 18.06 404 SER B N 1
ATOM 7535 C CA . SER B 1 404 ? 19.844 74.688 58.406 1 18.06 404 SER B CA 1
ATOM 7536 C C . SER B 1 404 ? 18.484 74.5 57.75 1 18.06 404 SER B C 1
ATOM 7538 O O . SER B 1 404 ? 17.922 73.375 57.844 1 18.06 404 SER B O 1
ATOM 7540 N N . SER B 1 405 ? 17.766 75.438 57.688 1 17.92 405 SER B N 1
ATOM 7541 C CA . SER B 1 405 ? 16.406 75.625 57.219 1 17.92 405 SER B CA 1
ATOM 7542 C C . SER B 1 405 ? 16.266 75.188 55.781 1 17.92 405 SER B C 1
ATOM 7544 O O . SER B 1 405 ? 15.188 75.312 55.188 1 17.92 405 SER B O 1
ATOM 7546 N N . ALA B 1 406 ? 17.391 74.812 55.094 1 19.45 406 ALA B N 1
ATOM 7547 C CA . ALA B 1 406 ? 17.109 75 53.656 1 19.45 406 ALA B CA 1
ATOM 7548 C C . ALA B 1 406 ? 15.914 74.125 53.25 1 19.45 406 ALA B C 1
ATOM 7550 O O . ALA B 1 406 ? 15.883 72.938 53.5 1 19.45 406 ALA B O 1
ATOM 7551 N N . SER B 1 407 ? 14.812 74.688 53.375 1 18.7 407 SER B N 1
ATOM 7552 C CA . SER B 1 407 ? 13.492 74.188 53 1 18.7 407 SER B CA 1
ATOM 7553 C C . SER B 1 407 ? 13.508 73.562 51.594 1 18.7 407 SER B C 1
ATOM 7555 O O . SER B 1 407 ? 12.461 73.438 50.969 1 18.7 407 SER B O 1
ATOM 7557 N N . TYR B 1 408 ? 14.656 73.125 51.125 1 19.77 408 TYR B N 1
ATOM 7558 C CA . TYR B 1 408 ? 14.508 72.812 49.688 1 19.77 408 TYR B CA 1
ATOM 7559 C C . TYR B 1 408 ? 13.305 71.938 49.438 1 19.77 408 TYR B C 1
ATOM 7561 O O . TYR B 1 408 ? 13.078 70.938 50.188 1 19.77 408 TYR B O 1
ATOM 7569 N N . GLU B 1 409 ? 12.32 72.5 48.875 1 20.03 409 GLU B N 1
ATOM 7570 C CA . GLU B 1 409 ? 11.086 71.938 48.312 1 20.03 409 GLU B CA 1
ATOM 7571 C C . GLU B 1 409 ? 11.367 70.688 47.531 1 20.03 409 GLU B C 1
ATOM 7573 O O . GLU B 1 409 ? 12.211 70.688 46.625 1 20.03 409 GLU B O 1
ATOM 7578 N N . SER B 1 410 ? 11.43 69.562 48.219 1 22.11 410 SER B N 1
ATOM 7579 C CA . SER B 1 410 ? 11.422 68.188 47.719 1 22.11 410 SER B CA 1
ATOM 7580 C C . SER B 1 410 ? 10.375 68 46.625 1 22.11 410 SER B C 1
ATOM 7582 O O . SER B 1 410 ? 9.18 67.938 46.906 1 22.11 410 SER B O 1
ATOM 7584 N N . SER B 1 411 ? 10.422 68.938 45.656 1 23.2 411 SER B N 1
ATOM 7585 C CA . SER B 1 411 ? 9.539 68.625 44.531 1 23.2 411 SER B CA 1
ATOM 7586 C C . SER B 1 411 ? 9.695 67.125 44.156 1 23.2 411 SER B C 1
ATOM 7588 O O . SER B 1 411 ? 10.789 66.688 43.812 1 23.2 411 SER B O 1
ATOM 7590 N N . ARG B 1 412 ? 9.094 66.312 44.938 1 22.44 412 ARG B N 1
ATOM 7591 C CA . ARG B 1 412 ? 8.883 64.875 44.688 1 22.44 412 ARG B CA 1
ATOM 7592 C C . ARG B 1 412 ? 8.523 64.625 43.219 1 22.44 412 ARG B C 1
ATOM 7594 O O . ARG B 1 412 ? 7.422 65 42.781 1 22.44 412 ARG B O 1
ATOM 7601 N N . LEU B 1 413 ? 9.375 65 42.312 1 23.17 413 LEU B N 1
ATOM 7602 C CA . LEU B 1 413 ? 9.211 64.375 41 1 23.17 413 LEU B CA 1
ATOM 7603 C C . LEU B 1 413 ? 8.914 62.906 41.094 1 23.17 413 LEU B C 1
ATOM 7605 O O . LEU B 1 413 ? 9.781 62.125 41.5 1 23.17 413 LEU B O 1
ATOM 7609 N N . GLU B 1 414 ? 7.84 62.562 41.688 1 23.59 414 GLU B N 1
ATOM 7610 C CA . GLU B 1 414 ? 7.297 61.219 41.438 1 23.59 414 GLU B CA 1
ATOM 7611 C C . GLU B 1 414 ? 7.484 60.844 39.969 1 23.59 414 GLU B C 1
ATOM 7613 O O . GLU B 1 414 ? 6.785 61.344 39.094 1 23.59 414 GLU B O 1
ATOM 7618 N N . LYS B 1 415 ? 8.625 60.781 39.438 1 26.67 415 LYS B N 1
ATOM 7619 C CA . LYS B 1 415 ? 8.812 60.062 38.188 1 26.67 415 LYS B CA 1
ATOM 7620 C C . LYS B 1 415 ? 7.863 58.875 38.062 1 26.67 415 LYS B C 1
ATOM 7622 O O . LYS B 1 415 ? 7.848 58 38.938 1 26.67 415 LYS B O 1
ATOM 7627 N N . SER B 1 416 ? 6.688 59.281 37.625 1 26.39 416 SER B N 1
ATOM 7628 C CA . SER B 1 416 ? 5.84 58.219 37.062 1 26.39 416 SER B CA 1
ATOM 7629 C C . SER B 1 416 ? 6.68 57.094 36.469 1 26.39 416 SER B C 1
ATOM 7631 O O . SER B 1 416 ? 7.391 57.312 35.469 1 26.39 416 SER B O 1
ATOM 7633 N N . ILE B 1 417 ? 7.438 56.438 37.125 1 30.3 417 ILE B N 1
ATOM 7634 C CA . ILE B 1 417 ? 7.918 55.188 36.594 1 30.3 417 ILE B CA 1
ATOM 7635 C C . ILE B 1 417 ? 6.875 54.594 35.656 1 30.3 417 ILE B C 1
ATOM 7637 O O . ILE B 1 417 ? 5.812 54.125 36.094 1 30.3 417 ILE B O 1
ATOM 7641 N N . ARG B 1 418 ? 6.59 55.312 34.531 1 32.06 418 ARG B N 1
ATOM 7642 C CA . ARG B 1 418 ? 5.984 54.562 33.438 1 32.06 418 ARG B CA 1
ATOM 7643 C C . ARG B 1 418 ? 6.48 53.125 33.438 1 32.06 418 ARG B C 1
ATOM 7645 O O . ARG B 1 418 ? 7.676 52.875 33.281 1 32.06 418 ARG B O 1
ATOM 7652 N N . HIS B 1 419 ? 5.988 52.406 34.188 1 34 419 HIS B N 1
ATOM 7653 C CA . HIS B 1 419 ? 6.086 50.969 33.938 1 34 419 HIS B CA 1
ATOM 7654 C C . HIS B 1 419 ? 6.09 50.688 32.438 1 34 419 HIS B C 1
ATOM 7656 O O . HIS B 1 419 ? 5.109 50.969 31.75 1 34 419 HIS B O 1
ATOM 7662 N N . ALA B 1 420 ? 7.055 50.938 31.703 1 37.88 420 ALA B N 1
ATOM 7663 C CA . ALA B 1 420 ? 7.227 50.438 30.359 1 37.88 420 ALA B CA 1
ATOM 7664 C C . ALA B 1 420 ? 6.477 49.094 30.172 1 37.88 420 ALA B C 1
ATOM 7666 O O . ALA B 1 420 ? 6.855 48.094 30.75 1 37.88 420 ALA B O 1
ATOM 7667 N N . SER B 1 421 ? 5.238 49.156 29.969 1 40.09 421 SER B N 1
ATOM 7668 C CA . SER B 1 421 ? 4.414 48 29.594 1 40.09 421 SER B CA 1
ATOM 7669 C C . SER B 1 421 ? 5.105 47.156 28.531 1 40.09 421 SER B C 1
ATOM 7671 O O . SER B 1 421 ? 5.488 47.656 27.484 1 40.09 421 SER B O 1
ATOM 7673 N N . THR B 1 422 ? 6.031 46.312 28.75 1 48.81 422 THR B N 1
ATOM 7674 C CA . THR B 1 422 ? 6.523 45.312 27.812 1 48.81 422 THR B CA 1
ATOM 7675 C C . THR B 1 422 ? 5.43 44.938 26.812 1 48.81 422 THR B C 1
ATOM 7677 O O . THR B 1 422 ? 4.305 44.625 27.203 1 48.81 422 THR B O 1
ATOM 7680 N N . PRO B 1 423 ? 5.617 45.469 25.531 1 57.91 423 PRO B N 1
ATOM 7681 C CA . PRO B 1 423 ? 4.59 45.156 24.547 1 57.91 423 PRO B CA 1
ATOM 7682 C C . PRO B 1 423 ? 4.09 43.719 24.688 1 57.91 423 PRO B C 1
ATOM 7684 O O . PRO B 1 423 ? 4.867 42.812 25.016 1 57.91 423 PRO B O 1
ATOM 7687 N N . ALA B 1 424 ? 2.82 43.562 24.781 1 78.56 424 ALA B N 1
ATOM 7688 C CA . ALA B 1 424 ? 2.154 42.25 24.875 1 78.56 424 ALA B CA 1
ATOM 7689 C C . ALA B 1 424 ? 2.619 41.312 23.75 1 78.56 424 ALA B C 1
ATOM 7691 O O . ALA B 1 424 ? 2.727 41.719 22.594 1 78.56 424 ALA B O 1
ATOM 7692 N N . VAL B 1 425 ? 3.305 40.344 24.047 1 88.69 425 VAL B N 1
ATOM 7693 C CA . VAL B 1 425 ? 3.758 39.312 23.109 1 88.69 425 VAL B CA 1
ATOM 7694 C C . VAL B 1 425 ? 2.578 38.438 22.672 1 88.69 425 VAL B C 1
ATOM 7696 O O . VAL B 1 425 ? 1.848 37.938 23.516 1 88.69 425 VAL B O 1
ATOM 7699 N N . LYS B 1 426 ? 2.418 38.469 21.344 1 92.44 426 LYS B N 1
ATOM 7700 C CA . LYS B 1 426 ? 1.392 37.594 20.781 1 92.44 426 LYS B CA 1
ATOM 7701 C C . LYS B 1 426 ? 1.818 36.156 20.844 1 92.44 426 LYS B C 1
ATOM 7703 O O . LYS B 1 426 ? 2.975 35.812 20.562 1 92.44 426 LYS B O 1
ATOM 7708 N N . LEU B 1 427 ? 0.898 35.344 21.141 1 94.81 427 LEU B N 1
ATOM 7709 C CA . LEU B 1 427 ? 1.218 33.906 21.281 1 94.81 427 LEU B CA 1
ATOM 7710 C C . LEU B 1 427 ? 1.362 33.25 19.922 1 94.81 427 LEU B C 1
ATOM 7712 O O . LEU B 1 427 ? 2.197 32.344 19.75 1 94.81 427 LEU B O 1
ATOM 7716 N N . VAL B 1 428 ? 0.49 33.594 18.969 1 94.94 428 VAL B N 1
ATOM 7717 C CA . VAL B 1 428 ? 0.423 32.844 17.734 1 94.94 428 VAL B CA 1
ATOM 7718 C C . VAL B 1 428 ? 0.407 33.781 16.531 1 94.94 428 VAL B C 1
ATOM 7720 O O . VAL B 1 428 ? -0.319 34.781 16.547 1 94.94 428 VAL B O 1
ATOM 7723 N N . GLN B 1 429 ? 1.256 33.562 15.609 1 91.06 429 GLN B N 1
ATOM 7724 C CA . GLN B 1 429 ? 1.169 34.188 14.297 1 91.06 429 GLN B CA 1
ATOM 7725 C C . GLN B 1 429 ? 0.494 33.25 13.289 1 91.06 429 GLN B C 1
ATOM 7727 O O . GLN B 1 429 ? 0.855 32.094 13.188 1 91.06 429 GLN B O 1
ATOM 7732 N N . VAL B 1 430 ? -0.517 33.75 12.609 1 90.56 430 VAL B N 1
ATOM 7733 C CA . VAL B 1 430 ? -1.263 32.938 11.633 1 90.56 430 VAL B CA 1
ATOM 7734 C C . VAL B 1 430 ? -0.747 33.25 10.227 1 90.56 430 VAL B C 1
ATOM 7736 O O . VAL B 1 430 ? -0.68 34.406 9.812 1 90.56 430 VAL B O 1
ATOM 7739 N N . GLY B 1 431 ? -0.33 32.188 9.578 1 87.31 431 GLY B N 1
ATOM 7740 C CA . GLY B 1 431 ? 0.096 32.344 8.195 1 87.31 431 GLY B CA 1
ATOM 7741 C C . GLY B 1 431 ? -1.062 32.375 7.215 1 87.31 431 GLY B C 1
ATOM 7742 O O . GLY B 1 431 ? -2.129 31.828 7.488 1 87.31 431 GLY B O 1
ATOM 7743 N N . GLY B 1 432 ? -0.803 33 5.988 1 82.38 432 GLY B N 1
ATOM 7744 C CA . GLY B 1 432 ? -1.81 33.062 4.941 1 82.38 432 GLY B CA 1
ATOM 7745 C C . GLY B 1 432 ? -2.627 34.344 4.992 1 82.38 432 GLY B C 1
ATOM 7746 O O . GLY B 1 432 ? -2.344 35.25 5.789 1 82.38 432 GLY B O 1
ATOM 7747 N N . PRO B 1 433 ? -3.625 34.406 4.117 1 76.94 433 PRO B N 1
ATOM 7748 C CA . PRO B 1 433 ? -4.445 35.625 4.043 1 76.94 433 PRO B CA 1
ATOM 7749 C C . PRO B 1 433 ? -5.309 35.812 5.285 1 76.94 433 PRO B C 1
ATOM 7751 O O . PRO B 1 433 ? -5.816 34.844 5.855 1 76.94 433 PRO B O 1
ATOM 7754 N N . MET B 1 434 ? -5.328 37 5.652 1 72.56 434 MET B N 1
ATOM 7755 C CA . MET B 1 434 ? -6.195 37.344 6.77 1 72.56 434 MET B CA 1
ATOM 7756 C C . MET B 1 434 ? -7.609 37.656 6.285 1 72.56 434 MET B C 1
ATOM 7758 O O . MET B 1 434 ? -7.867 37.688 5.078 1 72.56 434 MET B O 1
ATOM 7762 N N . ALA B 1 435 ? -8.508 37.719 7.16 1 61.72 435 ALA B N 1
ATOM 7763 C CA . ALA B 1 435 ? -9.922 37.875 6.852 1 61.72 435 ALA B CA 1
ATOM 7764 C C . ALA B 1 435 ? -10.148 39.062 5.918 1 61.72 435 ALA B C 1
ATOM 7766 O O . ALA B 1 435 ? -11.062 39.031 5.09 1 61.72 435 ALA B O 1
ATOM 7767 N N . SER B 1 436 ? -9.344 39.906 5.926 1 54.97 436 SER B N 1
ATOM 7768 C CA . SER B 1 436 ? -9.531 41.125 5.137 1 54.97 436 SER B CA 1
ATOM 7769 C C . SER B 1 436 ? -8.953 40.969 3.732 1 54.97 436 SER B C 1
ATOM 7771 O O . SER B 1 436 ? -9.172 41.812 2.867 1 54.97 436 SER B O 1
ATOM 7773 N N . SER B 1 437 ? -8.422 39.812 3.57 1 59.66 437 SER B N 1
ATOM 7774 C CA . SER B 1 437 ? -7.73 39.625 2.299 1 59.66 437 SER B CA 1
ATOM 7775 C C . SER B 1 437 ? -8.711 39.25 1.189 1 59.66 437 SER B C 1
ATOM 7777 O O . SER B 1 437 ? -9.766 38.688 1.454 1 59.66 437 SER B O 1
ATOM 7779 N N . THR B 1 438 ? -8.438 39.75 -0.017 1 48.56 438 THR B N 1
ATOM 7780 C CA . THR B 1 438 ? -9.211 39.438 -1.213 1 48.56 438 THR B CA 1
ATOM 7781 C C . THR B 1 438 ? -8.883 38.031 -1.731 1 48.56 438 THR B C 1
ATOM 7783 O O . THR B 1 438 ? -9.586 37.5 -2.586 1 48.56 438 THR B O 1
ATOM 7786 N N . CYS B 1 439 ? -7.914 37.5 -1.111 1 58.94 439 CYS B N 1
ATOM 7787 C CA . CYS B 1 439 ? -7.531 36.188 -1.608 1 58.94 439 CYS B CA 1
ATOM 7788 C C . CYS B 1 439 ? -8.414 35.094 -1.01 1 58.94 439 CYS B C 1
ATOM 7790 O O . CYS B 1 439 ? -8.766 35.156 0.171 1 58.94 439 CYS B O 1
ATOM 7792 N N . ALA B 1 440 ? -8.773 34.219 -1.971 1 80.62 440 ALA B N 1
ATOM 7793 C CA . ALA B 1 440 ? -9.547 33.062 -1.488 1 80.62 440 ALA B CA 1
ATOM 7794 C C . ALA B 1 440 ? -8.68 32.125 -0.652 1 80.62 440 ALA B C 1
ATOM 7796 O O . ALA B 1 440 ? -7.512 31.906 -0.976 1 80.62 440 ALA B O 1
ATOM 7797 N N . ARG B 1 441 ? -9.172 31.828 0.495 1 86.81 441 ARG B N 1
ATOM 7798 C CA . ARG B 1 441 ? -8.453 30.938 1.401 1 86.81 441 ARG B CA 1
ATOM 7799 C C . ARG B 1 441 ? -9.234 29.656 1.659 1 86.81 441 ARG B C 1
ATOM 7801 O O . ARG B 1 441 ? -10.469 29.688 1.733 1 86.81 441 ARG B O 1
ATOM 7808 N N . GLY B 1 442 ? -8.469 28.562 1.727 1 91.69 442 GLY B N 1
ATOM 7809 C CA . GLY B 1 442 ? -9.055 27.312 2.201 1 91.69 442 GLY B CA 1
ATOM 7810 C C . GLY B 1 442 ? -9.188 27.266 3.711 1 91.69 442 GLY B C 1
ATOM 7811 O O . GLY B 1 442 ? -9.109 28.297 4.387 1 91.69 442 GLY B O 1
ATOM 7812 N N . ALA B 1 443 ? -9.555 26.125 4.207 1 93 443 ALA B N 1
ATOM 7813 C CA . ALA B 1 443 ? -9.797 25.969 5.637 1 93 443 ALA B CA 1
ATOM 7814 C C . ALA B 1 443 ? -8.586 25.375 6.34 1 93 443 ALA B C 1
ATOM 7816 O O . ALA B 1 443 ? -8.719 24.422 7.121 1 93 443 ALA B O 1
ATOM 7817 N N . THR B 1 444 ? -7.449 25.859 6.016 1 94.94 444 THR B N 1
ATOM 7818 C CA . THR B 1 444 ? -6.184 25.469 6.621 1 94.94 444 THR B CA 1
ATOM 7819 C C . THR B 1 444 ? -5.457 26.688 7.188 1 94.94 444 THR B C 1
ATOM 7821 O O . THR B 1 444 ? -5.449 27.766 6.57 1 94.94 444 THR B O 1
ATOM 7824 N N . LEU B 1 445 ? -4.879 26.578 8.391 1 95.38 445 LEU B N 1
ATOM 7825 C CA . LEU B 1 445 ? -4.109 27.641 9.031 1 95.38 445 LEU B CA 1
ATOM 7826 C C . LEU B 1 445 ? -2.711 27.156 9.391 1 95.38 445 LEU B C 1
ATOM 7828 O O . LEU B 1 445 ? -2.551 26.062 9.93 1 95.38 445 LEU B O 1
ATOM 7832 N N . ALA B 1 446 ? -1.756 27.906 9.016 1 95.69 446 ALA B N 1
ATOM 7833 C CA . ALA B 1 446 ? -0.401 27.719 9.523 1 95.69 446 ALA B CA 1
ATOM 7834 C C . ALA B 1 446 ? -0.148 28.578 10.758 1 95.69 446 ALA B C 1
ATOM 7836 O O . ALA B 1 446 ? -0.295 29.797 10.711 1 95.69 446 ALA B O 1
ATOM 7837 N N . LEU B 1 447 ? 0.244 27.938 11.852 1 96.25 447 LEU B N 1
ATOM 7838 C CA . LEU B 1 447 ? 0.445 28.641 13.109 1 96.25 447 LEU B CA 1
ATOM 7839 C C . LEU B 1 447 ? 1.908 28.594 13.539 1 96.25 447 LEU B C 1
ATOM 7841 O O . LEU B 1 447 ? 2.506 27.516 13.594 1 96.25 447 LEU B O 1
ATOM 7845 N N . VAL B 1 448 ? 2.432 29.719 13.789 1 94.12 448 VAL B N 1
ATOM 7846 C CA . VAL B 1 448 ? 3.742 29.828 14.422 1 94.12 448 VAL B CA 1
ATOM 7847 C C . VAL B 1 448 ? 3.584 30.328 15.859 1 94.12 448 VAL B C 1
ATOM 7849 O O . VAL B 1 448 ? 3.158 31.453 16.094 1 94.12 448 VAL B O 1
ATOM 7852 N N . PHE B 1 449 ? 3.93 29.484 16.781 1 95.75 449 PHE B N 1
ATOM 7853 C CA . PHE B 1 449 ? 3.771 29.812 18.203 1 95.75 449 PHE B CA 1
ATOM 7854 C C . PHE B 1 449 ? 5.008 30.531 18.719 1 95.75 449 PHE B C 1
ATOM 7856 O O . PHE B 1 449 ? 6.137 30.172 18.375 1 95.75 449 PHE B O 1
ATOM 7863 N N . SER B 1 450 ? 4.703 31.5 19.562 1 94.12 450 SER B N 1
ATOM 7864 C CA . SER B 1 450 ? 5.781 32.25 20.203 1 94.12 450 SER B CA 1
ATOM 7865 C C . SER B 1 450 ? 5.762 32.031 21.719 1 94.12 450 SER B C 1
ATOM 7867 O O . SER B 1 450 ? 4.695 31.875 22.312 1 94.12 450 SER B O 1
ATOM 7869 N N . SER B 1 451 ? 6.941 32.094 22.266 1 93.38 451 SER B N 1
ATOM 7870 C CA . SER B 1 451 ? 7.062 32.062 23.719 1 93.38 451 SER B CA 1
ATOM 7871 C C . SER B 1 451 ? 6.836 33.438 24.312 1 93.38 451 SER B C 1
ATOM 7873 O O . SER B 1 451 ? 6.648 34.406 23.594 1 93.38 451 SER B O 1
ATOM 7875 N N . ARG B 1 452 ? 6.863 33.438 25.641 1 91.38 452 ARG B N 1
ATOM 7876 C CA . ARG B 1 452 ? 6.688 34.688 26.375 1 91.38 452 ARG B CA 1
ATOM 7877 C C . ARG B 1 452 ? 7.801 35.656 26.047 1 91.38 452 ARG B C 1
ATOM 7879 O O . ARG B 1 452 ? 7.59 36.875 26.094 1 91.38 452 ARG B O 1
ATOM 7886 N N . SER B 1 453 ? 8.945 35.156 25.656 1 90.56 453 SER B N 1
ATOM 7887 C CA . SER B 1 453 ? 10.094 35.969 25.328 1 90.56 453 SER B CA 1
ATOM 7888 C C . SER B 1 453 ? 10.062 36.406 23.859 1 90.56 453 SER B C 1
ATOM 7890 O O . SER B 1 453 ? 10.977 37.094 23.391 1 90.56 453 SER B O 1
ATOM 7892 N N . GLY B 1 454 ? 9.07 35.969 23.141 1 90.81 454 GLY B N 1
ATOM 7893 C CA . GLY B 1 454 ? 8.953 36.312 21.734 1 90.81 454 GLY B CA 1
ATOM 7894 C C . GLY B 1 454 ? 9.688 35.375 20.812 1 90.81 454 GLY B C 1
ATOM 7895 O O . GLY B 1 454 ? 9.727 35.594 19.594 1 90.81 454 GLY B O 1
ATOM 7896 N N . LEU B 1 455 ? 10.258 34.344 21.328 1 92.25 455 LEU B N 1
ATOM 7897 C CA . LEU B 1 455 ? 10.945 33.344 20.531 1 92.25 455 LEU B CA 1
ATOM 7898 C C . LEU B 1 455 ? 9.984 32.281 20.062 1 92.25 455 LEU B C 1
ATOM 7900 O O . LEU B 1 455 ? 8.844 32.219 20.516 1 92.25 455 LEU B O 1
ATOM 7904 N N . ALA B 1 456 ? 10.445 31.531 19.078 1 91.5 456 ALA B N 1
ATOM 7905 C CA . ALA B 1 456 ? 9.586 30.469 18.562 1 91.5 456 ALA B CA 1
ATOM 7906 C C . ALA B 1 456 ? 9.406 29.359 19.609 1 91.5 456 ALA B C 1
ATOM 7908 O O . ALA B 1 456 ? 10.391 28.828 20.125 1 91.5 456 ALA B O 1
ATOM 7909 N N . LEU B 1 457 ? 8.227 29.047 19.938 1 94.69 457 LEU B N 1
ATOM 7910 C CA . LEU B 1 457 ? 7.93 27.938 20.844 1 94.69 457 LEU B CA 1
ATOM 7911 C C . LEU B 1 457 ? 8.18 26.594 20.156 1 94.69 457 LEU B C 1
ATOM 7913 O O . LEU B 1 457 ? 7.953 26.469 18.938 1 94.69 457 LEU B O 1
ATOM 7917 N N . ASN B 1 458 ? 8.641 25.594 20.875 1 94.56 458 ASN B N 1
ATOM 7918 C CA . ASN B 1 458 ? 8.836 24.234 20.391 1 94.56 458 ASN B CA 1
ATOM 7919 C C . ASN B 1 458 ? 7.535 23.641 19.844 1 94.56 458 ASN B C 1
ATOM 7921 O O . ASN B 1 458 ? 6.633 23.312 20.625 1 94.56 458 ASN B O 1
ATOM 7925 N N . TYR B 1 459 ? 7.508 23.5 18.484 1 94.5 459 TYR B N 1
ATOM 7926 C CA . TYR B 1 459 ? 6.258 23.062 17.891 1 94.5 459 TYR B CA 1
ATOM 7927 C C . TYR B 1 459 ? 5.938 21.625 18.266 1 94.5 459 TYR B C 1
ATOM 7929 O O . TYR B 1 459 ? 4.77 21.234 18.359 1 94.5 459 TYR B O 1
ATOM 7937 N N . ARG B 1 460 ? 6.91 20.75 18.469 1 94.69 460 ARG B N 1
ATOM 7938 C CA . ARG B 1 460 ? 6.691 19.375 18.875 1 94.69 460 ARG B CA 1
ATOM 7939 C C . ARG B 1 460 ? 6.035 19.312 20.25 1 94.69 460 ARG B C 1
ATOM 7941 O O . ARG B 1 460 ? 5.184 18.453 20.5 1 94.69 460 ARG B O 1
ATOM 7948 N N . PHE B 1 461 ? 6.531 20.188 21.109 1 95.94 461 PHE B N 1
ATOM 7949 C CA . PHE B 1 461 ? 5.918 20.297 22.438 1 95.94 461 PHE B CA 1
ATOM 7950 C C . PHE B 1 461 ? 4.449 20.672 22.312 1 95.94 461 PHE B C 1
ATOM 7952 O O . PHE B 1 461 ? 3.598 20.109 23 1 95.94 461 PHE B O 1
ATOM 7959 N N . VAL B 1 462 ? 4.164 21.625 21.453 1 97 462 VAL B N 1
ATOM 7960 C CA . VAL B 1 462 ? 2.793 22.094 21.281 1 97 462 VAL B CA 1
ATOM 7961 C C . VAL B 1 462 ? 1.903 20.938 20.828 1 97 462 VAL B C 1
ATOM 7963 O O . VAL B 1 462 ? 0.809 20.75 21.359 1 97 462 VAL B O 1
ATOM 7966 N N . ILE B 1 463 ? 2.363 20.203 19.844 1 96.81 463 ILE B N 1
ATOM 7967 C CA . ILE B 1 463 ? 1.603 19.078 19.312 1 96.81 463 ILE B CA 1
ATOM 7968 C C . ILE B 1 463 ? 1.406 18.016 20.406 1 96.81 463 ILE B C 1
ATOM 7970 O O . ILE B 1 463 ? 0.315 17.469 20.547 1 96.81 463 ILE B O 1
ATOM 7974 N N . TRP B 1 464 ? 2.432 17.75 21.109 1 96.38 464 TRP B N 1
ATOM 7975 C CA . TRP B 1 464 ? 2.373 16.781 22.219 1 96.38 464 TRP B CA 1
ATOM 7976 C C . TRP B 1 464 ? 1.355 17.234 23.266 1 96.38 464 TRP B C 1
ATOM 7978 O O . TRP B 1 464 ? 0.547 16.422 23.719 1 96.38 464 TRP B O 1
ATOM 7988 N N . ALA B 1 465 ? 1.42 18.5 23.656 1 97.44 465 ALA B N 1
ATOM 7989 C CA . ALA B 1 465 ? 0.504 19.031 24.656 1 97.44 465 ALA B CA 1
ATOM 7990 C C . ALA B 1 465 ? -0.94 18.984 24.172 1 97.44 465 ALA B C 1
ATOM 7992 O O . ALA B 1 465 ? -1.855 18.703 24.953 1 97.44 465 ALA B O 1
ATOM 7993 N N . ALA B 1 466 ? -1.146 19.312 22.906 1 97.88 466 ALA B N 1
ATOM 7994 C CA . ALA B 1 466 ? -2.479 19.203 22.328 1 97.88 466 ALA B CA 1
ATOM 7995 C C . ALA B 1 466 ? -2.982 17.766 22.375 1 97.88 466 ALA B C 1
ATOM 7997 O O . ALA B 1 466 ? -4.168 17.516 22.625 1 97.88 466 ALA B O 1
ATOM 7998 N N . ALA B 1 467 ? -2.121 16.812 22.125 1 96.56 467 ALA B N 1
ATOM 7999 C CA . ALA B 1 467 ? -2.461 15.398 22.141 1 96.56 467 ALA B CA 1
ATOM 8000 C C . ALA B 1 467 ? -2.977 14.969 23.516 1 96.56 467 ALA B C 1
ATOM 8002 O O . ALA B 1 467 ? -3.854 14.109 23.609 1 96.56 467 ALA B O 1
ATOM 8003 N N . LEU B 1 468 ? -2.428 15.539 24.562 1 94.88 468 LEU B N 1
ATOM 8004 C CA . LEU B 1 468 ? -2.889 15.234 25.906 1 94.88 468 LEU B CA 1
ATOM 8005 C C . LEU B 1 468 ? -4.359 15.602 26.078 1 94.88 468 LEU B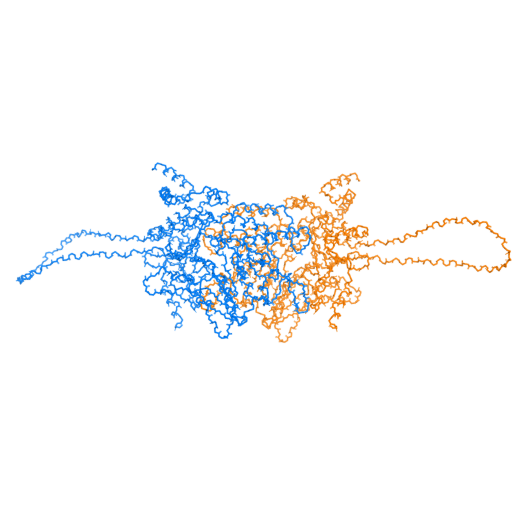 C 1
ATOM 8007 O O . LEU B 1 468 ? -5.047 15.047 26.938 1 94.88 468 LEU B O 1
ATOM 8011 N N . GLU B 1 469 ? -4.812 16.516 25.312 1 94.94 469 GLU B N 1
ATOM 8012 C CA . GLU B 1 469 ? -6.211 16.922 25.344 1 94.94 469 GLU B CA 1
ATOM 8013 C C . GLU B 1 469 ? -7 16.25 24.203 1 94.94 469 GLU B C 1
ATOM 8015 O O . GLU B 1 469 ? -8.109 16.672 23.891 1 94.94 469 GLU B O 1
ATOM 8020 N N . ASN B 1 470 ? -6.441 15.297 23.516 1 96.38 470 ASN B N 1
ATOM 8021 C CA . ASN B 1 470 ? -7.023 14.5 22.453 1 96.38 470 ASN B CA 1
ATOM 8022 C C . ASN B 1 470 ? -7.32 15.344 21.219 1 96.38 470 ASN B C 1
ATOM 8024 O O . ASN B 1 470 ? -8.352 15.156 20.562 1 96.38 470 ASN B O 1
ATOM 8028 N N . ILE B 1 471 ? -6.465 16.344 20.984 1 98.06 471 ILE B N 1
ATOM 8029 C CA . ILE B 1 471 ? -6.527 17.172 19.797 1 98.06 471 ILE B CA 1
ATOM 8030 C C . ILE B 1 471 ? -5.434 16.734 18.812 1 98.06 471 ILE B C 1
ATOM 8032 O O . ILE B 1 471 ? -4.25 16.766 19.156 1 98.06 471 ILE B O 1
ATOM 8036 N N . SER B 1 472 ? -5.875 16.328 17.625 1 98.5 472 SER B N 1
ATOM 8037 C CA . SER B 1 472 ? -4.922 15.898 16.609 1 98.5 472 SER B CA 1
ATOM 8038 C C . SER B 1 472 ? -4.57 17.047 15.664 1 98.5 472 SER B C 1
ATOM 8040 O O . SER B 1 472 ? -5.41 17.484 14.883 1 98.5 472 SER B O 1
ATOM 8042 N N . LEU B 1 473 ? -3.324 17.516 15.758 1 97.81 473 LEU B N 1
ATOM 8043 C CA . LEU B 1 473 ? -2.754 18.547 14.906 1 97.81 473 LEU B CA 1
ATOM 8044 C C . LEU B 1 473 ? -1.574 18.016 14.109 1 97.81 473 LEU B C 1
ATOM 8046 O O . LEU B 1 473 ? -1.082 16.906 14.383 1 97.81 473 LEU B O 1
ATOM 8050 N N . ARG B 1 474 ? -1.238 18.734 13.148 1 96.44 474 ARG B N 1
ATOM 8051 C CA . ARG B 1 474 ? -0.042 18.422 12.375 1 96.44 474 ARG B CA 1
ATOM 8052 C C . ARG B 1 474 ? 1.048 19.469 12.594 1 96.44 474 ARG B C 1
ATOM 8054 O O . ARG B 1 474 ? 0.759 20.656 12.688 1 96.44 474 ARG B O 1
ATOM 8061 N N . GLY B 1 475 ? 2.26 19.078 12.711 1 93 475 GLY B N 1
ATOM 8062 C CA . GLY B 1 475 ? 3.393 19.984 12.812 1 93 475 GLY B CA 1
ATOM 8063 C C . GLY B 1 475 ? 4.605 19.516 12.031 1 93 475 GLY B C 1
ATOM 8064 O O . GLY B 1 475 ? 4.699 18.344 11.664 1 93 475 GLY B O 1
ATOM 8065 N N . GLY B 1 476 ? 5.473 20.406 11.695 1 90.94 476 GLY B N 1
ATOM 8066 C CA . GLY B 1 476 ? 6.711 20.078 11 1 90.94 476 GLY B CA 1
ATOM 8067 C C . GLY B 1 476 ? 7.551 21.312 10.68 1 90.94 476 GLY B C 1
ATOM 8068 O O . GLY B 1 476 ? 7.07 22.438 10.789 1 90.94 476 GLY B O 1
ATOM 8069 N N . PRO B 1 477 ? 8.789 21.031 10.383 1 87.88 477 PRO B N 1
ATOM 8070 C CA . PRO B 1 477 ? 9.672 22.141 10.031 1 87.88 477 PRO B CA 1
ATOM 8071 C C . PRO B 1 477 ? 9.234 22.875 8.758 1 87.88 477 PRO B C 1
ATOM 8073 O O . PRO B 1 477 ? 9.359 24.094 8.672 1 87.88 477 PRO B O 1
ATOM 8076 N N . CYS B 1 478 ? 8.742 22.078 7.816 1 86.88 478 CYS B N 1
ATOM 8077 C CA . CYS B 1 478 ? 8.344 22.75 6.586 1 86.88 478 CYS B CA 1
ATOM 8078 C C . CYS B 1 478 ? 7.117 22.094 5.973 1 86.88 478 CYS B C 1
ATOM 8080 O O . CYS B 1 478 ? 6.555 22.594 4.996 1 86.88 478 CYS B O 1
ATOM 8082 N N . MET B 1 479 ? 6.625 20.953 6.473 1 88.44 479 MET B N 1
ATOM 8083 C CA . MET B 1 479 ? 5.457 20.234 5.969 1 88.44 479 MET B CA 1
ATOM 8084 C C . MET B 1 479 ? 5.559 20.031 4.461 1 88.44 479 MET B C 1
ATOM 8086 O O . MET B 1 479 ? 4.602 20.281 3.729 1 88.44 479 MET B O 1
ATOM 8090 N N . CYS B 1 480 ? 6.676 19.734 3.982 1 90.38 480 CYS B N 1
ATOM 8091 C CA . CYS B 1 480 ? 7 19.406 2.6 1 90.38 480 CYS B CA 1
ATOM 8092 C C . CYS B 1 480 ? 6.777 20.594 1.684 1 90.38 480 CYS B C 1
ATOM 8094 O O . CYS B 1 480 ? 6.551 20.438 0.483 1 90.38 480 CYS B O 1
ATOM 8096 N N . ASN B 1 481 ? 6.656 21.734 2.15 1 94.62 481 ASN B N 1
ATOM 8097 C CA . ASN B 1 481 ? 6.582 23 1.425 1 94.62 481 ASN B CA 1
ATOM 8098 C C . ASN B 1 481 ? 7.555 24.031 1.99 1 94.62 481 ASN B C 1
ATOM 8100 O O . ASN B 1 481 ? 7.148 24.953 2.689 1 94.62 481 ASN B O 1
ATOM 8104 N N . PRO B 1 482 ? 8.852 23.859 1.642 1 91.94 482 PRO B N 1
ATOM 8105 C CA . PRO B 1 482 ? 9.875 24.719 2.25 1 91.94 482 PRO B CA 1
ATOM 8106 C C . PRO B 1 482 ? 9.688 26.203 1.915 1 91.94 482 PRO B C 1
ATOM 8108 O O . PRO B 1 482 ? 9.961 27.062 2.752 1 91.94 482 PRO B O 1
ATOM 8111 N N . GLY B 1 483 ? 9.219 26.5 0.709 1 92.81 483 GLY B N 1
ATOM 811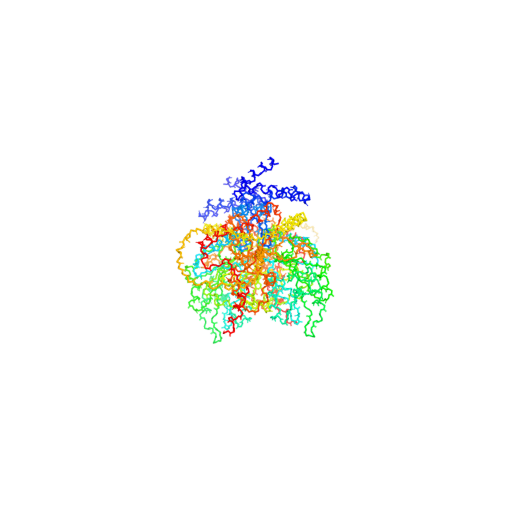2 C CA . GLY B 1 483 ? 9.016 27.891 0.335 1 92.81 483 GLY B CA 1
ATOM 8113 C C . GLY B 1 483 ? 7.988 28.594 1.199 1 92.81 483 GLY B C 1
ATOM 8114 O O . GLY B 1 483 ? 8.289 29.625 1.816 1 92.81 483 GLY B O 1
ATOM 8115 N N . ALA B 1 484 ? 6.805 28.031 1.301 1 93.62 484 ALA B N 1
ATOM 8116 C CA . ALA B 1 484 ? 5.73 28.656 2.072 1 93.62 484 ALA B CA 1
ATOM 8117 C C . ALA B 1 484 ? 6.062 28.672 3.562 1 93.62 484 ALA B C 1
ATOM 8119 O O . ALA B 1 484 ? 5.738 29.625 4.27 1 93.62 484 ALA B O 1
ATOM 8120 N N . SER B 1 485 ? 6.676 27.594 4.031 1 92.06 485 SER B N 1
ATOM 8121 C CA . SER B 1 485 ? 7.047 27.547 5.441 1 92.06 485 SER B CA 1
ATOM 8122 C C . SER B 1 485 ? 8.039 28.641 5.793 1 92.06 485 SER B C 1
ATOM 8124 O O . SER B 1 485 ? 7.918 29.297 6.832 1 92.06 485 SER B O 1
ATOM 8126 N N . SER B 1 486 ? 9.008 28.812 4.949 1 90.06 486 SER B N 1
ATOM 8127 C CA . SER B 1 486 ? 10 29.859 5.172 1 90.06 486 SER B CA 1
ATOM 8128 C C . SER B 1 486 ? 9.367 31.234 5.141 1 90.06 486 SER B C 1
ATOM 8130 O O . SER B 1 486 ? 9.734 32.125 5.93 1 90.06 486 SER B O 1
ATOM 8132 N N . ALA B 1 487 ? 8.477 31.406 4.234 1 90.25 487 ALA B N 1
ATOM 8133 C CA . ALA B 1 487 ? 7.797 32.688 4.129 1 90.25 487 ALA B CA 1
ATOM 8134 C C . ALA B 1 487 ? 6.984 32.969 5.391 1 90.25 487 ALA B C 1
ATOM 8136 O O . ALA B 1 487 ? 7.059 34.094 5.938 1 90.25 487 ALA B O 1
ATOM 8137 N N . VAL B 1 488 ? 6.262 32 5.875 1 90.75 488 VAL B N 1
ATOM 8138 C CA . VAL B 1 488 ? 5.398 32.156 7.039 1 90.75 488 VAL B CA 1
ATOM 8139 C C . VAL B 1 488 ? 6.25 32.375 8.289 1 90.75 488 VAL B C 1
ATOM 8141 O O . VAL B 1 488 ? 5.902 33.188 9.141 1 90.75 488 VAL B O 1
ATOM 8144 N N . MET B 1 489 ? 7.391 31.734 8.367 1 88.88 489 MET B N 1
ATOM 8145 C CA . MET B 1 489 ? 8.25 31.828 9.539 1 88.88 489 MET B CA 1
ATOM 8146 C C . MET B 1 489 ? 9.281 32.938 9.375 1 88.88 489 MET B C 1
ATOM 8148 O O . MET B 1 489 ? 10.086 33.188 10.273 1 88.88 489 MET B O 1
ATOM 8152 N N . GLN B 1 490 ? 9.367 33.5 8.242 1 82.75 490 GLN B N 1
ATOM 8153 C CA . GLN B 1 490 ? 10.273 34.594 7.945 1 82.75 490 GLN B CA 1
ATOM 8154 C C . GLN B 1 490 ? 11.727 34.188 8.156 1 82.75 490 GLN B C 1
ATOM 8156 O O . GLN B 1 490 ? 12.484 34.906 8.836 1 82.75 490 GLN B O 1
ATOM 8161 N N . ARG B 1 491 ? 12.031 33 7.566 1 82.44 491 ARG B N 1
ATOM 8162 C CA . ARG B 1 491 ? 13.367 32.438 7.711 1 82.44 491 ARG B CA 1
ATOM 8163 C C . ARG B 1 491 ? 14.234 32.781 6.504 1 82.44 491 ARG B C 1
ATOM 8165 O O . ARG B 1 491 ? 15.438 32.469 6.496 1 82.44 491 ARG B O 1
ATOM 8172 N N . GLY B 1 492 ? 13.68 33.344 5.535 1 80.5 492 GLY B N 1
ATOM 8173 C CA . GLY B 1 492 ? 14.445 33.625 4.324 1 80.5 492 GLY B CA 1
ATOM 8174 C C . GLY B 1 492 ? 14.641 32.375 3.463 1 80.5 492 GLY B C 1
ATOM 8175 O O . GLY B 1 492 ? 14.086 31.328 3.748 1 80.5 492 GLY B O 1
ATOM 8176 N N . LEU B 1 493 ? 15.359 32.562 2.404 1 84 493 LEU B N 1
ATOM 8177 C CA . LEU B 1 493 ? 15.641 31.484 1.467 1 84 493 LEU B CA 1
ATOM 8178 C C . LEU B 1 493 ? 16.812 30.641 1.955 1 84 493 LEU B C 1
ATOM 8180 O O . LEU B 1 493 ? 17.922 31.141 2.125 1 84 493 LEU B O 1
ATOM 8184 N N . ILE B 1 494 ? 16.562 29.391 2.182 1 84.62 494 ILE B N 1
ATOM 8185 C CA . ILE B 1 494 ? 17.609 28.484 2.625 1 84.62 494 ILE B CA 1
ATOM 8186 C C . ILE B 1 494 ? 18.312 27.875 1.411 1 84.62 494 ILE B C 1
ATOM 8188 O O . ILE B 1 494 ? 17.719 27.078 0.679 1 84.62 494 ILE B O 1
ATOM 8192 N N . THR B 1 495 ? 19.594 28.172 1.188 1 88.94 495 THR B N 1
ATOM 8193 C CA . THR B 1 495 ? 20.312 27.734 -0.004 1 88.94 495 THR B CA 1
ATOM 8194 C C . THR B 1 495 ? 21.484 26.859 0.374 1 88.94 495 THR B C 1
ATOM 8196 O O . THR B 1 495 ? 22.297 26.469 -0.485 1 88.94 495 THR B O 1
ATOM 8199 N N . ASP B 1 496 ? 21.547 26.578 1.629 1 86.5 496 ASP B N 1
ATOM 8200 C CA . ASP B 1 496 ? 22.609 25.703 2.131 1 86.5 496 ASP B CA 1
ATOM 8201 C C . ASP B 1 496 ? 22.031 24.438 2.76 1 86.5 496 ASP B C 1
ATOM 8203 O O . ASP B 1 496 ? 21.203 24.516 3.678 1 86.5 496 ASP B O 1
ATOM 8207 N N . LEU B 1 497 ? 22.531 23.391 2.289 1 87.38 497 LEU B N 1
ATOM 8208 C CA . LEU B 1 497 ? 21.969 22.109 2.689 1 87.38 497 LEU B CA 1
ATOM 8209 C C . LEU B 1 497 ? 22.25 21.828 4.16 1 87.38 497 LEU B C 1
ATOM 8211 O O . LEU B 1 497 ? 21.391 21.281 4.867 1 87.38 497 LEU B O 1
ATOM 8215 N N . HIS B 1 498 ? 23.375 22.125 4.613 1 83.62 498 HIS B N 1
ATOM 8216 C CA . HIS B 1 498 ? 23.719 21.922 6.016 1 83.62 498 HIS B CA 1
ATOM 8217 C C . HIS B 1 498 ? 22.859 22.781 6.926 1 83.62 498 HIS B C 1
ATOM 8219 O O . HIS B 1 498 ? 22.406 22.312 7.977 1 83.62 498 HIS B O 1
ATOM 8225 N N . ALA B 1 499 ? 22.688 23.984 6.484 1 79.94 499 ALA B N 1
ATOM 8226 C CA . ALA B 1 499 ? 21.797 24.859 7.223 1 79.94 499 ALA B CA 1
ATOM 8227 C C . ALA B 1 499 ? 20.375 24.297 7.285 1 79.94 499 ALA B C 1
ATOM 8229 O O . ALA B 1 499 ? 19.734 24.344 8.328 1 79.94 499 ALA B O 1
ATOM 8230 N N . SER B 1 500 ? 20 23.844 6.18 1 82.81 500 SER B N 1
ATOM 8231 C CA . SER B 1 500 ? 18.688 23.234 6.121 1 82.81 500 SER B CA 1
ATOM 8232 C C . SER B 1 500 ? 18.562 22.078 7.105 1 82.81 500 SER B C 1
ATOM 8234 O O . SER B 1 500 ? 17.547 21.953 7.797 1 82.81 500 SER B O 1
ATOM 8236 N N . PHE B 1 501 ? 19.531 21.344 7.176 1 81.31 501 PHE B N 1
ATOM 8237 C CA . PHE B 1 501 ? 19.562 20.203 8.07 1 81.31 501 PHE B CA 1
ATOM 8238 C C . PHE B 1 501 ? 19.516 20.641 9.523 1 81.31 501 PHE B C 1
ATOM 8240 O O . PHE B 1 501 ? 18.766 20.078 10.328 1 81.31 501 PHE B O 1
ATOM 8247 N N . MET B 1 502 ? 20.266 21.578 9.875 1 78.12 502 MET B N 1
ATOM 8248 C CA . MET B 1 502 ? 20.312 22.078 11.242 1 78.12 502 MET B CA 1
ATOM 8249 C C . MET B 1 502 ? 18.969 22.641 11.672 1 78.12 502 MET B C 1
ATOM 8251 O O . MET B 1 502 ? 18.531 22.438 12.812 1 78.12 502 MET B O 1
ATOM 8255 N N . LEU B 1 503 ? 18.375 23.344 10.789 1 77.69 503 LEU B N 1
ATOM 8256 C CA . LEU B 1 503 ? 17.078 23.938 11.086 1 77.69 503 LEU B CA 1
ATOM 8257 C C . LEU B 1 503 ? 16 22.859 11.25 1 77.69 503 LEU B C 1
ATOM 8259 O O . LEU B 1 503 ? 15.086 23.016 12.062 1 77.69 503 LEU B O 1
ATOM 8263 N N . ALA B 1 504 ? 16.172 21.828 10.469 1 77.62 504 ALA B N 1
ATOM 8264 C CA . ALA B 1 504 ? 15.227 20.719 10.562 1 77.62 504 ALA B CA 1
ATOM 8265 C C . ALA B 1 504 ? 15.336 20.016 11.906 1 77.62 504 ALA B C 1
ATOM 8267 O O . ALA B 1 504 ? 14.344 19.516 12.445 1 77.62 504 ALA B O 1
ATOM 8268 N N . GLU B 1 505 ? 16.469 20.031 12.398 1 78.44 505 GLU B N 1
ATOM 8269 C CA . GLU B 1 505 ? 16.703 19.344 13.656 1 78.44 505 GLU B CA 1
ATOM 8270 C C . GLU B 1 505 ? 16.312 20.203 14.852 1 78.44 505 GLU B C 1
ATOM 8272 O O . GLU B 1 505 ? 16.109 19.703 15.953 1 78.44 505 GLU B O 1
ATOM 8277 N N . ALA B 1 506 ? 16.203 21.422 14.406 1 79.56 506 ALA B N 1
ATOM 8278 C CA . ALA B 1 506 ? 15.75 22.312 15.469 1 79.56 506 ALA B CA 1
ATOM 8279 C C . ALA B 1 506 ? 14.242 22.219 15.664 1 79.56 506 ALA B C 1
ATOM 8281 O O . ALA B 1 506 ? 13.508 21.875 14.742 1 79.56 506 ALA B O 1
ATOM 8282 N N . ASP B 1 507 ? 13.734 22.047 16.875 1 84.5 507 ASP B N 1
ATOM 8283 C CA . ASP B 1 507 ? 12.312 21.938 17.188 1 84.5 507 ASP B CA 1
ATOM 8284 C C . ASP B 1 507 ? 11.562 23.219 16.859 1 84.5 507 ASP B C 1
ATOM 8286 O O . ASP B 1 507 ? 10.742 23.688 17.656 1 84.5 507 ASP B O 1
ATOM 8290 N N . VAL B 1 508 ? 12.023 23.922 15.656 1 84.94 508 VAL B N 1
ATOM 8291 C CA . VAL B 1 508 ? 11.32 25.078 15.117 1 84.94 508 VAL B CA 1
ATOM 8292 C C . VAL B 1 508 ? 10.469 24.672 13.922 1 84.94 508 VAL B C 1
ATOM 8294 O O . VAL B 1 508 ? 10.945 23.953 13.031 1 84.94 508 VAL B O 1
ATOM 8297 N N . GLY B 1 509 ? 9.219 25.031 13.969 1 91.19 509 GLY B N 1
ATOM 8298 C CA . GLY B 1 509 ? 8.352 24.641 12.875 1 91.19 509 GLY B CA 1
ATOM 8299 C C . GLY B 1 509 ? 6.961 25.25 12.969 1 91.19 509 GLY B C 1
ATOM 8300 O O . GLY B 1 509 ? 6.75 26.219 13.695 1 91.19 509 GLY B O 1
ATOM 8301 N N . ILE B 1 510 ? 6.168 24.812 12.094 1 94.06 510 ILE B N 1
ATOM 8302 C CA . ILE B 1 510 ? 4.793 25.281 11.969 1 94.06 510 ILE B CA 1
ATOM 8303 C C . ILE B 1 510 ? 3.838 24.219 12.516 1 94.06 510 ILE B C 1
ATOM 8305 O O . ILE B 1 510 ? 4.102 23.016 12.398 1 94.06 510 ILE B O 1
ATOM 8309 N N . VAL B 1 511 ? 2.838 24.641 13.242 1 96.69 511 VAL B N 1
ATOM 8310 C CA . VAL B 1 511 ? 1.683 23.797 13.555 1 96.69 511 VAL B CA 1
ATOM 8311 C C . VAL B 1 511 ? 0.54 24.109 12.586 1 96.69 511 VAL B C 1
ATOM 8313 O O . VAL B 1 511 ? 0.167 25.281 12.422 1 96.69 511 VAL B O 1
ATOM 8316 N N . ARG B 1 512 ? 0.027 23.125 11.875 1 96.94 512 ARG B N 1
ATOM 8317 C CA . ARG B 1 512 ? -1.028 23.328 10.891 1 96.94 512 ARG B CA 1
ATOM 8318 C C . ARG B 1 512 ? -2.367 22.812 11.406 1 96.94 512 ARG B C 1
ATOM 8320 O O . ARG B 1 512 ? -2.443 21.703 11.945 1 96.94 512 ARG B O 1
ATOM 8327 N N . VAL B 1 513 ? -3.342 23.688 11.281 1 97.56 513 VAL B N 1
ATOM 8328 C CA . VAL B 1 513 ? -4.73 23.344 11.586 1 97.56 513 VAL B CA 1
ATOM 8329 C C . VAL B 1 513 ? -5.535 23.281 10.289 1 97.56 513 VAL B C 1
ATOM 8331 O O . VAL B 1 513 ? -5.488 24.203 9.477 1 97.56 513 VAL B O 1
ATOM 8334 N N . SER B 1 514 ? -6.199 22.188 10.086 1 97.62 514 SER B N 1
ATOM 8335 C CA . SER B 1 514 ? -7.031 22.078 8.891 1 97.62 514 SER B CA 1
ATOM 8336 C C . SER B 1 514 ? -8.398 21.484 9.227 1 97.62 514 SER B C 1
ATOM 8338 O O . SER B 1 514 ? -8.492 20.516 9.977 1 97.62 514 SER B O 1
ATOM 8340 N N . LEU B 1 515 ? -9.461 22.156 8.734 1 98.19 515 LEU B N 1
ATOM 8341 C CA . LEU B 1 515 ? -10.844 21.75 8.953 1 98.19 515 LEU B CA 1
ATOM 8342 C C . LEU B 1 515 ? -11.328 20.844 7.836 1 98.19 515 LEU B C 1
ATOM 8344 O O . LEU B 1 515 ? -10.758 20.828 6.742 1 98.19 515 LEU B O 1
ATOM 8348 N N . GLY B 1 516 ? -12.281 19.984 8.141 1 97.81 516 GLY B N 1
ATOM 8349 C CA . GLY B 1 516 ? -12.82 19.078 7.141 1 97.81 516 GLY B CA 1
ATOM 8350 C C . GLY B 1 516 ? -14.297 18.766 7.344 1 97.81 516 GLY B C 1
ATOM 8351 O O . GLY B 1 516 ? -15.031 19.578 7.898 1 97.81 516 GLY B O 1
ATOM 8352 N N . THR B 1 517 ? -14.727 17.719 6.824 1 98 517 THR B N 1
ATOM 8353 C CA . THR B 1 517 ? -16.125 17.359 6.668 1 98 517 THR B CA 1
ATOM 8354 C C . THR B 1 517 ? -16.812 17.219 8.031 1 98 517 THR B C 1
ATOM 8356 O O . THR B 1 517 ? -17.984 17.547 8.172 1 98 517 THR B O 1
ATOM 8359 N N . ALA B 1 518 ? -16.078 16.844 9.062 1 98.12 518 ALA B N 1
ATOM 8360 C CA . ALA B 1 518 ? -16.719 16.531 10.336 1 98.12 518 ALA B CA 1
ATOM 8361 C C . ALA B 1 518 ? -16.5 17.656 11.352 1 98.12 518 ALA B C 1
ATOM 8363 O O . ALA B 1 518 ? -17 17.594 12.477 1 98.12 518 ALA B O 1
ATOM 8364 N N . THR B 1 519 ? -15.742 18.672 11 1 98.38 519 THR B N 1
ATOM 8365 C CA . THR B 1 519 ? -15.383 19.719 11.93 1 98.38 519 THR B CA 1
ATOM 8366 C C . THR B 1 519 ? -16.609 20.5 12.375 1 98.38 519 THR B C 1
ATOM 8368 O O . THR B 1 519 ? -17.531 20.734 11.57 1 98.38 519 THR B O 1
ATOM 8371 N N . ASN B 1 520 ? -16.656 20.859 13.625 1 97.88 520 ASN B N 1
ATOM 8372 C CA . ASN B 1 520 ? -17.734 21.719 14.141 1 97.88 520 ASN B CA 1
ATOM 8373 C C . ASN B 1 520 ? -17.188 22.766 15.109 1 97.88 520 ASN B C 1
ATOM 8375 O O . ASN B 1 520 ? -15.977 22.859 15.312 1 97.88 520 ASN B O 1
ATOM 8379 N N . PHE B 1 521 ? -18.047 23.531 15.594 1 98.06 521 PHE B N 1
ATOM 8380 C CA . PHE B 1 521 ? -17.656 24.641 16.453 1 98.06 521 PHE B CA 1
ATOM 8381 C C . PHE B 1 521 ? -16.969 24.141 17.719 1 98.06 521 PHE B C 1
ATOM 8383 O O . PHE B 1 521 ? -16.016 24.75 18.188 1 98.06 521 PHE B O 1
ATOM 8390 N N . LYS B 1 522 ? -17.469 23.078 18.281 1 97.06 522 LYS B N 1
ATOM 8391 C CA . LYS B 1 522 ? -16.859 22.531 19.484 1 97.06 522 LYS B CA 1
ATOM 8392 C C . LYS B 1 522 ? -15.391 22.203 19.266 1 97.06 522 LYS B C 1
ATOM 8394 O O . LYS B 1 522 ? -14.555 22.469 20.125 1 97.06 522 LYS B O 1
ATOM 8399 N N . ASP B 1 523 ? -15.094 21.609 18.125 1 98.06 523 ASP B N 1
ATOM 8400 C CA . ASP B 1 523 ? -13.703 21.297 17.797 1 98.06 523 ASP B CA 1
ATOM 8401 C C . ASP B 1 523 ? -12.844 22.562 17.812 1 98.06 523 ASP B C 1
ATOM 8403 O O . ASP B 1 523 ? -11.773 22.578 18.406 1 98.06 523 ASP B O 1
ATOM 8407 N N . MET B 1 524 ? -13.328 23.641 17.234 1 98 524 MET B N 1
ATOM 8408 C CA . MET B 1 524 ? -12.602 24.906 17.156 1 98 524 MET B CA 1
ATOM 8409 C C . MET B 1 524 ? -12.422 25.516 18.547 1 98 524 MET B C 1
ATOM 8411 O O . MET B 1 524 ? -11.352 26.031 18.875 1 98 524 MET B O 1
ATOM 8415 N N . TRP B 1 525 ? -13.547 25.438 19.234 1 98 525 TRP B N 1
ATOM 8416 C CA . TRP B 1 525 ? -13.508 26 20.578 1 98 525 TRP B CA 1
ATOM 8417 C C . TRP B 1 525 ? -12.484 25.281 21.453 1 98 525 TRP B C 1
ATOM 8419 O O . TRP B 1 525 ? -11.742 25.922 22.203 1 98 525 TRP B O 1
ATOM 8429 N N . ARG B 1 526 ? -12.43 24.016 21.359 1 97.75 526 ARG B N 1
ATOM 8430 C CA . ARG B 1 526 ? -11.484 23.234 22.141 1 97.75 526 ARG B CA 1
ATOM 8431 C C . ARG B 1 526 ? -10.047 23.562 21.766 1 97.75 526 ARG B C 1
ATOM 8433 O O . ARG B 1 526 ? -9.164 23.609 22.625 1 97.75 526 ARG B O 1
ATOM 8440 N N . LEU B 1 527 ? -9.82 23.734 20.5 1 98.38 527 LEU B N 1
ATOM 8441 C CA . LEU B 1 527 ? -8.484 24.156 20.094 1 98.38 527 LEU B CA 1
ATOM 8442 C C . LEU B 1 527 ? -8.125 25.5 20.719 1 98.38 527 LEU B C 1
ATOM 8444 O O . LEU B 1 527 ? -7.031 25.656 21.266 1 98.38 527 LEU B O 1
ATOM 8448 N N . VAL B 1 528 ? -9.023 26.516 20.625 1 98.12 528 VAL B N 1
ATOM 8449 C CA . VAL B 1 528 ? -8.766 27.844 21.156 1 98.12 528 VAL B CA 1
ATOM 8450 C C . VAL B 1 528 ? -8.531 27.766 22.672 1 98.12 528 VAL B C 1
ATOM 8452 O O . VAL B 1 528 ? -7.621 28.406 23.188 1 98.12 528 VAL B O 1
ATOM 8455 N N . ASN B 1 529 ? -9.398 26.938 23.312 1 97.06 529 ASN B N 1
ATOM 8456 C CA . ASN B 1 529 ? -9.234 26.75 24.75 1 97.06 529 ASN B CA 1
ATOM 8457 C C . ASN B 1 529 ? -7.859 26.188 25.094 1 97.06 529 ASN B C 1
ATOM 8459 O O . ASN B 1 529 ? -7.223 26.625 26.047 1 97.06 529 ASN B O 1
ATOM 8463 N N . PHE B 1 530 ? -7.34 25.219 24.438 1 97.19 530 PHE B N 1
ATOM 8464 C CA . PHE B 1 530 ? -6.012 24.641 24.609 1 97.19 530 PHE B CA 1
ATOM 8465 C C . PHE B 1 530 ? -4.93 25.688 24.391 1 97.19 530 PHE B C 1
ATOM 8467 O O . PHE B 1 530 ? -4.004 25.812 25.203 1 97.19 530 PHE B O 1
ATOM 8474 N N . VAL B 1 531 ? -5.062 26.422 23.219 1 98.06 531 VAL B N 1
ATOM 8475 C CA . VAL B 1 531 ? -4.051 27.406 22.859 1 98.06 531 VAL B CA 1
ATOM 8476 C C . VAL B 1 531 ? -3.947 28.469 23.969 1 98.06 531 VAL B C 1
ATOM 8478 O O . VAL B 1 531 ? -2.848 28.906 24.297 1 98.06 531 VAL B O 1
ATOM 8481 N N . LYS B 1 532 ? -5.059 28.875 24.578 1 96.31 532 LYS B N 1
ATOM 8482 C CA . LYS B 1 532 ? -5.059 29.828 25.688 1 96.31 532 LYS B CA 1
ATOM 8483 C C . LYS B 1 532 ? -4.281 29.297 26.875 1 96.31 532 LYS B C 1
ATOM 8485 O O . LYS B 1 532 ? -3.635 30.062 27.594 1 96.31 532 LYS B O 1
ATOM 8490 N N . LYS B 1 533 ? -4.289 28.031 27.047 1 95.5 533 LYS B N 1
ATOM 8491 C CA . LYS B 1 533 ? -3.576 27.422 28.172 1 95.5 533 LYS B CA 1
ATOM 8492 C C . LYS B 1 533 ? -2.068 27.594 28.016 1 95.5 533 LYS B C 1
ATOM 8494 O O . LYS B 1 533 ? -1.337 27.625 29 1 95.5 533 LYS B O 1
ATOM 8499 N N . LEU B 1 534 ? -1.643 27.656 26.875 1 96.44 534 LEU B N 1
ATOM 8500 C CA . LEU B 1 534 ? -0.216 27.812 26.609 1 96.44 534 LEU B CA 1
ATOM 8501 C C . LEU B 1 534 ? 0.299 29.125 27.172 1 96.44 534 LEU B C 1
ATOM 8503 O O . LEU B 1 534 ? 1.506 29.297 27.344 1 96.44 534 LEU B O 1
ATOM 8507 N N . THR B 1 535 ? -0.595 30.156 27.406 1 95.69 535 THR B N 1
ATOM 8508 C CA . THR B 1 535 ? -0.179 31.453 27.938 1 95.69 535 THR B CA 1
ATOM 8509 C C . THR B 1 535 ? -0.02 31.391 29.453 1 95.69 535 THR B C 1
ATOM 8511 O O . THR B 1 535 ? 0.561 32.281 30.062 1 95.69 535 THR B O 1
ATOM 8514 N N . ASP B 1 536 ? -0.603 30.328 30.047 1 94.38 536 ASP B N 1
ATOM 8515 C CA . ASP B 1 536 ? -0.49 30.141 31.484 1 94.38 536 ASP B CA 1
ATOM 8516 C C . ASP B 1 536 ? 0.878 29.578 31.859 1 94.38 536 ASP B C 1
ATOM 8518 O O . ASP B 1 536 ? 1.193 28.438 31.547 1 94.38 536 ASP B O 1
ATOM 8522 N N . LYS B 1 537 ? 1.575 30.297 32.625 1 93.25 537 LYS B N 1
ATOM 8523 C CA . LYS B 1 537 ? 2.959 29.953 32.938 1 93.25 537 LYS B CA 1
ATOM 8524 C C . LYS B 1 537 ? 3.043 28.641 33.719 1 93.25 537 LYS B C 1
ATOM 8526 O O . LYS B 1 537 ? 3.895 27.797 33.438 1 93.25 537 LYS B O 1
ATOM 8531 N N . GLN B 1 538 ? 2.217 28.516 34.688 1 94.62 538 GLN B N 1
ATOM 8532 C CA . GLN B 1 538 ? 2.246 27.312 35.5 1 94.62 538 GLN B CA 1
ATOM 8533 C C . GLN B 1 538 ? 1.882 26.078 34.688 1 94.62 538 GLN B C 1
ATOM 8535 O O . GLN B 1 538 ? 2.549 25.047 34.781 1 94.62 538 GLN B O 1
ATOM 8540 N N . TRP B 1 539 ? 0.874 26.219 33.938 1 95.12 539 TRP B N 1
ATOM 8541 C CA . TRP B 1 539 ? 0.435 25.109 33.094 1 95.12 539 TRP B CA 1
ATOM 8542 C C . TRP B 1 539 ? 1.533 24.688 32.125 1 95.12 539 TRP B C 1
ATOM 8544 O O . TRP B 1 539 ? 1.837 23.5 31.969 1 95.12 539 TRP B O 1
ATOM 8554 N N . LEU B 1 540 ? 2.121 25.594 31.516 1 95.75 540 LEU B N 1
ATOM 8555 C CA . LEU B 1 540 ? 3.16 25.359 30.516 1 95.75 540 LEU B CA 1
ATOM 8556 C C . LEU B 1 540 ? 4.367 24.672 31.141 1 95.75 540 LEU B C 1
ATOM 8558 O O . LEU B 1 540 ? 4.895 23.703 30.578 1 95.75 540 LEU B O 1
ATOM 8562 N N . ASN B 1 541 ? 4.797 25.172 32.281 1 95.25 541 ASN B N 1
ATOM 8563 C CA . ASN B 1 541 ? 5.965 24.594 32.969 1 95.25 541 ASN B CA 1
ATOM 8564 C C . ASN B 1 541 ? 5.73 23.141 33.344 1 95.25 541 ASN B C 1
ATOM 8566 O O . ASN B 1 541 ? 6.621 22.312 33.219 1 95.25 541 ASN B O 1
ATOM 8570 N N . GLU B 1 542 ? 4.594 22.906 33.812 1 97 542 GLU B N 1
ATOM 8571 C CA . GLU B 1 542 ? 4.258 21.547 34.25 1 97 542 GLU B CA 1
ATOM 8572 C C . GLU B 1 542 ? 4.262 20.594 33.031 1 97 542 GLU B C 1
ATOM 8574 O O . GLU B 1 542 ? 4.766 19.469 33.125 1 97 542 GLU B O 1
ATOM 8579 N N . ARG B 1 543 ? 3.643 21.031 31.984 1 96.81 543 ARG B N 1
ATOM 8580 C CA . ARG B 1 543 ? 3.613 20.203 30.781 1 96.81 543 ARG B CA 1
ATOM 8581 C C . ARG B 1 543 ? 5.012 20.047 30.203 1 96.81 543 ARG B C 1
ATOM 8583 O O . ARG B 1 543 ? 5.352 18.969 29.688 1 96.81 543 ARG B O 1
ATOM 8590 N N . TRP B 1 544 ? 5.77 21.062 30.219 1 96.44 544 TRP B N 1
ATOM 8591 C CA . TRP B 1 544 ? 7.125 20.984 29.688 1 96.44 544 TRP B CA 1
ATOM 8592 C C . TRP B 1 544 ? 7.969 20 30.484 1 96.44 544 TRP B C 1
ATOM 8594 O O . TRP B 1 544 ? 8.711 19.203 29.906 1 96.44 544 TRP B O 1
ATOM 8604 N N . GLU B 1 545 ? 7.871 20.031 31.766 1 96.62 545 GLU B N 1
ATOM 8605 C CA . GLU B 1 545 ? 8.586 19.094 32.625 1 96.62 545 GLU B CA 1
ATOM 8606 C C . GLU B 1 545 ? 8.219 17.656 32.281 1 96.62 545 GLU B C 1
ATOM 8608 O O . GLU B 1 545 ? 9.086 16.781 32.219 1 96.62 545 GLU B O 1
ATOM 8613 N N . ARG B 1 546 ? 6.98 17.5 32.094 1 96.56 546 ARG B N 1
ATOM 8614 C CA . ARG B 1 546 ? 6.523 16.156 31.719 1 96.56 546 ARG B CA 1
ATOM 8615 C C . ARG B 1 546 ? 7.078 15.758 30.344 1 96.56 546 ARG B C 1
ATOM 8617 O O . ARG B 1 546 ? 7.492 14.617 30.156 1 96.56 546 ARG B O 1
ATOM 8624 N N . TYR B 1 547 ? 7.039 16.625 29.422 1 96.31 547 TYR B N 1
ATOM 8625 C CA . TYR B 1 547 ? 7.547 16.391 28.078 1 96.31 547 TYR B CA 1
ATOM 8626 C C . TYR B 1 547 ? 9.016 15.984 28.109 1 96.31 547 TYR B C 1
ATOM 8628 O O . TYR B 1 547 ? 9.414 15.016 27.469 1 96.31 547 TYR B O 1
ATOM 8636 N N . VAL B 1 548 ? 9.773 16.719 28.875 1 95.5 548 VAL B N 1
ATOM 8637 C CA . VAL B 1 548 ? 11.195 16.438 29.016 1 95.5 548 VAL B CA 1
ATOM 8638 C C . VAL B 1 548 ? 11.398 15.078 29.688 1 95.5 548 VAL B C 1
ATOM 8640 O O . VAL B 1 548 ? 12.273 14.305 29.281 1 95.5 548 VAL B O 1
ATOM 8643 N N . GLY B 1 549 ? 10.648 14.766 30.578 1 94.12 549 GLY B N 1
ATOM 8644 C CA . GLY B 1 549 ? 10.734 13.508 31.297 1 94.12 549 GLY B CA 1
ATOM 8645 C C . GLY B 1 549 ? 10.383 12.305 30.438 1 94.12 549 GLY B C 1
ATOM 8646 O O . GLY B 1 549 ? 10.805 11.18 30.734 1 94.12 549 GLY B O 1
ATOM 8647 N N . GLU B 1 550 ? 9.586 12.547 29.438 1 93.5 550 GLU B N 1
ATOM 8648 C CA . GLU B 1 550 ? 9.141 11.461 28.562 1 93.5 550 GLU B CA 1
ATOM 8649 C C . GLU B 1 550 ? 10.125 11.234 27.422 1 93.5 550 GLU B C 1
ATOM 8651 O O . GLU B 1 550 ? 9.711 10.922 26.297 1 93.5 550 GLU B O 1
ATOM 8656 N N . GLY B 1 551 ? 11.375 11.555 27.594 1 87.44 551 GLY B N 1
ATOM 8657 C CA . GLY B 1 551 ? 12.406 11.164 26.641 1 87.44 551 GLY B CA 1
ATOM 8658 C C . GLY B 1 551 ? 12.852 12.305 25.734 1 87.44 551 GLY B C 1
ATOM 8659 O O . GLY B 1 551 ? 13.492 12.078 24.719 1 87.44 551 GLY B O 1
ATOM 8660 N N . ASN B 1 552 ? 12.453 13.516 26.031 1 90.5 552 ASN B N 1
ATOM 8661 C CA . ASN B 1 552 ? 12.844 14.656 25.203 1 90.5 552 ASN B CA 1
ATOM 8662 C C . ASN B 1 552 ? 13.82 15.57 25.953 1 90.5 552 ASN B C 1
ATOM 8664 O O . ASN B 1 552 ? 13.719 16.797 25.859 1 90.5 552 ASN B O 1
ATOM 8668 N N . ALA B 1 553 ? 14.742 15.07 26.719 1 85.69 553 ALA B N 1
ATOM 8669 C CA . ALA B 1 553 ? 15.648 15.797 27.594 1 85.69 553 ALA B CA 1
ATOM 8670 C C . ALA B 1 553 ? 16.516 16.781 26.797 1 85.69 553 ALA B C 1
ATOM 8672 O O . ALA B 1 553 ? 16.906 17.828 27.312 1 85.69 553 ALA B O 1
ATOM 8673 N N . GLY B 1 554 ? 16.766 16.625 25.625 1 85.44 554 GLY B N 1
ATOM 8674 C CA . GLY B 1 554 ? 17.609 17.531 24.859 1 85.44 554 GLY B CA 1
ATOM 8675 C C . GLY B 1 554 ? 16.844 18.609 24.141 1 85.44 554 GLY B C 1
ATOM 8676 O O . GLY B 1 554 ? 17.438 19.531 23.547 1 85.44 554 GLY B O 1
ATOM 8677 N N . ALA B 1 555 ? 15.602 18.688 24.359 1 90.56 555 ALA B N 1
ATOM 8678 C CA . ALA B 1 555 ? 14.758 19.656 23.656 1 90.56 555 ALA B CA 1
ATOM 8679 C C . ALA B 1 555 ? 14.797 21.016 24.344 1 90.56 555 ALA B C 1
ATOM 8681 O O . ALA B 1 555 ? 15.094 21.109 25.531 1 90.56 555 ALA B O 1
ATOM 8682 N N . LYS B 1 556 ? 14.609 22.094 23.578 1 92.44 556 LYS B N 1
ATOM 8683 C CA . LYS B 1 556 ? 14.453 23.453 24.094 1 92.44 556 LYS B CA 1
ATOM 8684 C C . LYS B 1 556 ? 13.023 23.938 23.922 1 92.44 556 LYS B C 1
ATOM 8686 O O . LYS B 1 556 ? 12.398 23.719 22.875 1 92.44 556 LYS B O 1
ATOM 8691 N N . LEU B 1 557 ? 12.562 24.531 24.969 1 93.94 557 LEU B N 1
ATOM 8692 C CA . LEU B 1 557 ? 11.188 25.016 24.938 1 93.94 557 LEU B CA 1
ATOM 8693 C C . LEU B 1 557 ? 11.023 26.109 23.906 1 93.94 557 LEU B C 1
ATOM 8695 O O . LEU B 1 557 ? 9.977 26.203 23.25 1 93.94 557 LEU B O 1
ATOM 8699 N N . GLU B 1 558 ? 11.977 27 23.844 1 92.56 558 GLU B N 1
ATOM 8700 C CA . GLU B 1 558 ? 11.938 28.094 22.875 1 92.56 558 GLU B CA 1
ATOM 8701 C C . GLU B 1 558 ? 13.25 28.188 22.109 1 92.56 558 GLU B C 1
ATOM 8703 O O . GLU B 1 558 ? 14.312 27.844 22.641 1 92.56 558 GLU B O 1
ATOM 8708 N N . ASN B 1 559 ? 13.086 28.547 20.875 1 89.38 559 ASN B N 1
ATOM 8709 C CA . ASN B 1 559 ? 14.234 28.656 19.984 1 89.38 559 ASN B CA 1
ATOM 8710 C C . ASN B 1 559 ? 14.281 30.016 19.281 1 89.38 559 ASN B C 1
ATOM 8712 O O . ASN B 1 559 ? 13.242 30.562 18.922 1 89.38 559 ASN B O 1
ATOM 8716 N N . ASP B 1 560 ? 15.484 30.562 19.156 1 87.94 560 ASP B N 1
ATOM 8717 C CA . ASP B 1 560 ? 15.711 31.797 18.406 1 87.94 560 ASP B CA 1
ATOM 8718 C C . ASP B 1 560 ? 15.984 31.5 16.922 1 87.94 560 ASP B C 1
ATOM 8720 O O . ASP B 1 560 ? 17.109 31.172 16.547 1 87.94 560 ASP B O 1
ATOM 8724 N N . ILE B 1 561 ? 14.992 31.719 16.125 1 82.5 561 ILE B N 1
ATOM 8725 C CA . ILE B 1 561 ? 15.07 31.375 14.711 1 82.5 561 ILE B CA 1
ATOM 8726 C C . ILE B 1 561 ? 16.219 32.156 14.062 1 82.5 561 ILE B C 1
ATOM 8728 O O . ILE B 1 561 ? 17 31.594 13.289 1 82.5 561 ILE B O 1
ATOM 8732 N N . GLU B 1 562 ? 16.312 33.406 14.359 1 81.81 562 GLU B N 1
ATOM 8733 C CA . GLU B 1 562 ? 17.359 34.25 13.781 1 81.81 562 GLU B CA 1
ATOM 8734 C C . GLU B 1 562 ? 18.75 33.75 14.156 1 81.81 562 GLU B C 1
ATOM 8736 O O . GLU B 1 562 ? 19.641 33.688 13.305 1 81.81 562 GLU B O 1
ATOM 8741 N N . ALA B 1 563 ? 18.859 33.438 15.383 1 83.94 563 ALA B N 1
ATOM 8742 C CA . ALA B 1 563 ? 20.141 32.938 15.859 1 83.94 563 ALA B CA 1
ATOM 8743 C C . ALA B 1 563 ? 20.484 31.609 15.188 1 83.94 563 ALA B C 1
ATOM 8745 O O . ALA B 1 563 ? 21.641 31.344 14.852 1 83.94 563 ALA B O 1
ATOM 8746 N N . LEU B 1 564 ? 19.516 30.781 15.031 1 82.75 564 LEU B N 1
ATOM 8747 C CA . LEU B 1 564 ? 19.719 29.484 14.406 1 82.75 564 LEU B CA 1
ATOM 8748 C C . LEU B 1 564 ? 20.125 29.641 12.938 1 82.75 564 LEU B C 1
ATOM 8750 O O . LEU B 1 564 ? 21.016 28.938 12.453 1 82.75 564 LEU B O 1
ATOM 8754 N N . VAL B 1 565 ? 19.469 30.516 12.289 1 79.56 565 VAL B N 1
ATOM 8755 C CA . VAL B 1 565 ? 19.766 30.766 10.875 1 79.56 565 VAL B CA 1
ATOM 8756 C C . VAL B 1 565 ? 21.172 31.297 10.734 1 79.56 565 VAL B C 1
ATOM 8758 O O . VAL B 1 565 ? 21.922 30.891 9.836 1 79.56 565 VAL B O 1
ATOM 8761 N N . GLN B 1 566 ? 21.547 32.219 11.641 1 82 566 GLN B N 1
ATOM 8762 C CA . GLN B 1 566 ? 22.891 32.781 11.625 1 82 566 GLN B CA 1
ATOM 8763 C C . GLN B 1 566 ? 23.938 31.688 11.883 1 82 566 GLN B C 1
ATOM 8765 O O . GLN B 1 566 ? 24.984 31.672 11.242 1 82 566 GLN B O 1
ATOM 8770 N N . MET B 1 567 ? 23.609 30.859 12.773 1 79.12 567 MET B N 1
ATOM 8771 C CA . MET B 1 567 ? 24.516 29.766 13.102 1 79.12 567 MET B CA 1
ATOM 8772 C C . MET B 1 567 ? 24.688 28.828 11.914 1 79.12 567 MET B C 1
ATOM 8774 O O . MET B 1 567 ? 25.781 28.344 11.641 1 79.12 567 MET B O 1
ATOM 8778 N N . ALA B 1 568 ? 23.594 28.547 11.289 1 74.88 568 ALA B N 1
ATOM 8779 C CA . ALA B 1 568 ? 23.609 27.625 10.164 1 74.88 568 ALA B CA 1
ATOM 8780 C C . ALA B 1 568 ? 24.359 28.203 8.977 1 74.88 568 ALA B C 1
ATOM 8782 O O . ALA B 1 568 ? 25.016 27.469 8.234 1 74.88 568 ALA B O 1
ATOM 8783 N N . THR B 1 569 ? 24.391 29.516 8.875 1 70.94 569 THR B N 1
ATOM 8784 C CA . THR B 1 569 ? 25.062 30.172 7.754 1 70.94 569 THR B CA 1
ATOM 8785 C C . THR B 1 569 ? 26.531 30.438 8.078 1 70.94 569 THR B C 1
ATOM 8787 O O . THR B 1 569 ? 27.375 30.438 7.18 1 70.94 569 THR B O 1
ATOM 8790 N N . ARG B 1 570 ? 26.891 30.734 9.367 1 61.78 570 ARG B N 1
ATOM 8791 C CA . ARG B 1 570 ? 28.266 30.984 9.773 1 61.78 570 ARG B CA 1
ATOM 8792 C C . ARG B 1 570 ? 29.094 29.703 9.703 1 61.78 570 ARG B C 1
ATOM 8794 O O . ARG B 1 570 ? 30.266 29.734 9.352 1 61.78 570 ARG B O 1
ATOM 8801 N N . LYS B 1 571 ? 28.562 28.672 10.367 1 49.38 571 LYS B N 1
ATOM 8802 C CA . LYS B 1 571 ? 29.375 27.453 10.375 1 49.38 571 LYS B CA 1
ATOM 8803 C C . LYS B 1 571 ? 29.906 27.141 8.977 1 49.38 571 LYS B C 1
ATOM 8805 O O . LYS B 1 571 ? 30.828 26.328 8.828 1 49.38 571 LYS B O 1
ATOM 8810 N N . ARG B 1 572 ? 29.625 27.531 7.945 1 52.5 572 ARG B N 1
ATOM 8811 C CA . ARG B 1 572 ? 30.219 27.438 6.621 1 52.5 572 ARG B CA 1
ATOM 8812 C C . ARG B 1 572 ? 31.5 28.266 6.539 1 52.5 572 ARG B C 1
ATOM 8814 O O . ARG B 1 572 ? 32.375 28 5.707 1 52.5 572 ARG B O 1
ATOM 8821 N N . ALA B 1 573 ? 31.562 29.594 7.129 1 39.59 573 ALA B N 1
ATOM 8822 C CA . ALA B 1 573 ? 32.75 30.438 6.949 1 39.59 573 ALA B CA 1
ATOM 8823 C C . ALA B 1 573 ? 33.969 29.844 7.672 1 39.59 573 ALA B C 1
ATOM 8825 O O . ALA B 1 573 ? 35.094 30.188 7.367 1 39.59 573 ALA B O 1
ATOM 8826 N N . GLN B 1 574 ? 33.719 29.031 8.555 1 34.56 574 GLN B N 1
ATOM 8827 C CA . GLN B 1 574 ? 34.938 28.469 9.117 1 34.56 574 GLN B CA 1
ATOM 8828 C C . GLN B 1 574 ? 35.312 27.156 8.438 1 34.56 574 GLN B C 1
ATOM 8830 O O . GLN B 1 574 ? 34.438 26.328 8.164 1 34.56 574 GLN B O 1
#

Organism: Mycosarcoma maydis (NCBI:txid5270)

Nearest PDB structures (foldseek):
  5b7s-assembly1_B  TM=8.904E-01  e=8.758E-22  Thermococcus onnurineus NA1
  8ztp-assembly1_A  TM=8.492E-01  e=1.779E-21  Mycoplasmoides pneumoniae 19294
  4w91-assembly5_J  TM=8.690E-01  e=4.101E-18  Brucella suis bv. 4 str. 40
  1n2t-assembly1_A  TM=8.186E-01  e=7.164E-19  Synechocystis sp. PCC 6714
  5i90-assembly1_B  TM=7.981E-01  e=5.715E-14  Pseudomonas aeruginosa PAO1

Solvent-accessible surface area (backbone atoms only — not comparable to full-atom values): 59803 Å² total; per-residue (Å²): 111,66,65,45,50,54,52,8,51,54,43,21,70,62,26,83,84,41,47,59,68,52,21,37,51,45,48,51,52,48,54,51,47,41,70,78,34,71,78,60,79,46,70,68,60,55,50,45,29,60,69,31,46,40,53,35,58,77,65,47,45,33,76,22,35,22,75,66,22,19,73,49,44,41,62,52,48,51,51,38,42,51,50,57,62,64,50,66,60,29,43,50,82,36,79,9,59,25,9,40,49,22,40,51,25,40,52,48,23,49,50,37,53,31,57,70,32,40,38,53,74,90,48,36,43,65,27,67,26,48,21,31,42,44,27,39,48,51,48,35,56,12,41,68,25,58,47,17,33,35,38,39,41,43,54,32,44,32,29,60,54,33,33,45,57,34,23,42,75,43,53,22,37,64,48,72,41,56,52,42,74,71,64,82,69,85,67,82,80,76,56,54,47,40,67,47,72,65,48,49,51,53,61,66,64,46,79,60,60,97,79,40,44,74,32,34,37,44,42,50,34,21,31,89,45,29,9,41,43,52,68,69,71,52,45,42,50,42,30,74,67,58,30,43,25,33,35,41,29,48,61,25,53,46,70,42,92,50,42,38,52,83,41,68,62,28,62,40,34,38,24,26,29,40,17,33,43,27,24,40,51,56,26,36,15,29,24,41,32,27,56,80,47,57,80,44,47,71,44,59,90,68,66,33,38,68,24,48,54,22,50,15,74,79,76,58,48,71,36,65,37,78,69,47,51,46,72,34,65,33,68,66,36,42,74,59,26,60,35,40,39,62,23,53,51,52,38,62,71,44,32,63,65,41,45,56,48,41,54,55,50,45,53,50,48,51,55,58,48,66,68,39,53,38,74,75,75,75,75,77,77,71,78,70,76,80,72,66,83,72,72,76,80,72,84,77,79,80,71,79,70,74,62,76,66,75,71,66,75,71,68,72,67,71,67,68,69,65,69,73,71,69,75,69,35,56,34,46,48,72,32,40,73,54,91,83,36,89,61,55,62,58,50,36,38,24,32,38,44,31,30,90,87,65,28,38,25,22,31,63,57,50,41,49,57,36,30,78,64,38,30,23,43,35,53,34,57,34,76,44,18,57,46,36,36,22,39,58,68,65,66,59,86,49,74,40,47,68,29,28,33,55,49,49,72,36,60,49,37,35,37,36,42,15,57,51,87,71,59,51,68,66,48,53,49,50,50,53,56,54,58,56,42,62,57,35,65,68,58,39,52,54,51,48,54,48,48,32,71,72,77,39,71,85,63,59,67,56,43,55,63,67,60,51,52,49,48,40,58,44,65,66,80,100,111,70,66,46,48,56,52,8,51,54,46,22,70,61,26,82,84,39,47,60,69,51,20,36,52,47,47,53,52,49,53,51,48,40,70,78,34,71,78,60,80,45,71,67,60,55,49,44,28,59,69,31,45,40,53,34,57,76,64,46,43,34,75,24,35,23,75,68,22,20,72,50,43,41,64,52,49,50,52,38,43,51,51,56,61,67,51,64,59,32,44,52,82,36,81,10,59,26,10,42,50,22,39,49,25,39,52,49,24,49,51,37,54,31,57,69,30,41,37,52,73,90,49,35,42,65,26,66,25,48,20,31,41,43,27,39,48,51,51,35,56,11,41,68,24,57,47,17,34,36,38,38,42,44,57,32,45,31,30,60,55,34,34,45,56,35,23,43,75,43,52,22,36,62,48,74,38,56,53,42,74,72,66,82,66,87,66,82,80,76,55,53,45,40,67,47,71,66,48,49,51,54,60,68,66,48,78,59,60,96,77,39,44,75,32,36,36,45,43,49,33,22,32,91,45,29,10,42,42,53,69,68,73,53,45,41,51,41,29,75,70,58,31,43,25,31,37,40,28,47,62,26,53,47,71,42,92,51,43,40,52,85,41,70,63,27,61,40,34,35,23,27,28,40,18,32,46,28,24,38,52,56,26,36,15,30,23,40,32,27,57,80,48,57,81,45,47,70,46,59,88,71,64,33,38,70,26,47,55,22,50,17,73,78,76,58,49,70,38,65,37,78,69,49,51,47,72,33,64,34,70,66,37,42,73,58,25,60,34,38,40,62,23,52,51,52,38,63,70,43,32,65,64,40,45,56,46,40,52,55,50,46,54,51,47,50,54,56,49,66,68,38,54,40,74,77,76,74,77,77,75,74,75,70,76,74,69,75,71,74,72,69,78,72,84,78,77,79,72,79,66,81,63,78,63,80,66,73,74,73,74,72,72,69,67,71,71,68,68,74,70,72,76,69,32,57,33,46,48,73,33,37,70,53,92,85,32,89,61,54,64,55,51,36,37,23,33,38,43,30,30,88,86,64,29,38,26,21,31,62,56,51,40,49,58,36,30,76,63,39,30,21,45,34,52,35,57,34,77,41,18,59,44,35,36,22,41,60,67,66,67,58,84,48,72,40,48,68,29,29,34,54,48,50,71,36,61,49,36,35,37,36,43,15,58,49,85,69,57,49,66,68,49,53,50,50,50,53,56,54,59,56,43,63,56,36,66,68,59,38,52,56,52,47,54,50,47,32,71,72,76,41,70,86,63,58,68,58,43,55,64,68,59,49,53,49,49,40,60,45,66,66,79,102

Foldseek 3Di:
DVVLLVQLVVVCVQAVLDDSVRSSVLSVVVVVLCVVVVVQDDVVLVVQCVQFPVVCSNVVFQEFPLLVFNAAGPVLVVVLVVCVVVAQADFLPDDDPNNVSLVVLQVLLFVLVCVQQQHDPVFKGKFKFQFLLLLLVLCLQFFQLAQEEEEEELLDFLSNVVSQVSSVVNNHHYDYQYFDPPPPPPDDQRALQDHDPVSLVVVLQDDPPPGGHYEAYEDEQARLAQQFGDPLLVQLVSLVSPHAYHYECASPSQQDRHHCVVNVVSHAWYKYALRSNQVDDRRIIIIIGGLVCVVRRHRNPAAADPQFPDFDDPPGDTHGHDGSVSSVHPGGPSSRSNSNNVRSVVSSVCNVVQQVNLVSQLQVLLVLLQPAWQDQPPPPPPPPPPDDPPPDDDDDDDDPCPVPPPVPVVVCPVPPPPPPRPPTARFWDWHHGHPPDPTDGANKIKIFGADRVRFTFQVVLLQVLCVVSNYHWDKAAANSSVSSFCSSVVLDDDPDPQLVVQSRPASGIIIMGGDHSSDDNVSSSVVSVSSNLCSPPVSVVVSVVVVCVVPVVVHDRGDHSVVSSVVSVVVVVD/DVVLLVQLVVVCVQAVLADSVRSSVLSVVVVVLCVVVVVQDDVVLVVQCVQFPVVCSNVVFQEFPLLVFNAAGPVLVVVLVVCVVPAQADFLPDDDPNNVSLVVLQVLLFVLVCVQQQHDPVFKGKFKFQFLLLLLVLCLQFFQLALEEEEEELLDFLSNVVSQVSSVVNNHHYDYQYFDPPPPPPDDFRALQDRDPVSLVVVLQDDPPPGGHYEAYEDEQARQAQQFGDPLLVQLVSLVSPHAYHYECASPSQQDRHHCVVNVVSHAWYKYALRSNQVDDRRIIIIIGGLVCVVRRHRNPAAADPQFDDFDDPPGDTHGDDGSSSSVHPRGPSSRSNSNNVRSVVSSVCNVVQQVNLVSLLLVLLVLLQPAWQDQPPPPPPPPPPPDPPPPDDDDDDDPCPPPVPVPDCPVPPPPPPPPRPPTARFWDWHHGHPPDPTDGANKIKIFGADRVRFTFQVVLLQVLCVVSNYHWDKAAQNSSVSSFCSSVVLPDDPDPQLVVQSRPASGIIIMGGDHSSDDNSSSSSVSVSSNQCSPPVSVVVSVVVVCVVPVVPHDRGDHSVVSSVVSVVVVVD

InterPro domains:
  IPR000192 Aminotransferase class V domain [PF00266] (62-375)
  IPR015421 Pyridoxal phosphate-dependent transferase, major domain [G3DSA:3.40.640.10] (62-350)
  IPR015422 Pyridoxal phosphate-dependent transferase, small domain [G3DSA:3.90.1150.10] (399-539)
  IPR015424 Pyridoxal phosphate-dependent transferase [SSF53383] (50-375)

Radius of gyration: 37.81 Å; Cα contacts (8 Å, |Δi|>4): 2189; chains: 2; bounding box: 68×145×155 Å

Sequence (1148 aa):
MSLTLIKAVSTAIKNPHLSLSESVSYQRDKAHFISTHPAYPDASLTSLRKREFSRLDRSSSVYLDYTGAALYASSLVKSHAKWLGSSIAGNPHSTSPASLASSRAMDQARAAVLEFFDADPEVYDVVWTPNATGGFRIVGETYDWHDKTLLIPRDAHNSLNSLARQAERGGGMFEFIEFDQASSAASSSQQADSISKAAYLERLSQSHAEKRAKGMVFFTGQSNITSVKLDLSLLPLASSLGWHVGLDAAALAPSTRISLGSLRNSVDFMVVSLYKICGYPTGLGALLLKKDRYADLTKKSTFYGGNIIGITMDRFDFTLVEGPERFEDGTANFLCMASVKQGLEFAAKWMDKVGRRNEMLIHWLIRELDGIYYTEQQACEGKGSDLEKRSTPDSSVSSTTWHSSASYESSRLEKSIRHASTPAVKLVQVGGPMASSTCARGATLALVFSSRSGLALNYRFVIWAAALENISLRGGPCMCNPGASSAVMQRGLITDLHASFMLAEADVGIVRVSLGTATNFKDMWRLVNFVKKLTDKQWLNERWERYVGEGNAGAKLENDIEALVQMATRKRAQMSLTLIKAVSTAIKNPHLSLSESVSYQRDKAHFISTHPAYPDASLTSLRKREFSRLDRSSSVYLDYTGAALYASSLVKSHAKWLGSSIAGNPHSTSPASLASSRAMDQARAAVLEFFDADPEVYDVVWTPNATGGFRIVGETYDWHDKTLLIPRDAHNSLNSLARQAERGGGMFEFIEFDQASSAASSSQQADSISKAAYLERLSQSHAEKRAKGMVFFTGQSNITSVKLDLSLLPLASSLGWHVGLDAAALAPSTRISLGSLRNSVDFMVVSLYKICGYPTGLGALLLKKDRYADLTKKSTFYGGNIIGITMDRFDFTLVEGPERFEDGTANFLCMASVKQGLEFAAKWMDKVGRRNEMLIHWLIRELDGIYYTEQQACEGKGSDLEKRSTPDSSVSSTTWHSSASYESSRLEKSIRHASTPAVKLVQVGGPMASSTCARGATLALVFSSRSGLALNYRFVIWAAALENISLRGGPCMCNPGASSAVMQRGLITDLHASFMLAEADVGIVRVSLGTATNFKDMWRLVNFVKKLTDKQWLNERWERYVGEGNAGAKLENDIEALVQMATRKRAQ

Secondary structure (DSSP, 8-state):
-HHHHHHHHHHHHH-TTS-HHHHHHHHHHHHHHHHH-TT---HHHHHHHHHH-HHHHHTT-EE-BTTT-PPPPHHHHHHHHHHHHH-----SSS-SHHHHHHHHHHHHHHHHHHHHTT--TTTEEEEEESSHHHHHHHHHHHS--TTEEEEEESS--HHHHHHHHHHHHTT-EEEEEPPPP--SSS-----TT---HHHHHHHHHS---TT-EEEEEEEESB-TTT-BBP-TTHHHHHHHTT-EEEEE-TTTTTTS---TTTTTT--SEEEEEHHHHHS--SS-EEEEEEGGGGGG--------TT-EEEE-SSS--EEEPSSGGGG--SS--TTGGGGHHHHHHHHHHHHHHHHHHHHHHHHHHHHHHHT-B----------------------------------------------------BSEEEES--TT-SS-B-SEEEEEEB-TTSSEE-HHHHHHHHHHTTEE-EEESSTT-HHHHHHHHT------HHHHHHHHHTT--EEEEE--TT--HHHHHHHHHHHHHTT-HHHHHHHHHHHHHTT-TT--SEE-HHHHHHHHHHTTT-/-HHHHHHHHHHHHH-TTS-HHHHHHHHHHHHHHHHH-TT---HHHHHHHHHH-HHHHHTT-EE-BTTT-PPPPHHHHHHHHHHHHH-----SSS-SHHHHHHHHHHHHHHHHHHHHTT--TTTEEEEEESSHHHHHHHHHHHS--TTEEEEEETT--HHHHHHHHHHHHTT-EEEEEPPPP--SSS--S--TT---HHHHHHHHHS---TT-EEEEEEEESB-TTT-BBP-TTHHHHHHHTT-EEEEE-TTTTTTS---TTTTTT--SEEEEEHHHHHS--SS-EEEEEEGGGGGG--------TT-EEEE-SSS--EEEPSSGGGG--SS--TTGGGGHHHHHHHHHHHHHHHHHHHHHHHHHHHHHHHT-B----------------------------------------------------BSEEEES--TT-SS-B-SEEEEEEB-TTSSEE-HHHHHHHHHHTTEE-EEESSTT-HHHHHHHHT------HHHHHHHHHTT--EEEEE--TT--HHHHHHHHHHHHHTT-HHHHHHHHHHHHHTT-TT--SEE-HHHHHHHHHHTTT-